Protein AF-A0AAV2VQ69-F1 (afdb_monomer)

pLDDT: mean 83.9, std 14.39, range [31.02, 98.5]

Nearest PDB structures (foldseek):
  5gvc-assembly2_B  TM=7.835E-01  e=7.889E-27  Homo sapiens
  9c9y-assembly1_A  TM=7.068E-01  e=3.568E-25  Homo sapiens
  9ca0-assembly1_A  TM=6.946E-01  e=4.489E-25  Homo sapiens
  9ca1-assembly1_A  TM=7.002E-01  e=1.026E-24  Homo sapiens
  8czq-assembly1_A  TM=6.747E-01  e=5.472E-20  Mycobacterium tuberculosis

Foldseek 3Di:
DEEEEAAPLLLVLLCVLVVQDDDDDAWTHDPVGYIYGHLPFAQWDKDAPCPPQDDLLALPSLLADGLDIDIDGDWDWDDDPNDTDTSVNSLVVVLVVLQVDQAYEQHYALALRSLLSVVVSNVVSVHPHFYWYFHCQFFRDSVSSVVSVVDIHRSLLFNLSNLLVVLVSLLFVLQVSLQSLLLNCLDVVVAFVLSYDDPDPLQSTPHAGLQLQQLLVVLAVLQVQQVPDDQQWFKWKWFWDDQPNDIWIWTWDQVVLVHDPVLRSDNVLRVVVLVVCVVDAQKKFWADKDKDKDKAAFDFFDALLVLLQVPQVDFSVLLVVLLVVCRSVRFKGRRFAPARAAEPVPDDLLVLLLQLVLQLPAPLEDDDPPPDRSNNLSVVSVVDPFFPSYDHDDPSHRHHMATDSDHDDPPNHDPSNSVSSRVNHNSSSRRRDGIFIWMKMKIKMWHPDDPDDSNRGPTTIIITIDIDHPPPCSSVPDDGGDMDGTPDIDIDIDGDPGSDADFSSNSSVVCVVLLRDGSVPRSVSSVSCVSNQQWDWDADPNTTGIHGDPNVLSSSQQAEPCSNHSVSSVVSVVLSVVSSNDSDPVVSNVSSSVSSVVSSVVSSVSSVCSSVVVRYPDDPLAFADPVLLVLLVVLCVQVVNDDDSVQRGGSVSSVSSCSSRPHDPPVVVVVVVVVVPDDDDPDDPDDVVVVNRCVRVPPPAQAADPVLVVLLVVLCVQQVHDQDPVLRRHNVSSVVSSVVSLFSHQADPVLLVQLVVLCVVVVHDDDPVLNGTNVSSVVSSVVSVVVVVVVVVD

Secondary structure (DSSP, 8-state):
-EEEESSHHHHHHHHHHHT--EEETTEEE-TTS-EEEE--S-SEEEEES-TTT--TT-GGGGGS----EEEEE---EEEETTEEEEHHHHHHHHHHHHHT-SEEEEES-SSHHHHHHHHHHHHHHT--PEEEE---TT--SHHHHHHHHHTPEETHHHHHHHHHHHHHHHHHHHHHHHHHHHHHHHHTT-S-GGGS---STTTSS----TTHHHHHHHHHHHHHHHHH----EEEEEEEEEEETTEEEEEEE-TTTTTS-GGGGG-HHHHHHHHHHHTTS--EEEEEEEEEEEEEEPPPPPB-HHHHHHH-TTS-HHHHHHHHHHHHHTTSBS-S-----SEETTT--HHHHHHHHHHHHT-TT------S--HHHHHHHHTTSPPPTTEE---TTSPPPB-B-SPPPPTT-S-HHHHHHHHHHHHHHHHHHSPPEEEEEEEEEEEESS-SS-SSSSSS--EEEEEEEETT-TTTTT--TT-EEE-SEEEEEEEEP----PPBTTTHHHHHHHTT-S-TTTHHHHHHHHHHTTSEEEEEETTEEEEEE-HHHHHHHHHS-GGGSSHHHHHHHHHHHHHHHH-S-HHHHHHHHHHHHHHHHHHHHHHHHHHHHT--SSS----B--HHHHHHHHHHHHHHT----GGG--BHHHHHHHHHHSPPPS-HHHHHHHHTTT----SS----HHHHHHHHHHT-S-PPPPHHHHHHHHHHHHHTT-PPPHHHHH-HHHHHHHHHHHHHTPPPPHHHHHHHHHHHHHTT----TTGGG-HHHHHHHHHHHHHHHHHHS--

Mean predicted aligned error: 14.91 Å

Sequence (794 aa):
MLIVSEKYRTAAIIAKALGFRHFIDDHFENDRGDIVCFASGHLFTTVHDQPDVYDWQSPDNFNNLPRELLMVPNKFNVFIRGENVPSTTLLQSIIEKMRASDMIVNACDFDREGERIFYDIFNAADTTAHIYRMDLSKGLTRRLVCESYSNLLDGTMTKSRSYASSARNCGDFAYALATQVATFHARSGKLHPALTGYKEAKSS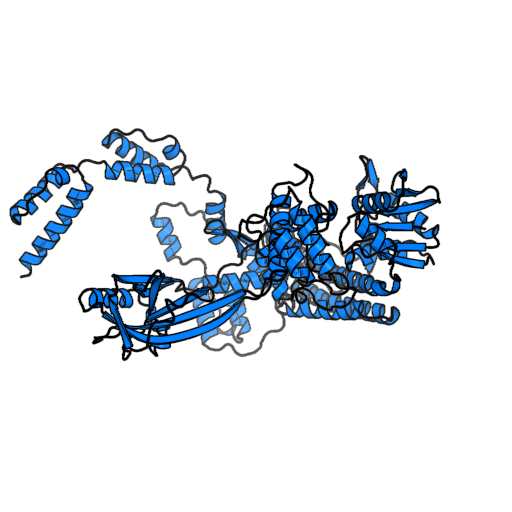TLSLGRVQIPVLRFIGLRCQEVEQYHVRSINVPQLSTKISRYRCDFVYSPEKSGTDPALLEHPRLAKQYVNVRQQMSRQVKVLDISVEHVVFSPPSPHNTASIQGVMENLTPKETMDAMQGLYMKGLISYPRSDNNTLSSDHYSNGRLASLLDSLSRNDGFSVKDDGESLSDLARSLEHSDTPDCVQTHGSLAHSAIVPTDASPNEGQLNEAEQAVYNEICSRFVDSVKGETYGQEVSIAVAFTEEAVALLGEERSIFTCTKTIGEGDNKLTSLSVGDTFEVSDISVSQIWRDVPQYYTLSSLPLVMQEAGLGTAATRDTVIDTLLKRKYVDIIHEGGVKHVIITQRGLALLTIIPLEFKTPELTAEWENKLNEIEQCSDMEVADKLRREFVSGVFDKVQYLCRLFNTGQMNPKTSTAPAGDSHKKQVSLRASQLNIKIDMSEFVTTQQCHDFLLANPLPFHSREKIALGSTGHIVDDETLRDTRQVAIRRNQNAKAAPPSPQQMLTANQLALTVKLKVPPAAKKSAQKCHEFIQLCMSKRAPSPNQLKTVKKLARELEHPIPKEVLRSRQKVIELTKTLRKIKNSRVKR

Organism: NCBI:txid1238450

InterPro domains:
  IPR000380 DNA topoisomerase, type IA [PTHR11390] (2-656)
  IPR003601 DNA topoisomerase, type IA, domain 2 [SM00436] (130-231)
  IPR003602 DNA topoisomerase, type IA, DNA-binding domain [SM00437] (290-556)
  IPR006171 TOPRIM domain [PF01751] (2-135)
  IPR006171 TOPRIM domain [PS50880] (1-141)
  IPR013497 DNA topoisomerase, type IA, central [PF01131] (196-581)
  IPR013497 DNA topoisomerase, type IA, central [PR00417] (104-117)
  IPR013497 DNA topoisomerase, type IA, central [PR00417] (206-224)
  IPR013497 DNA topoisomerase, type IA, central [PR00417] (329-338)
  IPR013497 DNA topoisomerase, type IA, central [PR00417] (420-436)
  IPR013497 DNA topoisomerase, type IA, central [PR00417] (515-529)
  IPR013497 DNA topoisomerase, type IA, central [PS52039] (158-600)
  IPR013824 DNA topoisomerase, type IA, central region, subdomain 1 [G3DSA:1.10.460.10] (199-581)
  IPR013825 DNA topoisomerase, type IA, central region, subdomain 2 [G3DSA:2.70.20.10] (230-499)
  IPR013826 DNA topoisomerase, type IA, central region, subdomain 3 [G3DSA:1.10.290.10] (300-434)
  IPR023405 DNA topoisomerase, type IA, core domain [SSF56712] (2-581)
  IPR023406 DNA topoisomerase, type IA, active site [PS00396] (324-338)

Structure (mmCIF, N/CA/C/O backbone):
data_AF-A0AAV2VQ69-F1
#
_entry.id   AF-A0AAV2VQ69-F1
#
loop_
_atom_site.group_PDB
_atom_site.id
_atom_site.type_symbol
_atom_site.label_atom_id
_atom_site.label_alt_id
_atom_site.label_comp_id
_atom_site.label_asym_id
_atom_site.label_entity_id
_atom_site.label_seq_id
_atom_site.pdbx_PDB_ins_code
_atom_site.Cartn_x
_atom_site.Cartn_y
_atom_site.Cartn_z
_atom_site.occupancy
_atom_site.B_iso_or_equiv
_atom_site.auth_seq_id
_atom_site.auth_comp_id
_atom_site.auth_asym_id
_atom_site.auth_atom_id
_atom_site.pdbx_PDB_model_num
ATOM 1 N N . MET A 1 1 ? 11.520 -8.947 -34.553 1.00 95.38 1 MET A N 1
ATOM 2 C CA . MET A 1 1 ? 10.767 -8.235 -33.486 1.00 95.38 1 MET A CA 1
ATOM 3 C C . MET A 1 1 ? 11.464 -8.444 -32.147 1.00 95.38 1 MET A C 1
ATOM 5 O O . MET A 1 1 ? 12.024 -9.513 -31.935 1.00 95.38 1 MET A O 1
ATOM 9 N N . LEU A 1 2 ? 11.379 -7.474 -31.232 1.00 98.31 2 LEU A N 1
ATOM 10 C CA . LEU A 1 2 ? 11.853 -7.599 -29.848 1.00 98.31 2 LEU A CA 1
ATOM 11 C C . LEU A 1 2 ? 10.705 -7.418 -28.845 1.00 98.31 2 LEU A C 1
ATOM 13 O O . LEU A 1 2 ? 9.941 -6.469 -28.955 1.00 98.31 2 LEU A O 1
ATOM 17 N N . ILE A 1 3 ? 10.613 -8.276 -27.831 1.00 98.50 3 ILE A N 1
ATOM 18 C CA . ILE A 1 3 ? 9.736 -8.100 -26.666 1.00 98.50 3 ILE A CA 1
ATOM 19 C C . ILE A 1 3 ? 10.611 -7.872 -25.433 1.00 98.50 3 ILE A C 1
ATOM 21 O O . ILE A 1 3 ? 11.485 -8.684 -25.135 1.00 98.50 3 ILE A O 1
ATOM 25 N N . VAL A 1 4 ? 10.372 -6.789 -24.696 1.00 98.38 4 VAL A N 1
ATOM 26 C CA . VAL A 1 4 ? 11.154 -6.425 -23.505 1.00 98.38 4 VAL A CA 1
ATOM 27 C C . VAL A 1 4 ? 10.260 -6.498 -22.280 1.00 98.38 4 VAL A C 1
ATOM 29 O O . VAL A 1 4 ? 9.284 -5.763 -22.182 1.00 98.38 4 VAL A O 1
ATOM 32 N N . SER A 1 5 ? 10.588 -7.376 -21.336 1.00 97.56 5 SER A N 1
ATOM 33 C CA . SER A 1 5 ? 9.862 -7.495 -20.064 1.00 97.56 5 SER A CA 1
ATOM 34 C C . SER A 1 5 ? 10.669 -6.959 -18.880 1.00 97.56 5 SER A C 1
ATOM 36 O O . SER A 1 5 ? 11.875 -6.726 -18.973 1.00 97.56 5 SER A O 1
ATOM 38 N N . GLU A 1 6 ? 10.032 -6.792 -17.722 1.00 95.12 6 GLU A N 1
ATOM 39 C CA . GLU A 1 6 ? 10.747 -6.276 -16.552 1.00 95.12 6 GLU A CA 1
ATOM 40 C C . GLU A 1 6 ? 11.666 -7.329 -15.917 1.00 95.12 6 GLU A C 1
ATOM 42 O O . GLU A 1 6 ? 12.788 -7.026 -15.511 1.00 95.12 6 GLU A O 1
ATOM 47 N N . LYS A 1 7 ? 11.207 -8.579 -15.800 1.00 92.62 7 LYS A N 1
ATOM 48 C CA . LYS A 1 7 ? 11.898 -9.649 -15.064 1.00 92.62 7 LYS A CA 1
ATOM 49 C C . LYS A 1 7 ? 12.103 -10.872 -15.947 1.00 92.62 7 LYS A C 1
ATOM 51 O O . LYS A 1 7 ? 11.219 -11.234 -16.717 1.00 92.62 7 LYS A O 1
ATOM 56 N N . TYR A 1 8 ? 13.205 -11.594 -15.719 1.00 93.69 8 TYR A N 1
ATOM 57 C CA . TYR A 1 8 ? 13.499 -12.875 -16.380 1.00 93.69 8 TYR A CA 1
ATOM 58 C C . TYR A 1 8 ? 12.316 -13.850 -16.346 1.00 93.69 8 TYR A C 1
ATOM 60 O O . TYR A 1 8 ? 11.998 -14.492 -17.341 1.00 93.69 8 TYR A O 1
ATOM 68 N N . ARG A 1 9 ? 11.633 -13.957 -15.201 1.00 91.56 9 ARG A N 1
ATOM 69 C CA . ARG A 1 9 ? 10.506 -14.882 -15.047 1.00 91.56 9 ARG A CA 1
ATOM 70 C C . ARG A 1 9 ? 9.328 -14.517 -15.954 1.00 91.56 9 ARG A C 1
ATOM 72 O O . ARG A 1 9 ? 8.731 -15.416 -16.537 1.00 91.56 9 ARG A O 1
ATOM 79 N N . THR A 1 10 ? 9.036 -13.228 -16.111 1.00 94.00 10 THR A N 1
ATOM 80 C CA . THR A 1 10 ? 8.013 -12.743 -17.045 1.00 94.00 10 THR A CA 1
ATOM 81 C C . THR A 1 10 ? 8.430 -13.027 -18.488 1.00 94.00 10 THR A C 1
ATOM 83 O O . THR A 1 10 ? 7.640 -13.611 -19.226 1.00 94.00 10 THR A O 1
ATOM 86 N N . ALA A 1 11 ? 9.686 -12.746 -18.864 1.00 96.38 11 ALA A N 1
ATOM 87 C CA . ALA A 1 11 ? 10.229 -13.126 -20.175 1.00 96.38 11 ALA A CA 1
ATOM 88 C C . ALA A 1 11 ? 10.072 -14.627 -20.450 1.00 96.38 11 ALA A C 1
ATOM 90 O O . ALA A 1 11 ? 9.606 -15.002 -21.518 1.00 96.38 11 ALA A O 1
ATOM 91 N N . ALA A 1 12 ? 10.393 -15.487 -19.480 1.00 95.44 12 ALA A N 1
ATOM 92 C CA . ALA A 1 12 ? 10.275 -16.936 -19.622 1.00 95.44 12 ALA A CA 1
ATOM 93 C C . ALA A 1 12 ? 8.818 -17.394 -19.820 1.00 95.44 12 ALA A C 1
ATOM 95 O O . ALA A 1 12 ? 8.556 -18.315 -20.597 1.00 95.44 12 ALA A O 1
ATOM 96 N N . ILE A 1 13 ? 7.860 -16.755 -19.139 1.00 95.44 13 ILE A N 1
ATOM 97 C CA . ILE A 1 13 ? 6.427 -17.030 -19.313 1.00 95.44 13 ILE A CA 1
ATOM 98 C C . ILE A 1 13 ? 5.966 -16.611 -20.713 1.00 95.44 13 ILE A C 1
ATOM 100 O O . ILE A 1 13 ? 5.328 -17.410 -21.400 1.00 95.44 13 ILE A O 1
ATOM 104 N N . ILE A 1 14 ? 6.329 -15.401 -21.156 1.00 97.25 14 ILE A N 1
ATOM 105 C CA . ILE A 1 14 ? 6.017 -14.894 -22.501 1.00 97.25 14 ILE A CA 1
ATOM 106 C C . ILE A 1 14 ? 6.625 -15.813 -23.564 1.00 97.25 14 ILE A C 1
ATOM 108 O O . ILE A 1 14 ? 5.917 -16.284 -24.454 1.00 97.25 14 ILE A O 1
ATOM 112 N N . ALA A 1 15 ? 7.911 -16.137 -23.425 1.00 97.25 15 ALA A N 1
ATOM 113 C CA . ALA A 1 15 ? 8.642 -17.024 -24.316 1.00 97.25 15 ALA A CA 1
ATOM 114 C C . ALA A 1 15 ? 7.944 -18.384 -24.448 1.00 97.25 15 ALA A C 1
ATOM 116 O O . ALA A 1 15 ? 7.650 -18.832 -25.556 1.00 97.25 15 ALA A O 1
ATOM 117 N N . LYS A 1 16 ? 7.577 -19.008 -23.321 1.00 95.88 16 LYS A N 1
ATOM 118 C CA . LYS A 1 16 ? 6.851 -20.284 -23.310 1.00 95.88 16 LYS A CA 1
ATOM 119 C C . LYS A 1 16 ? 5.468 -20.180 -23.960 1.00 95.88 16 LYS A C 1
ATOM 121 O O . LYS A 1 16 ? 5.073 -21.092 -24.685 1.00 95.88 16 LYS A O 1
ATOM 126 N N . ALA A 1 17 ? 4.718 -19.113 -23.688 1.00 95.69 17 ALA A N 1
ATOM 127 C CA . ALA A 1 17 ? 3.364 -18.940 -24.211 1.00 95.69 17 ALA A CA 1
ATOM 128 C C . ALA A 1 17 ? 3.353 -18.733 -25.733 1.00 95.69 17 ALA A C 1
ATOM 130 O O . ALA A 1 17 ? 2.520 -19.327 -26.424 1.00 95.69 17 ALA A O 1
ATOM 131 N N . LEU A 1 18 ? 4.303 -17.939 -26.235 1.00 96.19 18 LEU A N 1
ATOM 132 C CA . LEU A 1 18 ? 4.401 -17.528 -27.637 1.00 96.19 18 LEU A CA 1
ATOM 133 C C . LEU A 1 18 ? 5.330 -18.417 -28.485 1.00 96.19 18 LEU A C 1
ATOM 135 O O . LEU A 1 18 ? 5.371 -18.268 -29.702 1.00 96.19 18 LEU A O 1
ATOM 139 N N . GLY A 1 19 ? 6.038 -19.373 -27.876 1.00 94.81 19 GLY A N 1
ATOM 140 C CA . GLY A 1 19 ? 6.834 -20.372 -28.594 1.00 94.81 19 GLY A CA 1
ATOM 141 C C . GLY A 1 19 ? 8.279 -19.968 -28.909 1.00 94.81 19 GLY A C 1
ATOM 142 O O . GLY A 1 19 ? 8.834 -20.463 -29.885 1.00 94.81 19 GLY A O 1
ATOM 143 N N . PHE A 1 20 ? 8.904 -19.126 -28.086 1.00 96.62 20 PHE A N 1
ATOM 144 C CA . PHE A 1 20 ? 10.343 -18.840 -28.128 1.00 96.62 20 PHE A CA 1
ATOM 145 C C . PHE A 1 20 ? 11.077 -19.951 -27.369 1.00 96.62 20 PHE A C 1
ATOM 147 O O . PHE A 1 20 ? 10.997 -20.043 -26.142 1.00 96.62 20 PHE A O 1
ATOM 154 N N . ARG A 1 21 ? 11.691 -20.874 -28.116 1.00 92.31 21 ARG A N 1
ATOM 155 C CA . ARG A 1 21 ? 12.176 -22.164 -27.591 1.00 92.31 21 ARG A CA 1
ATOM 156 C C . ARG A 1 21 ? 13.642 -22.141 -27.181 1.00 92.31 21 ARG A C 1
ATOM 158 O O . ARG A 1 21 ? 14.039 -22.960 -26.353 1.00 92.31 21 ARG A O 1
ATOM 165 N N . HIS A 1 22 ? 14.423 -21.227 -27.742 1.00 93.38 22 HIS A N 1
ATOM 166 C CA . HIS A 1 22 ? 15.863 -21.163 -27.525 1.00 93.38 22 HIS A CA 1
ATOM 167 C C . HIS A 1 22 ? 16.158 -20.104 -26.475 1.00 93.38 22 HIS A C 1
ATOM 169 O O . HIS A 1 22 ? 15.577 -19.028 -26.520 1.00 93.38 22 HIS A O 1
ATOM 175 N N . PHE A 1 23 ? 17.029 -20.409 -25.516 1.00 94.62 23 PHE A N 1
ATOM 176 C CA . PHE A 1 23 ? 17.555 -19.422 -24.575 1.00 94.62 23 PHE A CA 1
ATOM 177 C C . PHE A 1 23 ? 19.050 -19.280 -24.826 1.00 94.62 23 PHE A C 1
ATOM 179 O O . PHE A 1 23 ? 19.774 -20.271 -24.700 1.00 94.62 23 PHE A O 1
ATOM 186 N N . ILE A 1 24 ? 19.484 -18.074 -25.177 1.00 91.31 24 ILE A N 1
ATOM 187 C CA . ILE A 1 24 ? 20.855 -17.756 -25.571 1.00 91.31 24 ILE A CA 1
ATOM 188 C C . ILE A 1 24 ? 21.345 -16.661 -24.631 1.00 91.31 24 ILE A C 1
ATOM 190 O O . ILE A 1 24 ? 20.898 -15.522 -24.739 1.00 91.31 24 ILE A O 1
ATOM 194 N N . ASP A 1 25 ? 22.225 -17.037 -23.699 1.00 86.19 25 ASP A N 1
ATOM 195 C CA . ASP A 1 25 ? 22.870 -16.209 -22.667 1.00 86.19 25 ASP A CA 1
ATOM 196 C C . ASP A 1 25 ? 21.914 -15.381 -21.784 1.00 86.19 25 ASP A C 1
ATOM 198 O O . ASP A 1 25 ? 21.730 -15.666 -20.599 1.00 86.19 25 ASP A O 1
ATOM 202 N N . ASP A 1 26 ? 21.279 -14.363 -22.359 1.00 91.19 26 ASP A N 1
ATOM 203 C CA . ASP A 1 26 ? 20.474 -13.344 -21.693 1.00 91.19 26 ASP A CA 1
ATOM 204 C C . ASP A 1 26 ? 19.090 -13.095 -22.325 1.00 91.19 26 ASP A C 1
ATOM 206 O O . ASP A 1 26 ? 18.357 -12.211 -21.876 1.00 91.19 26 ASP A O 1
ATOM 210 N N . HIS A 1 27 ? 18.689 -13.869 -23.337 1.00 95.50 27 HIS A N 1
ATOM 211 C CA . HIS A 1 27 ? 17.396 -13.711 -24.009 1.00 95.50 27 HIS A CA 1
ATOM 212 C C . HIS A 1 27 ? 16.826 -15.034 -24.530 1.00 95.50 27 HIS A C 1
ATOM 214 O O . HIS A 1 27 ? 17.504 -16.058 -24.588 1.00 95.50 27 HIS A O 1
ATOM 220 N N . PHE A 1 28 ? 15.547 -15.001 -24.903 1.00 97.62 28 PHE A N 1
ATOM 221 C CA . PHE A 1 28 ? 14.873 -16.081 -25.614 1.00 97.62 28 PHE A CA 1
ATOM 222 C C . PHE A 1 28 ? 14.717 -15.727 -27.092 1.00 97.62 28 PHE A C 1
ATOM 224 O O . PHE A 1 28 ? 14.423 -14.578 -27.409 1.00 97.62 28 PHE A O 1
ATOM 231 N N . GLU A 1 29 ? 14.839 -16.713 -27.973 1.00 96.81 29 GLU A N 1
ATOM 232 C CA . GLU A 1 29 ? 14.697 -16.559 -29.423 1.00 96.81 29 GLU A CA 1
ATOM 233 C C . GLU A 1 29 ? 13.766 -17.642 -30.001 1.00 96.81 29 GLU A C 1
ATOM 235 O O . GLU A 1 29 ? 13.642 -18.752 -29.460 1.00 96.81 29 GLU A O 1
ATOM 240 N N . ASN A 1 30 ? 13.069 -17.315 -31.090 1.00 95.12 30 ASN A N 1
ATOM 241 C CA . ASN A 1 30 ? 12.311 -18.272 -31.897 1.00 95.12 30 ASN A CA 1
ATOM 242 C C . ASN A 1 30 ? 13.016 -18.550 -33.240 1.00 95.12 30 ASN A C 1
ATOM 244 O O . ASN A 1 30 ? 13.931 -17.841 -33.635 1.00 95.12 30 ASN A O 1
ATOM 248 N N . ASP A 1 31 ? 12.553 -19.551 -33.991 1.00 92.38 31 ASP A N 1
ATOM 249 C CA . ASP A 1 31 ? 13.184 -19.933 -35.269 1.00 92.38 31 ASP A CA 1
ATOM 250 C C . ASP A 1 31 ? 13.089 -18.844 -36.367 1.00 92.38 31 ASP A C 1
ATOM 252 O O . ASP A 1 31 ? 13.664 -18.997 -37.443 1.00 92.38 31 ASP A O 1
ATOM 256 N N . ARG A 1 32 ? 12.339 -17.756 -36.128 1.00 91.56 32 ARG A N 1
ATOM 257 C CA . ARG A 1 32 ? 12.215 -16.602 -37.035 1.00 91.56 32 ARG A CA 1
ATOM 258 C C . ARG A 1 32 ? 13.212 -15.484 -36.714 1.00 91.56 32 ARG A C 1
ATOM 260 O O . ARG A 1 32 ? 13.251 -14.509 -37.458 1.00 91.56 32 ARG A O 1
ATOM 267 N N . GLY A 1 33 ? 13.977 -15.604 -35.629 1.00 90.38 33 GLY A N 1
ATOM 268 C CA . GLY A 1 33 ? 14.875 -14.554 -35.151 1.00 90.38 33 GLY A CA 1
ATOM 269 C C . GLY A 1 33 ? 14.191 -13.463 -34.323 1.00 90.38 33 GLY A C 1
ATOM 270 O O . GLY A 1 33 ? 14.782 -12.409 -34.097 1.00 90.38 33 GLY A O 1
ATOM 271 N N . ASP A 1 34 ? 12.946 -13.668 -33.872 1.00 95.94 34 ASP A N 1
ATOM 272 C CA . ASP A 1 34 ? 12.336 -12.760 -32.898 1.00 95.94 34 ASP A CA 1
ATOM 273 C C . ASP A 1 34 ? 12.871 -13.047 -31.497 1.00 95.94 34 ASP A C 1
ATOM 275 O O . ASP A 1 34 ? 13.116 -14.199 -31.132 1.00 95.94 34 ASP A O 1
ATOM 279 N N . ILE A 1 35 ? 12.944 -12.002 -30.674 1.00 97.75 35 ILE A N 1
ATOM 280 C CA . ILE A 1 35 ? 13.618 -12.036 -29.376 1.00 97.75 35 ILE A CA 1
ATOM 281 C C . ILE A 1 35 ? 12.659 -11.654 -28.240 1.00 97.75 35 ILE A C 1
ATOM 283 O O . ILE A 1 35 ? 11.879 -10.710 -28.369 1.00 97.75 35 ILE A O 1
ATOM 287 N N . VAL A 1 36 ? 12.772 -12.324 -27.088 1.00 98.25 36 VAL A N 1
ATOM 288 C CA . VAL A 1 36 ? 12.238 -11.865 -25.792 1.00 98.25 36 VAL A CA 1
ATOM 289 C C . VAL A 1 36 ? 13.390 -11.654 -24.809 1.00 98.25 36 VAL A C 1
ATOM 291 O O . VAL A 1 36 ? 14.099 -12.602 -24.475 1.00 98.25 36 VAL A O 1
ATOM 294 N N . CYS A 1 37 ? 13.556 -10.438 -24.291 1.00 97.00 37 CYS A N 1
ATOM 295 C CA . CYS A 1 37 ? 14.556 -10.107 -23.273 1.00 97.00 37 CYS A CA 1
ATOM 296 C C . CYS A 1 37 ? 13.922 -9.506 -22.002 1.00 97.00 37 CYS A C 1
ATOM 298 O O . CYS A 1 37 ? 12.694 -9.403 -21.865 1.00 97.00 37 CYS A O 1
ATOM 300 N N . PHE A 1 38 ? 14.761 -9.154 -21.025 1.00 97.12 38 PHE A N 1
ATOM 301 C CA . PHE A 1 38 ? 14.319 -8.618 -19.739 1.00 97.12 38 PHE A CA 1
ATOM 302 C C . PHE A 1 38 ? 15.310 -7.616 -19.136 1.00 97.12 38 PHE A C 1
ATOM 304 O O . PHE A 1 38 ? 16.516 -7.824 -19.192 1.00 97.12 38 PHE A O 1
ATOM 311 N N . ALA A 1 39 ? 14.799 -6.566 -18.488 1.00 94.81 39 ALA A N 1
ATOM 312 C CA . ALA A 1 39 ? 15.616 -5.511 -17.870 1.00 94.81 39 ALA A CA 1
ATOM 313 C C . ALA A 1 39 ? 16.156 -5.868 -16.468 1.00 94.81 39 ALA A C 1
ATOM 315 O O . ALA A 1 39 ? 17.121 -5.285 -15.987 1.00 94.81 39 ALA A O 1
ATOM 316 N N . SER A 1 40 ? 15.532 -6.829 -15.783 1.00 92.69 40 SER A N 1
ATOM 317 C CA . SER A 1 40 ? 15.770 -7.141 -14.367 1.00 92.69 40 SER A CA 1
ATOM 318 C C . SER A 1 40 ? 15.505 -5.964 -13.400 1.00 92.69 40 SER A C 1
ATOM 320 O O . SER A 1 40 ? 16.100 -5.883 -12.323 1.00 92.69 40 SER A O 1
ATOM 322 N N . GLY A 1 41 ? 14.535 -5.099 -13.715 1.00 92.44 41 GLY A N 1
ATOM 323 C CA . GLY A 1 41 ? 14.244 -3.858 -12.981 1.00 92.44 41 GLY A CA 1
ATOM 324 C C . GLY A 1 41 ? 14.975 -2.639 -13.559 1.00 92.44 41 GLY A C 1
ATOM 325 O O . GLY A 1 41 ? 15.302 -2.616 -14.740 1.00 92.44 41 GLY A O 1
ATOM 326 N N . HIS A 1 42 ? 15.232 -1.617 -12.734 1.00 93.38 42 HIS A N 1
ATOM 327 C CA . HIS A 1 42 ? 15.900 -0.391 -13.185 1.00 93.38 42 HIS A CA 1
ATOM 328 C C . HIS A 1 42 ? 17.395 -0.611 -13.473 1.00 93.38 42 HIS A C 1
ATOM 330 O O . HIS A 1 42 ? 18.200 -0.806 -12.557 1.00 93.38 42 HIS A O 1
ATOM 336 N N . LEU A 1 43 ? 17.771 -0.507 -14.750 1.00 95.56 43 LEU A N 1
ATOM 337 C CA . LEU A 1 43 ? 19.168 -0.490 -15.210 1.00 95.56 43 LEU A CA 1
ATOM 338 C C . LEU A 1 43 ? 19.791 0.912 -15.191 1.00 95.56 43 LEU A C 1
ATOM 340 O O . LEU A 1 43 ? 21.003 1.042 -15.341 1.00 95.56 43 LEU A O 1
ATOM 344 N N . PHE A 1 44 ? 18.983 1.944 -14.950 1.00 94.44 44 PHE A N 1
ATOM 345 C CA . PHE A 1 44 ? 19.415 3.328 -14.782 1.00 94.44 44 PHE A CA 1
ATOM 346 C C . PHE A 1 44 ? 19.127 3.819 -13.366 1.00 94.44 44 PHE A C 1
ATOM 348 O O . PHE A 1 44 ? 18.176 3.386 -12.716 1.00 94.44 44 PHE A O 1
ATOM 355 N N . THR A 1 45 ? 19.950 4.747 -12.892 1.00 91.38 45 THR A N 1
ATOM 356 C CA . THR A 1 45 ? 19.698 5.522 -11.679 1.00 91.38 45 THR A CA 1
ATOM 357 C C . THR A 1 45 ? 19.837 7.001 -11.982 1.00 91.38 45 THR A C 1
ATOM 359 O O . THR A 1 45 ? 20.607 7.411 -12.850 1.00 91.38 45 THR A O 1
ATOM 362 N N . THR A 1 46 ? 19.102 7.811 -11.236 1.00 89.62 46 THR A N 1
ATOM 363 C CA . THR A 1 46 ? 19.200 9.262 -11.319 1.00 89.62 46 THR A CA 1
ATOM 364 C C . THR A 1 46 ? 20.365 9.757 -10.495 1.00 89.62 46 THR A C 1
ATOM 366 O O . THR A 1 46 ? 20.511 9.388 -9.328 1.00 89.62 46 THR A O 1
ATOM 369 N N . VAL A 1 47 ? 21.186 10.594 -11.114 1.00 86.75 47 VAL A N 1
ATOM 370 C CA . VAL A 1 47 ? 22.276 11.317 -10.471 1.00 86.75 47 VAL A CA 1
ATOM 371 C C . VAL A 1 47 ? 22.236 12.775 -10.900 1.00 86.75 47 VAL A C 1
ATOM 373 O O . VAL A 1 47 ? 21.566 13.147 -11.859 1.00 86.75 47 VAL A O 1
ATOM 376 N N . HIS A 1 48 ? 22.967 13.601 -10.176 1.00 78.31 48 HIS A N 1
ATOM 377 C CA . HIS A 1 48 ? 23.268 14.962 -10.584 1.00 78.31 48 HIS A CA 1
ATOM 378 C C . HIS A 1 48 ? 24.457 14.973 -11.562 1.00 78.31 48 HIS A C 1
ATOM 380 O O . HIS A 1 48 ? 25.344 14.124 -11.471 1.00 78.31 48 HIS A O 1
ATOM 386 N N . ASP A 1 49 ? 24.460 15.931 -12.486 1.00 67.94 49 ASP A N 1
ATOM 387 C CA . ASP A 1 49 ? 25.483 16.159 -13.510 1.00 67.94 49 ASP A CA 1
ATOM 388 C C . ASP A 1 49 ? 26.867 16.607 -12.995 1.00 67.94 49 ASP A C 1
ATOM 390 O O . ASP A 1 49 ? 27.848 16.458 -13.721 1.00 67.94 49 ASP A O 1
ATOM 394 N N . GLN A 1 50 ? 26.996 17.089 -11.751 1.00 66.19 50 GLN A N 1
ATOM 395 C CA . GLN A 1 50 ? 28.272 17.556 -11.181 1.00 66.19 50 GLN A CA 1
ATOM 396 C C . GLN A 1 50 ? 28.603 16.822 -9.861 1.00 66.19 50 GLN A C 1
ATOM 398 O O . GLN A 1 50 ? 28.433 17.359 -8.765 1.00 66.19 50 GLN A O 1
ATOM 403 N N . PRO A 1 51 ? 29.103 15.574 -9.916 1.00 58.47 51 PRO A N 1
ATOM 404 C CA . PRO A 1 51 ? 29.325 14.747 -8.723 1.00 58.47 51 PRO A CA 1
ATOM 405 C C . PRO A 1 51 ? 30.240 15.389 -7.662 1.00 58.47 51 PRO A C 1
ATOM 407 O O . PRO A 1 51 ? 30.126 15.046 -6.487 1.00 58.47 51 PRO A O 1
ATOM 410 N N . ASP A 1 52 ? 31.084 16.345 -8.060 1.00 65.56 52 ASP A N 1
ATOM 411 C CA . ASP A 1 52 ? 32.065 17.017 -7.202 1.00 65.56 52 ASP A CA 1
ATOM 412 C C . ASP A 1 52 ? 31.556 18.323 -6.555 1.00 65.56 52 ASP A C 1
ATOM 414 O O . ASP A 1 52 ? 32.254 18.914 -5.731 1.00 65.56 52 ASP A O 1
ATOM 418 N N . VAL A 1 53 ? 30.350 18.797 -6.897 1.00 61.81 53 VAL A N 1
ATOM 419 C CA . VAL A 1 53 ? 29.808 20.072 -6.372 1.00 61.81 53 VAL A CA 1
ATOM 420 C C . VAL A 1 53 ? 29.242 19.933 -4.960 1.00 61.81 53 VAL A C 1
ATOM 422 O O . VAL A 1 53 ? 29.265 20.888 -4.176 1.00 61.81 53 VAL A O 1
ATOM 425 N N . TYR A 1 54 ? 28.804 18.728 -4.599 1.00 65.19 54 TYR A N 1
ATOM 426 C CA . TYR A 1 54 ? 28.294 18.422 -3.270 1.00 65.19 54 TYR A CA 1
ATOM 427 C C . TYR A 1 54 ? 29.318 17.633 -2.448 1.00 65.19 54 TYR A C 1
ATOM 429 O O . TYR A 1 54 ? 29.348 16.406 -2.464 1.00 65.19 54 TYR A O 1
ATOM 437 N N . ASP A 1 55 ? 30.152 18.354 -1.700 1.00 65.62 55 ASP A N 1
ATOM 438 C CA . ASP A 1 55 ? 30.959 17.797 -0.618 1.00 65.62 55 ASP A CA 1
ATOM 439 C C . ASP A 1 55 ? 30.068 17.357 0.550 1.00 65.62 55 ASP A C 1
ATOM 441 O O . ASP A 1 55 ? 29.378 18.144 1.195 1.00 65.62 55 ASP A O 1
ATOM 445 N N . TRP A 1 56 ? 30.128 16.068 0.852 1.00 66.25 56 TRP A N 1
ATOM 446 C CA . TRP A 1 56 ? 29.383 15.421 1.925 1.00 66.25 56 TRP A CA 1
ATOM 447 C C . TRP A 1 56 ? 29.934 15.728 3.326 1.00 66.25 56 TRP A C 1
ATOM 449 O O . TRP A 1 56 ? 29.328 15.321 4.323 1.00 66.25 56 TRP A O 1
ATOM 459 N N . GLN A 1 57 ? 31.075 16.420 3.417 1.00 66.06 57 GLN A N 1
ATOM 460 C CA . GLN A 1 57 ? 31.670 16.903 4.665 1.00 66.06 57 GLN A CA 1
ATOM 461 C C . GLN A 1 57 ? 31.170 18.302 5.063 1.00 66.06 57 GLN A C 1
ATOM 463 O O . GLN A 1 57 ? 31.236 18.636 6.249 1.00 66.06 57 GLN A O 1
ATOM 468 N N . SER A 1 58 ? 30.630 19.090 4.123 1.00 73.69 58 SER A N 1
ATOM 469 C CA . SER A 1 58 ? 30.048 20.412 4.390 1.00 73.69 58 SER A CA 1
ATOM 470 C C . SER A 1 58 ? 28.743 20.630 3.612 1.00 73.69 58 SER A C 1
ATOM 472 O O . SER A 1 58 ? 28.768 20.700 2.386 1.00 73.69 58 SER A O 1
ATOM 474 N N . PRO A 1 59 ? 27.592 20.796 4.289 1.00 77.38 59 PRO A N 1
ATOM 475 C CA . PRO A 1 59 ? 26.292 20.828 3.627 1.00 77.38 59 PRO A CA 1
ATOM 476 C C . PRO A 1 59 ? 25.917 22.194 3.011 1.00 77.38 59 PRO A C 1
ATOM 478 O O . PRO A 1 59 ? 24.808 22.341 2.497 1.00 77.38 59 PRO A O 1
ATOM 481 N N . ASP A 1 60 ? 26.785 23.210 3.051 1.00 76.06 60 ASP A N 1
ATOM 482 C CA . ASP A 1 60 ? 26.452 24.575 2.601 1.00 76.06 60 ASP A CA 1
ATOM 483 C C . ASP A 1 60 ? 26.174 24.675 1.091 1.00 76.06 60 ASP A C 1
ATOM 485 O O . ASP A 1 60 ? 25.365 25.497 0.650 1.00 76.06 60 ASP A O 1
ATOM 489 N N . ASN A 1 61 ? 26.781 23.798 0.292 1.00 77.38 61 ASN A N 1
ATOM 490 C CA . ASN A 1 61 ? 26.506 23.657 -1.143 1.00 77.38 61 ASN A CA 1
ATOM 491 C C . ASN A 1 61 ? 25.053 23.235 -1.438 1.00 77.38 61 ASN A C 1
ATOM 493 O O . ASN A 1 61 ? 24.515 23.635 -2.466 1.00 77.38 61 ASN A O 1
ATOM 497 N N . PHE A 1 62 ? 24.351 22.564 -0.514 1.00 82.31 62 PHE A N 1
ATOM 498 C CA . PHE A 1 62 ? 22.927 22.208 -0.660 1.00 82.31 62 PHE A CA 1
ATOM 499 C C . PHE A 1 62 ? 21.964 23.399 -0.559 1.00 82.31 62 PHE A C 1
ATOM 501 O O . PHE A 1 62 ? 20.752 23.227 -0.708 1.00 82.31 62 PHE A O 1
ATOM 508 N N . ASN A 1 63 ? 22.465 24.619 -0.333 1.00 83.81 63 ASN A N 1
ATOM 509 C CA . ASN A 1 63 ? 21.641 25.828 -0.382 1.00 83.81 63 ASN A CA 1
ATOM 510 C C . ASN A 1 63 ? 21.095 26.117 -1.790 1.00 83.81 63 ASN A C 1
ATOM 512 O O . ASN A 1 63 ? 20.096 26.831 -1.909 1.00 83.81 63 ASN A O 1
ATOM 516 N N . ASN A 1 64 ? 21.713 25.571 -2.838 1.00 85.44 64 ASN A N 1
ATOM 517 C CA . ASN A 1 64 ? 21.250 25.667 -4.218 1.00 85.44 64 ASN A CA 1
ATOM 518 C C . ASN A 1 64 ? 21.284 24.263 -4.821 1.00 85.44 64 ASN A C 1
ATOM 520 O O . ASN A 1 64 ? 22.357 23.802 -5.168 1.00 85.44 64 ASN A O 1
ATOM 524 N N . LEU A 1 65 ? 20.138 23.581 -4.895 1.00 85.56 65 LEU A N 1
ATOM 525 C CA . LEU A 1 65 ? 20.064 22.196 -5.370 1.00 85.56 65 LEU A CA 1
ATOM 526 C C . LEU A 1 65 ? 20.229 22.116 -6.895 1.00 85.56 65 LEU A C 1
ATOM 528 O O . LEU A 1 65 ? 19.773 23.025 -7.600 1.00 85.56 65 LEU A O 1
ATOM 532 N N . PRO A 1 66 ? 20.804 21.018 -7.422 1.00 77.81 66 PRO A N 1
ATOM 533 C CA . PRO A 1 66 ? 21.069 20.900 -8.845 1.00 77.81 66 PRO A CA 1
ATOM 534 C C . PRO A 1 66 ? 19.762 20.629 -9.583 1.00 77.81 66 PRO A C 1
ATOM 536 O O . PRO A 1 66 ? 18.967 19.800 -9.149 1.00 77.81 66 PRO A O 1
ATOM 539 N N . ARG A 1 67 ? 19.513 21.339 -10.684 1.00 79.00 67 ARG A N 1
ATOM 540 C CA . ARG A 1 67 ? 18.276 21.167 -11.470 1.00 79.00 67 ARG A CA 1
ATOM 541 C C . ARG A 1 67 ? 18.454 20.241 -12.662 1.00 79.00 67 ARG A C 1
ATOM 543 O O . ARG A 1 67 ? 17.470 19.704 -13.163 1.00 79.00 67 ARG A O 1
ATOM 550 N N . GLU A 1 68 ? 19.695 20.030 -13.076 1.00 81.31 68 GLU A N 1
ATOM 551 C CA . GLU A 1 68 ? 20.052 19.133 -14.163 1.00 81.31 68 GLU A CA 1
ATOM 552 C C . GLU A 1 68 ? 20.368 17.751 -13.584 1.00 81.31 68 GLU A C 1
ATOM 554 O O . GLU A 1 68 ? 21.223 17.580 -12.712 1.00 81.31 68 GLU A O 1
ATOM 559 N N . LEU A 1 69 ? 19.593 16.758 -14.020 1.00 85.75 69 LEU A N 1
ATOM 560 C CA . LEU A 1 69 ? 19.702 15.374 -13.573 1.00 85.75 69 LEU A CA 1
ATOM 561 C C . LEU A 1 69 ? 20.041 14.489 -14.768 1.00 85.75 69 LEU A C 1
ATOM 563 O O . LEU A 1 69 ? 19.442 14.620 -15.836 1.00 85.75 69 LEU A O 1
ATOM 567 N N . LEU A 1 70 ? 20.964 13.555 -14.563 1.00 85.69 70 LEU A N 1
ATOM 568 C CA . LEU A 1 70 ? 21.386 12.572 -15.551 1.00 85.69 70 LEU A CA 1
ATOM 569 C C . LEU A 1 70 ? 20.895 11.184 -15.153 1.00 85.69 70 LEU A C 1
ATOM 571 O O . LEU A 1 70 ? 20.951 10.796 -13.983 1.00 85.69 70 LEU A O 1
ATOM 575 N N . MET A 1 71 ? 20.446 10.414 -16.141 1.00 88.19 71 MET A N 1
ATOM 576 C CA . MET A 1 71 ? 20.264 8.975 -15.979 1.00 88.19 71 MET A CA 1
ATOM 577 C C . MET A 1 71 ? 21.587 8.293 -16.300 1.00 88.19 71 MET A C 1
ATOM 579 O O . MET A 1 71 ? 22.081 8.391 -17.421 1.00 88.19 71 MET A O 1
ATOM 583 N N . VAL A 1 72 ? 22.162 7.594 -15.326 1.00 90.69 72 VAL A N 1
ATOM 584 C CA . VAL A 1 72 ? 23.406 6.840 -15.518 1.00 90.69 72 VAL A CA 1
ATOM 585 C C . VAL A 1 72 ? 23.166 5.350 -15.315 1.00 90.69 72 VAL A C 1
ATOM 587 O O . VAL A 1 72 ? 22.343 4.979 -14.470 1.00 90.69 72 VAL A O 1
ATOM 590 N N . PRO A 1 73 ? 23.881 4.478 -16.049 1.00 92.75 73 PRO A N 1
ATOM 591 C CA . PRO A 1 73 ? 23.793 3.043 -15.838 1.00 92.75 73 PRO A CA 1
ATOM 592 C C . PRO A 1 73 ? 24.093 2.667 -14.385 1.00 92.75 73 PRO A C 1
ATOM 594 O O . PRO A 1 73 ? 25.138 3.016 -13.829 1.00 92.75 73 PRO A O 1
ATOM 597 N N . ASN A 1 74 ? 23.172 1.930 -13.774 1.00 91.31 74 ASN A N 1
ATOM 598 C CA . ASN A 1 74 ? 23.340 1.377 -12.442 1.00 91.31 74 ASN A CA 1
ATOM 599 C C . ASN A 1 74 ? 24.261 0.145 -12.502 1.00 91.31 74 ASN A C 1
ATOM 601 O O . ASN A 1 74 ? 24.216 -0.625 -13.464 1.00 91.31 74 ASN A O 1
ATOM 605 N N . LYS A 1 75 ? 25.099 -0.057 -11.478 1.00 91.88 75 LYS A N 1
ATOM 606 C CA . LYS A 1 75 ? 26.126 -1.113 -11.439 1.00 91.88 75 LYS A CA 1
ATOM 607 C C . LYS A 1 75 ? 25.810 -2.137 -10.354 1.00 91.88 75 LYS A C 1
ATOM 609 O O . LYS A 1 75 ? 26.014 -1.879 -9.170 1.00 91.88 75 LYS A O 1
ATOM 614 N N . PHE A 1 76 ? 25.339 -3.306 -10.764 1.00 92.88 76 PHE A N 1
ATOM 615 C CA . PHE A 1 76 ? 25.074 -4.450 -9.895 1.00 92.88 76 PHE A CA 1
ATOM 616 C C . PHE A 1 76 ? 25.163 -5.756 -10.696 1.00 92.88 76 PHE A C 1
ATOM 618 O O . PHE A 1 76 ? 25.232 -5.732 -11.922 1.00 92.88 76 PHE A O 1
ATOM 625 N N . ASN A 1 77 ? 25.166 -6.900 -10.011 1.00 92.12 77 ASN A N 1
ATOM 626 C CA . ASN A 1 77 ? 25.111 -8.205 -10.670 1.00 92.12 77 ASN A CA 1
ATOM 627 C C . ASN A 1 77 ? 23.666 -8.703 -10.724 1.00 92.12 77 ASN A C 1
ATOM 629 O O . ASN A 1 77 ? 22.959 -8.697 -9.714 1.00 92.12 77 ASN A O 1
ATOM 633 N N . VAL A 1 78 ? 23.252 -9.150 -11.904 1.00 90.31 78 VAL A N 1
ATOM 634 C CA . VAL A 1 78 ? 21.975 -9.807 -12.168 1.00 90.31 78 VAL A CA 1
ATOM 635 C C . VAL A 1 78 ? 22.208 -11.310 -12.186 1.00 90.31 78 VAL A C 1
ATOM 637 O O . VAL A 1 78 ? 23.131 -11.784 -12.839 1.00 90.31 78 VAL A O 1
ATOM 640 N N . PHE A 1 79 ? 21.371 -12.069 -11.485 1.00 88.69 79 PHE A N 1
ATOM 641 C CA . PHE A 1 79 ? 21.458 -13.526 -11.486 1.00 88.69 79 PHE A CA 1
ATOM 642 C C . PHE A 1 79 ? 20.508 -14.126 -12.527 1.00 88.69 79 PHE A C 1
ATOM 644 O O . PHE A 1 79 ? 19.289 -13.978 -12.411 1.00 88.69 79 PHE A O 1
ATOM 651 N N . ILE A 1 80 ? 21.055 -14.815 -13.530 1.00 89.38 80 ILE A N 1
ATOM 652 C CA . ILE A 1 80 ? 20.315 -15.404 -14.653 1.00 89.38 80 ILE A CA 1
ATOM 653 C C . ILE A 1 80 ? 20.721 -16.874 -14.768 1.00 89.38 80 ILE A C 1
ATOM 655 O O . ILE A 1 80 ? 21.877 -17.186 -15.012 1.00 89.38 80 ILE A O 1
ATOM 659 N N . ARG A 1 81 ? 19.772 -17.796 -14.555 1.00 87.88 81 ARG A N 1
ATOM 660 C CA . ARG A 1 81 ? 19.958 -19.257 -14.715 1.00 87.88 81 ARG A CA 1
ATOM 661 C C . ARG A 1 81 ? 21.216 -19.873 -14.062 1.00 87.88 81 ARG A C 1
ATOM 663 O O . ARG A 1 81 ? 21.684 -20.906 -14.524 1.00 87.88 81 ARG A O 1
ATOM 670 N N . GLY A 1 82 ? 21.714 -19.319 -12.958 1.00 85.50 82 GLY A N 1
ATOM 671 C CA . GLY A 1 82 ? 22.926 -19.831 -12.299 1.00 85.50 82 GLY A CA 1
ATOM 672 C C . GLY A 1 82 ? 24.152 -18.938 -12.460 1.00 85.50 82 GLY A C 1
ATOM 673 O O . GLY A 1 82 ? 25.134 -19.131 -11.748 1.00 85.50 82 GLY A O 1
ATOM 674 N N . GLU A 1 83 ? 24.084 -17.945 -13.341 1.00 87.69 83 GLU A N 1
ATOM 675 C CA . GLU A 1 83 ? 25.207 -17.089 -13.703 1.00 87.69 83 GLU A CA 1
ATOM 676 C C . GLU A 1 83 ? 24.992 -15.647 -13.245 1.00 87.69 83 GLU A C 1
ATOM 678 O O . GLU A 1 83 ? 23.866 -15.149 -13.182 1.00 87.69 83 GLU A O 1
ATOM 683 N N . ASN A 1 84 ? 26.091 -14.971 -12.906 1.00 91.38 84 ASN A N 1
ATOM 684 C CA . ASN A 1 84 ? 26.084 -13.553 -12.563 1.00 91.38 84 ASN A CA 1
ATOM 685 C C . ASN A 1 84 ? 26.461 -12.733 -13.795 1.00 91.38 84 ASN A C 1
ATOM 687 O O . ASN A 1 84 ? 27.601 -12.787 -14.250 1.00 91.38 84 ASN A O 1
ATOM 691 N N . VAL A 1 85 ? 25.522 -11.927 -14.276 1.00 92.50 85 VAL A N 1
ATOM 692 C CA . VAL A 1 85 ? 25.701 -11.024 -15.411 1.00 92.50 85 VAL A CA 1
ATOM 693 C C . VAL A 1 85 ? 25.754 -9.585 -14.895 1.00 92.50 85 VAL A C 1
ATOM 695 O O . VAL A 1 85 ? 24.825 -9.156 -14.205 1.00 92.50 85 VAL A O 1
ATOM 698 N N . PRO A 1 86 ? 26.807 -8.806 -15.191 1.00 95.25 86 PRO A N 1
ATOM 699 C CA . PRO A 1 86 ? 26.831 -7.390 -14.846 1.00 95.25 86 PRO A CA 1
ATOM 700 C C . PRO A 1 86 ? 25.660 -6.648 -15.503 1.00 95.25 86 PRO A C 1
ATOM 702 O O . PRO A 1 86 ? 25.418 -6.796 -16.702 1.00 95.25 86 PRO A O 1
ATOM 705 N N . SER A 1 87 ? 24.963 -5.802 -14.745 1.00 94.88 87 SER A N 1
ATOM 706 C CA . SER A 1 87 ? 23.830 -5.001 -15.235 1.00 94.88 87 SER A CA 1
ATOM 707 C C . SER A 1 87 ? 24.190 -4.152 -16.457 1.00 94.88 87 SER A C 1
ATOM 709 O O . SER A 1 87 ? 23.361 -3.962 -17.338 1.00 94.88 87 SER A O 1
ATOM 711 N N . THR A 1 88 ? 25.436 -3.680 -16.551 1.00 94.94 88 THR A N 1
ATOM 712 C CA . THR A 1 88 ? 25.947 -2.926 -17.704 1.00 94.94 88 THR A CA 1
ATOM 713 C C . THR A 1 88 ? 26.071 -3.781 -18.962 1.00 94.94 88 THR A C 1
ATOM 715 O O . THR A 1 88 ? 25.798 -3.291 -20.051 1.00 94.94 88 THR A O 1
ATOM 718 N N . THR A 1 89 ? 26.458 -5.052 -18.821 1.00 95.69 89 THR A N 1
ATOM 719 C CA . THR A 1 89 ? 26.530 -6.005 -19.939 1.00 95.69 89 THR A CA 1
ATOM 720 C C . THR A 1 89 ? 25.129 -6.338 -20.435 1.00 95.69 89 THR A C 1
ATOM 722 O O . THR A 1 89 ? 24.874 -6.263 -21.634 1.00 95.69 89 THR A O 1
ATOM 725 N N . LEU A 1 90 ? 24.202 -6.612 -19.509 1.00 96.12 90 LEU A N 1
ATOM 726 C CA . LEU A 1 90 ? 22.792 -6.833 -19.837 1.00 96.12 90 LEU A CA 1
ATOM 727 C C . LEU A 1 90 ? 22.181 -5.606 -20.535 1.00 96.12 90 LEU A C 1
ATOM 729 O O . LEU A 1 90 ? 21.537 -5.744 -21.569 1.00 96.12 90 LEU A O 1
ATOM 733 N N . LEU A 1 91 ? 22.421 -4.400 -20.009 1.00 97.25 91 LEU A N 1
ATOM 734 C CA . LEU A 1 91 ? 21.951 -3.150 -20.609 1.00 97.25 91 LEU A CA 1
ATOM 735 C C . LEU A 1 91 ? 22.454 -2.981 -22.046 1.00 97.25 91 LEU A C 1
ATOM 737 O O . LEU A 1 91 ? 21.660 -2.699 -22.940 1.00 97.25 91 LEU A O 1
ATOM 741 N N . GLN A 1 92 ? 23.757 -3.171 -22.266 1.00 97.25 92 GLN A N 1
ATOM 742 C CA . GLN A 1 92 ? 24.366 -3.042 -23.588 1.00 97.25 92 GLN A CA 1
ATOM 743 C C . GLN A 1 92 ? 23.754 -4.036 -24.584 1.00 97.25 92 GLN A C 1
ATOM 745 O O . GLN A 1 92 ? 23.378 -3.654 -25.690 1.00 97.25 92 GLN A O 1
ATOM 750 N N . SER A 1 93 ? 23.571 -5.282 -24.153 1.00 96.94 93 SER A N 1
ATOM 751 C CA . SER A 1 93 ? 22.928 -6.332 -24.940 1.00 96.94 93 SER A CA 1
ATOM 752 C C . SER A 1 93 ? 21.484 -5.984 -25.329 1.00 96.94 93 SER A C 1
ATOM 754 O O . SER A 1 93 ? 21.085 -6.176 -26.481 1.00 96.94 93 SER A O 1
ATOM 756 N N . ILE A 1 94 ? 20.690 -5.426 -24.407 1.00 97.62 94 ILE A N 1
ATOM 757 C CA . ILE A 1 94 ? 19.317 -4.984 -24.706 1.00 97.62 94 ILE A CA 1
ATOM 758 C C . ILE A 1 94 ? 19.332 -3.816 -25.701 1.00 97.62 94 ILE A C 1
ATOM 760 O O . ILE A 1 94 ? 18.556 -3.830 -26.654 1.00 97.62 94 ILE A O 1
ATOM 764 N N . ILE A 1 95 ? 20.220 -2.833 -25.516 1.00 98.00 95 ILE A N 1
ATOM 765 C CA . ILE A 1 95 ? 20.364 -1.678 -26.417 1.00 98.00 95 ILE A CA 1
ATOM 766 C C . ILE A 1 95 ? 20.691 -2.127 -27.847 1.00 98.00 95 ILE A C 1
ATOM 768 O O . ILE A 1 95 ? 20.077 -1.647 -28.799 1.00 98.00 95 ILE A O 1
ATOM 772 N N . GLU A 1 96 ? 21.623 -3.064 -28.012 1.00 97.38 96 GLU A N 1
ATOM 773 C CA . GLU A 1 96 ? 21.986 -3.609 -29.326 1.00 97.38 96 GLU A CA 1
ATOM 774 C C . GLU A 1 96 ? 20.794 -4.296 -30.000 1.00 97.38 96 GLU A C 1
ATOM 776 O O . GLU A 1 96 ? 20.506 -4.034 -31.168 1.00 97.38 96 GLU A O 1
ATOM 781 N N . LYS A 1 97 ? 20.034 -5.096 -29.245 1.00 97.19 97 LYS A N 1
ATOM 782 C CA . LYS A 1 97 ? 18.815 -5.754 -29.738 1.00 97.19 97 LYS A CA 1
ATOM 783 C C . LYS A 1 97 ? 17.715 -4.754 -30.107 1.00 97.19 97 LYS A C 1
ATOM 785 O O . LYS A 1 97 ? 17.015 -4.963 -31.096 1.00 97.19 97 LYS A O 1
ATOM 790 N N . MET A 1 98 ? 17.564 -3.667 -29.344 1.00 97.75 98 MET A N 1
ATOM 791 C CA . MET A 1 98 ? 16.618 -2.589 -29.660 1.00 97.75 98 MET A CA 1
ATOM 792 C C . MET A 1 98 ? 16.998 -1.869 -30.959 1.00 97.75 98 MET A C 1
ATOM 794 O O . MET A 1 98 ? 16.129 -1.608 -31.785 1.00 97.75 98 MET A O 1
ATOM 798 N N . ARG A 1 99 ? 18.288 -1.583 -31.174 1.00 97.44 99 ARG A N 1
ATOM 799 C CA . ARG A 1 99 ? 18.781 -0.961 -32.417 1.00 97.44 99 ARG A CA 1
ATOM 800 C C . ARG A 1 99 ? 18.616 -1.860 -33.640 1.00 97.44 99 ARG A C 1
ATOM 802 O O . ARG A 1 99 ? 18.420 -1.353 -34.735 1.00 97.44 99 ARG A O 1
ATOM 809 N N . ALA A 1 100 ? 18.693 -3.175 -33.452 1.00 95.94 100 ALA A N 1
ATOM 810 C CA . ALA A 1 100 ? 18.559 -4.160 -34.523 1.00 95.94 100 ALA A CA 1
ATOM 811 C C . ALA A 1 100 ? 17.101 -4.534 -34.865 1.00 95.94 100 ALA A C 1
ATOM 813 O O . ALA A 1 100 ? 16.887 -5.358 -35.750 1.00 95.94 100 ALA A O 1
ATOM 814 N N . SER A 1 101 ? 16.103 -3.987 -34.163 1.00 96.50 101 SER A N 1
ATOM 815 C CA . SER A 1 101 ? 14.695 -4.382 -34.310 1.00 96.50 101 SER A CA 1
ATOM 816 C C . SER A 1 101 ? 13.838 -3.259 -34.886 1.00 96.50 101 SER A C 1
ATOM 818 O O . SER A 1 101 ? 13.833 -2.163 -34.343 1.00 96.50 101 SER A O 1
ATOM 820 N N . ASP A 1 102 ? 13.014 -3.557 -35.894 1.00 94.31 102 ASP A N 1
ATOM 821 C CA . ASP A 1 102 ? 12.052 -2.587 -36.455 1.00 94.31 102 ASP A CA 1
ATOM 822 C C . ASP A 1 102 ? 10.800 -2.397 -35.577 1.00 94.31 102 ASP A C 1
ATOM 824 O O . ASP A 1 102 ? 10.131 -1.364 -35.617 1.00 94.31 102 ASP A O 1
ATOM 828 N N . MET A 1 103 ? 10.474 -3.417 -34.775 1.00 97.00 103 MET A N 1
ATOM 829 C CA . MET A 1 103 ? 9.302 -3.462 -33.902 1.00 97.00 103 MET A CA 1
ATOM 830 C C . MET A 1 103 ? 9.690 -3.939 -32.505 1.00 97.00 103 MET A C 1
ATOM 832 O O . MET A 1 103 ? 10.259 -5.029 -32.357 1.00 97.00 103 MET A O 1
ATOM 836 N N . ILE A 1 104 ? 9.337 -3.145 -31.491 1.00 98.38 104 ILE A N 1
ATOM 837 C CA . ILE A 1 104 ? 9.629 -3.405 -30.080 1.00 98.38 104 ILE A CA 1
ATOM 838 C C . ILE A 1 104 ? 8.324 -3.415 -29.277 1.00 98.38 104 ILE A C 1
ATOM 840 O O . ILE A 1 104 ? 7.526 -2.488 -29.352 1.00 98.38 104 ILE A O 1
ATOM 844 N N . VAL A 1 105 ? 8.115 -4.451 -28.472 1.00 98.44 105 VAL A N 1
ATOM 845 C CA . VAL A 1 105 ? 6.955 -4.597 -27.590 1.00 98.44 105 VAL A CA 1
ATOM 846 C C . VAL A 1 105 ? 7.391 -4.370 -26.143 1.00 98.44 105 VAL A C 1
ATOM 848 O O . VAL A 1 105 ? 8.179 -5.148 -25.598 1.00 98.44 105 VAL A O 1
ATOM 851 N N . ASN A 1 106 ? 6.859 -3.331 -25.501 1.00 98.31 106 ASN A N 1
ATOM 852 C CA . ASN A 1 106 ? 6.968 -3.128 -24.061 1.00 98.31 106 ASN A CA 1
ATOM 853 C C . ASN A 1 106 ? 6.040 -4.113 -23.328 1.00 98.31 106 ASN A C 1
ATOM 855 O O . ASN A 1 106 ? 4.813 -3.991 -23.375 1.00 98.31 106 ASN A O 1
ATOM 859 N N . ALA A 1 107 ? 6.635 -5.073 -22.629 1.00 97.75 107 ALA A N 1
ATOM 860 C CA . ALA A 1 107 ? 5.976 -6.063 -21.781 1.00 97.75 107 ALA A CA 1
ATOM 861 C C . ALA A 1 107 ? 6.446 -5.973 -20.312 1.00 97.75 107 ALA A C 1
ATOM 863 O O . ALA A 1 107 ? 6.383 -6.959 -19.573 1.00 97.75 107 ALA A O 1
ATOM 864 N N . CYS A 1 108 ? 6.951 -4.812 -19.876 1.00 96.50 108 CYS A N 1
ATOM 865 C CA . CYS A 1 108 ? 7.129 -4.509 -18.452 1.00 96.50 108 CYS A CA 1
ATOM 866 C C . CYS A 1 108 ? 5.769 -4.438 -17.735 1.00 96.50 108 CYS A C 1
ATOM 868 O O . CYS A 1 108 ? 4.724 -4.405 -18.391 1.00 96.50 108 CYS A O 1
ATOM 870 N N . ASP A 1 109 ? 5.762 -4.404 -16.400 1.00 92.25 109 ASP A N 1
ATOM 871 C CA . ASP A 1 109 ? 4.522 -4.290 -15.616 1.00 92.25 109 ASP A CA 1
ATOM 872 C C . ASP A 1 109 ? 3.665 -3.103 -16.107 1.00 92.25 109 ASP A C 1
ATOM 874 O O . ASP A 1 109 ? 4.203 -2.080 -16.531 1.00 92.25 109 ASP A O 1
ATOM 878 N N . PHE A 1 110 ? 2.332 -3.250 -16.132 1.00 91.31 110 PHE A N 1
ATOM 879 C CA . PHE A 1 110 ? 1.404 -2.290 -16.761 1.00 91.31 110 PHE A CA 1
ATOM 880 C C . PHE A 1 110 ? 1.137 -1.028 -15.917 1.00 91.31 110 PHE A C 1
ATOM 882 O O . PHE A 1 110 ? 0.017 -0.538 -15.847 1.00 91.31 110 PHE A O 1
ATOM 889 N N . ASP A 1 111 ? 2.172 -0.485 -15.282 1.00 89.38 111 ASP A N 1
ATOM 890 C CA . ASP A 1 111 ? 2.111 0.679 -14.401 1.00 89.38 111 ASP A CA 1
ATOM 891 C C . ASP A 1 111 ? 3.110 1.775 -14.832 1.00 89.38 111 ASP A C 1
ATOM 893 O O . ASP A 1 111 ? 3.811 1.661 -15.840 1.00 89.38 111 ASP A O 1
ATOM 897 N N . ARG A 1 112 ? 3.176 2.881 -14.077 1.00 91.62 112 ARG A N 1
ATOM 898 C CA . ARG A 1 112 ? 4.112 3.983 -14.368 1.00 91.62 112 ARG A CA 1
ATOM 899 C C . ARG A 1 112 ? 5.580 3.552 -14.309 1.00 91.62 112 ARG A C 1
ATOM 901 O O . ARG A 1 112 ? 6.395 4.088 -15.060 1.00 91.62 112 ARG A O 1
ATOM 908 N N . GLU A 1 113 ? 5.929 2.640 -13.403 1.00 91.12 113 GLU A N 1
ATOM 909 C CA . GLU A 1 113 ? 7.323 2.232 -13.203 1.00 91.12 113 GLU A CA 1
ATOM 910 C C . GLU A 1 113 ? 7.800 1.306 -14.319 1.00 91.12 113 GLU A C 1
ATOM 912 O O . GLU A 1 113 ? 8.887 1.518 -14.856 1.00 91.12 113 GLU A O 1
ATOM 917 N N . GLY A 1 114 ? 6.974 0.349 -14.744 1.00 94.62 114 GLY A N 1
ATOM 918 C CA . GLY A 1 114 ? 7.265 -0.523 -15.875 1.00 94.62 114 GLY A CA 1
ATOM 919 C C . GLY A 1 114 ? 7.450 0.257 -17.178 1.00 94.62 114 GLY A C 1
ATOM 920 O O . GLY A 1 114 ? 8.369 -0.040 -17.945 1.00 94.62 114 GLY A O 1
ATOM 921 N N . GLU A 1 115 ? 6.650 1.307 -17.399 1.00 95.94 115 GLU A N 1
ATOM 922 C CA . GLU A 1 115 ? 6.831 2.231 -18.528 1.00 95.94 115 GLU A CA 1
ATOM 923 C C . GLU A 1 115 ? 8.185 2.936 -18.467 1.00 95.94 115 GLU A C 1
ATOM 925 O O . GLU A 1 115 ? 8.928 2.939 -19.447 1.00 95.94 115 GLU A O 1
ATOM 930 N N . ARG A 1 116 ? 8.569 3.481 -17.309 1.00 95.69 116 ARG A N 1
ATOM 931 C CA . ARG A 1 116 ? 9.881 4.119 -17.162 1.00 95.69 116 ARG A CA 1
ATOM 932 C C . ARG A 1 116 ? 11.039 3.137 -17.344 1.00 95.69 116 ARG A C 1
ATOM 934 O O . ARG A 1 116 ? 11.992 3.481 -18.034 1.00 95.69 116 ARG A O 1
ATOM 941 N N . ILE A 1 117 ? 10.973 1.935 -16.766 1.00 96.69 117 ILE A N 1
ATOM 942 C CA . ILE A 1 117 ? 12.019 0.908 -16.928 1.00 96.69 117 ILE A CA 1
ATOM 943 C C . ILE A 1 117 ? 12.281 0.649 -18.413 1.00 96.69 117 ILE A C 1
ATOM 945 O O . ILE A 1 117 ? 13.436 0.594 -18.833 1.00 96.69 117 ILE A O 1
ATOM 949 N N . PHE A 1 118 ? 11.216 0.516 -19.204 1.00 97.81 118 PHE A N 1
ATOM 950 C CA . PHE A 1 118 ? 11.322 0.327 -20.644 1.00 97.81 118 PHE A CA 1
ATOM 951 C C . PHE A 1 118 ? 11.878 1.573 -21.351 1.00 97.81 118 PHE A C 1
ATOM 953 O O . PHE A 1 118 ? 12.856 1.471 -22.095 1.00 97.81 118 PHE A O 1
ATOM 960 N N . TYR A 1 119 ? 11.285 2.747 -21.110 1.00 96.69 119 TYR A N 1
ATOM 961 C CA . TYR A 1 119 ? 11.634 3.970 -21.833 1.00 96.69 119 TYR A CA 1
ATOM 962 C C . TYR A 1 119 ? 13.024 4.514 -21.490 1.00 96.69 119 TYR A C 1
ATOM 964 O O . TYR A 1 119 ? 13.667 5.072 -22.373 1.00 96.69 119 TYR A O 1
ATOM 972 N N . ASP A 1 120 ? 13.541 4.305 -20.276 1.00 96.00 120 ASP A N 1
ATOM 973 C CA . ASP A 1 120 ? 14.926 4.661 -19.932 1.00 96.00 120 ASP A CA 1
ATOM 974 C C . ASP A 1 120 ? 15.925 3.890 -20.826 1.00 96.00 120 ASP A C 1
ATOM 976 O O . ASP A 1 120 ? 16.895 4.467 -21.319 1.00 96.00 120 ASP A O 1
ATOM 980 N N . ILE A 1 121 ? 15.660 2.606 -21.106 1.00 97.19 121 ILE A N 1
ATOM 981 C CA . ILE A 1 121 ? 16.488 1.782 -22.004 1.00 97.19 121 ILE A CA 1
ATOM 982 C C . ILE A 1 121 ? 16.257 2.166 -23.468 1.00 97.19 121 ILE A C 1
ATOM 984 O O . ILE A 1 121 ? 17.222 2.331 -24.212 1.00 97.19 121 ILE A O 1
ATOM 988 N N . PHE A 1 122 ? 14.999 2.346 -23.875 1.00 96.44 122 PHE A N 1
ATOM 989 C CA . PHE A 1 122 ? 14.645 2.735 -25.243 1.00 96.44 122 PHE A CA 1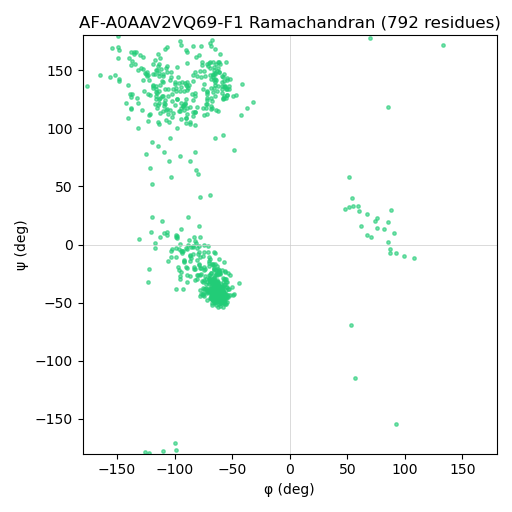
ATOM 990 C C . PHE A 1 122 ? 15.284 4.072 -25.643 1.00 96.44 122 PHE A C 1
ATOM 992 O O . PHE A 1 122 ? 15.885 4.177 -26.710 1.00 96.44 122 PHE A O 1
ATOM 999 N N . ASN A 1 123 ? 15.228 5.074 -24.761 1.00 94.81 123 ASN A N 1
ATOM 1000 C CA . ASN A 1 123 ? 15.838 6.382 -24.998 1.00 94.81 123 ASN A CA 1
ATOM 1001 C C . ASN A 1 123 ? 17.369 6.286 -25.101 1.00 94.81 123 ASN A C 1
ATOM 1003 O O . ASN A 1 123 ? 17.971 7.005 -25.890 1.00 94.81 123 ASN A O 1
ATOM 1007 N N . ALA A 1 124 ? 18.008 5.385 -24.345 1.00 95.88 124 ALA A N 1
ATOM 1008 C CA . ALA A 1 124 ? 19.446 5.133 -24.461 1.00 95.88 124 ALA A CA 1
ATOM 1009 C C . ALA A 1 124 ? 19.822 4.356 -25.738 1.00 95.88 124 ALA A C 1
ATOM 1011 O O . ALA A 1 124 ? 20.944 4.484 -26.239 1.00 95.88 124 ALA A O 1
ATOM 1012 N N . ALA A 1 125 ? 18.904 3.541 -26.267 1.00 96.56 125 ALA A N 1
ATOM 1013 C CA . ALA A 1 125 ? 19.104 2.839 -27.526 1.00 96.56 125 ALA A CA 1
ATOM 1014 C C . ALA A 1 125 ? 19.085 3.787 -28.732 1.00 96.56 125 ALA A C 1
ATOM 1016 O O . ALA A 1 125 ? 19.800 3.505 -29.694 1.00 96.56 125 ALA A O 1
ATOM 1017 N N . ASP A 1 126 ? 18.350 4.902 -28.644 1.00 95.31 126 ASP A N 1
ATOM 1018 C CA . ASP A 1 126 ? 18.246 5.940 -29.681 1.00 95.31 126 ASP A CA 1
ATOM 1019 C C . ASP A 1 126 ? 17.884 5.344 -31.054 1.00 95.31 126 ASP A C 1
ATOM 1021 O O . ASP A 1 126 ? 18.636 5.401 -32.026 1.00 95.31 126 ASP A O 1
ATOM 1025 N N . THR A 1 127 ? 16.741 4.655 -31.095 1.00 95.31 127 THR A N 1
ATOM 1026 C CA . THR A 1 127 ? 16.229 3.944 -32.276 1.00 95.31 127 THR A CA 1
ATOM 1027 C C . THR A 1 127 ? 14.901 4.535 -32.748 1.00 95.31 127 THR A C 1
ATOM 1029 O O . THR A 1 127 ? 14.173 5.169 -31.985 1.00 95.31 127 THR A O 1
ATOM 1032 N N . THR A 1 128 ? 14.562 4.297 -34.015 1.00 92.62 128 THR A N 1
ATOM 1033 C CA . THR A 1 128 ? 13.297 4.720 -34.646 1.00 92.62 128 THR A CA 1
ATOM 1034 C C . THR A 1 128 ? 12.239 3.613 -34.678 1.00 92.62 128 THR A C 1
ATOM 1036 O O . THR A 1 128 ? 11.181 3.789 -35.278 1.00 92.62 128 THR A O 1
ATOM 1039 N N . ALA A 1 129 ? 12.515 2.479 -34.026 1.00 95.56 129 ALA A N 1
ATOM 1040 C CA . ALA A 1 129 ? 11.634 1.320 -33.986 1.00 95.56 129 ALA A CA 1
ATOM 1041 C C . ALA A 1 129 ? 10.217 1.663 -33.496 1.00 95.56 129 ALA A C 1
ATOM 1043 O O . ALA A 1 129 ? 10.035 2.424 -32.540 1.00 95.56 129 ALA A O 1
ATOM 1044 N N . HIS A 1 130 ? 9.210 1.038 -34.108 1.00 96.38 130 HIS A N 1
ATOM 1045 C CA . HIS A 1 130 ? 7.823 1.192 -33.678 1.00 96.38 130 HIS A CA 1
ATOM 1046 C C . HIS A 1 130 ? 7.585 0.468 -32.351 1.00 96.38 130 HIS A C 1
ATOM 1048 O O . HIS A 1 130 ? 7.953 -0.701 -32.193 1.00 96.38 130 HIS A O 1
ATOM 1054 N N . ILE A 1 131 ? 6.951 1.163 -31.404 1.00 97.31 131 ILE A N 1
ATOM 1055 C CA . ILE A 1 131 ? 6.704 0.653 -30.055 1.00 97.31 131 ILE A CA 1
ATOM 1056 C C . ILE A 1 131 ? 5.255 0.200 -29.932 1.00 97.31 131 ILE A C 1
ATOM 1058 O O . ILE A 1 131 ? 4.330 0.969 -30.183 1.00 97.31 131 ILE A O 1
ATOM 1062 N N . TYR A 1 132 ? 5.074 -1.019 -29.445 1.00 98.00 132 TYR A N 1
ATOM 1063 C CA . TYR A 1 132 ? 3.791 -1.545 -29.004 1.00 98.00 132 TYR A CA 1
ATOM 1064 C C . TYR A 1 132 ? 3.799 -1.782 -27.501 1.00 98.00 132 TYR A C 1
ATOM 1066 O O . TYR A 1 132 ? 4.849 -2.029 -26.904 1.00 98.00 132 TYR A O 1
ATOM 1074 N N . ARG A 1 133 ? 2.621 -1.761 -26.886 1.00 97.19 133 ARG A N 1
ATOM 1075 C CA . ARG A 1 133 ? 2.436 -2.024 -25.465 1.00 97.19 133 ARG A CA 1
ATOM 1076 C C . ARG A 1 133 ? 1.598 -3.278 -25.244 1.00 97.19 133 ARG A C 1
ATOM 1078 O O . ARG A 1 133 ? 0.479 -3.387 -25.737 1.00 97.19 133 ARG A O 1
ATOM 1085 N N . MET A 1 134 ? 2.146 -4.216 -24.476 1.00 97.06 134 MET A N 1
ATOM 1086 C CA . MET A 1 134 ? 1.474 -5.445 -24.059 1.00 97.06 134 MET A CA 1
ATOM 1087 C C . MET A 1 134 ? 0.942 -5.301 -22.628 1.00 97.06 134 MET A C 1
ATOM 1089 O O . MET A 1 134 ? 1.724 -5.091 -21.701 1.00 97.06 134 MET A O 1
ATOM 1093 N N . ASP A 1 135 ? -0.373 -5.441 -22.445 1.00 93.94 135 ASP A N 1
ATOM 1094 C CA . ASP A 1 135 ? -1.018 -5.399 -21.128 1.00 93.94 135 ASP A CA 1
ATOM 1095 C C . ASP A 1 135 ? -1.092 -6.796 -20.492 1.00 93.94 135 ASP A C 1
ATOM 1097 O O . ASP A 1 135 ? -1.862 -7.656 -20.918 1.00 93.94 135 ASP A O 1
ATOM 1101 N N . LEU A 1 136 ? -0.289 -7.024 -19.452 1.00 92.81 136 LEU A N 1
ATOM 1102 C CA . LEU A 1 136 ? -0.257 -8.272 -18.679 1.00 92.81 136 LEU A CA 1
ATOM 1103 C C . LEU A 1 136 ? -1.056 -8.193 -17.365 1.00 92.81 136 LEU A C 1
ATOM 1105 O O . LEU A 1 136 ? -1.007 -9.124 -16.559 1.00 92.81 136 LEU A O 1
ATOM 1109 N N . SER A 1 137 ? -1.809 -7.113 -17.131 1.00 90.44 137 SER A N 1
ATOM 1110 C CA . SER A 1 137 ? -2.487 -6.860 -15.852 1.00 90.44 137 SER A CA 1
ATOM 1111 C C . SER A 1 137 ? -3.548 -7.910 -15.489 1.00 90.44 137 SER A C 1
ATOM 1113 O O . SER A 1 137 ? -3.804 -8.167 -14.309 1.00 90.44 137 SER A O 1
ATOM 1115 N N . LYS A 1 138 ? -4.119 -8.576 -16.500 1.00 88.12 138 LYS A N 1
ATOM 1116 C CA . LYS A 1 138 ? -5.129 -9.636 -16.347 1.00 88.12 138 LYS A CA 1
ATOM 1117 C C . LYS A 1 138 ? -4.581 -10.916 -15.708 1.00 88.12 138 LYS A C 1
ATOM 1119 O O . LYS A 1 138 ? -5.359 -11.685 -15.151 1.00 88.12 138 LYS A O 1
ATOM 1124 N N . GLY A 1 139 ? -3.276 -11.168 -15.802 1.00 91.19 139 GLY A N 1
ATOM 1125 C CA . GLY A 1 139 ? -2.638 -12.389 -15.309 1.00 91.19 139 GLY A CA 1
ATOM 1126 C C . GLY A 1 139 ? -1.672 -13.016 -16.315 1.00 91.19 139 GLY A C 1
ATOM 1127 O O . GLY A 1 139 ? -1.590 -12.620 -17.475 1.00 91.19 139 GLY A O 1
ATOM 1128 N N . LEU A 1 140 ? -0.935 -14.029 -15.853 1.00 93.94 140 LEU A N 1
ATOM 1129 C CA . LEU A 1 140 ? 0.197 -14.623 -16.578 1.00 93.94 140 LEU A CA 1
ATOM 1130 C C . LEU A 1 140 ? -0.060 -16.055 -17.084 1.00 93.94 140 LEU A C 1
ATOM 1132 O O . LEU A 1 140 ? 0.883 -16.796 -17.369 1.00 93.94 140 LEU A O 1
ATOM 1136 N N . THR A 1 141 ? -1.324 -16.473 -17.203 1.00 92.50 141 THR A N 1
ATOM 1137 C CA . THR A 1 141 ? -1.661 -17.775 -17.802 1.00 92.50 141 THR A CA 1
ATOM 1138 C C . THR A 1 141 ? -1.412 -17.752 -19.310 1.00 92.50 141 THR A C 1
ATOM 1140 O O . THR A 1 141 ? -1.472 -16.700 -19.947 1.00 92.50 141 THR A O 1
ATOM 1143 N N . ARG A 1 142 ? -1.141 -18.915 -19.926 1.00 94.00 142 ARG A N 1
ATOM 1144 C CA . ARG A 1 142 ? -0.848 -18.991 -21.372 1.00 94.00 142 ARG A CA 1
ATOM 1145 C C . ARG A 1 142 ? -1.939 -18.321 -22.211 1.00 94.00 142 ARG A C 1
ATOM 1147 O O . ARG A 1 142 ? -1.620 -17.597 -23.147 1.00 94.00 142 ARG A O 1
ATOM 1154 N N . ARG A 1 143 ? -3.209 -18.570 -21.876 1.00 92.94 143 ARG A N 1
ATOM 1155 C CA . ARG A 1 143 ? -4.361 -17.989 -22.574 1.00 92.94 143 ARG A CA 1
ATOM 1156 C C . ARG A 1 143 ? -4.329 -16.463 -22.507 1.00 92.94 143 ARG A C 1
ATOM 1158 O O . ARG A 1 143 ? -4.408 -15.830 -23.553 1.00 92.94 143 ARG A O 1
ATOM 1165 N N . LEU A 1 144 ? -4.154 -15.901 -21.308 1.00 92.69 144 LEU A N 1
ATOM 1166 C CA . LEU A 1 144 ? -4.123 -14.453 -21.087 1.00 92.69 144 LEU A CA 1
ATOM 1167 C C . LEU A 1 144 ? -2.926 -13.793 -21.777 1.00 92.69 144 LEU A C 1
ATOM 1169 O O . LEU A 1 144 ? -3.095 -12.779 -22.435 1.00 92.69 144 LEU A O 1
ATOM 1173 N N . VAL A 1 145 ? -1.741 -14.406 -21.731 1.00 96.25 145 VAL A N 1
ATOM 1174 C CA . VAL A 1 145 ? -0.554 -13.890 -22.433 1.00 96.25 145 VAL A CA 1
ATOM 1175 C C . VAL A 1 145 ? -0.762 -13.874 -23.952 1.00 96.25 145 VAL A C 1
ATOM 1177 O O . VAL A 1 145 ? -0.423 -12.889 -24.605 1.00 96.25 145 VAL A O 1
ATOM 1180 N N . CYS A 1 146 ? -1.339 -14.932 -24.531 1.00 96.44 146 CYS A N 1
ATOM 1181 C CA . CYS A 1 146 ? -1.663 -14.964 -25.961 1.00 96.44 146 CYS A CA 1
ATOM 1182 C C . CYS A 1 146 ? -2.751 -13.943 -26.338 1.00 96.44 146 CYS A C 1
ATOM 1184 O O . CYS A 1 146 ? -2.650 -13.312 -27.390 1.00 96.44 146 CYS A O 1
ATOM 1186 N N . GLU A 1 147 ? -3.768 -13.763 -25.488 1.00 93.81 147 GLU A N 1
ATOM 1187 C CA . GLU A 1 147 ? -4.811 -12.741 -25.652 1.00 93.81 147 GLU A CA 1
ATOM 1188 C C . GLU A 1 147 ? -4.195 -11.335 -25.653 1.00 93.81 147 GLU A C 1
ATOM 1190 O O . GLU A 1 147 ? -4.450 -10.560 -26.573 1.00 93.81 147 GLU A O 1
ATOM 1195 N N . SER A 1 148 ? -3.325 -11.027 -24.689 1.00 94.75 148 SER A N 1
ATOM 1196 C CA . SER A 1 148 ? -2.618 -9.745 -24.602 1.00 94.75 148 SER A CA 1
ATOM 1197 C C . SER A 1 148 ? -1.685 -9.503 -25.786 1.00 94.75 148 SER A C 1
ATOM 1199 O O . SER A 1 148 ? -1.598 -8.385 -26.280 1.00 94.75 148 SER A O 1
ATOM 1201 N N . TYR A 1 149 ? -1.006 -10.542 -26.279 1.00 96.38 149 TYR A N 1
ATOM 1202 C CA . TYR A 1 149 ? -0.129 -10.429 -27.448 1.00 96.38 149 TYR A CA 1
ATOM 1203 C C . TYR A 1 149 ? -0.912 -10.201 -28.746 1.00 96.38 149 TYR A C 1
ATOM 1205 O O . TYR A 1 149 ? -0.418 -9.560 -29.664 1.00 96.38 149 TYR A O 1
ATOM 1213 N N . SER A 1 150 ? -2.141 -10.713 -28.832 1.00 96.12 150 SER A N 1
ATOM 1214 C CA . SER A 1 150 ? -2.999 -10.507 -30.006 1.00 96.12 150 SER A CA 1
ATOM 1215 C C . SER A 1 150 ? -3.640 -9.115 -30.025 1.00 96.12 150 SER A C 1
ATOM 1217 O O . SER A 1 150 ? -4.059 -8.658 -31.083 1.00 96.12 150 SER A O 1
ATOM 1219 N N . ASN A 1 151 ? -3.703 -8.444 -28.870 1.00 93.94 151 ASN A N 1
ATOM 1220 C CA . ASN A 1 151 ? -4.346 -7.145 -28.673 1.00 93.94 151 ASN A CA 1
ATOM 1221 C C . ASN A 1 151 ? -3.331 -6.092 -28.193 1.00 93.94 151 ASN A C 1
ATOM 1223 O O . ASN A 1 151 ? -3.532 -5.446 -27.164 1.00 93.94 151 ASN A O 1
ATOM 1227 N N . LEU A 1 152 ? -2.213 -5.952 -28.910 1.00 96.44 152 LEU A N 1
ATOM 1228 C CA . LEU A 1 152 ? -1.203 -4.943 -28.588 1.00 96.44 152 LEU A CA 1
ATOM 1229 C C . LEU A 1 152 ? -1.761 -3.529 -28.767 1.00 96.44 152 LEU A C 1
ATOM 1231 O O . LEU A 1 152 ? -2.416 -3.226 -29.764 1.00 96.44 152 LEU A O 1
ATOM 1235 N N . LEU A 1 153 ? -1.441 -2.657 -27.816 1.00 94.94 153 LEU A N 1
ATOM 1236 C CA . LEU A 1 153 ? -1.742 -1.231 -27.888 1.00 94.94 153 LEU A CA 1
ATOM 1237 C C . LEU A 1 153 ? -0.594 -0.492 -28.582 1.00 94.94 153 LEU A C 1
ATOM 1239 O O . LEU A 1 153 ? 0.551 -0.950 -28.560 1.00 94.94 153 LEU A O 1
ATOM 1243 N N . ASP A 1 154 ? -0.873 0.676 -29.156 1.00 95.06 154 ASP A N 1
ATOM 1244 C CA . ASP A 1 154 ? 0.186 1.591 -29.586 1.00 95.06 154 ASP A CA 1
ATOM 1245 C C . ASP A 1 154 ? 0.953 2.087 -28.346 1.00 95.06 154 ASP A C 1
ATOM 1247 O O . ASP A 1 154 ? 0.350 2.563 -27.380 1.00 95.06 154 ASP A O 1
ATOM 1251 N N . GLY A 1 155 ? 2.284 1.963 -28.344 1.00 93.44 155 GLY A N 1
ATOM 1252 C CA . GLY A 1 155 ? 3.118 2.354 -27.204 1.00 93.44 155 GLY A CA 1
ATOM 1253 C C . GLY A 1 155 ? 3.022 3.841 -26.851 1.00 93.44 155 GLY A C 1
ATOM 1254 O O . GLY A 1 155 ? 3.228 4.224 -25.700 1.00 93.44 155 GLY A O 1
ATOM 1255 N N . THR A 1 156 ? 2.655 4.698 -27.806 1.00 89.81 156 THR A N 1
ATOM 1256 C CA . THR A 1 156 ? 2.452 6.132 -27.555 1.00 89.81 156 THR A CA 1
ATOM 1257 C C . THR A 1 156 ? 1.292 6.409 -26.599 1.00 89.81 156 THR A C 1
ATOM 1259 O O . THR A 1 156 ? 1.352 7.400 -25.871 1.00 89.81 156 THR A O 1
ATOM 1262 N N . MET A 1 157 ? 0.299 5.511 -26.512 1.00 91.69 157 MET A N 1
ATOM 1263 C CA . MET A 1 157 ? -0.854 5.654 -25.612 1.00 91.69 157 MET A CA 1
ATOM 1264 C C . MET A 1 157 ? -0.470 5.638 -24.132 1.00 91.69 157 MET A C 1
ATOM 1266 O O . MET A 1 157 ? -1.202 6.175 -23.304 1.00 91.69 157 MET A O 1
ATOM 1270 N N . THR A 1 158 ? 0.654 5.008 -23.783 1.00 93.06 158 THR A N 1
ATOM 1271 C CA . THR A 1 158 ? 1.111 4.881 -22.393 1.00 93.06 158 THR A CA 1
ATOM 1272 C C . THR A 1 158 ? 2.446 5.573 -22.136 1.00 93.06 158 THR A C 1
ATOM 1274 O O . THR A 1 158 ? 2.873 5.655 -20.985 1.00 93.06 158 THR A O 1
ATOM 1277 N N . LYS A 1 159 ? 3.090 6.149 -23.162 1.00 93.88 159 LYS A N 1
ATOM 1278 C CA . LYS A 1 159 ? 4.391 6.826 -23.041 1.00 93.88 159 LYS A CA 1
ATOM 1279 C C . LYS A 1 159 ? 4.399 7.939 -21.990 1.00 93.88 159 LYS A C 1
ATOM 1281 O O . LYS A 1 159 ? 5.369 8.057 -21.240 1.00 93.88 159 LYS A O 1
ATOM 1286 N N . SER A 1 160 ? 3.325 8.717 -21.880 1.00 95.19 160 SER A N 1
ATOM 1287 C CA . SER A 1 160 ? 3.158 9.780 -20.874 1.00 95.19 160 SER A CA 1
ATOM 1288 C C . SER A 1 160 ? 3.318 9.280 -19.428 1.00 95.19 160 SER A C 1
ATOM 1290 O O . SER A 1 160 ? 3.836 10.001 -18.571 1.00 95.19 160 SER A O 1
ATOM 1292 N N . ARG A 1 161 ? 2.982 8.013 -19.140 1.00 94.81 161 ARG A N 1
ATOM 1293 C CA . ARG A 1 161 ? 3.210 7.382 -17.825 1.00 94.81 161 ARG A CA 1
ATOM 1294 C C . ARG A 1 161 ? 4.686 7.335 -17.447 1.00 94.81 161 ARG A C 1
ATOM 1296 O O . ARG A 1 161 ? 5.017 7.522 -16.275 1.00 94.81 161 ARG A O 1
ATOM 1303 N N . SER A 1 162 ? 5.572 7.132 -18.425 1.00 95.50 162 SER A N 1
ATOM 1304 C CA . SER A 1 162 ? 7.022 7.166 -18.195 1.00 95.50 162 SER A CA 1
ATOM 1305 C C . SER A 1 162 ? 7.487 8.560 -17.767 1.00 95.50 162 SER A C 1
ATOM 1307 O O . SER A 1 162 ? 8.339 8.681 -16.888 1.00 95.50 162 SER A O 1
ATOM 1309 N N . TYR A 1 163 ? 6.879 9.625 -18.306 1.00 95.94 163 TYR A N 1
ATOM 1310 C CA . TYR A 1 163 ? 7.189 11.004 -17.923 1.00 95.94 163 TYR A CA 1
ATOM 1311 C C . TYR A 1 163 ? 6.703 11.297 -16.508 1.00 95.94 163 TYR A C 1
ATOM 1313 O O . TYR A 1 163 ? 7.442 11.910 -15.738 1.00 95.94 163 TYR A O 1
ATOM 1321 N N . ALA A 1 164 ? 5.521 10.802 -16.133 1.00 95.62 164 ALA A N 1
ATOM 1322 C CA . ALA A 1 164 ? 5.022 10.889 -14.765 1.00 95.62 164 ALA A CA 1
ATOM 1323 C C . ALA A 1 164 ? 5.938 10.135 -13.776 1.00 95.62 164 ALA A C 1
ATOM 1325 O O . ALA A 1 164 ? 6.340 10.705 -12.759 1.00 95.62 164 ALA A O 1
ATOM 1326 N N . SER A 1 165 ? 6.347 8.892 -14.070 1.00 94.25 165 SER A N 1
ATOM 1327 C CA . SER A 1 165 ? 7.315 8.170 -13.218 1.00 94.25 165 SER A CA 1
ATOM 1328 C C . SER A 1 165 ? 8.666 8.896 -13.146 1.00 94.25 165 SER A C 1
ATOM 1330 O O . SER A 1 165 ? 9.207 9.080 -12.055 1.00 94.25 165 SER A O 1
ATOM 1332 N N . SER A 1 166 ? 9.180 9.404 -14.272 1.00 94.06 166 SER A N 1
ATOM 1333 C CA . SER A 1 166 ? 10.415 10.198 -14.313 1.00 94.06 166 SER A CA 1
ATOM 1334 C C . SER A 1 166 ? 10.319 11.448 -13.428 1.00 94.06 166 SER A C 1
ATOM 1336 O O . SER A 1 166 ? 11.193 11.668 -12.588 1.00 94.06 166 SER A O 1
ATOM 1338 N N . ALA A 1 167 ? 9.233 12.226 -13.541 1.00 94.94 167 ALA A N 1
ATOM 1339 C CA . ALA A 1 167 ? 8.970 13.386 -12.688 1.00 94.94 167 ALA A CA 1
ATOM 1340 C C . ALA A 1 167 ? 8.974 13.005 -11.205 1.00 94.94 167 ALA A C 1
ATOM 1342 O O . ALA A 1 167 ? 9.692 13.626 -10.416 1.00 94.94 167 ALA A O 1
ATOM 1343 N N . ARG A 1 168 ? 8.214 11.966 -10.831 1.00 94.00 168 ARG A N 1
ATOM 1344 C CA . ARG A 1 168 ? 8.151 11.468 -9.452 1.00 94.00 168 ARG A CA 1
ATOM 1345 C C . ARG A 1 168 ? 9.539 11.119 -8.932 1.00 94.00 168 ARG A C 1
ATOM 1347 O O . ARG A 1 168 ? 9.927 11.598 -7.873 1.00 94.00 168 ARG A O 1
ATOM 1354 N N . ASN A 1 169 ? 10.291 10.329 -9.686 1.00 93.50 169 ASN A N 1
ATOM 1355 C CA . ASN A 1 169 ? 11.618 9.887 -9.293 1.00 93.50 169 ASN A CA 1
ATOM 1356 C C . ASN A 1 169 ? 12.605 11.056 -9.131 1.00 93.50 169 ASN A C 1
ATOM 1358 O O . ASN A 1 169 ? 13.374 11.071 -8.173 1.00 93.50 169 ASN A O 1
ATOM 1362 N N . CYS A 1 170 ? 12.563 12.058 -10.013 1.00 93.00 170 CYS A N 1
ATOM 1363 C CA . CYS A 1 170 ? 13.354 13.280 -9.850 1.00 93.00 170 CYS A CA 1
ATOM 1364 C C . CYS A 1 170 ? 12.948 14.048 -8.583 1.00 93.00 170 CYS A C 1
ATOM 1366 O O . CYS A 1 170 ? 13.806 14.524 -7.840 1.00 93.00 170 CYS A O 1
ATOM 1368 N N . GLY A 1 171 ? 11.648 14.138 -8.299 1.00 93.38 171 GLY A N 1
ATOM 1369 C CA . GLY A 1 171 ? 11.152 14.768 -7.080 1.00 93.38 171 GLY A CA 1
ATOM 1370 C C . GLY A 1 171 ? 11.577 14.028 -5.807 1.00 93.38 171 GLY A C 1
ATOM 1371 O O . GLY A 1 171 ? 12.037 14.652 -4.850 1.00 93.38 171 GLY A O 1
ATOM 1372 N N . ASP A 1 172 ? 11.489 12.700 -5.799 1.00 92.69 172 ASP A N 1
ATOM 1373 C CA . ASP A 1 172 ? 11.939 11.866 -4.681 1.00 92.69 172 ASP A CA 1
ATOM 1374 C C . ASP A 1 172 ? 13.473 11.926 -4.514 1.00 92.69 172 ASP A C 1
ATOM 1376 O O . ASP A 1 172 ? 13.972 11.928 -3.385 1.00 92.69 172 ASP A O 1
ATOM 1380 N N . PHE A 1 173 ? 14.235 12.087 -5.604 1.00 92.19 173 PHE A N 1
ATOM 1381 C CA . PHE A 1 173 ? 15.679 12.346 -5.546 1.00 92.19 173 PHE A CA 1
ATOM 1382 C C . PHE A 1 173 ? 16.003 13.655 -4.810 1.00 92.19 173 PHE A C 1
ATOM 1384 O O . PHE A 1 173 ? 16.931 13.683 -4.002 1.00 92.19 173 PHE A O 1
ATOM 1391 N N . ALA A 1 174 ? 15.208 14.717 -4.982 1.00 92.31 174 ALA A N 1
ATOM 1392 C CA . ALA A 1 174 ? 15.391 15.944 -4.204 1.00 92.31 174 ALA A CA 1
ATOM 1393 C C . ALA A 1 174 ? 15.278 15.675 -2.689 1.00 92.31 174 ALA A C 1
ATOM 1395 O O . ALA A 1 174 ? 16.119 16.129 -1.909 1.00 92.31 174 ALA A O 1
ATOM 1396 N N . TYR A 1 175 ? 14.299 14.871 -2.251 1.00 93.88 175 TYR A N 1
ATOM 1397 C CA . TYR A 1 175 ? 14.189 14.450 -0.844 1.00 93.88 175 TYR A CA 1
ATOM 1398 C C . TYR A 1 175 ? 15.379 13.600 -0.376 1.00 93.88 175 TYR A C 1
ATOM 1400 O O . TYR A 1 175 ? 15.756 13.669 0.800 1.00 93.88 175 TYR A O 1
ATOM 1408 N N . ALA A 1 176 ? 15.998 12.823 -1.269 1.00 91.19 176 ALA A N 1
ATOM 1409 C CA . ALA A 1 176 ? 17.234 12.108 -0.965 1.00 91.19 176 ALA A CA 1
ATOM 1410 C C . ALA A 1 176 ? 18.401 13.079 -0.689 1.00 91.19 176 ALA A C 1
ATOM 1412 O O . ALA A 1 176 ? 19.157 12.852 0.259 1.00 91.19 176 ALA A O 1
ATOM 1413 N N . LEU A 1 177 ? 18.489 14.203 -1.410 1.00 89.12 177 LEU A N 1
ATOM 1414 C CA . LEU A 1 177 ? 19.460 15.269 -1.118 1.00 89.12 177 LEU A CA 1
ATOM 1415 C C . LEU A 1 177 ? 19.188 15.919 0.249 1.00 89.12 177 LEU A C 1
ATOM 1417 O O . LEU A 1 177 ? 20.085 16.031 1.086 1.00 89.12 177 LEU A O 1
ATOM 1421 N N . ALA A 1 178 ? 17.930 16.259 0.547 1.00 92.06 178 ALA A N 1
ATOM 1422 C CA . ALA A 1 178 ? 17.564 16.807 1.858 1.00 92.06 178 ALA A CA 1
ATOM 1423 C C . ALA A 1 178 ? 17.826 15.823 3.009 1.00 92.06 178 ALA A C 1
ATOM 1425 O O . ALA A 1 178 ? 18.237 16.225 4.099 1.00 92.06 178 ALA A O 1
ATOM 1426 N N . THR A 1 179 ? 17.644 14.522 2.768 1.00 92.62 179 THR A N 1
ATOM 1427 C CA . THR A 1 179 ? 18.002 13.455 3.713 1.00 92.62 179 THR A CA 1
ATOM 1428 C C . THR A 1 179 ? 19.482 13.502 4.081 1.00 92.62 179 THR A C 1
ATOM 1430 O O . THR A 1 179 ? 19.831 13.279 5.243 1.00 92.62 179 THR A O 1
ATOM 1433 N N . GLN A 1 180 ? 20.366 13.778 3.122 1.00 88.25 180 GLN A N 1
ATOM 1434 C CA . GLN A 1 180 ? 21.807 13.844 3.368 1.00 88.25 180 GLN A CA 1
ATOM 1435 C C . GLN A 1 180 ? 22.150 15.036 4.268 1.00 88.25 180 GLN A C 1
ATOM 1437 O O . GLN A 1 180 ? 22.802 14.843 5.298 1.00 88.25 180 GLN A O 1
ATOM 1442 N N . VAL A 1 181 ? 21.607 16.220 3.966 1.00 90.62 181 VAL A N 1
ATOM 1443 C CA . VAL A 1 181 ? 21.755 17.433 4.792 1.00 90.62 181 VAL A CA 1
ATOM 1444 C C . VAL A 1 181 ? 21.239 17.199 6.215 1.00 90.62 181 VAL A C 1
ATOM 1446 O O . VAL A 1 181 ? 21.947 17.432 7.198 1.00 90.62 181 VAL A O 1
ATOM 1449 N N . ALA A 1 182 ? 20.023 16.665 6.345 1.00 91.12 182 ALA A N 1
ATOM 1450 C CA . ALA A 1 182 ? 19.411 16.388 7.639 1.00 91.12 182 ALA A CA 1
ATOM 1451 C C . ALA A 1 182 ? 20.213 15.343 8.433 1.00 91.12 182 ALA A C 1
ATOM 1453 O O . ALA A 1 182 ? 20.417 15.483 9.637 1.00 91.12 182 ALA A O 1
ATOM 1454 N N . THR A 1 183 ? 20.730 14.309 7.764 1.00 90.62 183 THR A N 1
ATOM 1455 C CA . THR A 1 183 ? 21.575 13.286 8.396 1.00 90.62 183 THR A CA 1
ATOM 1456 C C . THR A 1 183 ? 22.891 13.874 8.905 1.00 90.62 183 THR A C 1
ATOM 1458 O O . THR A 1 183 ? 23.313 13.529 10.011 1.00 90.62 183 THR A O 1
ATOM 1461 N N . PHE A 1 184 ? 23.531 14.763 8.143 1.00 88.94 184 PHE A N 1
ATOM 1462 C CA . PHE A 1 184 ? 24.762 15.438 8.556 1.00 88.94 184 PHE A CA 1
ATOM 1463 C C . PHE A 1 184 ? 24.552 16.262 9.835 1.00 88.94 184 PHE A C 1
ATOM 1465 O O . PHE A 1 184 ? 25.251 16.066 10.837 1.00 88.94 184 PHE A O 1
ATOM 1472 N N . HIS A 1 185 ? 23.544 17.137 9.845 1.00 86.44 185 HIS A N 1
ATOM 1473 C CA . HIS A 1 185 ? 23.247 17.969 11.016 1.00 86.44 185 HIS A CA 1
ATOM 1474 C C . HIS A 1 185 ? 22.786 17.127 12.213 1.00 86.44 185 HIS A C 1
ATOM 1476 O O . HIS A 1 185 ? 23.147 17.417 13.355 1.00 86.44 185 HIS A O 1
ATOM 1482 N N . ALA A 1 186 ? 22.047 16.036 11.973 1.00 85.31 186 ALA A N 1
ATOM 1483 C CA . ALA A 1 186 ? 21.654 15.105 13.029 1.00 85.31 186 ALA A CA 1
ATOM 1484 C C . ALA A 1 186 ? 22.871 14.442 13.678 1.00 85.31 186 ALA A C 1
ATOM 1486 O O . ALA A 1 186 ? 22.930 14.318 14.895 1.00 85.31 186 ALA A O 1
ATOM 1487 N N . ARG A 1 187 ? 23.852 14.004 12.881 1.00 84.38 187 ARG A N 1
ATOM 1488 C CA . ARG A 1 187 ? 25.059 13.330 13.385 1.00 84.38 187 ARG A CA 1
ATOM 1489 C C . ARG A 1 187 ? 26.011 14.282 14.101 1.00 84.38 187 ARG A C 1
ATOM 1491 O O . ARG A 1 187 ? 26.655 13.862 15.055 1.00 84.38 187 ARG A O 1
ATOM 1498 N N . SER A 1 188 ? 26.066 15.543 13.677 1.00 82.25 188 SER A N 1
ATOM 1499 C CA . SER A 1 188 ? 26.874 16.583 14.329 1.00 82.25 188 SER A CA 1
ATOM 1500 C C . SER A 1 188 ? 26.243 17.157 15.603 1.00 82.25 188 SER A C 1
ATOM 1502 O O . SER A 1 188 ? 26.857 18.001 16.248 1.00 82.25 188 SER A O 1
ATOM 1504 N N . GLY A 1 189 ? 25.040 16.714 15.992 1.00 78.31 189 GLY A N 1
ATOM 1505 C CA . GLY A 1 189 ? 24.369 17.211 17.199 1.00 78.31 189 GLY A CA 1
ATOM 1506 C C . GLY A 1 189 ? 23.755 18.600 17.054 1.00 78.31 189 GLY A C 1
ATOM 1507 O O . GLY A 1 189 ? 23.391 19.200 18.058 1.00 78.31 189 GLY A O 1
ATOM 1508 N N . LYS A 1 190 ? 23.626 19.105 15.821 1.00 81.00 190 LYS A N 1
ATOM 1509 C CA . LYS A 1 190 ? 23.043 20.421 15.522 1.00 81.00 190 LYS A CA 1
ATOM 1510 C C . LYS A 1 190 ? 21.515 20.396 15.389 1.00 81.00 190 LYS A C 1
ATOM 1512 O O . LYS A 1 190 ? 20.894 21.451 15.342 1.00 81.00 190 LYS A O 1
ATOM 1517 N N . LEU A 1 191 ? 20.912 19.205 15.320 1.00 81.25 191 LEU A N 1
ATOM 1518 C CA . LEU A 1 191 ? 19.456 19.007 15.370 1.00 81.25 191 LEU A CA 1
ATOM 1519 C C . LEU A 1 191 ? 18.998 18.586 16.771 1.00 81.25 191 LEU A C 1
ATOM 1521 O O . LEU A 1 191 ? 19.775 18.541 17.721 1.00 81.25 191 LEU A O 1
ATOM 1525 N N . HIS A 1 192 ? 17.725 18.204 16.886 1.00 80.62 192 HIS A N 1
ATOM 1526 C CA . HIS A 1 192 ? 17.153 17.688 18.122 1.00 80.62 192 HIS A CA 1
ATOM 1527 C C . HIS A 1 192 ? 17.977 16.505 18.703 1.00 80.62 192 HIS A C 1
ATOM 1529 O O . HIS A 1 192 ? 18.268 15.552 17.970 1.00 80.62 192 HIS A O 1
ATOM 1535 N N . PRO A 1 193 ? 18.287 16.477 20.020 1.00 73.12 193 PRO A N 1
ATOM 1536 C CA . PRO A 1 193 ? 19.159 15.463 20.631 1.00 73.12 193 PRO A CA 1
ATOM 1537 C C . PRO A 1 193 ? 18.730 14.010 20.382 1.00 73.12 193 PRO A C 1
ATOM 1539 O O . PRO A 1 193 ? 19.568 13.148 20.129 1.00 73.12 193 PRO A O 1
ATOM 1542 N N . ALA A 1 194 ? 17.421 13.734 20.364 1.00 73.94 194 ALA A N 1
ATOM 1543 C CA . ALA A 1 194 ? 16.871 12.400 20.072 1.00 73.94 194 ALA A CA 1
ATOM 1544 C C . ALA A 1 194 ? 17.113 11.890 18.631 1.00 73.94 194 ALA A C 1
ATOM 1546 O O . ALA A 1 194 ? 16.786 10.740 18.326 1.00 73.94 194 ALA A O 1
ATOM 1547 N N . LEU A 1 195 ? 17.671 12.718 17.741 1.00 78.69 195 LEU A N 1
ATOM 1548 C CA . LEU A 1 195 ? 18.063 12.340 16.379 1.00 78.69 195 LEU A CA 1
ATOM 1549 C C . LEU A 1 195 ? 19.526 11.862 16.297 1.00 78.69 195 LEU A C 1
ATOM 1551 O O . LEU A 1 195 ? 19.905 11.237 15.301 1.00 78.69 195 LEU A O 1
ATOM 1555 N N . THR A 1 196 ? 20.317 12.100 17.349 1.00 74.94 196 THR A N 1
ATOM 1556 C CA . THR A 1 196 ? 21.749 11.769 17.456 1.00 74.94 196 THR A CA 1
ATOM 1557 C C . THR A 1 196 ? 21.983 10.358 18.021 1.00 74.94 196 THR A C 1
ATOM 1559 O O . THR A 1 196 ? 21.074 9.735 18.564 1.00 74.94 196 THR A O 1
ATOM 1562 N N . GLY A 1 197 ? 23.207 9.826 17.898 1.00 73.25 197 GLY A N 1
ATOM 1563 C CA . GLY A 1 197 ? 23.623 8.592 18.592 1.00 73.25 197 GLY A CA 1
ATOM 1564 C C . GLY A 1 197 ? 23.285 7.264 17.897 1.00 73.25 197 GLY A C 1
ATOM 1565 O O . GLY A 1 197 ? 23.618 6.198 18.412 1.00 73.25 197 GLY A O 1
ATOM 1566 N N . TYR A 1 198 ? 22.684 7.299 16.706 1.00 77.31 198 TYR A N 1
ATOM 1567 C CA . TYR A 1 198 ? 22.327 6.100 15.941 1.00 77.31 198 TYR A CA 1
ATOM 1568 C C . TYR A 1 198 ? 23.504 5.641 15.078 1.00 77.31 198 TYR A C 1
ATOM 1570 O O . TYR A 1 198 ? 23.804 6.248 14.051 1.00 77.31 198 TYR A O 1
ATOM 1578 N N . LYS A 1 199 ? 24.169 4.560 15.501 1.00 73.88 199 LYS A N 1
ATOM 1579 C CA . LYS A 1 199 ? 25.362 4.008 14.831 1.00 73.88 199 LYS A CA 1
ATOM 1580 C C . LYS A 1 199 ? 25.063 2.852 13.874 1.00 73.88 199 LYS A C 1
ATOM 1582 O O . LYS A 1 199 ? 25.858 2.590 12.979 1.00 73.88 199 LYS A O 1
ATOM 1587 N N . GLU A 1 200 ? 23.933 2.164 14.036 1.00 77.31 200 GLU A N 1
ATOM 1588 C CA . GLU A 1 200 ? 23.555 1.070 13.134 1.00 77.31 200 GLU A CA 1
ATOM 1589 C C . GLU A 1 200 ? 23.291 1.605 11.724 1.00 77.31 200 GLU A C 1
ATOM 1591 O O . GLU A 1 200 ? 22.559 2.582 11.560 1.00 77.31 200 GLU A O 1
ATOM 1596 N N . ALA A 1 201 ? 23.824 0.940 10.693 1.00 75.00 201 ALA A N 1
ATOM 1597 C CA . ALA A 1 201 ? 23.704 1.386 9.301 1.00 75.00 201 ALA A CA 1
ATOM 1598 C C . ALA A 1 201 ? 22.250 1.728 8.913 1.00 75.00 201 ALA A C 1
ATOM 1600 O O . ALA A 1 201 ? 21.990 2.786 8.340 1.00 75.00 201 ALA A O 1
ATOM 1601 N N . LYS A 1 202 ? 21.288 0.889 9.324 1.00 74.38 202 LYS A N 1
ATOM 1602 C CA . LYS A 1 202 ? 19.856 1.060 9.028 1.00 74.38 202 LYS A CA 1
ATOM 1603 C C . LYS A 1 202 ? 19.209 2.255 9.740 1.00 74.38 202 LYS A C 1
ATOM 1605 O O . LYS A 1 202 ? 18.338 2.886 9.149 1.00 74.38 202 LYS A O 1
ATOM 1610 N N . SER A 1 203 ? 19.634 2.622 10.948 1.00 77.56 203 SER A N 1
ATOM 1611 C CA . SER A 1 203 ? 19.036 3.734 11.710 1.00 77.56 203 SER A CA 1
ATOM 1612 C C . SER A 1 203 ? 19.869 5.019 11.692 1.00 77.56 203 SER A C 1
ATOM 1614 O O . SER A 1 203 ? 19.397 6.062 12.131 1.00 77.56 203 SER A O 1
ATOM 1616 N N . SER A 1 204 ? 21.111 4.957 11.209 1.00 80.19 204 SER A N 1
ATOM 1617 C CA . SER A 1 204 ? 22.061 6.078 11.208 1.00 80.19 204 SER A CA 1
ATOM 1618 C C . SER A 1 204 ? 21.705 7.207 10.236 1.00 80.19 204 SER A C 1
ATOM 1620 O O . SER A 1 204 ? 22.270 8.297 10.338 1.00 80.19 204 SER A O 1
ATOM 1622 N N . THR A 1 205 ? 20.809 6.950 9.281 1.00 89.81 205 THR A N 1
ATOM 1623 C CA . THR A 1 205 ? 20.279 7.941 8.337 1.00 89.81 205 THR A CA 1
ATOM 1624 C C . THR A 1 205 ? 19.028 8.591 8.917 1.00 89.81 205 THR A C 1
ATOM 1626 O O . THR A 1 205 ? 18.157 7.902 9.463 1.00 89.81 205 THR A O 1
ATOM 1629 N N . LEU A 1 206 ? 18.918 9.909 8.769 1.00 91.38 206 LEU A N 1
ATOM 1630 C CA . LEU A 1 206 ? 17.696 10.655 9.029 1.00 91.38 206 LEU A CA 1
ATOM 1631 C C . LEU A 1 206 ? 16.926 10.842 7.708 1.00 91.38 206 LEU A C 1
ATOM 1633 O O . LEU A 1 206 ? 16.986 11.899 7.093 1.00 91.38 206 LEU A O 1
ATOM 1637 N N . SER A 1 207 ? 16.272 9.774 7.244 1.00 93.62 207 SER A N 1
ATOM 1638 C CA . SER A 1 207 ? 15.539 9.749 5.972 1.00 93.62 207 SER A CA 1
ATOM 1639 C C . SER A 1 207 ? 14.312 10.652 5.978 1.00 93.62 207 SER A C 1
ATOM 1641 O O . SER A 1 207 ? 13.468 10.555 6.870 1.00 93.62 207 SER A O 1
ATOM 1643 N N . LEU A 1 208 ? 14.197 11.453 4.930 1.00 94.81 208 LEU A N 1
ATOM 1644 C CA . LEU A 1 208 ? 13.068 12.307 4.6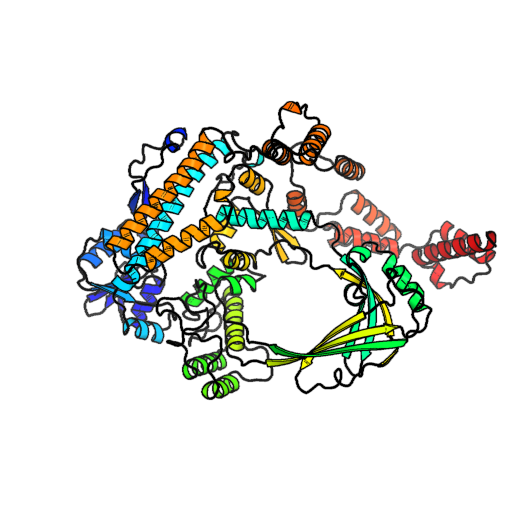12 1.00 94.81 208 LEU A CA 1
ATOM 1645 C C . LEU A 1 208 ? 12.411 11.790 3.333 1.00 94.81 208 LEU A C 1
ATOM 1647 O O . LEU A 1 208 ? 13.095 11.331 2.423 1.00 94.81 208 LEU A O 1
ATOM 1651 N N . GLY A 1 209 ? 11.091 11.905 3.243 1.00 93.38 209 GLY A N 1
ATOM 1652 C CA . GLY A 1 209 ? 10.361 11.525 2.040 1.00 93.38 209 GLY A CA 1
ATOM 1653 C C . GLY A 1 209 ? 8.952 12.088 2.051 1.00 93.38 209 GLY A C 1
ATOM 1654 O O . GLY A 1 209 ? 8.335 12.182 3.117 1.00 93.38 209 GLY A O 1
ATOM 1655 N N . ARG A 1 210 ? 8.441 12.436 0.864 1.00 92.81 210 ARG A N 1
ATOM 1656 C CA . ARG A 1 210 ? 7.129 13.080 0.696 1.00 92.81 210 ARG A CA 1
ATOM 1657 C C . ARG A 1 210 ? 5.977 12.275 1.296 1.00 92.81 210 ARG A C 1
ATOM 1659 O O . ARG A 1 210 ? 5.060 12.872 1.826 1.00 92.81 210 ARG A O 1
ATOM 1666 N N . VAL A 1 211 ? 6.046 10.939 1.238 1.00 93.62 211 VAL A N 1
ATOM 1667 C CA . VAL A 1 211 ? 5.044 10.026 1.821 1.00 93.62 211 VAL A CA 1
ATOM 1668 C C . VAL A 1 211 ? 5.447 9.634 3.243 1.00 93.62 211 VAL A C 1
ATOM 1670 O O . VAL A 1 211 ? 4.619 9.577 4.145 1.00 93.62 211 VAL A O 1
ATOM 1673 N N . GLN A 1 212 ? 6.745 9.420 3.473 1.00 94.75 212 GLN A N 1
ATOM 1674 C CA . GLN A 1 212 ? 7.279 8.973 4.758 1.00 94.75 212 GLN A CA 1
ATOM 1675 C C . GLN A 1 212 ? 6.940 9.933 5.910 1.00 94.75 212 GLN A C 1
ATOM 1677 O O . GLN A 1 212 ? 6.542 9.484 6.985 1.00 94.75 212 GLN A O 1
ATOM 1682 N N . ILE A 1 213 ? 7.100 11.244 5.702 1.00 94.88 213 ILE A N 1
ATOM 1683 C CA . ILE A 1 213 ? 6.898 12.248 6.756 1.00 94.88 213 ILE A CA 1
ATOM 1684 C C . ILE A 1 213 ? 5.406 12.417 7.098 1.00 94.88 213 ILE A C 1
ATOM 1686 O O . ILE A 1 213 ? 5.085 12.360 8.289 1.00 94.88 213 ILE A O 1
ATOM 1690 N N . PRO A 1 214 ? 4.473 12.568 6.132 1.00 93.00 214 PRO A N 1
ATOM 1691 C CA . PRO A 1 214 ? 3.048 12.603 6.443 1.00 93.00 214 PRO A CA 1
ATOM 1692 C C . PRO A 1 214 ? 2.552 11.342 7.140 1.00 93.00 214 PRO A C 1
ATOM 1694 O O . PRO A 1 214 ? 1.849 11.457 8.139 1.00 93.00 214 PRO A O 1
ATOM 1697 N N . VAL A 1 215 ? 2.975 10.148 6.710 1.00 95.44 215 VAL A N 1
ATOM 1698 C CA . VAL A 1 215 ? 2.592 8.887 7.375 1.00 95.44 215 VAL A CA 1
ATOM 1699 C C . VAL A 1 215 ? 3.080 8.865 8.823 1.00 95.44 215 VAL A C 1
ATOM 1701 O O . VAL A 1 215 ? 2.324 8.525 9.733 1.00 95.44 215 VAL A O 1
ATOM 1704 N N . LEU A 1 216 ? 4.321 9.301 9.069 1.00 96.31 216 LEU A N 1
ATOM 1705 C CA . LEU A 1 216 ? 4.849 9.445 10.425 1.00 96.31 216 LEU A CA 1
ATOM 1706 C C . LEU A 1 216 ? 4.004 10.416 11.266 1.00 96.31 216 LEU A C 1
ATOM 1708 O O . LEU A 1 216 ? 3.732 10.131 12.433 1.00 96.31 216 LEU A O 1
ATOM 1712 N N . ARG A 1 217 ? 3.548 11.535 10.685 1.00 92.12 217 ARG A N 1
ATOM 1713 C CA . ARG A 1 217 ? 2.635 12.471 11.360 1.00 92.12 217 ARG A CA 1
ATOM 1714 C C . ARG A 1 217 ? 1.270 11.850 11.635 1.00 92.12 217 ARG A C 1
ATOM 1716 O O . ARG A 1 217 ? 0.778 12.029 12.743 1.00 92.12 217 ARG A O 1
ATOM 1723 N N . PHE A 1 218 ? 0.685 11.110 10.695 1.00 88.88 218 PHE A N 1
ATOM 1724 C CA . PHE A 1 218 ? -0.582 10.397 10.898 1.00 88.88 218 PHE A CA 1
ATOM 1725 C C . PHE A 1 218 ? -0.502 9.430 12.083 1.00 88.88 218 PHE A C 1
ATOM 1727 O O . PHE A 1 218 ? -1.372 9.442 12.954 1.00 88.88 218 PHE A O 1
ATOM 1734 N N . ILE A 1 219 ? 0.578 8.647 12.165 1.00 93.94 219 ILE A N 1
ATOM 1735 C CA . ILE A 1 219 ? 0.832 7.747 13.298 1.00 93.94 219 ILE A CA 1
ATOM 1736 C C . ILE A 1 219 ? 1.014 8.553 14.590 1.00 93.94 219 ILE A C 1
ATOM 1738 O O . ILE A 1 219 ? 0.448 8.195 15.621 1.00 93.94 219 ILE A O 1
ATOM 1742 N N . GLY A 1 220 ? 1.768 9.655 14.546 1.00 88.19 220 GLY A N 1
ATOM 1743 C CA . GLY A 1 220 ? 1.998 10.521 15.703 1.00 88.19 220 GLY A CA 1
ATOM 1744 C C . GLY A 1 220 ? 0.723 11.156 16.261 1.00 88.19 220 GLY A C 1
ATOM 1745 O O . GLY A 1 220 ? 0.507 11.109 17.470 1.00 88.19 220 GLY A O 1
ATOM 1746 N N . LEU A 1 221 ? -0.141 11.685 15.389 1.00 84.25 221 LEU A N 1
ATOM 1747 C CA . LEU A 1 221 ? -1.440 12.250 15.764 1.00 84.25 221 LEU A CA 1
ATOM 1748 C C . LEU A 1 221 ? -2.347 11.185 16.380 1.00 84.25 221 LEU A C 1
ATOM 1750 O O . LEU A 1 221 ? -2.920 11.429 17.438 1.00 84.25 221 LEU A O 1
ATOM 1754 N N . ARG A 1 222 ? -2.408 9.985 15.785 1.00 86.38 222 ARG A N 1
ATOM 1755 C CA . ARG A 1 222 ? -3.178 8.875 16.358 1.00 86.38 222 ARG A CA 1
ATOM 1756 C C . ARG A 1 222 ? -2.647 8.469 17.731 1.00 86.38 222 ARG A C 1
ATOM 1758 O O . ARG A 1 222 ? -3.432 8.262 18.646 1.00 86.38 222 ARG A O 1
ATOM 1765 N N . CYS A 1 223 ? -1.326 8.397 17.906 1.00 85.81 223 CYS A N 1
ATOM 1766 C CA . CYS A 1 223 ? -0.743 8.093 19.214 1.00 85.81 223 CYS A CA 1
ATOM 1767 C C . CYS A 1 223 ? -1.130 9.142 20.261 1.00 85.81 223 CYS A C 1
ATOM 1769 O O . CYS A 1 223 ? -1.537 8.783 21.361 1.00 85.81 223 CYS A O 1
ATOM 1771 N N . GLN A 1 224 ? -1.042 10.425 19.904 1.00 79.44 224 GLN A N 1
ATOM 1772 C CA . GLN A 1 224 ? -1.441 11.517 20.785 1.00 79.44 224 GLN A CA 1
ATOM 1773 C C . GLN A 1 224 ? -2.924 11.414 21.170 1.00 79.44 224 GLN A C 1
ATOM 1775 O O . GLN A 1 224 ? -3.256 11.572 22.341 1.00 79.44 224 GLN A O 1
ATOM 1780 N N . GLU A 1 225 ? -3.798 11.123 20.208 1.00 76.31 225 GLU A N 1
ATOM 1781 C CA . GLU A 1 225 ? -5.236 10.951 20.423 1.00 76.31 225 GLU A CA 1
ATOM 1782 C C . GLU A 1 225 ? -5.528 9.814 21.422 1.00 76.31 225 GLU A C 1
ATOM 1784 O O . GLU A 1 225 ? -6.229 10.016 22.414 1.00 76.31 225 GLU A O 1
ATOM 1789 N N . VAL A 1 226 ? -4.908 8.644 21.221 1.00 76.38 226 VAL A N 1
ATOM 1790 C CA . VAL A 1 226 ? -5.030 7.459 22.095 1.00 76.38 226 VAL A CA 1
ATOM 1791 C C . VAL A 1 226 ? -4.537 7.746 23.521 1.00 76.38 226 VAL A C 1
ATOM 1793 O O . VAL A 1 226 ? -5.085 7.238 24.503 1.00 76.38 226 VAL A O 1
ATOM 1796 N N . GLU A 1 227 ? -3.477 8.544 23.651 1.00 73.31 227 GLU A N 1
ATOM 1797 C CA . GLU A 1 227 ? -2.818 8.853 24.927 1.00 73.31 227 GLU A CA 1
ATOM 1798 C C . GLU A 1 227 ? -3.509 9.964 25.713 1.00 73.31 227 GLU A C 1
ATOM 1800 O O . GLU A 1 227 ? -3.480 9.956 26.943 1.00 73.31 227 GLU A O 1
ATOM 1805 N N . GLN A 1 228 ? -4.143 10.909 25.020 1.00 65.25 228 GLN A N 1
ATOM 1806 C CA . GLN A 1 228 ? -4.952 11.964 25.630 1.00 65.25 228 GLN A CA 1
ATOM 1807 C C . GLN A 1 228 ? -6.338 11.461 26.050 1.00 65.25 228 GLN A C 1
ATOM 1809 O O . GLN A 1 228 ? -7.049 12.159 26.777 1.00 65.25 228 GLN A O 1
ATOM 1814 N N . TYR A 1 229 ? -6.728 10.252 25.642 1.00 59.97 229 TYR A N 1
ATOM 1815 C CA . TYR A 1 229 ? -8.012 9.669 25.999 1.00 59.97 229 TYR A CA 1
ATOM 1816 C C . TYR A 1 229 ? -7.971 8.972 27.369 1.00 59.97 229 TYR A C 1
ATOM 1818 O O . TYR A 1 229 ? -7.361 7.914 27.545 1.00 59.97 229 TYR A O 1
ATOM 1826 N N . HIS A 1 230 ? -8.653 9.557 28.359 1.00 53.97 230 HIS A N 1
ATOM 1827 C CA . HIS A 1 230 ? -8.561 9.128 29.762 1.00 53.97 230 HIS A CA 1
ATOM 1828 C C . HIS A 1 230 ? -9.666 8.141 30.195 1.00 53.97 230 HIS A C 1
ATOM 1830 O O . HIS A 1 230 ? -9.421 7.300 31.060 1.00 53.97 230 HIS A O 1
ATOM 1836 N N . VAL A 1 231 ? -10.870 8.196 29.606 1.00 57.81 231 VAL A N 1
ATOM 1837 C CA . VAL A 1 231 ? -12.038 7.400 30.052 1.00 57.81 231 VAL A CA 1
ATOM 1838 C C . VAL A 1 231 ? -12.375 6.305 29.047 1.00 57.81 231 VAL A C 1
ATOM 1840 O O . VAL A 1 231 ? -13.302 6.433 28.259 1.00 57.81 231 VAL A O 1
ATOM 1843 N N . ARG A 1 232 ? -11.634 5.194 29.072 1.00 61.84 232 ARG A N 1
ATOM 1844 C CA . ARG A 1 232 ? -11.765 4.142 28.045 1.00 61.84 232 ARG A CA 1
ATOM 1845 C C . ARG A 1 232 ? -13.028 3.287 28.136 1.00 61.84 232 ARG A C 1
ATOM 1847 O O . ARG A 1 232 ? -13.438 2.671 27.159 1.00 61.84 232 ARG A O 1
ATOM 1854 N N . SER A 1 233 ? -13.654 3.256 29.302 1.00 70.69 233 SER A N 1
ATOM 1855 C CA . SER A 1 233 ? -14.853 2.462 29.530 1.00 70.69 233 SER A CA 1
ATOM 1856 C C . SER A 1 233 ? -15.756 3.133 30.544 1.00 70.69 233 SER A C 1
ATOM 1858 O O . SER A 1 233 ? -15.272 3.623 31.568 1.00 70.69 233 SER A O 1
ATOM 1860 N N . ILE A 1 234 ? -17.053 3.068 30.295 1.00 74.00 234 ILE A N 1
ATOM 1861 C CA . ILE A 1 234 ? -18.094 3.510 31.214 1.00 74.00 234 ILE A CA 1
ATOM 1862 C C . ILE A 1 234 ? -18.841 2.291 31.743 1.00 74.00 234 ILE A C 1
ATOM 1864 O O . ILE A 1 234 ? -18.998 1.280 31.059 1.00 74.00 234 ILE A O 1
ATOM 1868 N N . ASN A 1 235 ? -19.282 2.375 32.993 1.00 82.25 235 ASN A N 1
ATOM 1869 C CA . ASN A 1 235 ? -20.177 1.372 33.546 1.00 82.25 235 ASN A CA 1
ATOM 1870 C C . ASN A 1 235 ? -21.601 1.818 33.267 1.00 82.25 235 ASN A C 1
ATOM 1872 O O . ASN A 1 235 ? -21.988 2.905 33.693 1.00 82.25 235 ASN A O 1
ATOM 1876 N N . VAL A 1 236 ? -22.375 0.957 32.624 1.00 88.25 236 VAL A N 1
ATOM 1877 C CA . VAL A 1 236 ? -23.783 1.203 32.338 1.00 88.25 236 VAL A CA 1
ATOM 1878 C C . VAL A 1 236 ? -24.641 0.067 32.879 1.00 88.25 236 VAL A C 1
ATOM 1880 O O . VAL A 1 236 ? -24.199 -1.085 32.925 1.00 88.25 236 VAL A O 1
ATOM 1883 N N . PRO A 1 237 ? -25.867 0.359 33.327 1.00 91.56 237 PRO A N 1
ATOM 1884 C CA . PRO A 1 237 ? -26.839 -0.684 33.608 1.00 91.56 237 PRO A CA 1
ATOM 1885 C C . PRO A 1 237 ? -27.176 -1.477 32.333 1.00 91.56 237 PRO A C 1
ATOM 1887 O O . PRO A 1 237 ? -27.393 -0.894 31.270 1.00 91.56 237 PRO A O 1
ATOM 1890 N N . GLN A 1 238 ? -27.236 -2.802 32.454 1.00 94.19 238 GLN A N 1
ATOM 1891 C CA . GLN A 1 238 ? -27.649 -3.733 31.405 1.00 94.19 238 GLN A CA 1
ATOM 1892 C C . GLN A 1 238 ? -28.747 -4.658 31.939 1.00 94.19 238 GLN A C 1
ATOM 1894 O O . GLN A 1 238 ? -28.699 -5.111 33.086 1.00 94.19 238 GLN A O 1
ATOM 1899 N N . LEU A 1 239 ? -29.725 -4.951 31.086 1.00 94.50 239 LEU A N 1
ATOM 1900 C CA . LEU A 1 239 ? -30.823 -5.877 31.340 1.00 94.50 239 LEU A CA 1
ATOM 1901 C C . LEU A 1 239 ? -30.697 -7.048 30.371 1.00 94.50 239 LEU A C 1
ATOM 1903 O O . LEU A 1 239 ? -30.564 -6.838 29.172 1.00 94.50 239 LEU A O 1
ATOM 1907 N N . SER A 1 240 ? -30.761 -8.279 30.865 1.00 93.31 240 SER A N 1
ATOM 1908 C CA . SER A 1 240 ? -30.736 -9.469 30.010 1.00 93.31 240 SER A CA 1
ATOM 1909 C C . SER A 1 240 ? -32.047 -10.228 30.138 1.00 93.31 240 SER A C 1
ATOM 1911 O O . SER A 1 240 ? -32.507 -10.523 31.248 1.00 93.31 240 SER A O 1
ATOM 1913 N N . THR A 1 241 ? -32.645 -10.594 29.011 1.00 93.50 241 THR A N 1
ATOM 1914 C CA . THR A 1 241 ? -33.797 -11.498 28.983 1.00 93.50 241 THR A CA 1
ATOM 1915 C C . THR A 1 241 ? -33.816 -12.331 27.705 1.00 93.50 241 THR A C 1
ATOM 1917 O O . THR A 1 241 ? -33.036 -12.107 26.774 1.00 93.50 241 THR A O 1
ATOM 1920 N N . LYS A 1 242 ? -34.695 -13.330 27.670 1.00 90.12 242 LYS A N 1
ATOM 1921 C CA . LYS A 1 242 ? -34.937 -14.143 26.484 1.00 90.12 242 LYS A CA 1
ATOM 1922 C C . LYS A 1 242 ? -36.293 -13.774 25.904 1.00 90.12 242 LYS A C 1
ATOM 1924 O O . LYS A 1 242 ? -37.315 -14.020 26.537 1.00 90.12 242 LYS A O 1
ATOM 1929 N N . ILE A 1 243 ? -36.293 -13.234 24.692 1.00 86.56 243 ILE A N 1
ATOM 1930 C CA . ILE A 1 243 ? -37.517 -12.984 23.934 1.00 86.56 243 ILE A CA 1
ATOM 1931 C C . ILE A 1 243 ? -37.587 -14.045 22.843 1.00 86.56 243 ILE A C 1
ATOM 1933 O O . ILE A 1 243 ? -36.756 -14.093 21.933 1.00 86.56 243 ILE A O 1
ATOM 1937 N N . SER A 1 244 ? -38.562 -14.949 22.960 1.00 83.62 244 SER A N 1
ATOM 1938 C CA . SER A 1 244 ? -38.685 -16.114 22.082 1.00 83.62 244 SER A CA 1
ATOM 1939 C C . SER A 1 244 ? -37.412 -16.983 22.102 1.00 83.62 244 SER A C 1
ATOM 1941 O O . SER A 1 244 ? -37.074 -17.556 23.141 1.00 83.62 244 SER A O 1
ATOM 1943 N N . ARG A 1 245 ? -36.682 -17.104 20.984 1.00 84.38 245 ARG A N 1
ATOM 1944 C CA . ARG A 1 245 ? -35.394 -17.819 20.912 1.00 84.38 245 ARG A CA 1
ATOM 1945 C C . ARG A 1 245 ? -34.172 -16.938 21.155 1.00 84.38 245 ARG A C 1
ATOM 1947 O O . ARG A 1 245 ? -33.094 -17.482 21.384 1.00 84.38 245 ARG A O 1
ATOM 1954 N N . TYR A 1 246 ? -34.324 -15.618 21.126 1.00 86.38 246 TYR A N 1
ATOM 1955 C CA . TYR A 1 246 ? -33.195 -14.702 21.167 1.00 86.38 246 TYR A CA 1
ATOM 1956 C C . TYR A 1 246 ? -32.852 -14.307 22.582 1.00 86.38 246 TYR A C 1
ATOM 1958 O O . TYR A 1 246 ? -33.716 -14.005 23.405 1.00 86.38 246 TYR A O 1
ATOM 1966 N N . ARG A 1 247 ? -31.551 -14.261 22.834 1.00 90.56 247 ARG A N 1
ATOM 1967 C CA . ARG A 1 247 ? -31.010 -13.544 23.972 1.00 90.56 247 ARG A CA 1
ATOM 1968 C C . ARG A 1 247 ? -30.929 -12.062 23.607 1.00 90.56 247 ARG A C 1
ATOM 1970 O O . ARG A 1 247 ? -30.215 -11.702 22.666 1.00 90.56 247 ARG A O 1
ATOM 1977 N N . CYS A 1 248 ? -31.658 -11.241 24.353 1.00 91.44 248 CYS A N 1
ATOM 1978 C CA . CYS A 1 248 ? -31.685 -9.793 24.205 1.00 91.44 248 CYS A CA 1
ATOM 1979 C C . CYS A 1 248 ? -30.996 -9.171 25.417 1.00 91.44 248 CYS A C 1
ATOM 1981 O O . CYS A 1 248 ? -31.459 -9.311 26.552 1.00 91.44 248 CYS A O 1
ATOM 1983 N N . ASP A 1 249 ? -29.876 -8.511 25.150 1.00 93.81 249 ASP A N 1
ATOM 1984 C CA . ASP A 1 249 ? -29.116 -7.755 26.131 1.00 93.81 249 ASP A CA 1
ATOM 1985 C C . ASP A 1 249 ? -29.401 -6.267 25.855 1.00 93.81 249 ASP A C 1
ATOM 1987 O O . ASP A 1 249 ? -28.967 -5.721 24.842 1.00 93.81 249 ASP A O 1
ATOM 1991 N N . PHE A 1 250 ? -30.212 -5.645 26.712 1.00 94.25 250 PHE A N 1
ATOM 1992 C CA . PHE A 1 250 ? -30.591 -4.239 26.624 1.00 94.25 250 PHE A CA 1
ATOM 1993 C C . PHE A 1 250 ? -29.629 -3.379 27.433 1.00 94.25 250 PHE A C 1
ATOM 1995 O O . PHE A 1 250 ? -29.368 -3.654 28.606 1.00 94.25 250 PHE A O 1
ATOM 2002 N N . VAL A 1 251 ? -29.144 -2.305 26.831 1.00 93.38 251 VAL A N 1
ATOM 2003 C CA . VAL A 1 251 ? -28.157 -1.400 27.419 1.00 93.38 251 VAL A CA 1
ATOM 2004 C C . VAL A 1 251 ? -28.801 -0.045 27.674 1.00 93.38 251 VAL A C 1
ATOM 2006 O O . VAL A 1 251 ? -29.543 0.449 26.831 1.00 93.38 251 VAL A O 1
ATOM 2009 N N . TYR A 1 252 ? -28.525 0.565 28.829 1.00 92.38 252 TYR A N 1
ATOM 2010 C CA . TYR A 1 252 ? -28.987 1.923 29.116 1.00 92.38 252 TYR A CA 1
ATOM 2011 C C . TYR A 1 252 ? -28.496 2.919 28.053 1.00 92.38 252 TYR A C 1
ATOM 2013 O O . TYR A 1 252 ? -27.294 3.004 27.793 1.00 92.38 252 TYR A O 1
ATOM 2021 N N . SER A 1 253 ? -29.421 3.688 27.479 1.00 90.62 253 SER A N 1
ATOM 2022 C CA . SER A 1 253 ? -29.161 4.699 26.455 1.00 90.62 253 SER A CA 1
ATOM 2023 C C . SER A 1 253 ? -29.450 6.098 27.019 1.00 90.62 253 SER A C 1
ATOM 2025 O O . SER A 1 253 ? -30.622 6.476 27.133 1.00 90.62 253 SER A O 1
ATOM 2027 N N . PRO A 1 254 ? -28.411 6.885 27.371 1.00 85.56 254 PRO A N 1
ATOM 2028 C CA . PRO A 1 254 ? -28.577 8.265 27.834 1.00 85.56 254 PRO A CA 1
ATOM 2029 C C . PRO A 1 254 ? -29.296 9.130 26.799 1.00 85.56 254 PRO A C 1
ATOM 2031 O O . PRO A 1 254 ? -30.244 9.834 27.124 1.00 85.56 254 PRO A O 1
ATOM 2034 N N . GLU A 1 255 ? -28.914 8.996 25.527 1.00 86.56 255 GLU A N 1
ATOM 2035 C CA . GLU A 1 255 ? -29.466 9.789 24.426 1.00 86.56 255 GLU A CA 1
ATOM 2036 C C . GLU A 1 255 ? -30.973 9.580 24.267 1.00 86.56 255 GLU A C 1
ATOM 2038 O O . GLU A 1 255 ? -31.728 10.550 24.233 1.00 86.56 255 GLU A O 1
ATOM 2043 N N . LYS A 1 256 ? -31.441 8.321 24.254 1.00 88.00 256 LYS A N 1
ATOM 2044 C CA . LYS A 1 256 ? -32.883 8.025 24.208 1.00 88.00 256 LYS A CA 1
ATOM 2045 C C . LYS A 1 256 ? -33.602 8.472 25.478 1.00 88.00 256 LYS A C 1
ATOM 2047 O O . LYS A 1 256 ? -34.777 8.807 25.406 1.00 88.00 256 LYS A O 1
ATOM 2052 N N . SER A 1 257 ? -32.893 8.515 26.605 1.00 85.38 257 SER A N 1
ATOM 2053 C CA . SER A 1 257 ? -33.385 9.027 27.888 1.00 85.38 257 SER A CA 1
ATOM 2054 C C . SER A 1 257 ? -33.351 10.564 27.992 1.00 85.38 257 SER A C 1
ATOM 2056 O O . SER A 1 257 ? -33.796 11.108 29.001 1.00 85.38 257 SER A O 1
ATOM 2058 N N . GLY A 1 258 ? -32.838 11.274 26.978 1.00 83.31 258 GLY A N 1
ATOM 2059 C CA . GLY A 1 258 ? -32.732 12.736 26.959 1.00 83.31 258 GLY A CA 1
ATOM 2060 C C . GLY A 1 258 ? -31.601 13.309 27.821 1.00 83.31 258 GLY A C 1
ATOM 2061 O O . GLY A 1 258 ? -31.681 14.465 28.235 1.00 83.31 258 GLY A O 1
ATOM 2062 N N . THR A 1 259 ? -30.565 12.522 28.124 1.00 81.88 259 THR A N 1
ATOM 2063 C CA . THR A 1 259 ? -29.446 12.912 28.997 1.00 81.88 259 THR A CA 1
ATOM 2064 C C . THR A 1 259 ? -28.101 12.893 28.281 1.00 81.88 259 THR A C 1
ATOM 2066 O O . THR A 1 259 ? -27.902 12.183 27.297 1.00 81.88 259 THR A O 1
ATOM 2069 N N . ASP A 1 260 ? -27.154 13.686 28.794 1.00 71.94 260 ASP A N 1
ATOM 2070 C CA . ASP A 1 260 ? -25.784 13.738 28.280 1.00 71.94 260 ASP A CA 1
ATOM 2071 C C . ASP A 1 260 ? -25.016 12.449 28.656 1.00 71.94 260 ASP A C 1
ATOM 2073 O O . ASP A 1 260 ? -24.845 12.164 29.851 1.00 71.94 260 ASP A O 1
ATOM 2077 N N . PRO A 1 261 ? -24.499 11.678 27.676 1.00 68.56 261 PRO A N 1
ATOM 2078 C CA . PRO A 1 261 ? -23.668 10.502 27.929 1.00 68.56 261 PRO A CA 1
ATOM 2079 C C . PRO A 1 261 ? -22.443 10.754 28.825 1.00 68.56 261 PRO A C 1
ATOM 2081 O O . PRO A 1 261 ? -21.959 9.816 29.466 1.00 68.56 261 PRO A O 1
ATOM 2084 N N . ALA A 1 262 ? -21.929 11.988 28.901 1.00 66.00 262 ALA A N 1
ATOM 2085 C CA . ALA A 1 262 ? -20.805 12.357 29.767 1.00 66.00 262 ALA A CA 1
ATOM 2086 C C . ALA A 1 262 ? -21.117 12.201 31.270 1.00 66.00 262 ALA A C 1
ATOM 2088 O O . ALA A 1 262 ? -20.215 12.004 32.084 1.00 66.00 262 ALA A O 1
ATOM 2089 N N . LEU A 1 263 ? -22.393 12.195 31.666 1.00 66.94 263 LEU A N 1
ATOM 2090 C CA . LEU A 1 263 ? -22.799 12.040 33.068 1.00 66.94 263 LEU A CA 1
ATOM 2091 C C . LEU A 1 263 ? -22.528 10.626 33.633 1.00 66.94 263 LEU A C 1
ATOM 2093 O O . LEU A 1 263 ? -22.541 10.427 34.850 1.00 66.94 263 LEU A O 1
ATOM 2097 N N . LEU A 1 264 ? -22.221 9.641 32.778 1.00 68.00 264 LEU A N 1
ATOM 2098 C CA . LEU A 1 264 ? -21.880 8.260 33.158 1.00 68.00 264 LEU A CA 1
ATOM 2099 C C . LEU A 1 264 ? -20.409 8.049 33.562 1.00 68.00 264 LEU A C 1
ATOM 2101 O O . LEU A 1 264 ? -19.988 6.916 33.814 1.00 68.00 264 LEU A O 1
ATOM 2105 N N . GLU A 1 265 ? -19.613 9.113 33.666 1.00 61.84 265 GLU A N 1
ATOM 2106 C CA . GLU A 1 265 ? -18.193 9.030 34.031 1.00 61.84 265 GLU A CA 1
ATOM 2107 C C . GLU A 1 265 ? -17.944 8.444 35.430 1.00 61.84 265 GLU A C 1
ATOM 2109 O O . GLU A 1 265 ? -16.863 7.919 35.708 1.00 61.84 265 GLU A O 1
ATOM 2114 N N . HIS A 1 266 ? -18.933 8.489 36.328 1.00 67.25 266 HIS A N 1
ATOM 2115 C CA . HIS A 1 266 ? -18.797 7.963 37.681 1.00 67.25 266 HIS A CA 1
ATOM 2116 C C . HIS A 1 266 ? -19.178 6.474 37.784 1.00 67.25 266 HIS A C 1
ATOM 2118 O O . HIS A 1 266 ? -20.364 6.135 37.800 1.00 67.25 266 HIS A O 1
ATOM 2124 N N . PRO A 1 267 ? -18.213 5.561 38.048 1.00 65.19 267 PRO A N 1
ATOM 2125 C CA . PRO A 1 267 ? -18.446 4.108 38.062 1.00 65.19 267 PRO A CA 1
ATOM 2126 C C . PRO A 1 267 ? -19.457 3.616 39.107 1.00 65.19 267 PRO A C 1
ATOM 2128 O O . PRO A 1 267 ? -19.803 2.432 39.126 1.00 65.19 267 PRO A O 1
ATOM 2131 N N . ARG A 1 268 ? -19.837 4.483 40.053 1.00 76.88 268 ARG A N 1
ATOM 2132 C CA . ARG A 1 268 ? -20.735 4.168 41.168 1.00 76.88 268 ARG A CA 1
ATOM 2133 C C . ARG A 1 268 ? -22.206 4.340 40.805 1.00 76.88 268 ARG A C 1
ATOM 2135 O O . ARG A 1 268 ? -23.004 3.616 41.389 1.00 76.88 268 ARG A O 1
ATOM 2142 N N . LEU A 1 269 ? -22.541 5.213 39.852 1.00 82.56 269 LEU A N 1
ATOM 2143 C CA . LEU A 1 269 ? -23.929 5.524 39.493 1.00 82.56 269 LEU A CA 1
ATOM 2144 C C . LEU A 1 269 ? -24.649 4.279 38.969 1.00 82.56 269 LEU A C 1
ATOM 2146 O O . LEU A 1 269 ? -25.622 3.831 39.570 1.00 82.56 269 LEU A O 1
ATOM 2150 N N . ALA A 1 270 ? -24.079 3.622 37.955 1.00 84.31 270 ALA A N 1
ATOM 2151 C CA . ALA A 1 270 ? -24.634 2.385 37.407 1.00 84.31 270 ALA A CA 1
ATOM 2152 C C . ALA A 1 270 ? -24.777 1.275 38.464 1.00 84.31 270 ALA A C 1
ATOM 2154 O O . ALA A 1 270 ? -25.789 0.582 38.511 1.00 84.31 270 ALA A O 1
ATOM 2155 N N . LYS A 1 271 ? -23.792 1.129 39.363 1.00 86.38 271 LYS A N 1
ATOM 2156 C CA . LYS A 1 271 ? -23.840 0.134 40.451 1.00 86.38 271 LYS A CA 1
ATOM 2157 C C . LYS A 1 271 ? -24.944 0.429 41.458 1.00 86.38 271 LYS A C 1
ATOM 2159 O O . LYS A 1 271 ? -25.606 -0.495 41.916 1.00 86.38 271 LYS A O 1
ATOM 2164 N N . GLN A 1 272 ? -25.121 1.693 41.832 1.00 87.00 272 GLN A N 1
ATOM 2165 C CA . GLN A 1 272 ? -26.180 2.102 42.751 1.00 87.00 272 GLN A CA 1
ATOM 2166 C C . GLN A 1 272 ? -27.554 1.866 42.131 1.00 87.00 272 GLN A C 1
ATOM 2168 O O . GLN A 1 272 ? -28.392 1.235 42.770 1.00 87.00 272 GLN A O 1
ATOM 2173 N N . TYR A 1 273 ? -27.741 2.276 40.879 1.00 88.25 273 TYR A N 1
ATOM 2174 C CA . TYR A 1 273 ? -28.980 2.055 40.143 1.00 88.25 273 TYR A CA 1
ATOM 2175 C C . TYR A 1 273 ? -29.325 0.565 40.018 1.00 88.25 273 TYR A C 1
ATOM 2177 O O . TYR A 1 273 ? -30.422 0.155 40.390 1.00 88.25 273 TYR A O 1
ATOM 2185 N N . VAL A 1 274 ? -28.369 -0.273 39.598 1.00 88.81 274 VAL A N 1
ATOM 2186 C CA . VAL A 1 274 ? -28.570 -1.730 39.501 1.00 88.81 274 VAL A CA 1
ATOM 2187 C C . VAL A 1 274 ? -28.914 -2.342 40.863 1.00 88.81 274 VAL A C 1
ATOM 2189 O O . VAL A 1 274 ? -29.839 -3.145 40.942 1.00 88.81 274 VAL A O 1
ATOM 2192 N N . ASN A 1 275 ? -28.243 -1.938 41.949 1.00 88.81 275 ASN A N 1
ATOM 2193 C CA . ASN A 1 275 ? -28.541 -2.445 43.295 1.00 88.81 275 ASN A CA 1
ATOM 2194 C C . ASN A 1 275 ? -29.964 -2.105 43.757 1.00 88.81 275 ASN A C 1
ATOM 2196 O O . ASN A 1 275 ? -30.607 -2.939 44.392 1.00 88.81 275 ASN A O 1
ATOM 2200 N N . VAL A 1 276 ? -30.445 -0.891 43.464 1.00 87.38 276 VAL A N 1
ATOM 2201 C CA . VAL A 1 276 ? -31.826 -0.484 43.767 1.00 87.38 276 VAL A CA 1
ATOM 2202 C C . VAL A 1 276 ? -32.797 -1.316 42.930 1.00 87.38 276 VAL A C 1
ATOM 2204 O O . VAL A 1 276 ? -33.704 -1.938 43.476 1.00 87.38 276 VAL A O 1
ATOM 2207 N N . ARG A 1 277 ? -32.560 -1.422 41.618 1.00 88.25 277 ARG A N 1
ATOM 2208 C CA . ARG A 1 277 ? -33.431 -2.160 40.693 1.00 88.25 277 ARG A CA 1
ATOM 2209 C C . ARG A 1 277 ? -33.515 -3.655 40.968 1.00 88.25 277 ARG A C 1
ATOM 2211 O O . ARG A 1 277 ? -34.584 -4.234 40.818 1.00 88.25 277 ARG A O 1
ATOM 2218 N N . GLN A 1 278 ? -32.439 -4.279 41.441 1.00 86.69 278 GLN A N 1
ATOM 2219 C CA . GLN A 1 278 ? -32.451 -5.691 41.837 1.00 86.69 278 GLN A CA 1
ATOM 2220 C C . GLN A 1 278 ? -33.405 -5.998 43.005 1.00 86.69 278 GLN A C 1
ATOM 2222 O O . GLN A 1 278 ? -33.770 -7.162 43.172 1.00 86.69 278 GLN A O 1
ATOM 2227 N N . GLN A 1 279 ? -33.783 -4.989 43.801 1.00 85.56 279 GLN A N 1
ATOM 2228 C CA . GLN A 1 279 ? -34.684 -5.105 44.956 1.00 85.56 279 GLN A CA 1
ATOM 2229 C C . GLN A 1 279 ? -36.135 -4.705 44.634 1.00 85.56 279 GLN A C 1
ATOM 2231 O O . GLN A 1 279 ? -36.994 -4.805 45.508 1.00 85.56 279 GLN A O 1
ATOM 2236 N N . MET A 1 280 ? -36.408 -4.249 43.408 1.00 85.62 280 MET A N 1
ATOM 2237 C CA . MET A 1 280 ? -37.728 -3.805 42.946 1.00 85.62 280 MET A CA 1
ATOM 2238 C C . MET A 1 280 ? -38.318 -4.785 41.918 1.00 85.62 280 MET A C 1
ATOM 2240 O O . MET A 1 280 ? -37.714 -5.814 41.604 1.00 85.62 280 MET A O 1
ATOM 2244 N N . SER A 1 281 ? -39.506 -4.466 41.390 1.00 77.69 281 SER A N 1
ATOM 2245 C CA . SER A 1 281 ? -40.101 -5.191 40.263 1.00 77.69 281 SER A CA 1
ATOM 2246 C C . SER A 1 281 ? -39.143 -5.225 39.066 1.00 77.69 281 SER A C 1
ATOM 2248 O O . SER A 1 281 ? -38.561 -4.207 38.687 1.00 77.69 281 SER A O 1
ATOM 2250 N N . ARG A 1 282 ? -38.987 -6.409 38.464 1.00 87.56 282 ARG A N 1
ATOM 2251 C CA . ARG A 1 282 ? -38.136 -6.647 37.283 1.00 87.56 282 ARG A CA 1
ATOM 2252 C C . ARG A 1 282 ? -38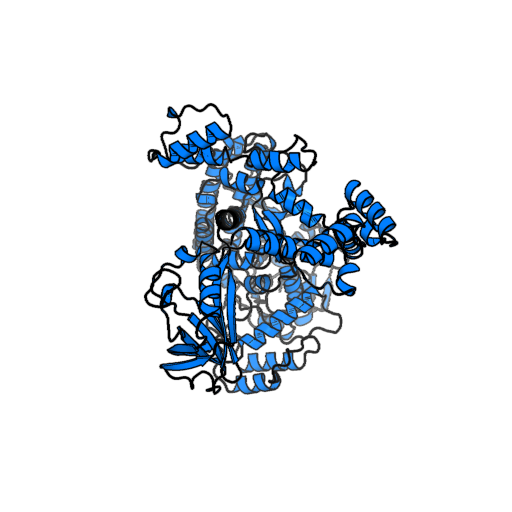.907 -6.568 35.968 1.00 87.56 282 ARG A C 1
ATOM 2254 O O . ARG A 1 282 ? -38.414 -7.025 34.939 1.00 87.56 282 ARG A O 1
ATOM 2261 N N . GLN A 1 283 ? -40.123 -6.037 36.009 1.00 92.19 283 GLN A N 1
ATOM 2262 C CA . GLN A 1 283 ? -40.970 -5.913 34.836 1.00 92.19 283 GLN A CA 1
ATOM 2263 C C . GLN A 1 283 ? -40.588 -4.666 34.036 1.00 92.19 283 GLN A C 1
ATOM 2265 O O . GLN A 1 283 ? -40.522 -3.555 34.569 1.00 92.19 283 GLN A O 1
ATOM 2270 N N . VAL A 1 284 ? -40.348 -4.855 32.743 1.00 93.50 284 VAL A N 1
ATOM 2271 C CA . VAL A 1 284 ? -40.121 -3.768 31.787 1.00 93.50 284 VAL A CA 1
ATOM 2272 C C . VAL A 1 284 ? -41.247 -3.723 30.768 1.00 93.50 284 VAL A C 1
ATOM 2274 O O . VAL A 1 284 ? -41.901 -4.733 30.506 1.00 93.50 284 VAL A O 1
ATOM 2277 N N . LYS A 1 285 ? -41.471 -2.537 30.211 1.00 94.81 285 LYS A N 1
ATOM 2278 C CA . LYS A 1 285 ? -42.449 -2.251 29.169 1.00 94.81 285 LYS A CA 1
ATOM 2279 C C . LYS A 1 285 ? -41.735 -1.799 27.904 1.00 94.81 285 LYS A C 1
ATOM 2281 O O . LYS A 1 285 ? -40.831 -0.964 27.974 1.00 94.81 285 LYS A O 1
ATOM 2286 N N . VAL A 1 286 ? -42.178 -2.315 26.765 1.00 95.12 286 VAL A N 1
ATOM 2287 C CA . VAL A 1 286 ? -41.761 -1.849 25.442 1.00 95.12 286 VAL A CA 1
ATOM 2288 C C . VAL A 1 286 ? -42.286 -0.436 25.215 1.00 95.12 286 VAL A C 1
ATOM 2290 O O . VAL A 1 286 ? -43.491 -0.192 25.306 1.00 95.12 286 VAL A O 1
ATOM 2293 N N . LEU A 1 287 ? -41.374 0.490 24.929 1.00 94.12 287 LEU A N 1
ATOM 2294 C CA . LEU A 1 287 ? -41.684 1.884 24.617 1.00 94.12 287 LEU A CA 1
ATOM 2295 C C . LEU A 1 287 ? -41.690 2.149 23.115 1.00 94.12 287 LEU A C 1
ATOM 2297 O O . LEU A 1 287 ? -42.524 2.915 22.647 1.00 94.12 287 LEU A O 1
ATOM 2301 N N . ASP A 1 288 ? -40.762 1.529 22.393 1.00 93.44 288 ASP A N 1
ATOM 2302 C CA . ASP A 1 288 ? -40.571 1.738 20.962 1.00 93.44 288 ASP A CA 1
ATOM 2303 C C . ASP A 1 288 ? -39.989 0.475 20.319 1.00 93.44 288 ASP A C 1
ATOM 2305 O O . ASP A 1 288 ? -39.201 -0.243 20.949 1.00 93.44 288 ASP A O 1
ATOM 2309 N N . ILE A 1 289 ? -40.394 0.213 19.079 1.00 92.50 289 ILE A N 1
ATOM 2310 C CA . ILE A 1 289 ? -39.859 -0.847 18.224 1.00 92.50 289 ILE A CA 1
ATOM 2311 C C . ILE A 1 289 ? -39.702 -0.257 16.828 1.00 92.50 289 ILE A C 1
ATOM 2313 O O . ILE A 1 289 ? -40.691 0.092 16.187 1.00 92.50 289 ILE A O 1
ATOM 2317 N N . SER A 1 290 ? -38.462 -0.212 16.353 1.00 91.94 290 SER A N 1
ATOM 2318 C CA . SER A 1 290 ? -38.139 0.089 14.963 1.00 91.94 290 SER A CA 1
ATOM 2319 C C . SER A 1 290 ? -37.713 -1.192 14.255 1.00 91.94 290 SER A C 1
ATOM 2321 O O . SER A 1 290 ? -36.924 -1.970 14.798 1.00 91.94 290 SER A O 1
ATOM 2323 N N . VAL A 1 291 ? -38.249 -1.410 13.056 1.00 90.94 291 VAL A N 1
ATOM 2324 C CA . VAL A 1 291 ? -37.836 -2.484 12.150 1.00 90.94 291 VAL A CA 1
ATOM 2325 C C . VAL A 1 291 ? -37.403 -1.830 10.852 1.00 90.94 291 VAL A C 1
ATOM 2327 O O . VAL A 1 291 ? -38.231 -1.282 10.125 1.00 90.94 291 VAL A O 1
ATOM 2330 N N . GLU A 1 292 ? -36.109 -1.894 10.568 1.00 91.06 292 GLU A N 1
ATOM 2331 C CA . GLU A 1 292 ? -35.539 -1.395 9.323 1.00 91.06 292 GLU A CA 1
ATOM 2332 C C . GLU A 1 292 ? -35.171 -2.582 8.435 1.00 91.06 292 GLU A C 1
ATOM 2334 O O . GLU A 1 292 ? -34.505 -3.523 8.868 1.00 91.06 292 GLU A O 1
ATOM 2339 N N . HIS A 1 293 ? -35.644 -2.562 7.188 1.00 89.19 293 HIS A N 1
ATOM 2340 C CA . HIS A 1 293 ? -35.182 -3.504 6.176 1.00 89.19 293 HIS A CA 1
ATOM 2341 C C . HIS A 1 293 ? -33.790 -3.066 5.730 1.00 89.19 293 HIS A C 1
ATOM 2343 O O . HIS A 1 293 ? -33.627 -1.964 5.207 1.00 89.19 293 HIS A O 1
ATOM 2349 N N . VAL A 1 294 ? -32.798 -3.923 5.963 1.00 88.62 294 VAL A N 1
ATOM 2350 C CA . VAL A 1 294 ? -31.399 -3.636 5.654 1.00 88.62 294 VAL A CA 1
ATOM 2351 C C . VAL A 1 294 ? -30.969 -4.510 4.489 1.00 88.62 294 VAL A C 1
ATOM 2353 O O . VAL A 1 294 ? -31.147 -5.730 4.505 1.00 88.62 294 VAL A O 1
ATOM 2356 N N . VAL A 1 295 ? -30.402 -3.858 3.481 1.00 86.94 295 VAL A N 1
ATOM 2357 C CA . VAL A 1 295 ? -29.753 -4.507 2.346 1.00 86.94 295 VAL A CA 1
ATOM 2358 C C . VAL A 1 295 ? -28.264 -4.602 2.660 1.00 86.94 295 VAL A C 1
ATOM 2360 O O . VAL A 1 295 ? -27.616 -3.590 2.928 1.00 86.94 295 VAL A O 1
ATOM 2363 N N . PHE A 1 296 ? -27.723 -5.815 2.659 1.00 84.69 296 PHE A N 1
ATOM 2364 C CA . PHE A 1 296 ? -26.296 -6.062 2.820 1.00 84.69 296 PHE A CA 1
ATOM 2365 C C . PHE A 1 296 ? -25.680 -6.260 1.441 1.00 84.69 296 PHE A C 1
ATOM 2367 O O . PHE A 1 296 ? -25.786 -7.340 0.848 1.00 84.69 296 PHE A O 1
ATOM 2374 N N . SER A 1 297 ? -25.040 -5.205 0.939 1.00 87.25 297 SER A N 1
ATOM 2375 C CA . SER A 1 297 ? -24.294 -5.266 -0.314 1.00 87.25 297 SER A CA 1
ATOM 2376 C C . SER A 1 297 ? -23.096 -6.216 -0.185 1.00 87.25 297 SER A C 1
ATOM 2378 O O . SER A 1 297 ? -22.441 -6.243 0.868 1.00 87.25 297 SER A O 1
ATOM 2380 N N . PRO A 1 298 ? -22.775 -6.979 -1.243 1.00 89.88 298 PRO A N 1
ATOM 2381 C CA . PRO A 1 298 ? -21.597 -7.831 -1.253 1.00 89.88 298 PRO A CA 1
ATOM 2382 C C . PRO A 1 298 ? -20.318 -6.991 -1.103 1.00 89.88 298 PRO A C 1
ATOM 2384 O O . PRO A 1 298 ? -20.251 -5.843 -1.558 1.00 89.88 298 PRO A O 1
ATOM 2387 N N . PRO A 1 299 ? -19.267 -7.531 -0.465 1.00 92.31 299 PRO A N 1
ATOM 2388 C CA . PRO A 1 299 ? -18.002 -6.822 -0.368 1.00 92.31 299 PRO A CA 1
ATOM 2389 C C . PRO A 1 299 ? -17.356 -6.671 -1.748 1.00 92.31 299 PRO A C 1
ATOM 2391 O O . PRO A 1 299 ? -17.370 -7.596 -2.550 1.00 92.31 299 PRO A O 1
ATOM 2394 N N . SER A 1 300 ? -16.679 -5.553 -2.008 1.00 93.69 300 SER A N 1
ATOM 2395 C CA . SER A 1 300 ? -15.876 -5.430 -3.229 1.00 93.69 300 SER A CA 1
ATOM 2396 C C . SER A 1 300 ? -14.685 -6.406 -3.226 1.00 93.69 300 SER A C 1
ATOM 2398 O O . SER A 1 300 ? -14.137 -6.694 -2.152 1.00 93.69 300 SER A O 1
ATOM 2400 N N . PRO A 1 301 ? -14.227 -6.871 -4.404 1.00 95.75 301 PRO A N 1
ATOM 2401 C CA . PRO A 1 301 ? -12.975 -7.603 -4.531 1.00 95.75 301 PRO A CA 1
ATOM 2402 C C . PRO A 1 301 ? -11.788 -6.822 -3.953 1.00 95.75 301 PRO A C 1
ATOM 2404 O O . PRO A 1 301 ? -11.802 -5.592 -3.845 1.00 95.75 301 PRO A O 1
ATOM 2407 N N . HIS A 1 302 ? -10.724 -7.537 -3.593 1.00 97.19 302 HIS A N 1
ATOM 2408 C CA . HIS A 1 302 ? -9.573 -6.905 -2.962 1.00 97.19 302 HIS A CA 1
ATOM 2409 C C . HIS A 1 302 ? -8.803 -5.993 -3.921 1.00 97.19 302 HIS A C 1
ATOM 2411 O O . HIS A 1 302 ? -8.442 -6.378 -5.027 1.00 97.19 302 HIS A O 1
ATOM 2417 N N . ASN A 1 303 ? -8.451 -4.806 -3.440 1.00 96.19 303 ASN A N 1
ATOM 2418 C CA . ASN A 1 303 ? -7.276 -4.067 -3.900 1.00 96.19 303 ASN A CA 1
ATOM 2419 C C . ASN A 1 303 ? -6.077 -4.353 -2.973 1.00 96.19 303 ASN A C 1
ATOM 2421 O O . ASN A 1 303 ? -6.231 -5.004 -1.933 1.00 96.19 303 ASN A O 1
ATOM 2425 N N . THR A 1 304 ? -4.891 -3.832 -3.297 1.00 96.50 304 THR A N 1
ATOM 2426 C CA . THR A 1 304 ? -3.656 -4.092 -2.538 1.00 96.50 304 THR A CA 1
ATOM 2427 C C . THR A 1 304 ? -3.774 -3.756 -1.049 1.00 96.50 304 THR A C 1
ATOM 2429 O O . THR A 1 304 ? -3.358 -4.550 -0.205 1.00 96.50 304 THR A O 1
ATOM 2432 N N . ALA A 1 305 ? -4.331 -2.593 -0.701 1.00 96.25 305 ALA A N 1
ATOM 2433 C CA . ALA A 1 305 ? -4.387 -2.160 0.692 1.00 96.25 305 ALA A CA 1
ATOM 2434 C C . ALA A 1 305 ? -5.423 -2.946 1.502 1.00 96.25 305 ALA A C 1
ATOM 2436 O O . ALA A 1 305 ? -5.165 -3.289 2.654 1.00 96.25 305 ALA A O 1
ATOM 2437 N N . SER A 1 306 ? -6.572 -3.266 0.899 1.00 96.62 306 SER A N 1
ATOM 2438 C CA . SER A 1 306 ? -7.633 -4.029 1.562 1.00 96.62 306 SER A CA 1
ATOM 2439 C C . SER A 1 306 ? -7.172 -5.437 1.938 1.00 96.62 306 SER A C 1
ATOM 2441 O O . SER A 1 306 ? -7.429 -5.872 3.059 1.00 96.62 306 SER A O 1
ATOM 2443 N N . ILE A 1 307 ? -6.420 -6.121 1.064 1.00 97.00 307 ILE A N 1
ATOM 2444 C CA . ILE A 1 307 ? -5.887 -7.441 1.405 1.00 97.00 307 ILE A CA 1
ATOM 2445 C C . ILE A 1 307 ? -4.752 -7.362 2.428 1.00 97.00 307 ILE A C 1
ATOM 2447 O O . ILE A 1 307 ? -4.693 -8.168 3.350 1.00 97.00 307 ILE A O 1
ATOM 2451 N N . GLN A 1 308 ? -3.880 -6.353 2.352 1.00 96.50 308 GLN A N 1
ATOM 2452 C CA . GLN A 1 308 ? -2.900 -6.111 3.419 1.00 96.50 308 GLN A CA 1
ATOM 2453 C C . GLN A 1 308 ? -3.580 -5.856 4.775 1.00 96.50 308 GLN A C 1
ATOM 2455 O O . GLN A 1 308 ? -3.078 -6.327 5.795 1.00 96.50 308 GLN A O 1
ATOM 2460 N N . GLY A 1 309 ? -4.735 -5.180 4.762 1.00 94.50 309 GLY A N 1
ATOM 2461 C CA . GLY A 1 309 ? -5.579 -4.884 5.919 1.00 94.50 309 GLY A CA 1
ATOM 2462 C C . GLY A 1 309 ? -6.073 -6.114 6.671 1.00 94.50 309 GLY A C 1
ATOM 2463 O O . GLY A 1 309 ? -5.991 -6.146 7.898 1.00 94.50 309 GLY A O 1
ATOM 2464 N N . VAL A 1 310 ? -6.555 -7.123 5.941 1.00 94.69 310 VAL A N 1
ATOM 2465 C CA . VAL A 1 310 ? -7.150 -8.341 6.525 1.00 94.69 310 VAL A CA 1
ATOM 2466 C C . VAL A 1 310 ? -6.111 -9.393 6.928 1.00 94.69 310 VAL A C 1
ATOM 2468 O O . VAL A 1 310 ? -6.377 -10.233 7.784 1.00 94.69 310 VAL A O 1
ATOM 2471 N N . MET A 1 311 ? -4.899 -9.342 6.365 1.00 94.44 311 MET A N 1
ATOM 2472 C CA . MET A 1 311 ? -3.832 -10.309 6.651 1.00 94.44 311 MET A CA 1
ATOM 2473 C C . MET A 1 311 ? -3.071 -9.984 7.950 1.00 94.44 311 MET A C 1
ATOM 2475 O O . MET A 1 311 ? -1.869 -9.734 7.927 1.00 94.44 311 MET A O 1
ATOM 2479 N N . GLU A 1 312 ? -3.741 -10.033 9.106 1.00 89.19 312 GLU A N 1
ATOM 2480 C CA . GLU A 1 312 ? -3.190 -9.631 10.421 1.00 89.19 312 GLU A CA 1
ATOM 2481 C C . GLU A 1 312 ? -1.902 -10.370 10.842 1.00 89.19 312 GLU A C 1
ATOM 2483 O O . GLU A 1 312 ? -1.049 -9.823 11.551 1.00 89.19 312 GLU A O 1
ATOM 2488 N N . ASN A 1 313 ? -1.740 -11.620 10.399 1.00 89.56 313 ASN A N 1
ATOM 2489 C CA . ASN A 1 313 ? -0.572 -12.442 10.728 1.00 89.56 313 ASN A CA 1
ATOM 2490 C C . ASN A 1 313 ? 0.679 -12.065 9.919 1.00 89.56 313 ASN A C 1
ATOM 2492 O O . ASN A 1 313 ? 1.798 -12.354 10.356 1.00 89.56 313 ASN A O 1
ATOM 2496 N N . LEU A 1 314 ? 0.505 -11.388 8.783 1.00 93.31 314 LEU A N 1
ATOM 2497 C CA . LEU A 1 314 ? 1.575 -10.970 7.884 1.00 93.31 314 LEU A CA 1
ATOM 2498 C C . LEU A 1 314 ? 1.806 -9.460 7.998 1.00 93.31 314 LEU A C 1
ATOM 2500 O O . LEU A 1 314 ? 0.906 -8.670 8.270 1.00 93.31 314 LEU A O 1
ATOM 2504 N N . THR A 1 315 ? 3.044 -9.026 7.800 1.00 94.00 315 THR A N 1
ATOM 2505 C CA . THR A 1 315 ? 3.314 -7.607 7.554 1.00 94.00 315 THR A CA 1
ATOM 2506 C C . THR A 1 315 ? 2.838 -7.214 6.150 1.00 94.00 315 THR A C 1
ATOM 2508 O O . THR A 1 315 ? 2.837 -8.059 5.254 1.00 94.00 315 THR A O 1
ATOM 2511 N N . PRO A 1 316 ? 2.525 -5.929 5.890 1.00 95.69 316 PRO A N 1
ATOM 2512 C CA . PRO A 1 316 ? 2.168 -5.465 4.546 1.00 95.69 316 PRO A CA 1
ATOM 2513 C C . PRO A 1 316 ? 3.168 -5.885 3.462 1.00 95.69 316 PRO A C 1
ATOM 2515 O O . PRO A 1 316 ? 2.772 -6.235 2.349 1.00 95.69 316 PRO A O 1
ATOM 2518 N N . LYS A 1 317 ? 4.463 -5.899 3.809 1.00 94.81 317 LYS A N 1
ATOM 2519 C CA . LYS A 1 317 ? 5.531 -6.344 2.918 1.00 94.81 317 LYS A CA 1
ATOM 2520 C C . LYS A 1 317 ? 5.470 -7.848 2.638 1.00 94.81 317 LYS A C 1
ATOM 2522 O O . LYS A 1 317 ? 5.569 -8.243 1.484 1.00 94.81 317 LYS A O 1
ATOM 2527 N N . GLU A 1 318 ? 5.290 -8.679 3.662 1.00 95.88 318 GLU A N 1
ATOM 2528 C CA . GLU A 1 318 ? 5.151 -10.132 3.484 1.00 95.88 318 GLU A CA 1
ATOM 2529 C C . GLU A 1 318 ? 3.911 -10.476 2.647 1.00 95.88 318 GLU A C 1
ATOM 2531 O O . GLU A 1 318 ? 3.998 -11.317 1.755 1.00 95.88 318 GLU A O 1
ATOM 2536 N N . THR A 1 319 ? 2.788 -9.781 2.863 1.00 97.06 319 THR A N 1
ATOM 2537 C CA . THR A 1 319 ? 1.581 -9.929 2.036 1.00 97.06 319 THR A CA 1
ATOM 2538 C C . THR A 1 319 ? 1.846 -9.536 0.580 1.00 97.06 319 THR A C 1
ATOM 2540 O O . THR A 1 319 ? 1.456 -10.266 -0.326 1.00 97.06 319 THR A O 1
ATOM 2543 N N . MET A 1 320 ? 2.549 -8.423 0.331 1.00 96.19 320 MET A N 1
ATOM 2544 C CA . MET A 1 320 ? 2.935 -8.004 -1.025 1.00 96.19 320 MET A CA 1
ATOM 2545 C C . MET A 1 320 ? 3.863 -9.021 -1.700 1.00 96.19 320 MET A C 1
ATOM 2547 O O . MET A 1 320 ? 3.643 -9.385 -2.854 1.00 96.19 320 MET A O 1
ATOM 2551 N N . ASP A 1 321 ? 4.870 -9.520 -0.982 1.00 96.19 321 ASP A N 1
ATOM 2552 C CA . ASP A 1 321 ? 5.802 -10.523 -1.499 1.00 96.19 321 ASP A CA 1
ATOM 2553 C C . ASP A 1 321 ? 5.061 -11.839 -1.842 1.00 96.19 321 ASP A C 1
ATOM 2555 O O . ASP A 1 321 ? 5.319 -12.437 -2.891 1.00 96.19 321 ASP A O 1
ATOM 2559 N N . ALA A 1 322 ? 4.083 -12.252 -1.022 1.00 97.50 322 ALA A N 1
ATOM 2560 C CA . ALA A 1 322 ? 3.220 -13.406 -1.291 1.00 97.50 322 ALA A CA 1
ATOM 2561 C C . ALA A 1 322 ? 2.318 -13.191 -2.520 1.00 97.50 322 ALA A C 1
ATOM 2563 O O . ALA A 1 322 ? 2.274 -14.046 -3.406 1.00 97.50 322 ALA A O 1
ATOM 2564 N N . MET A 1 323 ? 1.654 -12.034 -2.632 1.00 97.38 323 MET A N 1
ATOM 2565 C CA . MET A 1 323 ? 0.852 -11.692 -3.812 1.00 97.38 323 MET A CA 1
ATOM 2566 C C . MET A 1 323 ? 1.697 -11.667 -5.091 1.00 97.38 323 MET A C 1
ATOM 2568 O O . MET A 1 323 ? 1.301 -12.237 -6.107 1.00 97.38 323 MET A O 1
ATOM 2572 N N . GLN A 1 324 ? 2.897 -11.080 -5.046 1.00 94.44 324 GLN A N 1
ATOM 2573 C CA . GLN A 1 324 ? 3.823 -11.102 -6.179 1.00 94.44 324 GLN A CA 1
ATOM 2574 C C . GLN A 1 324 ? 4.197 -12.542 -6.557 1.00 94.44 324 GLN A C 1
ATOM 2576 O O . GLN A 1 324 ? 4.255 -12.877 -7.742 1.00 94.44 324 GLN A O 1
ATOM 2581 N N . GLY A 1 325 ? 4.421 -13.410 -5.566 1.00 95.25 325 GLY A N 1
ATOM 2582 C CA . GLY A 1 325 ? 4.664 -14.838 -5.765 1.00 95.25 325 GLY A CA 1
ATOM 2583 C C . GLY A 1 325 ? 3.512 -15.552 -6.478 1.00 95.25 325 GLY A C 1
ATOM 2584 O O . GLY A 1 325 ? 3.759 -16.306 -7.424 1.00 95.25 325 GLY A O 1
ATOM 2585 N N . LEU A 1 326 ? 2.267 -15.280 -6.077 1.00 96.25 326 LEU A N 1
ATOM 2586 C CA . LEU A 1 326 ? 1.049 -15.825 -6.689 1.00 96.25 326 LEU A CA 1
ATOM 2587 C C . LEU A 1 326 ? 0.848 -15.324 -8.127 1.00 96.25 326 LEU A C 1
ATOM 2589 O O . LEU A 1 326 ? 0.613 -16.130 -9.031 1.00 96.25 326 LEU A O 1
ATOM 2593 N N . TYR A 1 327 ? 1.019 -14.022 -8.366 1.00 95.19 327 TYR A N 1
ATOM 2594 C CA . TYR A 1 327 ? 0.949 -13.427 -9.705 1.00 95.19 327 TYR A CA 1
ATOM 2595 C C . TYR A 1 327 ? 1.993 -14.049 -10.642 1.00 95.19 327 TYR A C 1
ATOM 2597 O O . TYR A 1 327 ? 1.673 -14.481 -11.745 1.00 95.19 327 TYR A O 1
ATOM 2605 N N . MET A 1 328 ? 3.229 -14.229 -10.165 1.00 91.94 328 MET A N 1
ATOM 2606 C CA . MET A 1 328 ? 4.316 -14.890 -10.904 1.00 91.94 328 MET A CA 1
ATOM 2607 C C . MET A 1 328 ? 4.101 -16.394 -11.143 1.00 91.94 328 MET A C 1
ATOM 2609 O O . MET A 1 328 ? 4.808 -17.002 -11.956 1.00 91.94 328 MET A O 1
ATOM 2613 N N . LYS A 1 329 ? 3.184 -17.032 -10.410 1.00 92.50 329 LYS A N 1
ATOM 2614 C CA . LYS A 1 329 ? 2.697 -18.395 -10.686 1.00 92.50 329 LYS A CA 1
ATOM 2615 C C . LYS A 1 329 ? 1.489 -18.397 -11.631 1.00 92.50 329 LYS A C 1
ATOM 2617 O O . LYS A 1 329 ? 1.059 -19.470 -12.036 1.00 92.50 329 LYS A O 1
ATOM 2622 N N . GLY A 1 330 ? 0.989 -17.219 -12.003 1.00 93.06 330 GLY A N 1
ATOM 2623 C CA . GLY A 1 330 ? -0.174 -17.035 -12.858 1.00 93.06 330 GLY A CA 1
ATOM 2624 C C . GLY A 1 330 ? -1.493 -17.335 -12.160 1.00 93.06 330 GLY A C 1
ATOM 2625 O O . GLY A 1 330 ? -2.439 -17.617 -12.868 1.00 93.06 330 GLY A O 1
ATOM 2626 N N . LEU A 1 331 ? -1.548 -17.317 -10.821 1.00 94.69 331 LEU A N 1
ATOM 2627 C CA . LEU A 1 331 ? -2.729 -17.723 -10.045 1.00 94.69 331 LEU A CA 1
ATOM 2628 C C . LEU A 1 331 ? -3.703 -16.574 -9.767 1.00 94.69 331 LEU A C 1
ATOM 2630 O O . LEU A 1 331 ? -4.896 -16.821 -9.604 1.00 94.69 331 LEU A O 1
ATOM 2634 N N . ILE A 1 332 ? -3.207 -15.337 -9.731 1.00 96.19 332 ILE A N 1
ATOM 2635 C CA . ILE A 1 332 ? -3.995 -14.120 -9.493 1.00 96.19 332 ILE A CA 1
ATOM 2636 C C . ILE A 1 332 ? -3.693 -13.060 -10.561 1.00 96.19 332 ILE A C 1
ATOM 2638 O O . ILE A 1 332 ? -2.674 -13.153 -11.257 1.00 96.19 332 ILE A O 1
ATOM 2642 N N . SER A 1 333 ? -4.566 -12.059 -10.682 1.00 95.12 333 SER A N 1
ATOM 2643 C CA . SER A 1 333 ? -4.322 -10.846 -11.474 1.00 95.12 333 SER A CA 1
ATOM 2644 C C . SER A 1 333 ? -3.216 -9.967 -10.861 1.00 95.12 333 SER A C 1
ATOM 2646 O O . SER A 1 333 ? -2.645 -10.281 -9.812 1.00 95.12 333 SER A O 1
ATOM 2648 N N . TYR A 1 334 ? -2.854 -8.879 -11.544 1.00 93.88 334 TYR A N 1
ATOM 2649 C CA . TYR A 1 334 ? -1.760 -8.005 -11.120 1.00 93.88 334 TYR A CA 1
ATOM 2650 C C . TYR A 1 334 ? -1.966 -7.432 -9.698 1.00 93.88 334 TYR A C 1
ATOM 2652 O O . TYR A 1 334 ? -2.992 -6.804 -9.435 1.00 93.88 334 TYR A O 1
ATOM 2660 N N . PRO A 1 335 ? -0.998 -7.601 -8.770 1.00 94.31 335 PRO A N 1
ATOM 2661 C CA . PRO A 1 335 ? -1.245 -7.409 -7.340 1.00 94.31 335 PRO A CA 1
ATOM 2662 C C . PRO A 1 335 ? -1.011 -5.984 -6.822 1.00 94.31 335 PRO A C 1
ATOM 2664 O O . PRO A 1 335 ? -1.218 -5.735 -5.633 1.00 94.31 335 PRO A O 1
ATOM 2667 N N . ARG A 1 336 ? -0.547 -5.051 -7.666 1.00 92.56 336 ARG A N 1
ATOM 2668 C CA . ARG A 1 336 ? -0.325 -3.640 -7.302 1.00 92.56 336 ARG A CA 1
ATOM 2669 C C . ARG A 1 336 ? -1.428 -2.773 -7.900 1.00 92.56 336 ARG A C 1
ATOM 2671 O O . ARG A 1 336 ? -1.207 -2.031 -8.851 1.00 92.56 336 ARG A O 1
ATOM 2678 N N . SER A 1 337 ? -2.622 -2.892 -7.335 1.00 91.19 337 SER A N 1
ATOM 2679 C CA . SER A 1 337 ? -3.815 -2.184 -7.783 1.00 91.19 337 SER A CA 1
ATOM 2680 C C . SER A 1 337 ? -4.455 -1.440 -6.619 1.00 91.19 337 SER A C 1
ATOM 2682 O O . SER A 1 337 ? -4.660 -2.008 -5.547 1.00 91.19 337 SER A O 1
ATOM 2684 N N . ASP A 1 338 ? -4.779 -0.167 -6.838 1.00 90.19 338 ASP A N 1
ATOM 2685 C CA . ASP A 1 338 ? -5.590 0.632 -5.912 1.00 90.19 338 ASP A CA 1
ATOM 2686 C C . ASP A 1 338 ? -7.100 0.466 -6.184 1.00 90.19 338 ASP A C 1
ATOM 2688 O O . ASP A 1 338 ? -7.924 0.876 -5.364 1.00 90.19 338 ASP A O 1
ATOM 2692 N N . ASN A 1 339 ? -7.468 -0.182 -7.296 1.00 90.62 339 ASN A N 1
ATOM 2693 C CA . ASN A 1 339 ? -8.851 -0.373 -7.709 1.00 90.62 339 ASN A CA 1
ATOM 2694 C C . ASN A 1 339 ? -9.457 -1.641 -7.092 1.00 90.62 339 ASN A C 1
ATOM 2696 O O . ASN A 1 339 ? -8.810 -2.686 -7.046 1.00 90.62 339 ASN A O 1
ATOM 2700 N N . ASN A 1 340 ? -10.699 -1.544 -6.629 1.00 92.25 340 ASN A N 1
ATOM 2701 C CA . ASN A 1 340 ? -11.483 -2.629 -6.042 1.00 92.25 340 ASN A CA 1
ATOM 2702 C C . ASN A 1 340 ? -12.635 -3.087 -6.952 1.00 92.25 340 ASN A C 1
ATOM 2704 O O . ASN A 1 340 ? -13.456 -3.884 -6.516 1.00 92.25 340 ASN A O 1
ATOM 2708 N N . THR A 1 341 ? -12.695 -2.627 -8.203 1.00 92.62 341 THR A N 1
ATOM 2709 C CA . THR A 1 341 ? -13.720 -3.025 -9.179 1.00 92.62 341 THR A CA 1
ATOM 2710 C C . THR A 1 341 ? -13.138 -3.836 -10.337 1.00 92.62 341 THR A C 1
ATOM 2712 O O . THR A 1 341 ? -11.930 -3.834 -10.607 1.00 92.62 341 THR A O 1
ATOM 2715 N N . LEU A 1 342 ? -14.012 -4.566 -11.023 1.00 91.19 342 LEU A N 1
ATOM 2716 C CA . LEU A 1 342 ? -13.721 -5.347 -12.218 1.00 91.19 342 LEU A CA 1
ATOM 2717 C C . LEU A 1 342 ? -14.186 -4.583 -13.456 1.00 91.19 342 LEU A C 1
ATOM 2719 O O . LEU A 1 342 ? -15.300 -4.075 -13.480 1.00 91.19 342 LEU A O 1
ATOM 2723 N N . SER A 1 343 ? -13.356 -4.514 -14.498 1.00 88.00 343 SER A N 1
ATOM 2724 C CA . SER A 1 343 ? -13.755 -3.837 -15.741 1.00 88.00 343 SER A CA 1
ATOM 2725 C C . SER A 1 343 ? -14.807 -4.642 -16.508 1.00 88.00 343 SER A C 1
ATOM 2727 O O . SER A 1 343 ? -14.595 -5.825 -16.805 1.00 88.00 343 SER A O 1
ATOM 2729 N N . SER A 1 344 ? -15.899 -3.982 -16.895 1.00 87.19 344 SER A N 1
ATOM 2730 C CA . SER A 1 344 ? -16.946 -4.541 -17.760 1.00 87.19 344 SER A CA 1
ATOM 2731 C C . SER A 1 344 ? -16.432 -4.966 -19.146 1.00 87.19 344 SER A C 1
ATOM 2733 O O . SER A 1 344 ? -16.969 -5.910 -19.724 1.00 87.19 344 SER A O 1
ATOM 2735 N N . ASP A 1 345 ? -15.330 -4.382 -19.635 1.00 81.19 345 ASP A N 1
ATOM 2736 C CA . ASP A 1 345 ? -14.669 -4.785 -20.891 1.00 81.19 345 ASP A CA 1
ATOM 2737 C C . ASP A 1 345 ? -14.050 -6.189 -20.816 1.00 81.19 345 ASP A C 1
ATOM 2739 O O . ASP A 1 345 ? -13.675 -6.791 -21.829 1.00 81.19 345 ASP A O 1
ATOM 2743 N N . HIS A 1 346 ? -13.850 -6.705 -19.604 1.00 79.00 346 HIS A N 1
ATOM 2744 C CA . HIS A 1 346 ? -13.121 -7.946 -19.376 1.00 79.00 346 HIS A CA 1
ATOM 2745 C C . HIS A 1 346 ? -13.925 -8.983 -18.616 1.00 79.00 346 HIS A C 1
ATOM 2747 O O . HIS A 1 346 ? -13.731 -10.165 -18.894 1.00 79.00 346 HIS A O 1
ATOM 2753 N N . TYR A 1 347 ? -14.806 -8.578 -17.705 1.00 87.62 347 TYR A N 1
ATOM 2754 C CA . TYR A 1 347 ? -15.540 -9.466 -16.808 1.00 87.62 347 TYR A CA 1
ATOM 2755 C C . TYR A 1 347 ? -17.041 -9.437 -17.103 1.00 87.62 347 TYR A C 1
ATOM 2757 O O . TYR A 1 347 ? -17.801 -8.725 -16.460 1.00 87.62 347 TYR A O 1
ATOM 2765 N N . SER A 1 348 ? -17.469 -10.245 -18.073 1.00 89.94 348 SER A N 1
ATOM 2766 C CA . SER A 1 348 ? -18.886 -10.556 -18.286 1.00 89.94 348 SER A CA 1
ATOM 2767 C C . SER A 1 348 ? -19.366 -11.651 -17.328 1.00 89.94 348 SER A C 1
ATOM 2769 O O . SER A 1 348 ? -18.553 -12.442 -16.838 1.00 89.94 348 SER A O 1
ATOM 2771 N N . ASN A 1 349 ? -20.683 -11.776 -17.137 1.00 90.56 349 ASN A N 1
ATOM 2772 C CA . ASN A 1 349 ? -21.280 -12.836 -16.313 1.00 90.56 349 ASN A CA 1
ATOM 2773 C C . ASN A 1 349 ? -20.796 -14.233 -16.716 1.00 90.56 349 ASN A C 1
ATOM 2775 O O . ASN A 1 349 ? -20.388 -15.008 -15.859 1.00 90.56 349 ASN A O 1
ATOM 2779 N N . GLY A 1 350 ? -20.720 -14.528 -18.019 1.00 88.94 350 GLY A N 1
ATOM 2780 C CA . GLY A 1 350 ? -20.196 -15.812 -18.499 1.00 88.94 350 GLY A CA 1
ATOM 2781 C C . GLY A 1 350 ? -18.725 -16.051 -18.134 1.00 88.94 350 GLY A C 1
ATOM 2782 O O . GLY A 1 350 ? -18.336 -17.170 -17.802 1.00 88.94 350 GLY A O 1
ATOM 2783 N N . ARG A 1 351 ? -17.882 -15.007 -18.135 1.00 88.12 351 ARG A N 1
ATOM 2784 C CA . ARG A 1 351 ? -16.482 -15.144 -17.702 1.00 88.12 351 ARG A CA 1
ATOM 2785 C C . ARG A 1 351 ? -16.378 -15.332 -16.192 1.00 88.12 351 ARG A C 1
ATOM 2787 O O . ARG A 1 351 ? -15.575 -16.146 -15.748 1.00 88.12 351 ARG A O 1
ATOM 2794 N N . LEU A 1 352 ? -17.169 -14.595 -15.414 1.00 92.62 352 LEU A N 1
ATOM 2795 C CA . LEU A 1 352 ? -17.222 -14.751 -13.962 1.00 92.62 352 LEU A CA 1
ATOM 2796 C C . LEU A 1 352 ? -17.710 -16.155 -13.577 1.00 92.62 352 LEU A C 1
ATOM 2798 O O . LEU A 1 352 ? -17.075 -16.809 -12.753 1.00 92.62 352 LEU A O 1
ATOM 2802 N N . ALA A 1 353 ? -18.751 -16.658 -14.245 1.00 91.38 353 ALA A N 1
ATOM 2803 C CA . ALA A 1 353 ? -19.254 -18.019 -14.074 1.00 91.38 353 ALA A CA 1
ATOM 2804 C C . ALA A 1 353 ? -18.173 -19.062 -14.397 1.00 91.38 353 ALA A C 1
ATOM 2806 O O . ALA A 1 353 ? -17.943 -19.982 -13.616 1.00 91.38 353 ALA A O 1
ATOM 2807 N N . SER A 1 354 ? -17.423 -18.876 -15.489 1.00 90.00 354 SER A N 1
ATOM 2808 C CA . SER A 1 354 ? -16.295 -19.749 -15.841 1.00 90.00 354 SER A CA 1
ATOM 2809 C C . SER A 1 354 ? -15.161 -19.727 -14.804 1.00 90.00 354 SER A C 1
ATOM 2811 O O . SER A 1 354 ? -14.546 -20.767 -14.546 1.00 90.00 354 SER A O 1
ATOM 2813 N N . LEU A 1 355 ? -14.880 -18.575 -14.184 1.00 91.50 355 LEU A N 1
ATOM 2814 C CA . LEU A 1 355 ? -13.900 -18.476 -13.097 1.00 91.50 355 LEU A CA 1
ATOM 2815 C C . LEU A 1 355 ? -14.387 -19.195 -11.834 1.00 91.50 355 LEU A C 1
ATOM 2817 O O . LEU A 1 355 ? -13.619 -19.956 -11.250 1.00 91.50 355 LEU A O 1
ATOM 2821 N N . LEU A 1 356 ? -15.655 -19.022 -11.445 1.00 91.81 356 LEU A N 1
ATOM 2822 C CA . LEU A 1 356 ? -16.265 -19.752 -10.326 1.00 91.81 356 LEU A CA 1
ATOM 2823 C C . LEU A 1 356 ? -16.236 -21.268 -10.552 1.00 91.81 356 LEU A C 1
ATOM 2825 O O . LEU A 1 356 ? -15.865 -22.028 -9.659 1.00 91.81 356 LEU A O 1
ATOM 2829 N N . ASP A 1 357 ? -16.556 -21.709 -11.765 1.00 88.94 357 ASP A N 1
ATOM 2830 C CA . ASP A 1 357 ? -16.504 -23.114 -12.158 1.00 88.94 357 ASP A CA 1
ATOM 2831 C C . ASP A 1 357 ? -15.063 -23.663 -12.132 1.00 88.94 357 ASP A C 1
ATOM 2833 O O . ASP A 1 357 ? -14.827 -24.782 -11.673 1.00 88.94 357 ASP A O 1
ATOM 2837 N N . SER A 1 358 ? -14.071 -22.857 -12.525 1.00 88.62 358 SER A N 1
ATOM 2838 C CA . SER A 1 358 ? -12.646 -23.207 -12.396 1.00 88.62 358 SER A CA 1
ATOM 2839 C C . SER A 1 358 ? -12.216 -23.328 -10.929 1.00 88.62 358 SER A C 1
ATOM 2841 O O . SER A 1 358 ? -11.509 -24.270 -10.574 1.00 88.62 358 SER A O 1
ATOM 2843 N N . LEU A 1 359 ? -12.683 -22.425 -10.060 1.00 89.62 359 LEU A N 1
ATOM 2844 C CA . LEU A 1 359 ? -12.447 -22.489 -8.615 1.00 89.62 359 LEU A CA 1
ATOM 2845 C C . LEU A 1 359 ? -13.136 -23.693 -7.964 1.00 89.62 359 LEU A C 1
ATOM 2847 O O . LEU A 1 359 ? -12.573 -24.276 -7.046 1.00 89.62 359 LEU A O 1
ATOM 2851 N N . SER A 1 360 ? -14.309 -24.108 -8.450 1.00 87.19 360 SER A N 1
ATOM 2852 C CA . SER A 1 360 ? -15.030 -25.271 -7.907 1.00 87.19 360 SER A CA 1
ATOM 2853 C C . SER A 1 360 ? -14.260 -26.589 -8.063 1.00 87.19 360 SER A C 1
ATOM 2855 O O . SER A 1 360 ? -14.455 -27.522 -7.289 1.00 87.19 360 SER A O 1
ATOM 2857 N N . ARG A 1 361 ? -13.360 -26.653 -9.053 1.00 83.94 361 ARG A N 1
ATOM 2858 C CA . ARG A 1 361 ? -12.493 -27.807 -9.342 1.00 83.94 361 ARG A CA 1
ATOM 2859 C C . ARG A 1 361 ? -11.081 -27.647 -8.772 1.00 83.94 361 ARG A C 1
ATOM 2861 O O . ARG A 1 361 ? -10.199 -28.433 -9.105 1.00 83.94 361 ARG A O 1
ATOM 2868 N N . ASN A 1 362 ? -10.841 -26.593 -7.999 1.00 82.06 362 ASN A N 1
ATOM 2869 C CA . ASN A 1 362 ? -9.521 -26.241 -7.509 1.00 82.06 362 ASN A CA 1
ATOM 2870 C C . ASN A 1 362 ? -9.253 -26.908 -6.155 1.00 82.06 362 ASN A C 1
ATOM 2872 O O . ASN A 1 362 ? -9.713 -26.429 -5.125 1.00 82.06 362 ASN A O 1
ATOM 2876 N N . ASP A 1 363 ? -8.431 -27.956 -6.140 1.00 74.56 363 ASP A N 1
ATOM 2877 C CA . ASP A 1 363 ? -8.051 -28.656 -4.901 1.00 74.56 363 ASP A CA 1
ATOM 2878 C C . ASP A 1 363 ? -7.275 -27.765 -3.905 1.00 74.56 363 ASP A C 1
ATOM 2880 O O . ASP A 1 363 ? -7.180 -28.073 -2.717 1.00 74.56 363 ASP A O 1
ATOM 2884 N N . GLY A 1 364 ? -6.714 -26.644 -4.374 1.00 73.50 364 GLY A N 1
ATOM 2885 C CA . GLY A 1 364 ? -5.976 -25.679 -3.562 1.00 73.50 364 GLY A CA 1
ATOM 2886 C C . GLY A 1 364 ? -6.837 -24.625 -2.868 1.00 73.50 364 GLY A C 1
ATOM 2887 O O . GLY A 1 364 ? -6.280 -23.794 -2.151 1.00 73.50 364 GLY A O 1
ATOM 2888 N N . PHE A 1 365 ? -8.157 -24.630 -3.069 1.00 81.62 365 PHE A N 1
ATOM 2889 C CA . PHE A 1 365 ? -9.097 -23.738 -2.395 1.00 81.62 365 PHE A CA 1
ATOM 2890 C C . PHE A 1 365 ? -10.397 -24.481 -2.070 1.00 81.62 365 PHE A C 1
ATOM 2892 O O . PHE A 1 365 ? -11.093 -24.953 -2.959 1.00 81.62 365 PHE A O 1
ATOM 2899 N N . SER A 1 366 ? -10.760 -24.531 -0.788 1.00 69.75 366 SER A N 1
ATOM 2900 C CA . SER A 1 366 ? -12.080 -24.997 -0.357 1.00 69.75 366 SER A CA 1
ATOM 2901 C C . SER A 1 366 ? -12.860 -23.819 0.198 1.00 69.75 366 SER A C 1
ATOM 2903 O O . SER A 1 366 ? -12.386 -23.128 1.104 1.00 69.75 366 SER A O 1
ATOM 2905 N N . VAL A 1 367 ? -14.075 -23.624 -0.307 1.00 68.38 367 VAL A N 1
ATOM 2906 C CA . VAL A 1 367 ? -15.031 -22.678 0.278 1.00 68.38 367 VAL A CA 1
ATOM 2907 C C . VAL A 1 367 ? -15.386 -23.145 1.690 1.00 68.38 367 VAL A C 1
ATOM 2909 O O . VAL A 1 367 ? -15.356 -24.343 1.992 1.00 68.38 367 VAL A O 1
ATOM 2912 N N . LYS A 1 368 ? -15.682 -22.197 2.580 1.00 65.19 368 LYS A N 1
ATOM 2913 C CA . LYS A 1 368 ? -16.287 -22.513 3.878 1.00 65.19 368 LYS A CA 1
ATOM 2914 C C . LYS A 1 368 ? -17.701 -23.012 3.607 1.00 65.19 368 LYS A C 1
ATOM 2916 O O . LYS A 1 368 ? -18.429 -22.293 2.958 1.00 65.19 368 LYS A O 1
ATOM 2921 N N . ASP A 1 369 ? -18.071 -24.191 4.098 1.00 54.44 369 ASP A N 1
ATOM 2922 C CA . ASP A 1 369 ? -19.393 -24.793 3.868 1.00 54.44 369 ASP A CA 1
ATOM 2923 C C . ASP A 1 369 ? -20.530 -23.870 4.359 1.00 54.44 369 ASP A C 1
ATOM 2925 O O . ASP A 1 369 ? -20.861 -23.832 5.546 1.00 54.44 369 ASP A O 1
ATOM 2929 N N . ASP A 1 370 ? -21.067 -23.062 3.445 1.00 58.91 370 ASP A N 1
ATOM 2930 C CA . ASP A 1 370 ? -22.163 -22.108 3.621 1.00 58.91 370 ASP A CA 1
ATOM 2931 C C . ASP A 1 370 ? -23.469 -22.596 2.958 1.00 58.91 370 ASP A C 1
ATOM 2933 O O . ASP A 1 370 ? -24.481 -21.896 2.972 1.00 58.91 370 ASP A O 1
ATOM 2937 N N . GLY A 1 371 ? -23.488 -23.846 2.475 1.00 58.00 371 GLY A N 1
ATOM 2938 C CA . GLY A 1 371 ? -24.675 -24.533 1.958 1.00 58.00 371 GLY A CA 1
ATOM 2939 C C . GLY A 1 371 ? -24.978 -24.309 0.471 1.00 58.00 371 GLY A C 1
ATOM 2940 O O . GLY A 1 371 ? -25.851 -24.998 -0.057 1.00 58.00 371 GLY A O 1
ATOM 2941 N N . GLU A 1 372 ? -24.257 -23.416 -0.214 1.00 68.31 372 GLU A N 1
ATOM 2942 C CA . GLU A 1 372 ? -24.360 -23.185 -1.662 1.00 68.31 372 GLU A CA 1
ATOM 2943 C C . GLU A 1 372 ? -23.058 -23.602 -2.364 1.00 68.31 372 GLU A C 1
ATOM 2945 O O . GLU A 1 372 ? -21.967 -23.159 -2.011 1.00 68.31 372 GLU A O 1
ATOM 2950 N N . SER A 1 373 ? -23.151 -24.480 -3.367 1.00 83.75 373 SER A N 1
ATOM 2951 C CA . SER A 1 373 ? -21.975 -24.898 -4.137 1.00 83.75 373 SER A CA 1
ATOM 2952 C C . SER A 1 373 ? -21.520 -23.786 -5.087 1.00 83.75 373 SER A C 1
ATOM 2954 O O . SER A 1 373 ? -22.345 -23.123 -5.715 1.00 83.75 373 SER A O 1
ATOM 2956 N N . LEU A 1 374 ? -20.207 -23.642 -5.309 1.00 86.62 374 LEU A N 1
ATOM 2957 C CA . LEU A 1 374 ? -19.671 -22.721 -6.327 1.00 86.62 374 LEU A CA 1
ATOM 2958 C C . LEU A 1 374 ? -20.239 -22.985 -7.725 1.00 86.62 374 LEU A C 1
ATOM 2960 O O . LEU A 1 374 ? -20.409 -22.056 -8.510 1.00 86.62 374 LEU A O 1
ATOM 2964 N N . SER A 1 375 ? -20.546 -24.244 -8.038 1.00 85.69 375 SER A N 1
ATOM 2965 C CA . SER A 1 375 ? -21.168 -24.621 -9.309 1.00 85.69 375 SER A CA 1
ATOM 2966 C C . SER A 1 375 ? -22.619 -24.138 -9.417 1.00 85.69 375 SER A C 1
ATOM 2968 O O . SER A 1 375 ? -23.119 -23.937 -10.523 1.00 85.69 375 SER A O 1
ATOM 2970 N N . ASP A 1 376 ? -23.307 -23.960 -8.290 1.00 87.12 376 ASP A N 1
ATOM 2971 C CA . ASP A 1 376 ? -24.672 -23.432 -8.251 1.00 87.12 376 ASP A CA 1
ATOM 2972 C C . ASP A 1 376 ? -24.641 -21.914 -8.435 1.00 87.12 376 ASP A C 1
ATOM 2974 O O . ASP A 1 376 ? -25.357 -21.396 -9.295 1.00 87.12 376 ASP A O 1
ATOM 2978 N N . LEU A 1 377 ? -23.717 -21.240 -7.741 1.00 88.44 377 LEU A N 1
ATOM 2979 C CA . LEU A 1 377 ? -23.451 -19.810 -7.902 1.00 88.44 377 LEU A CA 1
ATOM 2980 C C . LEU A 1 377 ? -23.014 -19.459 -9.336 1.00 88.44 377 LEU A C 1
ATOM 2982 O O . LEU A 1 377 ? -23.452 -18.462 -9.898 1.00 88.44 377 LEU A O 1
ATOM 2986 N N . ALA A 1 378 ? -22.187 -20.293 -9.973 1.00 89.38 378 ALA A N 1
ATOM 2987 C CA . ALA A 1 378 ? -21.796 -20.090 -11.368 1.00 89.38 378 ALA A CA 1
ATOM 2988 C C . ALA A 1 378 ? -23.009 -20.121 -12.317 1.00 89.38 378 ALA A C 1
ATOM 2990 O O . ALA A 1 378 ? -23.128 -19.271 -13.197 1.00 89.38 378 ALA A O 1
ATOM 2991 N N . ARG A 1 379 ? -23.934 -21.074 -12.122 1.00 88.38 379 ARG A N 1
ATOM 2992 C CA . ARG A 1 379 ? -25.145 -21.209 -12.952 1.00 88.38 379 ARG A CA 1
ATOM 2993 C C . ARG A 1 379 ? -26.145 -20.081 -12.724 1.00 88.38 379 ARG A C 1
ATOM 2995 O O . ARG A 1 379 ? -26.793 -19.653 -13.681 1.00 88.38 379 ARG A O 1
ATOM 3002 N N . SER A 1 380 ? -26.299 -19.622 -11.480 1.00 87.62 380 SER A N 1
ATOM 3003 C CA . SER A 1 380 ? -27.176 -18.489 -11.174 1.00 87.62 380 SER A CA 1
ATOM 3004 C C . SER A 1 380 ? -26.647 -17.203 -11.811 1.00 87.62 380 SER A C 1
ATOM 3006 O O . SER A 1 380 ? -27.424 -16.477 -12.429 1.00 87.62 380 SER A O 1
ATOM 3008 N N . LEU A 1 381 ? -25.327 -16.994 -11.778 1.00 89.12 381 LEU A N 1
ATOM 3009 C CA . LEU A 1 381 ? -24.671 -15.809 -12.327 1.00 89.12 381 LEU A CA 1
ATOM 3010 C C . LEU A 1 381 ? -24.841 -15.651 -13.846 1.00 89.12 381 LEU A C 1
ATOM 3012 O O . LEU A 1 381 ? -24.948 -14.535 -14.349 1.00 89.12 381 LEU A O 1
ATOM 3016 N N . GLU A 1 382 ? -24.903 -16.753 -14.599 1.00 86.56 382 GLU A N 1
ATOM 3017 C CA . GLU A 1 382 ? -25.161 -16.711 -16.050 1.00 86.56 382 GLU A CA 1
ATOM 3018 C C . GLU A 1 382 ? -26.518 -16.082 -16.404 1.00 86.56 382 GLU A C 1
ATOM 3020 O O . GLU A 1 382 ? -26.679 -15.559 -17.508 1.00 86.56 382 GLU A O 1
ATOM 3025 N N . HIS A 1 383 ? -27.479 -16.128 -15.477 1.00 83.94 383 HIS A N 1
ATOM 3026 C CA . HIS A 1 383 ? -28.866 -15.711 -15.686 1.00 83.94 383 HIS A CA 1
ATOM 3027 C C . HIS A 1 383 ? -29.285 -14.531 -14.794 1.00 83.94 383 HIS A C 1
ATOM 3029 O O . HIS A 1 383 ? -30.445 -14.121 -14.848 1.00 83.94 383 HIS A O 1
ATOM 3035 N N . SER A 1 384 ? -28.377 -14.004 -13.968 1.00 85.56 384 SER A N 1
ATOM 3036 C CA . SER A 1 384 ? -28.623 -12.857 -13.092 1.00 85.56 384 SER A CA 1
ATOM 3037 C C . SER A 1 384 ? -28.181 -11.543 -13.734 1.00 85.56 384 SER A C 1
ATOM 3039 O O . SER A 1 384 ? -27.486 -11.527 -14.753 1.00 85.56 384 SER A O 1
ATOM 3041 N N . ASP A 1 385 ? -28.527 -10.431 -13.086 1.00 86.31 385 ASP A N 1
ATOM 3042 C C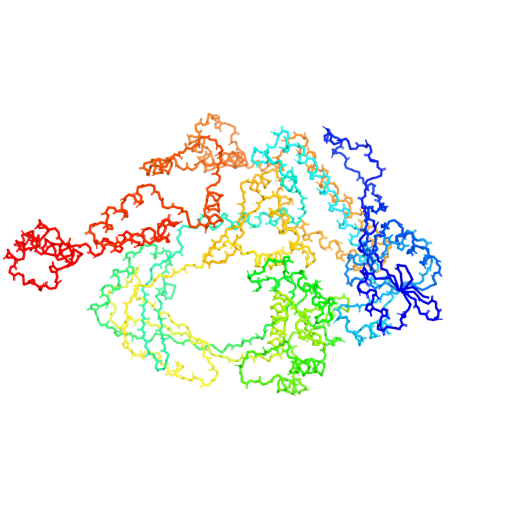A . ASP A 1 385 ? -27.898 -9.145 -13.369 1.00 86.31 385 ASP A CA 1
ATOM 3043 C C . ASP A 1 385 ? -26.388 -9.205 -13.093 1.00 86.31 385 ASP A C 1
ATOM 3045 O O . ASP A 1 385 ? -25.894 -10.053 -12.337 1.00 86.31 385 ASP A O 1
ATOM 3049 N N . THR A 1 386 ? -25.641 -8.328 -13.761 1.00 88.62 386 THR A N 1
ATOM 3050 C CA . THR A 1 386 ? -24.195 -8.205 -13.568 1.00 88.62 386 THR A CA 1
ATOM 3051 C C . THR A 1 386 ? -23.896 -7.758 -12.133 1.00 88.62 386 THR A C 1
ATOM 3053 O O . THR A 1 386 ? -24.498 -6.781 -11.690 1.00 88.62 386 THR A O 1
ATOM 3056 N N . PRO A 1 387 ? -22.957 -8.404 -11.416 1.00 90.44 387 PRO A N 1
ATOM 3057 C CA . PRO A 1 387 ? -22.599 -7.997 -10.059 1.00 90.44 387 PRO A CA 1
ATOM 3058 C C . PRO A 1 387 ? -22.108 -6.548 -9.969 1.00 90.44 387 PRO A C 1
ATOM 3060 O O . PRO A 1 387 ? -21.337 -6.104 -10.821 1.00 90.44 387 PRO A O 1
ATOM 3063 N N . ASP A 1 388 ? -22.438 -5.860 -8.872 1.00 89.81 388 ASP A N 1
ATOM 3064 C CA . ASP A 1 388 ? -22.061 -4.456 -8.608 1.00 89.81 388 ASP A CA 1
ATOM 3065 C C . ASP A 1 388 ? -20.546 -4.200 -8.586 1.00 89.81 388 ASP A C 1
ATOM 3067 O O . ASP A 1 388 ? -20.074 -3.069 -8.763 1.00 89.81 388 ASP A O 1
ATOM 3071 N N . CYS A 1 389 ? -19.755 -5.251 -8.350 1.00 90.69 389 CYS A N 1
ATOM 3072 C CA . CYS A 1 389 ? -18.302 -5.171 -8.410 1.00 90.69 389 CYS A CA 1
ATOM 3073 C C . CYS A 1 389 ? -17.768 -4.992 -9.840 1.00 90.69 389 CYS A C 1
ATOM 3075 O O . CYS A 1 389 ? -16.602 -4.624 -9.994 1.00 90.69 389 CYS A O 1
ATOM 3077 N N . VAL A 1 390 ? -18.588 -5.219 -10.872 1.00 91.50 390 VAL A N 1
ATOM 3078 C CA . VAL A 1 390 ? -18.252 -4.977 -12.278 1.00 91.50 390 VAL A CA 1
ATOM 3079 C C . VAL A 1 390 ? -18.706 -3.580 -12.680 1.00 91.50 390 VAL A C 1
ATOM 3081 O O . VAL A 1 390 ? -19.889 -3.255 -12.657 1.00 91.50 390 VAL A O 1
ATOM 3084 N N . GLN A 1 391 ? -17.760 -2.746 -13.093 1.00 88.12 391 GLN A N 1
ATOM 3085 C CA . GLN A 1 391 ? -18.003 -1.347 -13.418 1.00 88.12 391 GLN A CA 1
ATOM 3086 C C . GLN A 1 391 ? -17.253 -0.934 -14.683 1.00 88.12 391 GLN A C 1
ATOM 3088 O O . GLN A 1 391 ? -16.221 -1.500 -15.054 1.00 88.12 391 GLN A O 1
ATOM 3093 N N . THR A 1 392 ? -17.773 0.089 -15.355 1.00 81.44 392 THR A N 1
ATOM 3094 C CA . THR A 1 392 ? -17.114 0.687 -16.517 1.00 81.44 392 THR A CA 1
ATOM 3095 C C . THR A 1 392 ? -16.089 1.711 -16.044 1.00 81.44 392 THR A C 1
ATOM 3097 O O . THR A 1 392 ? -16.444 2.755 -15.494 1.00 81.44 392 THR A O 1
ATOM 3100 N N . HIS A 1 393 ? -14.811 1.438 -16.291 1.00 70.50 393 HIS A N 1
ATOM 3101 C CA . HIS A 1 393 ? -13.711 2.362 -16.019 1.00 70.50 393 HIS A CA 1
ATOM 3102 C C . HIS A 1 393 ? -12.749 2.405 -17.207 1.00 70.50 393 HIS A C 1
ATOM 3104 O O . HIS A 1 393 ? -12.792 1.538 -18.074 1.00 70.50 393 HIS A O 1
ATOM 3110 N N . GLY A 1 394 ? -11.893 3.430 -17.264 1.00 64.44 394 GLY A N 1
ATOM 3111 C CA . GLY A 1 394 ? -10.969 3.616 -18.385 1.00 64.44 394 GLY A CA 1
ATOM 3112 C C . GLY A 1 394 ? -10.110 2.374 -18.641 1.00 64.44 394 GLY A C 1
ATOM 3113 O O . GLY A 1 394 ? -9.529 1.823 -17.708 1.00 64.44 394 GLY A O 1
ATOM 3114 N N . SER A 1 395 ? -9.991 1.979 -19.909 1.00 59.91 395 SER A N 1
ATOM 3115 C CA . SER A 1 395 ? -9.335 0.742 -20.370 1.00 59.91 395 SER A CA 1
ATOM 3116 C C . SER A 1 395 ? -7.869 0.575 -19.946 1.00 59.91 395 SER A C 1
ATOM 3118 O O . SER A 1 395 ? -7.326 -0.521 -20.027 1.00 59.91 395 SER A O 1
ATOM 3120 N N . LEU A 1 396 ? -7.219 1.647 -19.486 1.00 66.38 396 LEU A N 1
ATOM 3121 C CA . LEU A 1 396 ? -5.832 1.640 -19.020 1.00 66.38 396 LEU A CA 1
ATOM 3122 C C . LEU A 1 396 ? -5.696 1.497 -17.491 1.00 66.38 396 LEU A C 1
ATOM 3124 O O . LEU A 1 396 ? -4.570 1.458 -16.987 1.00 66.38 396 LEU A O 1
ATOM 3128 N N . ALA A 1 397 ? -6.799 1.480 -16.738 1.00 68.81 397 ALA A N 1
ATOM 3129 C CA . ALA A 1 397 ? -6.783 1.320 -15.288 1.00 68.81 397 ALA A CA 1
ATOM 3130 C C . ALA A 1 397 ? -6.621 -0.154 -14.893 1.00 68.81 397 ALA A C 1
ATOM 3132 O O . ALA A 1 397 ? -7.159 -1.054 -15.535 1.00 68.81 397 ALA A O 1
ATOM 3133 N N . HIS A 1 398 ? -5.912 -0.408 -13.793 1.00 83.25 398 HIS A N 1
ATOM 3134 C CA . HIS A 1 398 ? -5.875 -1.747 -13.220 1.00 83.25 398 HIS A CA 1
ATOM 3135 C C . HIS A 1 398 ? -7.249 -2.152 -12.672 1.00 83.25 398 HIS A C 1
ATOM 3137 O O . HIS A 1 398 ? -8.006 -1.331 -12.151 1.00 83.25 398 HIS A O 1
ATOM 3143 N N . SER A 1 399 ? -7.540 -3.445 -12.776 1.00 90.25 399 SER A N 1
ATOM 3144 C CA . SER A 1 399 ? -8.689 -4.093 -12.143 1.00 90.25 399 SER A CA 1
ATOM 3145 C C . SER A 1 399 ? -8.355 -4.476 -10.698 1.00 90.25 399 SER A C 1
ATOM 3147 O O . SER A 1 399 ? -7.193 -4.429 -10.281 1.00 90.25 399 SER A O 1
ATOM 3149 N N . ALA A 1 400 ? -9.359 -4.901 -9.941 1.00 94.56 400 ALA A N 1
ATOM 3150 C CA . ALA A 1 400 ? -9.155 -5.545 -8.653 1.00 94.56 400 ALA A CA 1
ATOM 3151 C C . ALA A 1 400 ? -8.336 -6.849 -8.738 1.00 94.56 400 ALA A C 1
ATOM 3153 O O . ALA A 1 400 ? -8.168 -7.457 -9.805 1.00 94.56 400 ALA A O 1
ATOM 3154 N N . ILE A 1 401 ? -7.840 -7.280 -7.580 1.00 96.44 401 ILE A N 1
ATOM 3155 C CA . ILE A 1 401 ? -7.068 -8.504 -7.389 1.00 96.44 401 ILE A CA 1
ATOM 3156 C C . ILE A 1 401 ? -8.040 -9.680 -7.275 1.00 96.44 401 ILE A C 1
ATOM 3158 O O . ILE A 1 401 ? -8.803 -9.782 -6.315 1.00 96.44 401 ILE A O 1
ATOM 3162 N N . VAL A 1 402 ? -7.997 -10.575 -8.260 1.00 95.69 402 VAL A N 1
ATOM 3163 C CA . VAL A 1 402 ? -8.897 -11.731 -8.384 1.00 95.69 402 VAL A CA 1
ATOM 3164 C C . VAL A 1 402 ? -8.125 -12.983 -8.794 1.00 95.69 402 VAL A C 1
ATOM 3166 O O . VAL A 1 402 ? -7.023 -12.866 -9.347 1.00 95.69 402 VAL A O 1
ATOM 3169 N N . PRO A 1 403 ? -8.660 -14.189 -8.531 1.00 95.12 403 PRO A N 1
ATOM 3170 C CA . PRO A 1 403 ? -8.061 -15.411 -9.043 1.00 95.12 403 PRO A CA 1
ATOM 3171 C C . PRO A 1 403 ? -8.169 -15.492 -10.571 1.00 95.12 403 PRO A C 1
ATOM 3173 O O . PRO A 1 403 ? -9.022 -14.871 -11.206 1.00 95.12 403 PRO A O 1
ATOM 3176 N N . THR A 1 404 ? -7.282 -16.282 -11.163 1.00 93.56 404 THR A N 1
ATOM 3177 C CA . THR A 1 404 ? -7.315 -16.637 -12.589 1.00 93.56 404 THR A CA 1
ATOM 3178 C C . THR A 1 404 ? -7.949 -18.016 -12.797 1.00 93.56 404 THR A C 1
ATOM 3180 O O . THR A 1 404 ? -8.363 -18.674 -11.848 1.00 93.56 404 THR A O 1
ATOM 3183 N N . ASP A 1 405 ? -7.971 -18.480 -14.047 1.00 89.69 405 ASP A N 1
ATOM 3184 C CA . ASP A 1 405 ? -8.366 -19.839 -14.426 1.00 89.69 405 ASP A CA 1
ATOM 3185 C C . ASP A 1 405 ? -7.310 -20.914 -14.089 1.00 89.69 405 ASP A C 1
ATOM 3187 O O . ASP A 1 405 ? -7.529 -22.095 -14.353 1.00 89.69 405 ASP A O 1
ATOM 3191 N N . ALA A 1 406 ? -6.163 -20.537 -13.513 1.00 89.56 406 ALA A N 1
ATOM 3192 C CA . ALA A 1 406 ? -5.132 -21.479 -13.091 1.00 89.56 406 ALA A CA 1
ATOM 3193 C C . ALA A 1 406 ? -5.335 -21.963 -11.647 1.00 89.56 406 ALA A C 1
ATOM 3195 O O . ALA A 1 406 ? -5.604 -21.175 -10.738 1.00 89.56 406 ALA A O 1
ATOM 3196 N N . SER A 1 407 ? -5.090 -23.255 -11.429 1.00 86.94 407 SER A N 1
ATOM 3197 C CA . SER A 1 407 ? -5.080 -23.881 -10.104 1.00 86.94 407 SER A CA 1
ATOM 3198 C C . SER A 1 407 ? -3.644 -24.142 -9.631 1.00 86.94 407 SER A C 1
ATOM 3200 O O . SER A 1 407 ? -2.788 -24.506 -10.447 1.00 86.94 407 SER A O 1
ATOM 3202 N N . PRO A 1 408 ? -3.344 -23.961 -8.332 1.00 87.88 408 PRO A N 1
ATOM 3203 C CA . PRO A 1 408 ? -2.064 -24.360 -7.771 1.00 87.88 408 PRO A CA 1
ATOM 3204 C C . PRO A 1 408 ? -1.925 -25.889 -7.753 1.00 87.88 408 PRO A C 1
ATOM 3206 O O . PRO A 1 408 ? -2.871 -26.610 -7.451 1.00 87.88 408 PRO A O 1
ATOM 3209 N N . ASN A 1 409 ? -0.719 -26.386 -8.028 1.00 83.62 409 ASN A N 1
ATOM 3210 C CA . ASN A 1 409 ? -0.384 -27.794 -7.816 1.00 83.62 409 ASN A CA 1
ATOM 3211 C C . ASN A 1 409 ? -0.167 -28.082 -6.319 1.00 83.62 409 ASN A C 1
ATOM 3213 O O . ASN A 1 409 ? 0.220 -27.192 -5.554 1.00 83.62 409 ASN A O 1
ATOM 3217 N N . GLU A 1 410 ? -0.319 -29.346 -5.913 1.00 77.44 410 GLU A N 1
ATOM 3218 C CA . GLU A 1 410 ? -0.051 -29.783 -4.539 1.00 77.44 410 GLU A CA 1
ATOM 3219 C C . GLU A 1 410 ? 1.377 -29.400 -4.098 1.00 77.44 410 GLU A C 1
ATOM 3221 O O . GLU A 1 410 ? 2.358 -29.631 -4.810 1.00 77.44 410 GLU A O 1
ATOM 3226 N N . GLY A 1 411 ? 1.496 -28.747 -2.937 1.00 80.81 411 GLY A N 1
ATOM 3227 C CA . GLY A 1 411 ? 2.777 -28.286 -2.387 1.00 80.81 411 GLY A CA 1
ATOM 3228 C C . GLY A 1 411 ? 3.444 -27.117 -3.131 1.00 80.81 411 GLY A C 1
ATOM 3229 O O . GLY A 1 411 ? 4.574 -26.759 -2.799 1.00 80.81 411 GLY A O 1
ATOM 3230 N N . GLN A 1 412 ? 2.787 -26.501 -4.123 1.00 87.50 412 GLN A N 1
ATOM 3231 C CA . GLN A 1 412 ? 3.355 -25.378 -4.885 1.00 87.50 412 GLN A CA 1
ATOM 3232 C C . GLN A 1 412 ? 3.409 -24.065 -4.085 1.00 87.50 412 GLN A C 1
ATOM 3234 O O . GLN A 1 412 ? 4.257 -23.209 -4.366 1.00 87.50 412 GLN A O 1
ATOM 3239 N N . LEU A 1 413 ? 2.482 -23.878 -3.143 1.00 93.00 413 LEU A N 1
ATOM 3240 C CA . LEU A 1 413 ? 2.337 -22.656 -2.353 1.00 93.00 413 LEU A CA 1
ATOM 3241 C C . LEU A 1 413 ? 2.973 -22.819 -0.975 1.00 93.00 413 LEU A C 1
ATOM 3243 O O . LEU A 1 413 ? 2.813 -23.848 -0.321 1.00 93.00 413 LEU A O 1
ATOM 3247 N N . ASN A 1 414 ? 3.683 -21.785 -0.525 1.00 94.06 414 ASN A N 1
ATOM 3248 C CA . ASN A 1 414 ? 4.079 -21.701 0.879 1.00 94.06 414 ASN A CA 1
ATOM 3249 C C . ASN A 1 414 ? 2.891 -21.258 1.759 1.00 94.06 414 ASN A C 1
ATOM 3251 O O . ASN A 1 414 ? 1.855 -20.839 1.249 1.00 94.06 414 ASN A O 1
ATOM 3255 N N . GLU A 1 415 ? 3.046 -21.321 3.083 1.00 94.12 415 GLU A N 1
ATOM 3256 C CA . GLU A 1 415 ? 1.974 -20.999 4.041 1.00 94.12 415 GLU A CA 1
ATOM 3257 C C . GLU A 1 415 ? 1.395 -19.584 3.855 1.00 94.12 415 GLU A C 1
ATOM 3259 O O . GLU A 1 415 ? 0.177 -19.411 3.844 1.00 94.12 415 GLU A O 1
ATOM 3264 N N . ALA A 1 416 ? 2.252 -18.578 3.649 1.00 95.75 416 ALA A N 1
ATOM 3265 C CA . ALA A 1 416 ? 1.814 -17.199 3.439 1.00 95.75 416 ALA A CA 1
ATOM 3266 C C . ALA A 1 416 ? 1.079 -17.034 2.099 1.00 95.75 416 ALA A C 1
ATOM 3268 O O . ALA A 1 416 ? 0.024 -16.408 2.046 1.00 95.75 416 ALA A O 1
ATOM 3269 N N . GLU A 1 417 ? 1.600 -17.630 1.023 1.00 96.50 417 GLU A N 1
ATOM 3270 C CA . GLU A 1 417 ? 0.962 -17.631 -0.296 1.00 96.50 417 GLU A CA 1
ATOM 3271 C C . GLU A 1 417 ? -0.390 -18.347 -0.274 1.00 96.50 417 GLU A C 1
ATOM 3273 O O . GLU A 1 417 ? -1.341 -17.844 -0.861 1.00 96.50 417 GLU A O 1
ATOM 3278 N N . GLN A 1 418 ? -0.500 -19.477 0.426 1.00 94.88 418 GLN A N 1
ATOM 3279 C CA . GLN A 1 418 ? -1.756 -20.210 0.567 1.00 94.88 418 GLN A CA 1
ATOM 3280 C C . GLN A 1 418 ? -2.801 -19.386 1.328 1.00 94.88 418 GLN A C 1
ATOM 3282 O O . GLN A 1 418 ? -3.952 -19.312 0.905 1.00 94.88 418 GLN A O 1
ATOM 3287 N N . ALA A 1 419 ? -2.407 -18.738 2.429 1.00 94.94 419 ALA A N 1
ATOM 3288 C CA . ALA A 1 419 ? -3.310 -17.901 3.213 1.00 94.94 419 ALA A CA 1
ATOM 3289 C C . ALA A 1 419 ? -3.820 -16.697 2.402 1.00 94.94 419 ALA A C 1
ATOM 3291 O O . ALA A 1 419 ? -5.022 -16.439 2.376 1.00 94.94 419 ALA A O 1
ATOM 3292 N N . VAL A 1 420 ? -2.924 -16.008 1.685 1.00 97.00 420 VAL A N 1
ATOM 3293 C CA . VAL A 1 420 ? -3.283 -14.883 0.806 1.00 97.00 420 VAL A CA 1
ATOM 3294 C C . VAL A 1 420 ? -4.163 -15.345 -0.359 1.00 97.00 420 VAL A C 1
ATOM 3296 O O . VAL A 1 420 ? -5.156 -14.693 -0.665 1.00 97.00 420 VAL A O 1
ATOM 3299 N N . TYR A 1 421 ? -3.841 -16.471 -1.000 1.00 96.12 421 TYR A N 1
ATOM 3300 C CA . TYR A 1 421 ? -4.633 -17.001 -2.114 1.00 96.12 421 TYR A CA 1
ATOM 3301 C C . TYR A 1 421 ? -6.058 -17.366 -1.685 1.00 96.12 421 TYR A C 1
ATOM 3303 O O . TYR A 1 421 ? -7.011 -17.021 -2.384 1.00 96.12 421 TYR A O 1
ATOM 3311 N N . ASN A 1 422 ? -6.210 -17.995 -0.515 1.00 94.19 422 ASN A N 1
ATOM 3312 C CA . ASN A 1 422 ? -7.517 -18.336 0.041 1.00 94.19 422 ASN A CA 1
ATOM 3313 C C . ASN A 1 422 ? -8.365 -17.089 0.326 1.00 94.19 422 ASN A C 1
ATOM 3315 O O . ASN A 1 422 ? -9.553 -17.095 0.013 1.00 94.19 422 ASN A O 1
ATOM 3319 N N . GLU A 1 423 ? -7.772 -16.023 0.874 1.00 95.81 423 GLU A N 1
ATOM 3320 C CA . GLU A 1 423 ? -8.486 -14.759 1.111 1.00 95.81 423 GLU A CA 1
ATOM 3321 C C . GLU A 1 423 ? -8.925 -14.105 -0.208 1.00 95.81 423 GLU A C 1
ATOM 3323 O O . GLU A 1 423 ? -10.076 -13.695 -0.331 1.00 95.81 423 GLU A O 1
ATOM 3328 N N . ILE A 1 424 ? -8.057 -14.077 -1.231 1.00 96.44 424 ILE A N 1
ATOM 3329 C CA . ILE A 1 424 ? -8.404 -13.555 -2.567 1.00 96.44 424 ILE A CA 1
ATOM 3330 C C . ILE A 1 424 ? -9.576 -14.337 -3.168 1.00 96.44 424 ILE A C 1
ATOM 3332 O O . ILE A 1 424 ? -10.528 -13.732 -3.661 1.00 96.44 424 ILE A O 1
ATOM 3336 N N . CYS A 1 425 ? -9.524 -15.672 -3.123 1.00 94.94 425 CYS A N 1
ATOM 3337 C CA . CYS A 1 425 ? -10.581 -16.520 -3.672 1.00 94.94 425 CYS A CA 1
ATOM 3338 C C . CYS A 1 425 ? -11.894 -16.358 -2.898 1.00 94.94 425 CYS A C 1
ATOM 3340 O O . CYS A 1 425 ? -12.937 -16.175 -3.520 1.00 94.94 425 CYS A O 1
ATOM 3342 N N . SER A 1 426 ? -11.849 -16.359 -1.560 1.00 93.25 426 SER A N 1
ATOM 3343 C CA . SER A 1 426 ? -13.037 -16.167 -0.718 1.00 93.25 426 SER A CA 1
ATOM 3344 C C . SER A 1 426 ? -13.674 -14.804 -0.966 1.00 93.25 426 SER A C 1
ATOM 3346 O O . SER A 1 426 ? -14.873 -14.730 -1.214 1.00 93.25 426 SER A O 1
ATOM 3348 N N . ARG A 1 427 ? -12.873 -13.729 -0.978 1.00 94.75 427 ARG A N 1
ATOM 3349 C CA . ARG A 1 427 ? -13.371 -12.378 -1.248 1.00 94.75 427 ARG A CA 1
ATOM 3350 C C . ARG A 1 427 ? -13.983 -12.266 -2.637 1.00 94.75 427 ARG A C 1
ATOM 3352 O O . ARG A 1 427 ? -15.015 -11.622 -2.781 1.00 94.75 427 ARG A O 1
ATOM 3359 N N . PHE A 1 428 ? -13.354 -12.866 -3.648 1.00 94.50 428 PHE A N 1
ATOM 3360 C CA . PHE A 1 428 ? -13.893 -12.880 -5.005 1.00 94.50 428 PHE A CA 1
ATOM 3361 C C . PHE A 1 428 ? -15.260 -13.573 -5.053 1.00 94.50 428 PHE A C 1
ATOM 3363 O O . PHE A 1 428 ? -16.201 -12.992 -5.584 1.00 94.50 428 PHE A O 1
ATOM 3370 N N . VAL A 1 429 ? -15.390 -14.760 -4.449 1.00 92.75 429 VAL A N 1
ATOM 3371 C CA . VAL A 1 429 ? -16.669 -15.482 -4.361 1.00 92.75 429 VAL A CA 1
ATOM 3372 C C . VAL A 1 429 ? -17.728 -14.623 -3.670 1.00 92.75 429 VAL A C 1
ATOM 3374 O O . VAL A 1 429 ? -18.815 -14.456 -4.211 1.00 92.75 429 VAL A O 1
ATOM 3377 N N . ASP A 1 430 ? -17.402 -14.013 -2.530 1.00 91.06 430 ASP A N 1
ATOM 3378 C CA . ASP A 1 430 ? -18.348 -13.160 -1.805 1.00 91.06 430 ASP A CA 1
ATOM 3379 C C . ASP A 1 430 ? -18.730 -11.897 -2.590 1.00 91.06 430 ASP A C 1
ATOM 3381 O O . ASP A 1 430 ? -19.857 -11.427 -2.484 1.00 91.06 430 ASP A O 1
ATOM 3385 N N . SER A 1 431 ? -17.822 -11.368 -3.413 1.00 92.69 431 SER A N 1
ATOM 3386 C CA . SER A 1 431 ? -18.060 -10.156 -4.205 1.00 92.69 431 SER A CA 1
ATOM 3387 C C . SER A 1 431 ? -18.971 -10.334 -5.417 1.00 92.69 431 SER A C 1
ATOM 3389 O O . SER A 1 431 ? -19.471 -9.348 -5.958 1.00 92.69 431 SER A O 1
ATOM 3391 N N . VAL A 1 432 ? -19.143 -11.577 -5.871 1.00 91.75 432 VAL A N 1
ATOM 3392 C CA . VAL A 1 432 ? -20.033 -11.920 -6.989 1.00 91.75 432 VAL A CA 1
ATOM 3393 C C . VAL A 1 432 ? -21.348 -12.533 -6.512 1.00 91.75 432 VAL A C 1
ATOM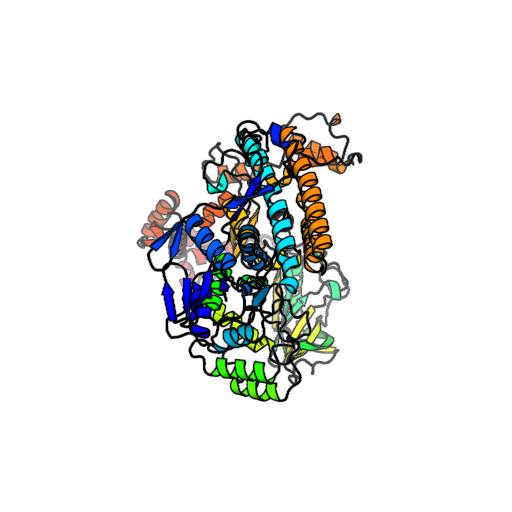 3395 O O . VAL A 1 432 ? -22.227 -12.785 -7.332 1.00 91.75 432 VAL A O 1
ATOM 3398 N N . LYS A 1 433 ? -21.500 -12.757 -5.199 1.00 86.25 433 LYS A N 1
ATOM 3399 C CA . LYS A 1 433 ? -22.802 -13.046 -4.594 1.00 86.25 433 LYS A CA 1
ATOM 3400 C C . LYS A 1 433 ? -23.692 -11.804 -4.713 1.00 86.25 433 LYS A C 1
ATOM 3402 O O . LYS A 1 433 ? -23.207 -10.675 -4.667 1.00 86.25 433 LYS A O 1
ATOM 3407 N N . GLY A 1 434 ? -24.993 -12.023 -4.884 1.00 79.81 434 GLY A N 1
ATOM 3408 C CA . GLY A 1 434 ? -25.980 -10.944 -4.888 1.00 79.81 434 GLY A CA 1
ATOM 3409 C C . GLY A 1 434 ? -26.155 -10.310 -3.507 1.00 79.81 434 GLY A C 1
ATOM 3410 O O . GLY A 1 434 ? -25.626 -10.798 -2.505 1.00 79.81 434 GLY A O 1
ATOM 3411 N N . GLU A 1 435 ? -26.929 -9.228 -3.455 1.00 84.56 435 GLU A N 1
ATOM 3412 C CA . GLU A 1 435 ? -27.351 -8.626 -2.192 1.00 84.56 435 GLU A CA 1
ATOM 3413 C C . GLU A 1 435 ? -28.034 -9.659 -1.292 1.00 84.56 435 GLU A C 1
ATOM 3415 O O . GLU A 1 435 ? -28.791 -10.520 -1.749 1.00 84.56 435 GLU A O 1
ATOM 3420 N N . THR A 1 436 ? -27.789 -9.547 0.012 1.00 82.38 436 THR A N 1
ATOM 3421 C CA . THR A 1 436 ? -28.551 -10.305 1.005 1.00 82.38 436 THR A CA 1
ATOM 3422 C C . THR A 1 436 ? -29.439 -9.364 1.797 1.00 82.38 436 THR A C 1
ATOM 3424 O O . THR A 1 436 ? -29.081 -8.217 2.064 1.00 82.38 436 THR A O 1
ATOM 3427 N N . TYR A 1 437 ? -30.616 -9.849 2.171 1.00 84.62 437 TYR A N 1
ATOM 3428 C CA . TYR A 1 437 ? -31.629 -9.048 2.841 1.00 84.62 437 TYR A CA 1
ATOM 3429 C C . TYR A 1 437 ? -31.792 -9.503 4.287 1.00 84.62 437 TYR A C 1
ATOM 3431 O O . TYR A 1 437 ? -31.771 -10.697 4.608 1.00 84.62 437 TYR A O 1
ATOM 3439 N N . GLY A 1 438 ? -31.972 -8.536 5.177 1.00 87.00 438 GLY A N 1
ATOM 3440 C CA . GLY A 1 438 ? -32.292 -8.797 6.569 1.00 87.00 438 GLY A CA 1
ATOM 3441 C C . GLY A 1 438 ? -33.137 -7.693 7.176 1.00 87.00 438 GLY A C 1
ATOM 3442 O O . GLY A 1 438 ? -33.499 -6.705 6.538 1.00 87.00 438 GLY A O 1
ATOM 3443 N N . GLN A 1 439 ? -33.463 -7.884 8.445 1.00 87.81 439 GLN A N 1
ATOM 3444 C CA . GLN A 1 439 ? -34.178 -6.903 9.245 1.00 87.81 439 GLN A CA 1
ATOM 3445 C C . GLN A 1 439 ? -33.322 -6.535 10.449 1.00 87.81 439 GLN A C 1
ATOM 3447 O O . GLN A 1 439 ? -32.864 -7.413 11.185 1.00 87.81 439 GLN A O 1
ATOM 3452 N N . GLU A 1 440 ? -33.118 -5.243 10.671 1.00 91.31 440 GLU A N 1
ATOM 3453 C CA . GLU A 1 440 ? -32.577 -4.732 11.920 1.00 91.31 440 GLU A CA 1
ATOM 3454 C C . GLU A 1 440 ? -33.734 -4.317 12.829 1.00 91.31 440 GLU A C 1
ATOM 3456 O O . GLU A 1 440 ? -34.502 -3.406 12.525 1.00 91.31 440 GLU A O 1
ATOM 3461 N N . VAL A 1 441 ? -33.876 -5.024 13.949 1.00 91.44 441 VAL A N 1
ATOM 3462 C CA . VAL A 1 441 ? -34.914 -4.765 14.947 1.00 91.44 441 VAL A CA 1
ATOM 3463 C C . VAL A 1 441 ? -34.285 -4.064 16.140 1.00 91.44 441 VAL A C 1
ATOM 3465 O O . VAL A 1 441 ? -33.463 -4.649 16.850 1.00 91.44 441 VAL A O 1
ATOM 3468 N N . SER A 1 442 ? -34.704 -2.824 16.377 1.00 93.56 442 SER A N 1
ATOM 3469 C CA . SER A 1 442 ? -34.295 -2.000 17.513 1.00 93.56 442 SER A CA 1
ATOM 3470 C C . SER A 1 442 ? -35.454 -1.851 18.494 1.00 93.56 442 SER A C 1
ATOM 3472 O O . SER A 1 442 ? -36.505 -1.318 18.151 1.00 93.56 442 SER A O 1
ATOM 3474 N N . ILE A 1 443 ? -35.266 -2.317 19.729 1.00 94.75 443 ILE A N 1
ATOM 3475 C CA . ILE A 1 443 ? -36.295 -2.331 20.779 1.00 94.75 443 ILE A CA 1
ATOM 3476 C C . ILE A 1 443 ? -35.847 -1.420 21.921 1.00 94.75 443 ILE A C 1
ATOM 3478 O O . ILE A 1 443 ? -34.757 -1.612 22.466 1.00 94.75 443 ILE A O 1
ATOM 3482 N N . ALA A 1 444 ? -36.702 -0.480 22.327 1.00 95.38 444 ALA A N 1
ATOM 3483 C CA . ALA A 1 444 ? -36.502 0.356 23.506 1.00 95.38 444 ALA A CA 1
ATOM 3484 C C . ALA A 1 444 ? -37.468 -0.034 24.632 1.00 95.38 444 ALA A C 1
ATOM 3486 O O . ALA A 1 444 ? -38.672 -0.193 24.416 1.00 95.38 444 ALA A O 1
ATOM 3487 N N . VAL A 1 445 ? -36.952 -0.153 25.855 1.00 95.12 445 VAL A N 1
ATOM 3488 C CA . VAL A 1 445 ? -37.723 -0.542 27.042 1.00 95.12 445 VAL A CA 1
ATOM 3489 C C . VAL A 1 445 ? -37.408 0.344 28.241 1.00 95.12 445 VAL A C 1
ATOM 3491 O O . VAL A 1 445 ? -36.316 0.899 28.348 1.00 95.12 445 VAL A O 1
ATOM 3494 N N . ALA A 1 446 ? -38.349 0.433 29.176 1.00 94.06 446 ALA A N 1
ATOM 3495 C CA . ALA A 1 446 ? -38.134 1.009 30.504 1.00 94.06 446 ALA A CA 1
ATOM 3496 C C . ALA A 1 446 ? -38.863 0.180 31.567 1.00 94.06 446 ALA A C 1
ATOM 3498 O O . ALA A 1 446 ? -39.786 -0.572 31.251 1.00 94.06 446 ALA A O 1
ATOM 3499 N N . PHE A 1 447 ? -38.467 0.302 32.833 1.00 92.94 447 PHE A N 1
ATOM 3500 C CA . PHE A 1 447 ? -39.187 -0.355 33.929 1.00 92.94 447 PHE A CA 1
ATOM 3501 C C . PHE A 1 447 ? -40.604 0.216 34.069 1.00 92.94 447 PHE A C 1
ATOM 3503 O O . PHE A 1 447 ? -40.797 1.424 33.957 1.00 92.94 447 PHE A O 1
ATOM 3510 N N . THR A 1 448 ? -41.596 -0.643 34.329 1.00 87.94 448 THR A N 1
ATOM 3511 C CA . THR A 1 448 ? -43.003 -0.218 34.490 1.00 87.94 448 THR A CA 1
ATOM 3512 C C . THR A 1 448 ? -43.201 0.713 35.685 1.00 87.94 448 THR A C 1
ATOM 3514 O O . THR A 1 448 ? -44.022 1.624 35.631 1.00 87.94 448 THR A O 1
ATOM 3517 N N . GLU A 1 449 ? -42.422 0.503 36.744 1.00 81.25 449 GLU A N 1
ATOM 3518 C CA . GLU A 1 449 ? -42.448 1.282 37.979 1.00 81.25 449 GLU A CA 1
ATOM 3519 C C . GLU A 1 449 ? -41.077 1.936 38.198 1.00 81.25 449 GLU A C 1
ATOM 3521 O O . GLU A 1 449 ? -40.171 1.359 38.809 1.00 81.25 449 GLU A O 1
ATOM 3526 N N . GLU A 1 450 ? -40.877 3.135 37.650 1.00 78.19 450 GLU A N 1
ATOM 3527 C CA . GLU A 1 450 ? -39.656 3.925 37.826 1.00 78.19 450 GLU A CA 1
ATOM 3528 C C . GLU A 1 450 ? -39.895 5.117 38.746 1.00 78.19 450 GLU A C 1
ATOM 3530 O O . GLU A 1 450 ? -40.547 6.083 38.376 1.00 78.19 450 GLU A O 1
ATOM 3535 N N . ALA A 1 451 ? -39.358 5.030 39.966 1.00 69.56 451 ALA A N 1
ATOM 3536 C CA . ALA A 1 451 ? -39.403 6.126 40.933 1.00 69.56 451 ALA A CA 1
ATOM 3537 C C . ALA A 1 451 ? -38.130 6.989 40.919 1.00 69.56 451 ALA A C 1
ATOM 3539 O O . ALA A 1 451 ? -38.177 8.156 41.298 1.00 69.56 451 ALA A O 1
ATOM 3540 N N . VAL A 1 452 ? -36.986 6.412 40.528 1.00 75.00 452 VAL A N 1
ATOM 3541 C CA . VAL A 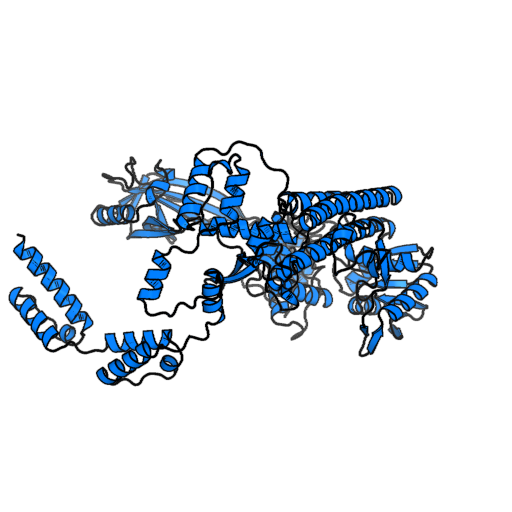1 452 ? -35.682 7.090 40.477 1.00 75.00 452 VAL A CA 1
ATOM 3542 C C . VAL A 1 452 ? -34.943 6.627 39.227 1.00 75.00 452 VAL A C 1
ATOM 3544 O O . VAL A 1 452 ? -34.494 5.480 39.169 1.00 75.00 452 VAL A O 1
ATOM 3547 N N . ALA A 1 453 ? -34.816 7.519 38.249 1.00 84.12 453 ALA A N 1
ATOM 3548 C CA . ALA A 1 453 ? -33.994 7.284 37.070 1.00 84.12 453 ALA A CA 1
ATOM 3549 C C . ALA A 1 453 ? -32.500 7.512 37.371 1.00 84.12 453 ALA A C 1
ATOM 3551 O O . ALA A 1 453 ? -32.134 8.116 38.384 1.00 84.12 453 ALA A O 1
ATOM 3552 N N . LEU A 1 454 ? -31.621 7.002 36.509 1.00 84.12 454 LEU A N 1
ATOM 3553 C CA . LEU A 1 454 ? -30.179 6.925 36.757 1.00 84.12 454 LEU A CA 1
ATOM 3554 C C . LEU A 1 454 ? -29.484 8.292 36.896 1.00 84.12 454 LEU A C 1
ATOM 3556 O O . LEU A 1 454 ? -28.620 8.440 37.763 1.00 84.12 454 LEU A O 1
ATOM 3560 N N . LEU A 1 455 ? -29.816 9.256 36.038 1.00 83.06 455 LEU A N 1
ATOM 3561 C CA . LEU A 1 455 ? -29.142 10.553 35.884 1.00 83.06 455 LEU A CA 1
ATOM 3562 C C . LEU A 1 455 ? -30.075 11.752 36.143 1.00 83.06 455 LEU A C 1
ATOM 3564 O O . LEU A 1 455 ? -29.688 12.893 35.897 1.00 83.06 455 LEU A O 1
ATOM 3568 N N . GLY A 1 456 ? -31.274 11.514 36.684 1.00 77.06 456 GLY A N 1
ATOM 3569 C CA . GLY A 1 456 ? -32.272 12.556 36.959 1.00 77.06 456 GLY A CA 1
ATOM 3570 C C . GLY A 1 456 ? -33.256 12.816 35.815 1.00 77.06 456 GLY A C 1
ATOM 3571 O O . GLY A 1 456 ? -34.006 13.787 35.870 1.00 77.06 456 GLY A O 1
ATOM 3572 N N . GLU A 1 457 ? -33.260 11.961 34.796 1.00 86.75 457 GLU A N 1
ATOM 3573 C CA . GLU A 1 457 ? -34.273 11.917 33.745 1.00 86.75 457 GLU A CA 1
ATOM 3574 C C . GLU A 1 457 ? -35.649 11.445 34.247 1.00 86.75 457 GLU A C 1
ATOM 3576 O O . GLU A 1 457 ? -35.790 10.963 35.371 1.00 86.75 457 GLU A O 1
ATOM 3581 N N . GLU A 1 458 ? -36.676 11.548 33.394 1.00 82.94 458 GLU A N 1
ATOM 3582 C CA . GLU A 1 458 ? -38.029 11.064 33.713 1.00 82.94 458 GLU A CA 1
ATOM 3583 C C . GLU A 1 458 ? -38.063 9.535 33.880 1.00 82.94 458 GLU A C 1
ATOM 3585 O O . GLU A 1 458 ? -38.727 9.018 34.778 1.00 82.94 458 GLU A O 1
ATOM 3590 N N . ARG A 1 459 ? -37.346 8.811 33.013 1.00 89.19 459 ARG A N 1
ATOM 3591 C CA . ARG A 1 459 ? -37.225 7.350 33.038 1.00 89.19 459 ARG A CA 1
ATOM 3592 C C . ARG A 1 459 ? -35.945 6.894 32.340 1.00 89.19 459 ARG A C 1
ATOM 3594 O O . ARG A 1 459 ? -35.563 7.477 31.328 1.00 89.19 459 ARG A O 1
ATOM 3601 N N . SER A 1 460 ? -35.314 5.837 32.833 1.00 91.19 460 SER A N 1
ATOM 3602 C CA . SER A 1 460 ? -34.129 5.249 32.227 1.00 91.19 460 SER A CA 1
ATOM 3603 C C . SER A 1 460 ? -34.519 4.303 31.089 1.00 91.19 460 SER A C 1
ATOM 3605 O O . SER A 1 460 ? -35.121 3.249 31.313 1.00 91.19 460 SER A O 1
ATOM 3607 N N . ILE A 1 461 ? -34.154 4.670 29.859 1.00 93.44 461 ILE A N 1
ATOM 3608 C CA . ILE A 1 461 ? -34.465 3.906 28.646 1.00 93.44 461 ILE A CA 1
ATOM 3609 C C . ILE A 1 461 ? -33.302 2.981 28.295 1.00 93.44 461 ILE A C 1
ATOM 3611 O O . ILE A 1 461 ? -32.135 3.373 28.309 1.00 93.44 461 ILE A O 1
ATOM 3615 N N . PHE A 1 462 ? -33.634 1.738 27.956 1.00 94.69 462 PHE A N 1
ATOM 3616 C CA . PHE A 1 462 ? -32.691 0.701 27.559 1.00 94.69 462 PHE A CA 1
ATOM 3617 C C . PHE A 1 462 ? -32.979 0.242 26.138 1.00 94.69 462 PHE A C 1
ATOM 3619 O O . PHE A 1 462 ? -34.135 -0.006 25.803 1.00 94.69 462 PHE A O 1
ATOM 3626 N N . THR A 1 463 ? -31.945 0.077 25.318 1.00 94.75 463 THR A N 1
ATOM 3627 C CA . THR A 1 463 ? -32.082 -0.322 23.914 1.00 94.75 463 THR A CA 1
ATOM 3628 C C . THR A 1 463 ? -31.378 -1.642 23.622 1.00 94.75 463 THR A C 1
ATOM 3630 O O . THR A 1 463 ? -30.354 -1.967 24.224 1.00 94.75 463 THR A O 1
ATOM 3633 N N . CYS A 1 464 ? -31.941 -2.424 22.703 1.00 93.56 464 CYS A N 1
ATOM 3634 C CA . CYS A 1 464 ? -31.334 -3.631 22.148 1.00 93.56 464 CYS A CA 1
ATOM 3635 C C . CYS A 1 464 ? -31.563 -3.653 20.636 1.00 93.56 464 CYS A C 1
ATOM 3637 O O . CYS A 1 464 ? -32.704 -3.509 20.201 1.00 93.56 464 CYS A O 1
ATOM 3639 N N . THR A 1 465 ? -30.497 -3.870 19.865 1.00 92.25 465 THR A N 1
ATOM 3640 C CA . THR A 1 465 ? -30.548 -3.980 18.402 1.00 92.25 465 THR A CA 1
ATOM 3641 C C . THR A 1 465 ? -30.124 -5.382 17.976 1.00 92.25 465 THR A C 1
ATOM 3643 O O . THR A 1 465 ? -29.145 -5.935 18.495 1.00 92.25 465 THR A O 1
ATOM 3646 N N . LYS A 1 466 ? -30.883 -5.992 17.062 1.00 89.69 466 LYS A N 1
ATOM 3647 C CA . LYS A 1 466 ? -30.615 -7.326 16.513 1.00 89.69 466 LYS A CA 1
ATOM 3648 C C . LYS A 1 466 ? -30.872 -7.362 15.016 1.00 89.69 466 LYS A C 1
ATOM 3650 O O . LYS A 1 466 ? -31.970 -7.044 14.578 1.00 89.69 466 LYS A O 1
ATOM 3655 N N . THR A 1 467 ? -29.897 -7.866 14.271 1.00 87.56 467 THR A N 1
ATOM 3656 C CA . THR A 1 467 ? -30.072 -8.255 12.871 1.00 87.56 467 THR A CA 1
ATOM 3657 C C . THR A 1 467 ? -30.615 -9.679 12.800 1.00 87.56 467 THR A C 1
ATOM 3659 O O . THR A 1 467 ? -30.075 -10.589 13.439 1.00 87.56 467 THR A O 1
ATOM 3662 N N . ILE A 1 468 ? -31.686 -9.876 12.041 1.00 85.06 468 ILE A N 1
ATOM 3663 C CA . ILE A 1 468 ? -32.323 -11.174 11.799 1.00 85.06 468 ILE A CA 1
ATOM 3664 C C . ILE A 1 468 ? -32.509 -11.390 10.294 1.00 85.06 468 ILE A C 1
ATOM 3666 O O . ILE A 1 468 ? -32.615 -10.429 9.535 1.00 85.06 468 ILE A O 1
ATOM 3670 N N . GLY A 1 469 ? -32.516 -12.653 9.859 1.00 79.12 469 GLY A N 1
ATOM 3671 C CA . GLY A 1 469 ? -32.758 -12.992 8.454 1.00 79.12 469 GLY A CA 1
ATOM 3672 C C . GLY A 1 469 ? -34.206 -12.722 8.038 1.00 79.12 469 GLY A C 1
ATOM 3673 O O . GLY A 1 469 ? -35.109 -12.710 8.881 1.00 79.12 469 GLY A O 1
ATOM 3674 N N . GLU A 1 470 ? -34.436 -12.533 6.739 1.00 67.06 470 GLU A N 1
ATOM 3675 C CA . GLU A 1 470 ? -35.790 -12.389 6.199 1.00 67.06 470 GLU A CA 1
ATOM 3676 C C . GLU A 1 470 ? -36.693 -13.583 6.560 1.00 67.06 470 GLU A C 1
ATOM 3678 O O . GLU A 1 470 ? -36.293 -14.747 6.511 1.00 67.06 470 GLU A O 1
ATOM 3683 N N . GLY A 1 471 ? -37.934 -13.282 6.959 1.00 63.94 471 GLY A N 1
ATOM 3684 C CA . GLY A 1 471 ? -38.938 -14.270 7.373 1.00 63.94 471 GLY A CA 1
ATOM 3685 C C . GLY A 1 471 ? -38.901 -14.658 8.857 1.00 63.94 471 GLY A C 1
ATOM 3686 O O . GLY A 1 471 ? -39.772 -15.398 9.326 1.00 63.94 471 GLY A O 1
ATOM 3687 N N . ASP A 1 472 ? -37.941 -14.151 9.631 1.00 71.44 472 ASP A N 1
ATOM 3688 C CA . ASP A 1 472 ? -37.832 -14.426 11.062 1.00 71.44 472 ASP A CA 1
ATOM 3689 C C . ASP A 1 472 ? -38.664 -13.467 11.932 1.00 71.44 472 ASP A C 1
ATOM 3691 O O . ASP A 1 472 ? -38.150 -12.623 12.658 1.00 71.44 472 ASP A O 1
ATOM 3695 N N . ASN A 1 473 ? -39.989 -13.611 11.912 1.00 74.00 473 ASN A N 1
ATOM 3696 C CA . ASN A 1 473 ? -40.884 -12.598 12.493 1.00 74.00 473 ASN A CA 1
ATOM 3697 C C . ASN A 1 473 ? -41.033 -12.632 14.032 1.00 74.00 473 ASN A C 1
ATOM 3699 O O . ASN A 1 473 ? -41.989 -12.097 14.591 1.00 74.00 473 ASN A O 1
ATOM 3703 N N . LYS A 1 474 ? -40.142 -13.315 14.760 1.00 76.44 474 LYS A N 1
ATOM 3704 C CA . LYS A 1 474 ? -40.333 -13.585 16.201 1.00 76.44 474 LYS A CA 1
ATOM 3705 C C . LYS A 1 474 ? -39.960 -12.419 17.117 1.00 76.44 474 LYS A C 1
ATOM 3707 O O . LYS A 1 474 ? -40.453 -12.364 18.239 1.00 76.44 474 LYS A O 1
ATOM 3712 N N . LEU A 1 475 ? -39.056 -11.542 16.681 1.00 76.81 475 LEU A N 1
ATOM 3713 C CA . LEU A 1 475 ? -38.749 -10.284 17.380 1.00 76.81 475 LEU A CA 1
ATOM 3714 C C . LEU A 1 475 ? -39.660 -9.149 16.907 1.00 76.81 475 LEU A C 1
ATOM 3716 O O . LEU A 1 475 ? -40.033 -8.298 17.707 1.00 76.81 475 LEU A O 1
ATOM 3720 N N . THR A 1 476 ? -40.068 -9.179 15.638 1.00 75.25 476 THR A N 1
ATOM 3721 C CA . THR A 1 476 ? -40.968 -8.189 15.033 1.00 75.25 476 THR A CA 1
ATOM 3722 C C . THR A 1 476 ? -42.431 -8.359 15.450 1.00 75.25 476 THR A C 1
ATOM 3724 O O . THR A 1 476 ? -43.239 -7.475 15.197 1.00 75.25 476 THR A O 1
ATOM 3727 N N . SER A 1 477 ? -42.787 -9.457 16.130 1.00 82.06 477 SER A N 1
ATOM 3728 C CA . SER A 1 477 ? -44.131 -9.674 16.681 1.00 82.06 477 SER A CA 1
ATOM 3729 C C . SER A 1 477 ? -44.409 -8.939 17.998 1.00 82.06 477 SER A C 1
ATOM 3731 O O . SER A 1 477 ? -45.534 -8.996 18.489 1.00 82.06 477 SER A O 1
ATOM 3733 N N . LEU A 1 478 ? -43.398 -8.322 18.617 1.00 86.31 478 LEU A N 1
ATOM 3734 C CA . LEU A 1 478 ? -43.593 -7.502 19.814 1.00 86.31 478 LEU A CA 1
ATOM 3735 C C . LEU A 1 478 ? -44.359 -6.219 19.462 1.00 86.31 478 LEU A C 1
ATOM 3737 O O . LEU A 1 478 ? -44.162 -5.642 18.396 1.00 86.31 478 LEU A O 1
ATOM 3741 N N . SER A 1 479 ? -45.193 -5.746 20.383 1.00 89.88 479 SER A N 1
ATOM 3742 C CA . SER A 1 479 ? -45.948 -4.499 20.251 1.00 89.88 479 SER A CA 1
ATOM 3743 C C . SER A 1 479 ? -45.538 -3.475 21.305 1.00 89.88 479 SER A C 1
ATOM 3745 O O . SER A 1 479 ? -45.159 -3.813 22.431 1.00 89.88 479 SER A O 1
ATOM 3747 N N . VAL A 1 480 ? -45.650 -2.188 20.957 1.00 93.06 480 VAL A N 1
ATOM 3748 C CA . VAL A 1 480 ? -45.485 -1.106 21.934 1.00 93.06 480 VAL A CA 1
ATOM 3749 C C . VAL A 1 480 ? -46.485 -1.309 23.067 1.00 93.06 480 VAL A C 1
ATOM 3751 O O . VAL A 1 480 ? -47.691 -1.420 22.859 1.00 93.06 480 VAL A O 1
ATOM 3754 N N . GLY A 1 481 ? -45.962 -1.343 24.287 1.00 91.50 481 GLY A N 1
ATOM 3755 C CA . GLY A 1 481 ? -46.728 -1.579 25.496 1.00 91.50 481 GLY A CA 1
ATOM 3756 C C . GLY A 1 481 ? -46.690 -3.003 26.039 1.00 91.50 481 GLY A C 1
ATOM 3757 O O . GLY A 1 481 ? -47.089 -3.178 27.193 1.00 91.50 481 GLY A O 1
ATOM 3758 N N . ASP A 1 482 ? -46.151 -3.966 25.290 1.00 93.56 482 ASP A N 1
ATOM 3759 C CA . ASP A 1 482 ? -45.888 -5.310 25.802 1.00 93.56 482 ASP A CA 1
ATOM 3760 C C . ASP A 1 482 ? -44.982 -5.251 27.034 1.00 93.56 482 ASP A C 1
ATOM 3762 O O . ASP A 1 482 ? -44.107 -4.386 27.155 1.00 93.56 482 ASP A O 1
ATOM 3766 N N . THR A 1 483 ? -45.191 -6.183 27.963 1.00 93.31 483 THR A N 1
ATOM 3767 C CA . THR A 1 483 ? -44.387 -6.278 29.184 1.00 93.31 483 THR A CA 1
ATOM 3768 C C . THR A 1 483 ? -43.762 -7.651 29.321 1.00 93.31 483 THR A C 1
ATOM 3770 O O . THR A 1 483 ? -44.360 -8.663 28.959 1.00 93.31 483 THR A O 1
ATOM 3773 N N . PHE A 1 484 ? -42.553 -7.690 29.868 1.00 92.12 484 PHE A N 1
ATOM 3774 C CA . PHE A 1 484 ? -41.856 -8.936 30.154 1.00 92.12 484 PHE A CA 1
ATOM 3775 C C . PHE A 1 484 ? -40.940 -8.792 31.365 1.00 92.12 484 PHE A C 1
ATOM 3777 O O . PHE A 1 484 ? -40.578 -7.689 31.782 1.00 92.12 484 PHE A O 1
ATOM 3784 N N . GLU A 1 485 ? -40.586 -9.933 31.949 1.00 91.81 485 GLU A N 1
ATOM 3785 C CA . GLU A 1 485 ? -39.712 -9.996 33.113 1.00 91.81 485 GLU A CA 1
ATOM 3786 C C . GLU A 1 485 ? -38.239 -10.068 32.687 1.00 91.81 485 GLU A C 1
ATOM 3788 O O . GLU A 1 485 ? -37.849 -10.813 31.779 1.00 91.81 485 GLU A O 1
ATOM 3793 N N . VAL A 1 486 ? -37.402 -9.270 33.347 1.00 92.88 486 VAL A N 1
ATOM 3794 C CA . VAL A 1 486 ? -35.955 -9.273 33.142 1.00 92.88 486 VAL A CA 1
ATOM 3795 C C . VAL A 1 486 ? -35.317 -10.380 33.980 1.00 92.88 486 VAL A C 1
ATOM 3797 O O . VAL A 1 486 ? -35.455 -10.415 35.204 1.00 92.88 486 VAL A O 1
ATOM 3800 N N . SER A 1 487 ? -34.561 -11.263 33.323 1.00 92.00 487 SER A N 1
ATOM 3801 C CA . SER A 1 487 ? -33.892 -12.385 33.994 1.00 92.00 487 SER A CA 1
ATOM 3802 C C . SER A 1 487 ? -32.672 -11.951 34.815 1.00 92.00 487 SER A C 1
ATOM 3804 O O . SER A 1 487 ? -32.472 -12.443 35.927 1.00 92.00 487 SER A O 1
ATOM 3806 N N . ASP A 1 488 ? -31.894 -10.991 34.308 1.00 92.50 488 ASP A N 1
ATOM 3807 C CA . ASP A 1 488 ? -30.710 -10.456 34.980 1.00 92.50 488 ASP A CA 1
ATOM 3808 C C . ASP A 1 488 ? -30.599 -8.939 34.803 1.00 92.50 488 ASP A C 1
ATOM 3810 O O . ASP A 1 488 ? -30.809 -8.414 33.710 1.00 92.50 488 ASP A O 1
ATOM 3814 N N . ILE A 1 489 ? -30.246 -8.251 35.889 1.00 93.00 489 ILE A N 1
ATOM 3815 C CA . ILE A 1 489 ? -29.942 -6.818 35.911 1.00 93.00 489 ILE A CA 1
ATOM 3816 C C . ILE A 1 489 ? -28.519 -6.704 36.431 1.00 93.00 489 ILE A C 1
ATOM 3818 O O . ILE A 1 489 ? -28.256 -6.994 37.604 1.00 93.00 489 ILE A O 1
ATOM 3822 N N . SER A 1 490 ? -27.607 -6.270 35.579 1.00 92.69 490 SER A N 1
ATOM 3823 C CA . SER A 1 490 ? -26.188 -6.208 35.899 1.00 92.69 490 SER A CA 1
ATOM 3824 C C . SER A 1 490 ? -25.579 -4.889 35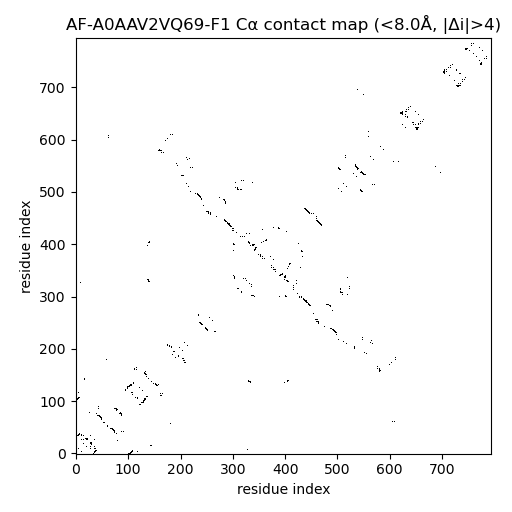.451 1.00 92.69 490 SER A C 1
ATOM 3826 O O . SER A 1 490 ? -26.177 -4.091 34.731 1.00 92.69 490 SER A O 1
ATOM 3828 N N . VAL A 1 491 ? -24.383 -4.614 35.962 1.00 90.19 491 VAL A N 1
ATOM 3829 C CA . VAL A 1 491 ? -23.563 -3.524 35.445 1.00 90.19 491 VAL A CA 1
ATOM 3830 C C . VAL A 1 491 ? -22.683 -4.108 34.361 1.00 90.19 491 VAL A C 1
ATOM 3832 O O . VAL A 1 491 ? -21.893 -5.012 34.635 1.00 90.19 491 VAL A O 1
ATOM 3835 N N . SER A 1 492 ? -22.811 -3.560 33.164 1.00 87.25 492 SER A N 1
ATOM 3836 C CA . SER A 1 492 ? -21.941 -3.859 32.043 1.00 87.25 492 SER A CA 1
ATOM 3837 C C . SER A 1 492 ? -20.896 -2.768 31.902 1.00 87.25 492 SER A C 1
ATOM 3839 O O . SER A 1 492 ? -21.175 -1.583 32.100 1.00 87.25 492 SER A O 1
ATOM 3841 N N . GLN A 1 493 ? -19.671 -3.177 31.602 1.00 83.31 493 GLN A N 1
ATOM 3842 C CA . GLN A 1 493 ? -18.601 -2.254 31.272 1.00 83.31 493 GLN A CA 1
ATOM 3843 C C . GLN A 1 493 ? -18.568 -2.133 29.755 1.00 83.31 493 GLN A C 1
ATOM 3845 O O . GLN A 1 493 ? -18.164 -3.068 29.065 1.00 83.31 493 GLN A O 1
ATOM 3850 N N . ILE A 1 494 ? -18.998 -0.983 29.251 1.00 77.44 494 ILE A N 1
ATOM 3851 C CA . ILE A 1 494 ? -18.959 -0.694 27.825 1.00 77.44 494 ILE A CA 1
ATOM 3852 C C . ILE A 1 494 ? -17.714 0.123 27.549 1.00 77.44 494 ILE A C 1
ATOM 3854 O O . ILE A 1 494 ? -17.464 1.160 28.171 1.00 77.44 494 ILE A O 1
ATOM 3858 N N . TRP A 1 495 ? -16.911 -0.381 26.623 1.00 71.00 495 TRP A N 1
ATOM 3859 C CA . TRP A 1 495 ? -15.818 0.379 26.050 1.00 71.00 495 TRP A CA 1
ATOM 3860 C C . TRP A 1 495 ? -16.429 1.426 25.141 1.00 71.00 495 TRP A C 1
ATOM 3862 O O . TRP A 1 495 ? -17.252 1.100 24.287 1.00 71.00 495 TRP A O 1
ATOM 3872 N N . ARG A 1 496 ? -16.065 2.690 25.360 1.00 66.81 496 ARG A N 1
ATOM 3873 C CA . ARG A 1 496 ? -16.395 3.704 24.359 1.00 66.81 496 ARG A CA 1
ATOM 3874 C C . ARG A 1 496 ? -15.624 3.344 23.097 1.00 66.81 496 ARG A C 1
ATOM 3876 O O . ARG A 1 496 ? -14.588 2.680 23.190 1.00 66.81 496 ARG A O 1
ATOM 3883 N N . ASP A 1 497 ? -16.126 3.778 21.951 1.00 64.75 497 ASP A N 1
ATOM 3884 C CA . ASP A 1 497 ? -15.328 3.736 20.737 1.00 64.75 497 ASP A CA 1
ATOM 3885 C C . ASP A 1 497 ? -14.143 4.687 20.940 1.00 64.75 497 ASP A C 1
ATOM 3887 O O . ASP A 1 497 ? -14.256 5.912 20.847 1.00 64.75 497 ASP A O 1
ATOM 3891 N N . VAL A 1 498 ? -13.052 4.119 21.448 1.00 67.25 498 VAL A N 1
ATOM 3892 C CA . VAL A 1 498 ? -11.849 4.852 21.794 1.00 67.25 498 VAL A CA 1
ATOM 3893 C C . VAL A 1 498 ? -10.894 4.755 20.628 1.00 67.25 498 VAL A C 1
ATOM 3895 O O . VAL A 1 498 ? -10.707 3.662 20.088 1.00 67.25 498 VAL A O 1
ATOM 3898 N N . PRO A 1 499 ? -10.217 5.858 20.286 1.00 71.88 499 PRO A N 1
ATOM 3899 C CA . PRO A 1 499 ? -9.117 5.813 19.346 1.00 71.88 499 PRO A CA 1
ATOM 3900 C C . PRO A 1 499 ? -8.148 4.697 19.740 1.00 71.88 499 PRO A C 1
ATOM 3902 O O . PRO A 1 499 ? -7.704 4.624 20.891 1.00 71.88 499 PRO A O 1
ATOM 3905 N N . GLN A 1 500 ? -7.835 3.821 18.788 1.00 80.00 500 GLN A N 1
ATOM 3906 C CA . GLN A 1 500 ? -6.821 2.784 18.942 1.00 80.00 500 GLN A CA 1
ATOM 3907 C C . GLN A 1 500 ? -5.588 3.135 18.118 1.00 80.00 500 GLN A C 1
ATOM 3909 O O . GLN A 1 500 ? -5.671 3.805 17.087 1.00 80.00 500 GLN A O 1
ATOM 3914 N N . TYR A 1 501 ? -4.422 2.665 18.558 1.00 88.88 501 TYR A N 1
ATOM 3915 C CA . TYR A 1 501 ? -3.232 2.727 17.720 1.00 88.88 501 TYR A CA 1
ATOM 3916 C C . TYR A 1 501 ? -3.483 1.961 16.419 1.00 88.88 501 TYR A C 1
ATOM 3918 O O . TYR A 1 501 ? -4.054 0.868 16.448 1.00 88.88 501 TYR A O 1
ATOM 3926 N N . TYR A 1 502 ? -3.006 2.493 15.293 1.00 92.94 502 TYR A N 1
ATOM 3927 C CA . TYR A 1 502 ? -3.098 1.778 14.024 1.00 92.94 502 TYR A CA 1
ATOM 3928 C C . TYR A 1 502 ? -2.419 0.418 14.128 1.00 92.94 502 TYR A C 1
ATOM 3930 O O . TYR A 1 502 ? -1.323 0.299 14.681 1.00 92.94 502 TYR A O 1
ATOM 3938 N N . THR A 1 503 ? -3.065 -0.607 13.584 1.00 93.56 503 THR A N 1
ATOM 3939 C CA . THR A 1 503 ? -2.422 -1.908 13.428 1.00 93.56 503 THR A CA 1
ATOM 3940 C C . THR A 1 503 ? -1.454 -1.857 12.250 1.00 93.56 503 THR A C 1
ATOM 3942 O O . THR A 1 503 ? -1.596 -1.040 11.337 1.00 93.56 503 THR A O 1
ATOM 3945 N N . LEU A 1 504 ? -0.440 -2.718 12.266 1.00 94.56 504 LEU A N 1
ATOM 3946 C CA . LEU A 1 504 ? 0.520 -2.804 11.172 1.00 94.56 504 LEU A CA 1
ATOM 3947 C C . LEU A 1 504 ? -0.150 -3.248 9.862 1.00 94.56 504 LEU A C 1
ATOM 3949 O O . LEU A 1 504 ? 0.223 -2.739 8.807 1.00 94.56 504 LEU A O 1
ATOM 3953 N N . SER A 1 505 ? -1.123 -4.162 9.933 1.00 93.12 505 SER A N 1
ATOM 3954 C CA . SER A 1 505 ? -1.875 -4.665 8.778 1.00 93.12 505 SER A CA 1
ATOM 3955 C C . SER A 1 505 ? -2.840 -3.621 8.223 1.00 93.12 505 SER A C 1
ATOM 3957 O O . SER A 1 505 ? -2.905 -3.462 7.012 1.00 93.12 505 SER A O 1
ATOM 3959 N N . SER A 1 506 ? -3.527 -2.844 9.071 1.00 92.81 506 SER A N 1
ATOM 3960 C CA . SER A 1 506 ? -4.501 -1.833 8.623 1.00 92.81 506 SER A CA 1
ATOM 3961 C C . SER A 1 506 ? -3.872 -0.530 8.114 1.00 92.81 506 SER A C 1
ATOM 3963 O O . SER A 1 506 ? -4.537 0.254 7.440 1.00 92.81 506 SER A O 1
ATOM 3965 N N . LEU A 1 507 ? -2.603 -0.258 8.433 1.00 94.88 507 LEU A N 1
ATOM 3966 C CA . LEU A 1 507 ? -1.945 1.007 8.090 1.00 94.88 507 LEU A CA 1
ATOM 3967 C C . LEU A 1 507 ? -1.908 1.321 6.575 1.00 94.88 507 LEU A C 1
ATOM 3969 O O . LEU A 1 507 ? -2.155 2.475 6.233 1.00 94.88 507 LEU A O 1
ATOM 3973 N N . PRO A 1 508 ? -1.669 0.368 5.649 1.00 95.50 508 PRO A N 1
ATOM 3974 C CA . PRO A 1 508 ? -1.787 0.615 4.211 1.00 95.50 508 PRO A CA 1
ATOM 3975 C C . PRO A 1 508 ? -3.170 1.105 3.774 1.00 95.50 508 PRO A C 1
ATOM 3977 O O . PRO A 1 508 ? -3.242 1.955 2.888 1.00 95.50 508 PRO A O 1
ATOM 3980 N N . LEU A 1 509 ? -4.249 0.610 4.392 1.00 92.81 509 LEU A N 1
ATOM 3981 C CA . LEU A 1 509 ? -5.616 1.047 4.089 1.00 92.81 509 LEU A CA 1
ATOM 3982 C C . LEU A 1 509 ? -5.830 2.495 4.537 1.00 92.81 509 LEU A C 1
ATOM 3984 O O . LEU A 1 509 ? -6.243 3.326 3.738 1.00 92.81 509 LEU A O 1
ATOM 3988 N N . VAL A 1 510 ? -5.403 2.825 5.760 1.00 92.50 510 VAL A N 1
ATOM 3989 C CA . VAL A 1 510 ? -5.421 4.205 6.280 1.00 92.50 510 VAL A CA 1
ATOM 3990 C C . VAL A 1 510 ? -4.608 5.145 5.386 1.00 92.50 510 VAL A C 1
ATOM 3992 O O . VAL A 1 510 ? -5.005 6.278 5.125 1.00 92.50 510 VAL A O 1
ATOM 3995 N N . MET A 1 511 ? -3.452 4.687 4.899 1.00 93.62 511 MET A N 1
ATOM 3996 C CA . MET A 1 511 ? -2.632 5.450 3.960 1.00 93.62 511 MET A CA 1
ATOM 3997 C C . MET A 1 511 ? -3.358 5.672 2.631 1.00 93.62 511 MET A C 1
ATOM 3999 O O . MET A 1 511 ? -3.321 6.784 2.117 1.00 93.62 511 MET A O 1
ATOM 4003 N N . GLN A 1 512 ? -4.029 4.654 2.087 1.00 90.81 512 GLN A N 1
ATOM 4004 C CA . GLN A 1 512 ? -4.806 4.781 0.855 1.00 90.81 512 GLN A CA 1
ATOM 4005 C C . GLN A 1 512 ? -5.962 5.778 1.008 1.00 90.81 512 GLN A C 1
ATOM 4007 O O . GLN A 1 512 ? -6.098 6.667 0.172 1.00 90.81 512 GLN A O 1
ATOM 4012 N N . GLU A 1 513 ? -6.742 5.677 2.085 1.00 88.19 513 GLU A N 1
ATOM 4013 C CA . GLU A 1 513 ? -7.847 6.599 2.393 1.00 88.19 513 GLU A CA 1
ATOM 4014 C C . GLU A 1 513 ? -7.364 8.048 2.554 1.00 88.19 513 GLU A C 1
ATOM 4016 O O . GLU A 1 513 ? -8.042 8.988 2.148 1.00 88.19 513 GLU A O 1
ATOM 4021 N N . ALA A 1 514 ? -6.154 8.235 3.089 1.00 84.88 514 ALA A N 1
ATOM 4022 C CA . ALA A 1 514 ? -5.510 9.540 3.210 1.00 84.88 514 ALA A CA 1
ATOM 4023 C C . ALA A 1 514 ? -4.822 10.028 1.915 1.00 84.88 514 ALA A C 1
ATOM 4025 O O . ALA A 1 514 ? -4.183 11.083 1.934 1.00 84.88 514 ALA A O 1
ATOM 4026 N N . GLY A 1 515 ? -4.884 9.269 0.814 1.00 84.12 515 GLY A N 1
ATOM 4027 C CA . GLY A 1 515 ? -4.202 9.598 -0.443 1.00 84.12 515 GLY A CA 1
ATOM 4028 C C . GLY A 1 515 ? -2.670 9.543 -0.355 1.00 84.12 515 GLY A C 1
ATOM 4029 O O . GLY A 1 515 ? -1.975 10.250 -1.082 1.00 84.12 515 GLY A O 1
ATOM 4030 N N . LEU A 1 516 ? -2.118 8.742 0.562 1.00 87.12 516 LEU A N 1
ATOM 4031 C CA . LEU A 1 516 ? -0.687 8.640 0.844 1.00 87.12 516 LEU A CA 1
ATOM 4032 C C . LEU A 1 516 ? -0.056 7.403 0.195 1.00 87.12 516 LEU A C 1
ATOM 4034 O O . LEU A 1 516 ? -0.278 6.260 0.604 1.00 87.12 516 LEU A O 1
ATOM 4038 N N . GLY A 1 517 ? 0.823 7.654 -0.776 1.00 85.56 517 GLY A N 1
ATOM 4039 C CA . GLY A 1 517 ? 1.520 6.604 -1.518 1.00 85.56 517 GLY A CA 1
ATOM 4040 C C 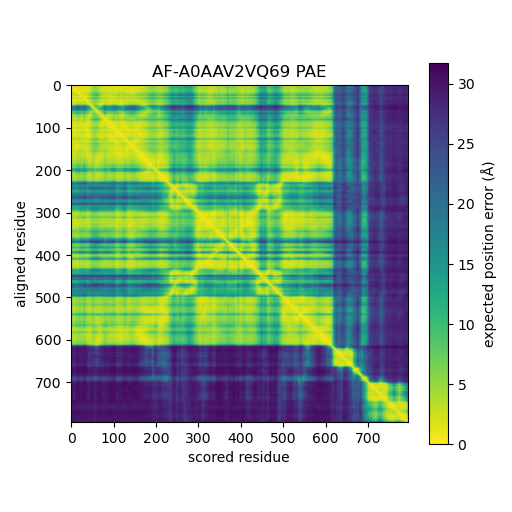. GLY A 1 517 ? 0.598 5.818 -2.455 1.00 85.56 517 GLY A C 1
ATOM 4041 O O . GLY A 1 517 ? -0.610 6.033 -2.509 1.00 85.56 517 GLY A O 1
ATOM 4042 N N . THR A 1 518 ? 1.186 4.886 -3.196 1.00 85.50 518 THR A N 1
ATOM 4043 C CA . THR A 1 518 ? 0.494 4.016 -4.163 1.00 85.50 518 THR A CA 1
ATOM 4044 C C . THR A 1 518 ? 0.541 2.562 -3.713 1.00 85.50 518 THR A C 1
ATOM 4046 O O . THR A 1 518 ? 1.404 2.203 -2.904 1.00 85.50 518 THR A O 1
ATOM 4049 N N . ALA A 1 519 ? -0.298 1.701 -4.293 1.00 87.38 519 ALA A N 1
ATOM 4050 C CA . ALA A 1 519 ? -0.238 0.248 -4.087 1.00 87.38 519 ALA A CA 1
ATOM 4051 C C . ALA A 1 519 ? 1.192 -0.343 -4.139 1.00 87.38 519 ALA A C 1
ATOM 4053 O O . ALA A 1 519 ? 1.510 -1.269 -3.400 1.00 87.38 519 ALA A O 1
ATOM 4054 N N . ALA A 1 520 ? 2.080 0.226 -4.962 1.00 83.19 520 ALA A N 1
ATOM 4055 C CA . ALA A 1 520 ? 3.464 -0.225 -5.123 1.00 83.19 520 ALA A CA 1
ATOM 4056 C C . ALA A 1 520 ? 4.445 0.219 -4.019 1.00 83.19 520 ALA A C 1
ATOM 4058 O O . ALA A 1 520 ? 5.551 -0.310 -3.949 1.00 83.19 520 ALA A O 1
ATOM 4059 N N . THR A 1 521 ? 4.104 1.226 -3.207 1.00 88.38 521 THR A N 1
ATOM 4060 C CA . THR A 1 521 ? 5.078 1.902 -2.324 1.00 88.38 521 THR A CA 1
ATOM 4061 C C . THR A 1 521 ? 4.718 1.878 -0.841 1.00 88.38 521 THR A C 1
ATOM 4063 O O . THR A 1 521 ? 5.613 2.036 -0.007 1.00 88.38 521 THR A O 1
ATOM 4066 N N . ARG A 1 522 ? 3.448 1.671 -0.467 1.00 93.81 522 ARG A N 1
ATOM 4067 C CA . ARG A 1 522 ? 3.004 1.805 0.936 1.00 93.81 522 ARG A CA 1
ATOM 4068 C C . ARG A 1 522 ? 3.723 0.853 1.895 1.00 93.81 522 ARG A C 1
ATOM 4070 O O . ARG A 1 522 ? 4.171 1.287 2.956 1.00 93.81 522 ARG A O 1
ATOM 4077 N N . ASP A 1 523 ? 3.898 -0.409 1.516 1.00 93.75 523 ASP A N 1
ATOM 4078 C CA . ASP A 1 523 ? 4.605 -1.408 2.323 1.00 93.75 523 ASP A CA 1
ATOM 4079 C C . ASP A 1 523 ? 6.074 -1.013 2.559 1.00 93.75 523 ASP A C 1
ATOM 4081 O O . ASP A 1 523 ? 6.562 -1.065 3.691 1.00 93.75 523 ASP A O 1
ATOM 4085 N N . THR A 1 524 ? 6.757 -0.524 1.518 1.00 92.94 524 THR A N 1
ATOM 4086 C CA . THR A 1 524 ? 8.156 -0.078 1.613 1.00 92.94 524 THR A CA 1
ATOM 4087 C C . THR A 1 524 ? 8.318 1.175 2.476 1.00 92.94 524 THR A C 1
ATOM 4089 O O . THR A 1 524 ? 9.312 1.302 3.201 1.00 92.94 524 THR A O 1
ATOM 4092 N N . VAL A 1 525 ? 7.338 2.087 2.464 1.00 95.19 525 VAL A N 1
ATOM 4093 C CA . VAL A 1 525 ? 7.320 3.271 3.336 1.00 95.19 525 VAL A CA 1
ATOM 4094 C C . VAL A 1 525 ? 7.204 2.848 4.800 1.00 95.19 525 VAL A C 1
ATOM 4096 O O . VAL A 1 525 ? 7.997 3.305 5.627 1.00 95.19 525 VAL A O 1
ATOM 4099 N N . ILE A 1 526 ? 6.275 1.942 5.122 1.00 95.94 526 ILE A N 1
ATOM 4100 C CA . ILE A 1 526 ? 6.083 1.423 6.486 1.00 95.94 526 ILE A CA 1
ATOM 4101 C C . ILE A 1 526 ? 7.354 0.717 6.980 1.00 95.94 526 ILE A C 1
ATOM 4103 O O . ILE A 1 526 ? 7.856 1.012 8.069 1.00 95.94 526 ILE A O 1
ATOM 4107 N N . ASP A 1 527 ? 7.927 -0.164 6.160 1.00 94.00 527 ASP A N 1
ATOM 4108 C CA . ASP A 1 527 ? 9.175 -0.867 6.467 1.00 94.00 527 ASP A CA 1
ATOM 4109 C C . ASP A 1 527 ? 10.352 0.110 6.665 1.00 94.00 527 ASP A C 1
ATOM 4111 O O . ASP A 1 527 ? 11.172 -0.048 7.576 1.00 94.00 527 ASP A O 1
ATOM 4115 N N . THR A 1 528 ? 10.402 1.195 5.888 1.00 94.75 528 THR A N 1
ATOM 4116 C CA . THR A 1 528 ? 11.401 2.259 6.064 1.00 94.75 528 THR A CA 1
ATOM 4117 C C . THR A 1 528 ? 11.227 2.986 7.398 1.00 94.75 528 THR A C 1
ATOM 4119 O O . THR A 1 528 ? 12.217 3.176 8.109 1.00 94.75 528 THR A O 1
ATOM 4122 N N . LEU A 1 529 ? 10.004 3.352 7.796 1.00 95.94 529 LEU A N 1
ATOM 4123 C CA . LEU A 1 529 ? 9.741 3.990 9.096 1.00 95.94 529 LEU A CA 1
ATOM 4124 C C . LEU A 1 529 ? 10.235 3.127 10.271 1.00 95.94 529 LEU A C 1
ATOM 4126 O O . LEU A 1 529 ? 10.859 3.651 11.204 1.00 95.94 529 LEU A O 1
ATOM 4130 N N . LEU A 1 530 ? 10.017 1.810 10.195 1.00 93.25 530 LEU A N 1
ATOM 4131 C CA . LEU A 1 530 ? 10.482 0.831 11.183 1.00 93.25 530 LEU A CA 1
ATOM 4132 C C . LEU A 1 530 ? 12.013 0.711 11.192 1.00 93.25 530 LEU A C 1
ATOM 4134 O O . LEU A 1 530 ? 12.648 0.833 12.245 1.00 93.25 530 LEU A O 1
ATOM 4138 N N . LYS A 1 531 ? 12.640 0.533 10.020 1.00 92.62 531 LYS A N 1
ATOM 4139 C CA . LYS A 1 531 ? 14.107 0.433 9.870 1.00 92.62 531 LYS A CA 1
ATOM 4140 C C . LYS A 1 531 ? 14.833 1.676 10.386 1.00 92.62 531 LYS A C 1
ATOM 4142 O O . LYS A 1 531 ? 15.908 1.563 10.976 1.00 92.62 531 LYS A O 1
ATOM 4147 N N . ARG A 1 532 ? 14.235 2.854 10.194 1.00 92.31 532 ARG A N 1
ATOM 4148 C CA . ARG A 1 532 ? 14.778 4.159 10.608 1.00 92.31 532 ARG A CA 1
ATOM 4149 C C . ARG A 1 532 ? 14.482 4.501 12.068 1.00 92.31 532 ARG A C 1
ATOM 4151 O O . ARG A 1 532 ? 14.949 5.536 12.545 1.00 92.31 532 ARG A O 1
ATOM 4158 N N . LYS A 1 533 ? 13.766 3.621 12.782 1.00 90.50 533 LYS A N 1
ATOM 4159 C CA . LYS A 1 533 ? 13.366 3.768 14.189 1.00 90.50 533 LYS A CA 1
ATOM 4160 C C . LYS A 1 533 ? 12.505 5.005 14.448 1.00 90.50 533 LYS A C 1
ATOM 4162 O O . LYS A 1 533 ? 12.552 5.562 15.542 1.00 90.50 533 LYS A O 1
ATOM 4167 N N . TYR A 1 534 ? 11.734 5.449 13.457 1.00 94.62 534 TYR A N 1
ATOM 4168 C CA . TYR A 1 534 ? 10.754 6.528 13.635 1.00 94.62 534 TYR A CA 1
ATOM 4169 C C . TYR A 1 534 ? 9.456 6.029 14.253 1.00 94.62 534 TYR A C 1
ATOM 4171 O O . TYR A 1 534 ? 8.800 6.762 14.991 1.00 94.62 534 TYR A O 1
ATOM 4179 N N . VAL A 1 535 ? 9.129 4.770 13.987 1.00 94.94 535 VAL A N 1
ATOM 4180 C CA . VAL A 1 535 ? 8.020 4.051 14.606 1.00 94.94 535 VAL A CA 1
ATOM 4181 C C . VAL A 1 535 ? 8.527 2.729 15.174 1.00 94.94 535 VAL A C 1
ATOM 4183 O O . VAL A 1 535 ? 9.612 2.262 14.813 1.00 94.94 535 VAL A O 1
ATOM 4186 N N . ASP A 1 536 ? 7.759 2.154 16.087 1.00 91.62 536 ASP A N 1
ATOM 4187 C CA . ASP A 1 536 ? 8.014 0.851 16.696 1.00 91.62 536 ASP A CA 1
ATOM 4188 C C . ASP A 1 536 ? 6.704 0.061 16.795 1.00 91.62 536 ASP A C 1
ATOM 4190 O O . ASP A 1 536 ? 5.618 0.623 16.632 1.00 91.62 536 ASP A O 1
ATOM 4194 N N . ILE A 1 537 ? 6.809 -1.243 17.045 1.00 90.00 537 ILE A N 1
ATOM 4195 C CA . ILE A 1 537 ? 5.662 -2.148 17.138 1.00 90.00 537 ILE A CA 1
ATOM 4196 C C . ILE A 1 537 ? 5.455 -2.561 18.594 1.00 90.00 537 ILE A C 1
ATOM 4198 O O . ILE A 1 537 ? 6.321 -3.195 19.208 1.00 90.00 537 ILE A O 1
ATOM 4202 N N . ILE A 1 538 ? 4.271 -2.267 19.128 1.00 84.56 538 ILE A N 1
ATOM 4203 C CA . ILE A 1 538 ? 3.776 -2.855 20.377 1.00 84.56 538 ILE A CA 1
ATOM 4204 C C . ILE A 1 538 ? 2.841 -4.021 20.062 1.00 84.56 538 ILE A C 1
ATOM 4206 O O . ILE A 1 538 ? 2.210 -4.063 19.011 1.00 84.56 538 ILE A O 1
ATOM 4210 N N . HIS A 1 539 ? 2.768 -4.975 20.986 1.00 83.31 539 HIS A N 1
ATOM 4211 C CA . HIS A 1 539 ? 1.850 -6.104 20.894 1.00 83.31 539 HIS A CA 1
ATOM 4212 C C . HIS A 1 539 ? 0.816 -5.986 22.007 1.00 83.31 539 HIS A C 1
ATOM 4214 O O . HIS A 1 539 ? 1.189 -5.953 23.184 1.00 83.31 539 HIS A O 1
ATOM 4220 N N . GLU A 1 540 ? -0.458 -5.938 21.637 1.00 74.25 540 GLU A N 1
ATOM 4221 C CA . GLU A 1 540 ? -1.591 -5.898 22.560 1.00 74.25 540 GLU A CA 1
ATOM 4222 C C . GLU A 1 540 ? -2.611 -6.945 22.107 1.00 74.25 540 GLU A C 1
ATOM 4224 O O . GLU A 1 540 ? -3.002 -6.976 20.949 1.00 74.25 540 GLU A O 1
ATOM 4229 N N . GLY A 1 541 ? -2.952 -7.902 22.976 1.00 72.56 541 GLY A N 1
ATOM 4230 C CA . GLY A 1 541 ? -3.891 -8.977 22.619 1.00 72.56 541 GLY A CA 1
ATOM 4231 C C . GLY A 1 541 ? -3.452 -9.895 21.464 1.00 72.56 541 GLY A C 1
ATOM 4232 O O . GLY A 1 541 ? -4.283 -10.612 20.927 1.00 72.56 541 GLY A O 1
ATOM 4233 N N . GLY A 1 542 ? -2.169 -9.890 21.082 1.00 78.75 542 GLY A N 1
ATOM 4234 C CA . GLY A 1 542 ? -1.664 -10.604 19.897 1.00 78.75 542 GLY A CA 1
ATOM 4235 C C . GLY A 1 542 ? -1.626 -9.754 18.622 1.00 78.75 542 GLY A C 1
ATOM 4236 O O . GLY A 1 542 ? -1.013 -10.169 17.643 1.00 78.75 542 GLY A O 1
ATOM 4237 N N . VAL A 1 543 ? -2.181 -8.541 18.657 1.00 82.06 543 VAL A N 1
ATOM 4238 C CA . VAL A 1 543 ? -2.222 -7.600 17.534 1.00 82.06 543 VAL A CA 1
ATOM 4239 C C . VAL A 1 543 ? -0.982 -6.707 17.541 1.00 82.06 543 VAL A C 1
ATOM 4241 O O . VAL A 1 543 ? -0.544 -6.219 18.587 1.00 82.06 543 VAL A O 1
ATOM 4244 N N . LYS A 1 544 ? -0.394 -6.498 16.358 1.00 89.31 544 LYS A N 1
ATOM 4245 C CA . LYS A 1 544 ? 0.774 -5.631 16.145 1.00 89.31 544 LYS A CA 1
ATOM 4246 C C . LYS A 1 544 ? 0.304 -4.196 15.909 1.00 89.31 544 LYS A C 1
ATOM 4248 O O . LYS A 1 544 ? -0.131 -3.881 14.804 1.00 89.31 544 LYS A O 1
ATOM 4253 N N . HIS A 1 545 ? 0.435 -3.319 16.899 1.00 88.75 545 HIS A N 1
ATOM 4254 C CA . HIS A 1 545 ? 0.149 -1.891 16.730 1.00 88.75 545 HIS A CA 1
ATOM 4255 C C . HIS A 1 545 ? 1.418 -1.089 16.460 1.00 88.75 545 HIS A C 1
ATOM 4257 O O . HIS A 1 545 ? 2.476 -1.365 17.028 1.00 88.75 545 HIS A O 1
ATOM 4263 N N . VAL A 1 546 ? 1.299 -0.066 15.619 1.00 93.62 546 VAL A N 1
ATOM 4264 C CA . VAL A 1 546 ? 2.383 0.842 15.247 1.00 93.62 546 VAL A CA 1
ATOM 4265 C C . VAL A 1 546 ? 2.291 2.109 16.087 1.00 93.62 546 VAL A C 1
ATOM 4267 O O . VAL A 1 546 ? 1.268 2.793 16.089 1.00 93.62 546 VAL A O 1
ATOM 4270 N N . ILE A 1 547 ? 3.382 2.444 16.772 1.00 93.19 547 ILE A N 1
ATOM 4271 C CA . ILE A 1 547 ? 3.483 3.649 17.596 1.00 93.19 547 ILE A CA 1
ATOM 4272 C C . ILE A 1 547 ? 4.664 4.519 17.186 1.00 93.19 547 ILE A C 1
ATOM 4274 O O . ILE A 1 547 ? 5.703 4.023 16.751 1.00 93.19 547 ILE A O 1
ATOM 4278 N N . ILE A 1 548 ? 4.527 5.833 17.354 1.00 92.88 548 ILE A N 1
ATOM 4279 C CA . ILE A 1 548 ? 5.622 6.770 17.099 1.00 92.88 548 ILE A CA 1
ATOM 4280 C C . ILE A 1 548 ? 6.676 6.701 18.215 1.00 92.88 548 ILE A C 1
ATOM 4282 O O . ILE A 1 548 ? 6.340 6.638 19.402 1.00 92.88 548 ILE A O 1
ATOM 4286 N N . THR A 1 549 ? 7.957 6.740 17.841 1.00 87.88 549 THR A N 1
ATOM 4287 C CA . THR A 1 549 ? 9.077 6.811 18.793 1.00 87.88 549 THR A CA 1
ATOM 4288 C C . THR A 1 549 ? 9.448 8.257 19.112 1.00 87.88 549 THR A C 1
ATOM 4290 O O . THR A 1 549 ? 9.106 9.188 18.378 1.00 87.88 549 THR A O 1
ATOM 4293 N N . GLN A 1 550 ? 10.266 8.461 20.147 1.00 80.00 550 GLN A N 1
ATOM 4294 C CA . GLN A 1 550 ? 10.863 9.772 20.421 1.00 80.00 550 GLN A CA 1
ATOM 4295 C C . GLN A 1 550 ? 11.705 10.319 19.249 1.00 80.00 550 GLN A C 1
ATOM 4297 O O . GLN A 1 550 ? 11.724 11.528 19.024 1.00 80.00 550 GLN A O 1
ATOM 4302 N N . ARG A 1 551 ? 12.362 9.450 18.464 1.00 86.06 551 ARG A N 1
ATOM 4303 C CA . ARG A 1 551 ? 13.081 9.851 17.238 1.00 86.06 551 ARG A CA 1
ATOM 4304 C C . ARG A 1 551 ? 12.112 10.349 16.171 1.00 86.06 551 ARG A C 1
ATOM 4306 O O . ARG A 1 551 ? 12.389 11.354 15.528 1.00 86.06 551 ARG A O 1
ATOM 4313 N N . GLY A 1 552 ? 10.991 9.650 15.988 1.00 90.75 552 GLY A N 1
ATOM 4314 C CA . GLY A 1 552 ? 9.941 10.054 15.056 1.00 90.75 552 GLY A CA 1
ATOM 4315 C C . GLY A 1 552 ? 9.325 11.400 15.436 1.00 90.75 552 GLY A C 1
ATOM 4316 O O . GLY A 1 552 ? 9.233 12.289 14.596 1.00 90.75 552 GLY A O 1
ATOM 4317 N N . LEU A 1 553 ? 8.995 11.588 16.717 1.00 86.44 553 LEU A N 1
ATOM 4318 C CA . LEU A 1 553 ? 8.495 12.864 17.241 1.00 86.44 553 LEU A CA 1
ATOM 4319 C C . LEU A 1 553 ? 9.500 14.002 17.025 1.00 86.44 553 LEU A C 1
ATOM 4321 O O . LEU A 1 553 ? 9.134 15.045 16.495 1.00 86.44 553 LEU A O 1
ATOM 4325 N N . ALA A 1 554 ? 10.773 13.779 17.357 1.00 83.00 554 ALA A N 1
ATOM 4326 C CA . ALA A 1 554 ? 11.840 14.756 17.153 1.00 83.00 554 ALA A CA 1
ATOM 4327 C C . ALA A 1 554 ? 12.064 15.115 15.676 1.00 83.00 554 ALA A C 1
ATOM 4329 O O . ALA A 1 554 ? 12.431 16.244 15.354 1.00 83.00 554 ALA A O 1
ATOM 4330 N N . LEU A 1 555 ? 11.845 14.170 14.757 1.00 90.94 555 LEU A N 1
ATOM 4331 C CA . LEU A 1 555 ? 11.868 14.479 13.332 1.00 90.94 555 LEU A CA 1
ATOM 4332 C C . LEU A 1 555 ? 10.690 15.393 12.981 1.00 90.94 555 LEU A C 1
ATOM 4334 O O . LEU A 1 555 ? 10.873 16.426 12.345 1.00 90.94 555 LEU A O 1
ATOM 4338 N N . LEU A 1 556 ? 9.484 15.059 13.441 1.00 88.62 556 LEU A N 1
ATOM 4339 C CA . LEU A 1 556 ? 8.309 15.888 13.193 1.00 88.62 556 LEU A CA 1
ATOM 4340 C C . LEU A 1 556 ? 8.433 17.295 13.785 1.00 88.62 556 LEU A C 1
ATOM 4342 O O . LEU A 1 556 ? 7.786 18.188 13.257 1.00 88.62 556 LEU A O 1
ATOM 4346 N N . THR A 1 557 ? 9.236 17.548 14.820 1.00 83.12 557 THR A N 1
ATOM 4347 C CA . THR A 1 557 ? 9.412 18.914 15.348 1.00 83.12 557 THR A CA 1
ATOM 4348 C C . THR A 1 557 ? 10.281 19.800 14.459 1.00 83.12 557 THR A C 1
ATOM 4350 O O . THR A 1 557 ? 10.050 20.999 14.420 1.00 83.12 557 THR A O 1
ATOM 4353 N N . ILE A 1 558 ? 11.252 19.236 13.732 1.00 84.69 558 ILE A N 1
ATOM 4354 C CA . ILE A 1 558 ? 12.210 20.027 12.933 1.00 84.69 558 ILE A CA 1
ATOM 4355 C C . ILE A 1 558 ? 11.773 20.254 11.480 1.00 84.69 558 ILE A C 1
ATOM 4357 O O . ILE A 1 558 ? 12.346 21.080 10.776 1.00 84.69 558 ILE A O 1
ATOM 4361 N N . ILE A 1 559 ? 10.788 19.490 11.005 1.00 88.75 559 ILE A N 1
ATOM 4362 C CA . ILE A 1 559 ? 10.261 19.625 9.646 1.00 88.75 559 ILE A CA 1
ATOM 4363 C C . ILE A 1 559 ? 9.205 20.752 9.614 1.00 88.75 559 ILE A C 1
ATOM 4365 O O . ILE A 1 559 ? 8.469 20.916 10.585 1.00 88.75 559 ILE A O 1
ATOM 4369 N N . PRO A 1 560 ? 9.064 21.536 8.536 1.00 84.44 560 PRO A N 1
ATOM 4370 C CA . PRO A 1 560 ? 7.949 22.473 8.372 1.00 84.44 560 PRO A CA 1
ATOM 4371 C C . PRO A 1 560 ? 6.597 21.786 8.159 1.00 84.44 560 PRO A C 1
ATOM 4373 O O . PRO A 1 560 ? 6.541 20.679 7.630 1.00 84.44 560 PRO A O 1
ATOM 4376 N N . LEU A 1 561 ? 5.491 22.426 8.560 1.00 81.19 561 LEU A N 1
ATOM 4377 C CA . LEU A 1 561 ? 4.151 21.825 8.466 1.00 81.19 561 LEU A CA 1
ATOM 4378 C C . LEU A 1 561 ? 3.815 21.367 7.039 1.00 81.19 561 LEU A C 1
ATOM 4380 O O . LEU A 1 561 ? 3.343 20.247 6.885 1.00 81.19 561 LEU A O 1
ATOM 4384 N N . GLU A 1 562 ? 4.146 22.166 6.024 1.00 81.12 562 GLU A N 1
ATOM 4385 C CA . GLU A 1 562 ? 3.891 21.879 4.601 1.00 81.12 562 GLU A CA 1
ATOM 4386 C C . GLU A 1 562 ? 4.482 20.546 4.094 1.00 81.12 562 GLU A C 1
ATOM 4388 O O . GLU A 1 562 ? 3.967 19.975 3.140 1.00 81.12 562 GLU A O 1
ATOM 4393 N N . PHE A 1 563 ? 5.520 20.005 4.745 1.00 86.88 563 PHE A N 1
ATOM 4394 C CA . PHE A 1 563 ? 6.119 18.703 4.401 1.00 86.88 563 PHE A CA 1
ATOM 4395 C C . PHE A 1 563 ? 5.538 17.530 5.203 1.00 86.88 563 PHE A C 1
ATOM 4397 O O . PHE A 1 563 ? 5.894 16.378 4.956 1.00 86.88 563 PHE A O 1
ATOM 4404 N N . LYS A 1 564 ? 4.690 17.800 6.203 1.00 84.25 564 LYS A N 1
ATOM 4405 C CA . LYS A 1 564 ? 4.091 16.777 7.077 1.00 84.25 564 LYS A CA 1
ATOM 4406 C C . LYS A 1 564 ? 2.647 16.470 6.721 1.00 84.25 564 LYS A C 1
ATOM 4408 O O . LYS A 1 564 ? 2.024 15.646 7.388 1.00 84.25 564 LYS A O 1
ATOM 4413 N N . THR A 1 565 ? 2.060 17.195 5.786 1.00 76.69 565 THR A N 1
ATOM 4414 C CA . THR A 1 565 ? 0.631 17.109 5.530 1.00 76.69 565 THR A CA 1
ATOM 4415 C C . THR A 1 565 ? 0.362 16.279 4.264 1.00 76.69 565 THR A C 1
ATOM 4417 O O . THR A 1 565 ? 1.223 16.217 3.379 1.00 76.69 565 THR A O 1
ATOM 4420 N N . PRO A 1 566 ? -0.773 15.558 4.184 1.00 77.62 566 PRO A N 1
ATOM 4421 C CA . PRO A 1 566 ? -1.096 14.743 3.012 1.00 77.62 566 PRO A CA 1
ATOM 4422 C C . PRO A 1 566 ? -1.331 15.579 1.749 1.00 77.62 566 PRO A C 1
ATOM 4424 O O . PRO A 1 566 ? -1.142 15.072 0.648 1.00 77.62 566 PRO A O 1
ATOM 4427 N N . GLU A 1 567 ? -1.659 16.864 1.883 1.00 77.88 567 GLU A N 1
ATOM 4428 C CA . GLU A 1 567 ? -1.975 17.770 0.776 1.00 77.88 567 GLU A CA 1
ATOM 4429 C C . GLU A 1 567 ? -0.807 17.915 -0.200 1.00 77.88 567 GLU A C 1
ATOM 4431 O O . GLU A 1 567 ? -1.036 17.949 -1.403 1.00 77.88 567 GLU A O 1
ATOM 4436 N N . LEU A 1 568 ? 0.445 17.924 0.276 1.00 79.88 568 LEU A N 1
ATOM 4437 C CA . LEU A 1 568 ? 1.604 17.945 -0.623 1.00 79.88 568 LEU A CA 1
ATOM 4438 C C . LEU A 1 568 ? 1.686 16.660 -1.457 1.00 79.88 568 LEU A C 1
ATOM 4440 O O . LEU A 1 568 ? 2.013 16.706 -2.639 1.00 79.88 568 LEU A O 1
ATOM 4444 N N . THR A 1 569 ? 1.379 15.511 -0.850 1.00 81.69 569 THR A N 1
ATOM 4445 C CA . THR A 1 569 ? 1.345 14.232 -1.568 1.00 81.69 569 THR A CA 1
ATOM 4446 C C . THR A 1 569 ? 0.201 14.211 -2.579 1.00 81.69 569 THR A C 1
ATOM 4448 O O . THR A 1 569 ? 0.430 13.819 -3.719 1.00 81.69 569 THR A O 1
ATOM 4451 N N . ALA A 1 570 ? -0.981 14.708 -2.211 1.00 79.69 570 ALA A N 1
ATOM 4452 C CA . ALA A 1 570 ? -2.123 14.826 -3.114 1.00 79.69 570 ALA A CA 1
ATOM 4453 C C . ALA A 1 570 ? -1.849 15.791 -4.284 1.00 79.69 570 ALA A C 1
ATOM 4455 O O . ALA A 1 570 ? -2.134 15.457 -5.431 1.00 79.69 570 ALA A O 1
ATOM 4456 N N . GLU A 1 571 ? -1.225 16.949 -4.028 1.00 84.38 571 GLU A N 1
ATOM 4457 C CA . GLU A 1 571 ? -0.802 17.901 -5.068 1.00 84.38 571 GLU A CA 1
ATOM 4458 C C . GLU A 1 571 ? 0.134 17.225 -6.078 1.00 84.38 571 GLU A C 1
ATOM 4460 O O . GLU A 1 571 ? 0.003 17.433 -7.285 1.00 84.38 571 GLU A O 1
ATOM 4465 N N . TRP A 1 572 ? 1.067 16.398 -5.595 1.00 89.38 572 TRP A N 1
ATOM 4466 C CA . TRP A 1 572 ? 1.952 15.646 -6.477 1.00 89.38 572 TRP A CA 1
ATOM 4467 C C . TRP A 1 572 ? 1.182 14.639 -7.312 1.00 89.38 572 TRP A C 1
ATOM 4469 O O . TRP A 1 572 ? 1.357 14.622 -8.523 1.00 89.38 572 TRP A O 1
ATOM 4479 N N . GLU A 1 573 ? 0.334 13.814 -6.698 1.00 87.25 573 GLU A N 1
ATOM 4480 C CA . GLU A 1 573 ? -0.408 12.798 -7.446 1.00 87.25 573 GLU A CA 1
ATOM 4481 C C . GLU A 1 573 ? -1.332 13.417 -8.502 1.00 87.25 573 GLU A C 1
ATOM 4483 O O . GLU A 1 573 ? -1.389 12.899 -9.614 1.00 87.25 573 GLU A O 1
ATOM 4488 N N . ASN A 1 574 ? -1.941 14.574 -8.224 1.00 88.00 574 ASN A N 1
ATOM 4489 C CA . ASN A 1 574 ? -2.721 15.319 -9.214 1.00 88.00 574 ASN A CA 1
ATOM 4490 C C . ASN A 1 574 ? -1.862 15.766 -10.406 1.00 88.00 574 ASN A C 1
ATOM 4492 O O . ASN A 1 574 ? -2.192 15.446 -11.544 1.00 88.00 574 ASN A O 1
ATOM 4496 N N . LYS A 1 575 ? -0.714 16.415 -10.168 1.00 93.31 575 LYS A N 1
ATOM 4497 C CA . LYS A 1 575 ? 0.191 16.843 -11.255 1.00 93.31 575 LYS A CA 1
ATOM 4498 C C . LYS A 1 575 ? 0.768 15.664 -12.040 1.00 93.31 575 LYS A C 1
ATOM 4500 O O . LYS A 1 575 ? 0.945 15.743 -13.250 1.00 93.31 575 LYS A O 1
ATOM 4505 N N . LEU A 1 576 ? 1.063 14.553 -11.366 1.00 93.19 576 LEU A N 1
ATOM 4506 C CA . LEU A 1 576 ? 1.529 13.329 -12.018 1.00 93.19 576 LEU A CA 1
ATOM 4507 C C . LEU A 1 576 ? 0.426 12.690 -12.878 1.00 93.19 576 LEU A C 1
ATOM 4509 O O . LEU A 1 576 ? 0.729 12.196 -13.962 1.00 93.19 576 LEU A O 1
ATOM 4513 N N . ASN A 1 577 ? -0.833 12.728 -12.427 1.00 91.12 577 ASN A N 1
ATOM 4514 C CA . ASN A 1 577 ? -1.992 12.311 -13.222 1.00 91.12 577 ASN A CA 1
ATOM 4515 C C . ASN A 1 577 ? -2.179 13.214 -14.452 1.00 91.12 577 ASN A C 1
ATOM 4517 O O . ASN A 1 577 ? -2.426 12.698 -15.536 1.00 91.12 577 ASN A O 1
ATOM 4521 N N . GLU A 1 578 ? -2.019 14.534 -14.310 1.00 94.19 578 GLU A N 1
ATOM 4522 C CA . GLU A 1 578 ? -2.082 15.484 -15.434 1.00 94.19 578 GLU A CA 1
ATOM 4523 C C . GLU A 1 578 ? -1.012 15.183 -16.495 1.00 94.19 578 GLU A C 1
ATOM 4525 O O . GLU A 1 578 ? -1.312 15.175 -17.688 1.00 94.19 578 GLU A O 1
ATOM 4530 N N . ILE A 1 579 ? 0.222 14.872 -16.071 1.00 95.75 579 ILE A N 1
ATOM 4531 C CA . ILE A 1 579 ? 1.294 14.436 -16.981 1.00 95.75 579 ILE A CA 1
ATOM 4532 C C . ILE A 1 579 ? 0.902 13.128 -17.682 1.00 95.75 579 ILE A C 1
ATOM 4534 O O . ILE A 1 579 ? 1.074 13.012 -18.892 1.00 95.75 579 ILE A O 1
ATOM 4538 N N . GLU A 1 580 ? 0.374 12.150 -16.941 1.00 93.12 580 GLU A N 1
ATOM 4539 C CA . GLU A 1 580 ? -0.018 10.839 -17.474 1.00 93.12 580 GLU A CA 1
ATOM 4540 C C . GLU A 1 580 ? -1.172 10.919 -18.483 1.00 93.12 580 GLU A C 1
ATOM 4542 O O . GLU A 1 580 ? -1.154 10.212 -19.487 1.00 93.12 580 GLU A O 1
ATOM 4547 N N . GLN A 1 581 ? -2.174 11.762 -18.245 1.00 90.50 581 GLN A N 1
ATOM 4548 C CA . GLN A 1 581 ? -3.348 11.876 -19.118 1.00 90.50 581 GLN A CA 1
ATOM 4549 C C . GLN A 1 581 ? -3.085 12.710 -20.378 1.00 90.50 581 GLN A C 1
ATOM 4551 O O . GLN A 1 581 ? -3.947 12.802 -21.253 1.00 90.50 581 GLN A O 1
ATOM 4556 N N . CYS A 1 582 ? -1.910 13.330 -20.483 1.00 92.06 582 CYS A N 1
ATOM 4557 C CA . CYS A 1 582 ? -1.570 14.175 -21.610 1.00 92.06 582 CYS A CA 1
ATOM 4558 C C . CYS A 1 582 ? -1.302 13.336 -22.871 1.00 92.06 582 CYS A C 1
ATOM 4560 O O . CYS A 1 582 ? -0.400 12.499 -22.901 1.00 92.06 582 CYS A O 1
ATOM 4562 N N . SER A 1 583 ? -2.074 13.587 -23.930 1.00 88.50 583 SER A N 1
ATOM 4563 C CA . SER A 1 583 ? -1.893 12.941 -25.235 1.00 88.50 583 SER A CA 1
ATOM 4564 C C . SER A 1 583 ? -0.736 13.539 -26.043 1.00 88.50 583 SER A C 1
ATOM 4566 O O . SER A 1 583 ? -0.167 12.863 -26.895 1.00 88.50 583 SER A O 1
ATOM 4568 N N . ASP A 1 584 ? -0.397 14.806 -25.794 1.00 93.56 584 ASP A N 1
ATOM 4569 C CA . ASP A 1 584 ? 0.698 15.511 -26.459 1.00 93.56 584 ASP A CA 1
ATOM 4570 C C . ASP A 1 584 ? 1.991 15.365 -25.644 1.00 93.56 584 ASP A C 1
ATOM 4572 O O . ASP A 1 584 ? 2.101 15.839 -24.511 1.00 93.56 584 ASP A O 1
ATOM 4576 N N . MET A 1 585 ? 2.992 14.707 -26.229 1.00 92.56 585 MET A N 1
ATOM 4577 C CA . MET A 1 585 ? 4.248 14.411 -25.541 1.00 92.56 585 MET A CA 1
ATOM 4578 C C . MET A 1 585 ? 5.112 15.656 -25.289 1.00 92.56 585 MET A C 1
ATOM 4580 O O . MET A 1 585 ? 5.890 15.655 -24.334 1.00 92.56 585 MET A O 1
ATOM 4584 N N . GLU A 1 586 ? 4.994 16.722 -26.083 1.00 94.81 586 GLU A N 1
ATOM 4585 C CA . GLU A 1 586 ? 5.716 17.975 -25.818 1.00 94.81 586 GLU A CA 1
ATOM 4586 C C . GLU A 1 586 ? 5.122 18.691 -24.603 1.00 94.81 586 GLU A C 1
ATOM 4588 O O . GLU A 1 586 ? 5.851 19.166 -23.724 1.00 94.81 586 GLU A O 1
ATOM 4593 N N . VAL A 1 587 ? 3.789 18.705 -24.508 1.00 96.00 587 VAL A N 1
ATOM 4594 C CA . VAL A 1 587 ? 3.073 19.253 -23.350 1.00 96.00 587 VAL A CA 1
ATOM 4595 C C . VAL A 1 587 ? 3.357 18.418 -22.100 1.00 96.00 587 VAL A C 1
ATOM 4597 O O . VAL A 1 587 ? 3.669 18.986 -21.051 1.00 96.00 587 VAL A O 1
ATOM 4600 N N . ALA A 1 588 ? 3.342 17.086 -22.209 1.00 95.62 588 ALA A N 1
ATOM 4601 C CA . ALA A 1 588 ? 3.671 16.185 -21.107 1.00 95.62 588 ALA A CA 1
ATOM 4602 C C . ALA A 1 588 ? 5.095 16.426 -20.566 1.00 95.62 588 ALA A C 1
ATOM 4604 O O . ALA A 1 588 ? 5.293 16.476 -19.349 1.00 95.62 588 ALA A O 1
ATOM 4605 N N . ASP A 1 589 ? 6.095 16.616 -21.439 1.00 94.38 589 ASP A N 1
ATOM 4606 C CA . ASP A 1 589 ? 7.465 16.924 -21.002 1.00 94.38 589 ASP A CA 1
ATOM 4607 C C . ASP A 1 589 ? 7.572 18.310 -20.351 1.00 94.38 589 ASP A C 1
ATOM 4609 O O . ASP A 1 589 ? 8.280 18.479 -19.353 1.00 94.38 589 ASP A O 1
ATOM 4613 N N . LYS A 1 590 ? 6.850 19.309 -20.869 1.00 96.19 590 LYS A N 1
ATOM 4614 C CA . LYS A 1 590 ? 6.799 20.638 -20.250 1.00 96.19 590 LYS A CA 1
ATOM 4615 C C . LYS A 1 590 ? 6.240 20.563 -18.824 1.00 96.19 590 LYS A C 1
ATOM 4617 O O . LYS A 1 590 ? 6.891 21.052 -17.900 1.00 96.19 590 LYS A O 1
ATOM 4622 N N . LEU A 1 591 ? 5.100 19.894 -18.634 1.00 96.69 591 LEU A N 1
ATOM 4623 C CA . LEU A 1 591 ? 4.490 19.678 -17.314 1.00 96.69 591 LEU A CA 1
ATOM 4624 C C . LEU A 1 591 ? 5.433 18.915 -16.374 1.00 96.69 591 LEU A C 1
ATOM 4626 O O . LEU A 1 591 ? 5.594 19.288 -15.211 1.00 96.69 591 LEU A O 1
ATOM 4630 N N . ARG A 1 592 ? 6.123 17.888 -16.889 1.00 95.25 592 ARG A N 1
ATOM 4631 C CA . ARG A 1 592 ? 7.158 17.148 -16.155 1.00 95.25 592 ARG A CA 1
ATOM 4632 C C . ARG A 1 592 ? 8.260 18.083 -15.647 1.00 95.25 592 ARG A C 1
ATOM 4634 O O . ARG A 1 592 ? 8.606 18.023 -14.468 1.00 95.25 592 ARG A O 1
ATOM 4641 N N . ARG A 1 593 ? 8.806 18.957 -16.499 1.00 93.62 593 ARG A N 1
ATOM 4642 C CA . ARG A 1 593 ? 9.865 19.912 -16.119 1.00 93.62 593 ARG A CA 1
ATOM 4643 C C . ARG A 1 593 ? 9.391 20.942 -15.093 1.00 93.62 593 ARG A C 1
ATOM 4645 O O . ARG A 1 593 ? 10.105 21.191 -14.121 1.00 93.62 593 ARG A O 1
ATOM 4652 N N . GLU A 1 594 ? 8.196 21.498 -15.271 1.00 95.25 594 GLU A N 1
ATOM 4653 C CA . GLU A 1 594 ? 7.588 22.443 -14.323 1.00 95.25 594 GLU A CA 1
ATOM 4654 C C . GLU A 1 594 ? 7.371 21.800 -12.947 1.00 95.25 594 GLU A C 1
ATOM 4656 O O . GLU A 1 594 ? 7.723 22.384 -11.917 1.00 95.25 594 GLU A O 1
ATOM 4661 N N . PHE A 1 595 ? 6.873 20.561 -12.927 1.00 95.12 595 PHE A N 1
ATOM 4662 C CA . PHE A 1 595 ? 6.730 19.775 -11.708 1.00 95.12 595 PHE A CA 1
ATOM 4663 C C . PHE A 1 595 ? 8.072 19.594 -10.987 1.00 95.12 595 PHE A C 1
ATOM 4665 O O . PHE A 1 595 ? 8.184 19.947 -9.811 1.00 95.12 595 PHE A O 1
ATOM 4672 N N . VAL A 1 596 ? 9.100 19.086 -11.682 1.00 94.00 596 VAL A N 1
ATOM 4673 C CA . VAL A 1 596 ? 10.424 18.851 -11.078 1.00 94.00 596 VAL A CA 1
ATOM 4674 C C . VAL A 1 596 ? 11.005 20.157 -10.534 1.00 94.00 596 VAL A C 1
ATOM 4676 O O . VAL A 1 596 ? 11.478 20.190 -9.398 1.00 94.00 596 VAL A O 1
ATOM 4679 N N . SER A 1 597 ? 10.920 21.250 -11.296 1.00 93.19 597 SER A N 1
ATOM 4680 C CA . SER A 1 597 ? 11.404 22.564 -10.863 1.00 93.19 597 SER A CA 1
ATOM 4681 C C . SER A 1 597 ? 10.741 23.018 -9.557 1.00 93.19 597 SER A C 1
ATOM 4683 O O . SER A 1 597 ? 11.451 23.321 -8.594 1.00 93.19 597 SER A O 1
ATOM 4685 N N . GLY A 1 598 ? 9.408 22.962 -9.473 1.00 93.62 598 GLY A N 1
ATOM 4686 C CA . GLY A 1 598 ? 8.677 23.361 -8.268 1.00 93.62 598 GLY A CA 1
ATOM 4687 C C . GLY A 1 598 ? 8.970 22.478 -7.050 1.00 93.62 598 GLY A C 1
ATOM 4688 O O . GLY A 1 598 ? 9.037 22.971 -5.922 1.00 93.62 598 GLY A O 1
ATOM 4689 N N . VAL A 1 599 ? 9.194 21.175 -7.252 1.00 93.56 599 VAL A N 1
ATOM 4690 C CA . VAL A 1 599 ? 9.607 20.268 -6.171 1.00 93.56 599 VAL A CA 1
ATOM 4691 C C . VAL A 1 599 ? 10.981 20.642 -5.632 1.00 93.56 599 VAL A C 1
ATOM 4693 O O . VAL A 1 599 ? 11.151 20.777 -4.418 1.00 93.56 599 VAL A O 1
ATOM 4696 N N . PHE A 1 600 ? 11.958 20.832 -6.516 1.00 93.31 600 PHE A N 1
ATOM 4697 C CA . PHE A 1 600 ? 13.305 21.196 -6.099 1.00 93.31 600 PHE A CA 1
ATOM 4698 C C . PHE A 1 600 ? 13.338 22.556 -5.387 1.00 93.31 600 PHE A C 1
ATOM 4700 O O . PHE A 1 600 ? 14.115 22.706 -4.451 1.00 93.31 600 PHE A O 1
ATOM 4707 N N . ASP A 1 601 ? 12.474 23.513 -5.744 1.00 92.69 601 ASP A N 1
ATOM 4708 C CA . ASP A 1 601 ? 12.361 24.791 -5.021 1.00 92.69 601 ASP A CA 1
ATOM 4709 C C . ASP A 1 601 ? 11.928 24.592 -3.567 1.00 92.69 601 ASP A C 1
ATOM 4711 O O . ASP A 1 601 ? 12.569 25.115 -2.649 1.00 92.69 601 ASP A O 1
ATOM 4715 N N . LYS A 1 602 ? 10.883 23.781 -3.346 1.00 91.62 602 LYS A N 1
ATOM 4716 C CA . LYS A 1 602 ? 10.407 23.435 -1.999 1.00 91.62 602 LYS A CA 1
ATOM 4717 C C . LYS A 1 602 ? 11.503 22.713 -1.209 1.00 91.62 602 LYS A C 1
ATOM 4719 O O . LYS A 1 602 ? 11.815 23.088 -0.081 1.00 91.62 602 LYS A O 1
ATOM 4724 N N . VAL A 1 603 ? 12.138 21.697 -1.791 1.00 93.06 603 VAL A N 1
ATOM 4725 C CA . VAL A 1 603 ? 13.152 20.912 -1.071 1.00 93.06 603 VAL A CA 1
ATOM 4726 C C . VAL A 1 603 ? 14.434 21.716 -0.816 1.00 93.06 603 VAL A C 1
ATOM 4728 O O . VAL A 1 603 ? 15.034 21.594 0.249 1.00 93.06 603 VAL A O 1
ATOM 4731 N N . GLN A 1 604 ? 14.820 22.609 -1.725 1.00 92.62 604 GLN A N 1
ATOM 4732 C CA . GLN A 1 604 ? 15.933 23.535 -1.516 1.00 92.62 604 GLN A CA 1
ATOM 4733 C C . GLN A 1 604 ? 15.662 24.484 -0.346 1.00 92.62 604 GLN A C 1
ATOM 4735 O O . GLN A 1 604 ? 16.565 24.755 0.447 1.00 92.62 604 GLN A O 1
ATOM 4740 N N . TYR A 1 605 ? 14.424 24.969 -0.202 1.00 91.19 605 TYR A N 1
ATOM 4741 C CA . TYR A 1 605 ? 14.022 25.726 0.982 1.00 91.19 605 TYR A CA 1
ATOM 4742 C C . TYR A 1 605 ? 14.236 24.906 2.262 1.00 91.19 605 TYR A C 1
ATOM 4744 O O . TYR A 1 605 ? 14.869 25.399 3.195 1.00 91.19 605 TYR A O 1
ATOM 4752 N N . LEU A 1 606 ? 13.826 23.634 2.278 1.00 91.00 606 LEU A N 1
ATOM 4753 C CA . LEU A 1 606 ? 14.056 22.740 3.415 1.00 91.00 606 LEU A CA 1
ATOM 4754 C C . LEU A 1 606 ? 15.553 22.554 3.734 1.00 91.00 606 LEU A C 1
ATOM 4756 O O . LEU A 1 606 ? 15.946 22.654 4.897 1.00 91.00 606 LEU A O 1
ATOM 4760 N N . CYS A 1 607 ? 16.404 22.353 2.723 1.00 91.38 607 CYS A N 1
ATOM 4761 C CA . CYS A 1 607 ? 17.859 22.269 2.905 1.00 91.38 607 CYS A CA 1
ATOM 4762 C C . CYS A 1 607 ? 18.440 23.545 3.534 1.00 91.38 607 CYS A C 1
ATOM 4764 O O . CYS A 1 607 ? 19.235 23.463 4.471 1.00 91.38 607 CYS A O 1
ATOM 4766 N N . ARG A 1 608 ? 17.999 24.728 3.080 1.00 90.19 608 ARG A N 1
ATOM 4767 C CA . ARG A 1 608 ? 18.421 26.018 3.652 1.00 90.19 608 ARG A CA 1
ATOM 4768 C C . ARG A 1 608 ? 18.018 26.158 5.118 1.00 90.19 608 ARG A C 1
ATOM 4770 O O . ARG A 1 608 ? 18.815 26.658 5.911 1.00 90.19 608 ARG A O 1
ATOM 4777 N N . LEU A 1 609 ? 16.825 25.700 5.506 1.00 87.06 609 LEU A N 1
ATOM 4778 C CA . LEU A 1 609 ? 16.410 25.700 6.917 1.00 87.06 609 LEU A CA 1
ATOM 4779 C C . LEU A 1 609 ? 17.337 24.828 7.768 1.00 87.06 609 LEU A C 1
ATOM 4781 O O . LEU A 1 609 ? 17.732 25.236 8.861 1.00 87.06 609 LEU A O 1
ATOM 4785 N N . PHE A 1 610 ? 17.732 23.657 7.257 1.00 88.19 610 PHE A N 1
ATOM 4786 C CA . PHE A 1 610 ? 18.678 22.797 7.961 1.00 88.19 610 PHE A CA 1
ATOM 4787 C C . PHE A 1 610 ? 20.059 23.435 8.108 1.00 88.19 610 PHE A C 1
ATOM 4789 O O . PHE A 1 610 ? 20.611 23.436 9.205 1.00 88.19 610 PHE A O 1
ATOM 4796 N N . ASN A 1 611 ? 20.590 24.019 7.034 1.00 86.44 611 ASN A N 1
ATOM 4797 C CA . ASN A 1 611 ? 21.914 24.641 7.029 1.00 86.44 611 ASN A CA 1
ATOM 4798 C C . ASN A 1 611 ? 22.006 25.886 7.910 1.00 86.44 611 ASN A C 1
ATOM 4800 O O . ASN A 1 611 ? 23.004 26.086 8.597 1.00 86.44 611 ASN A O 1
ATOM 4804 N N . THR A 1 612 ? 20.957 26.703 7.927 1.00 82.56 612 THR A N 1
ATOM 4805 C CA . THR A 1 612 ? 20.918 27.939 8.723 1.00 82.56 612 THR A CA 1
ATOM 4806 C C . THR A 1 612 ? 20.499 27.711 10.176 1.00 82.56 612 THR A C 1
ATOM 4808 O O . THR A 1 612 ? 20.540 28.644 10.974 1.00 82.56 612 THR A O 1
ATOM 4811 N N . GLY A 1 613 ? 20.061 26.497 10.532 1.00 73.06 613 GLY A N 1
ATOM 4812 C CA . GLY A 1 613 ? 19.488 26.200 11.846 1.00 73.06 613 GLY A CA 1
ATOM 4813 C C . GLY A 1 613 ? 18.137 26.880 12.104 1.00 73.06 613 GLY A C 1
ATOM 4814 O O . GLY A 1 613 ? 17.626 26.810 13.220 1.00 73.06 613 GLY A O 1
ATOM 4815 N N . GLN A 1 614 ? 17.533 27.515 11.094 1.00 66.62 614 GLN A N 1
ATOM 4816 C CA . GLN A 1 614 ? 16.218 28.157 11.172 1.00 66.62 614 GLN A CA 1
ATOM 4817 C C . GLN A 1 614 ? 15.104 27.112 11.049 1.00 66.62 614 GLN A C 1
ATOM 4819 O O . GLN A 1 614 ? 14.313 27.126 10.112 1.00 66.62 614 GLN A O 1
ATOM 4824 N N . MET A 1 615 ? 15.047 26.152 11.969 1.00 63.62 615 MET A N 1
ATOM 4825 C CA . MET A 1 615 ? 14.057 25.073 11.902 1.00 63.62 615 MET A CA 1
ATOM 4826 C C . MET A 1 615 ? 12.719 25.529 12.472 1.00 63.62 615 MET A C 1
ATOM 4828 O O . MET A 1 615 ? 12.413 25.266 13.628 1.00 63.62 615 MET A O 1
ATOM 4832 N N . ASN A 1 616 ? 11.966 26.264 11.649 1.00 50.22 616 ASN A N 1
ATOM 4833 C CA . ASN A 1 616 ? 10.510 26.426 11.689 1.00 50.22 616 ASN A CA 1
ATOM 4834 C C . ASN A 1 616 ? 10.058 27.286 10.481 1.00 50.22 616 ASN A C 1
ATOM 4836 O O . ASN A 1 616 ? 10.684 28.311 10.201 1.00 50.22 616 ASN A O 1
ATOM 4840 N N . PRO A 1 617 ? 8.977 26.931 9.757 1.00 37.62 617 PRO A N 1
ATOM 4841 C CA . PRO A 1 617 ? 8.358 27.830 8.788 1.00 37.62 617 PRO A CA 1
ATOM 4842 C C . PRO A 1 617 ? 7.755 29.030 9.519 1.00 37.62 617 PRO A C 1
ATOM 4844 O O . PRO A 1 617 ? 7.381 28.934 10.687 1.00 37.62 617 PRO A O 1
ATOM 4847 N N . LYS A 1 618 ? 7.676 30.159 8.811 1.00 35.81 618 LYS A N 1
ATOM 4848 C CA . LYS A 1 618 ? 7.237 31.470 9.304 1.00 35.81 618 LYS A CA 1
ATOM 4849 C C . LYS A 1 618 ? 6.169 31.395 10.403 1.00 35.81 618 LYS A C 1
ATOM 4851 O O . LYS A 1 618 ? 5.076 30.861 10.231 1.00 35.81 618 LYS A O 1
ATOM 4856 N N . THR A 1 619 ? 6.552 32.002 11.513 1.00 39.34 619 THR A N 1
ATOM 4857 C CA . THR A 1 619 ? 5.815 32.267 12.738 1.00 39.34 619 THR A CA 1
ATOM 4858 C C . THR A 1 619 ? 4.423 32.836 12.478 1.00 39.34 619 THR A C 1
ATOM 4860 O O . THR A 1 619 ? 4.261 33.869 11.830 1.00 39.34 619 THR A O 1
ATOM 4863 N N . SER A 1 620 ? 3.403 32.229 13.087 1.00 42.12 620 SER A N 1
ATOM 4864 C CA . SER A 1 620 ? 2.235 33.017 13.470 1.00 42.12 620 SER A CA 1
ATOM 4865 C C . SER A 1 620 ? 2.704 34.060 14.484 1.00 42.12 620 SER A C 1
ATOM 4867 O O . SER A 1 620 ? 3.152 33.718 15.580 1.00 42.12 620 SER A O 1
ATOM 4869 N N . THR A 1 621 ? 2.622 35.337 14.115 1.00 44.62 621 THR A N 1
ATOM 4870 C CA . THR A 1 621 ? 2.872 36.475 15.013 1.00 44.62 621 THR A CA 1
ATOM 4871 C C . THR A 1 621 ? 1.686 36.750 15.936 1.00 44.62 621 THR A C 1
ATOM 4873 O O . THR A 1 621 ? 1.703 37.735 16.673 1.00 44.62 621 THR A O 1
ATOM 4876 N N . ALA A 1 622 ? 0.656 35.891 15.922 1.00 58.66 622 ALA A N 1
ATOM 4877 C CA . ALA A 1 622 ? -0.503 36.051 16.782 1.00 58.66 622 ALA A CA 1
ATOM 4878 C C . ALA A 1 622 ? -0.052 36.074 18.254 1.00 58.66 622 ALA A C 1
ATOM 4880 O O . ALA A 1 622 ? 0.632 35.137 18.699 1.00 58.66 622 ALA A O 1
ATOM 4881 N N . PRO A 1 623 ? -0.415 37.124 19.012 1.00 69.31 623 PRO A N 1
ATOM 4882 C CA . PRO A 1 623 ? 0.004 37.257 20.395 1.00 69.31 623 PRO A CA 1
ATOM 4883 C C . PRO A 1 623 ? -0.423 36.029 21.201 1.00 69.31 623 PRO A C 1
ATOM 4885 O O . PRO A 1 623 ? -1.535 35.520 21.056 1.00 69.31 623 PRO A O 1
ATOM 4888 N N . ALA A 1 624 ? 0.482 35.521 22.032 1.00 73.19 624 ALA A N 1
ATOM 4889 C CA . ALA A 1 624 ? 0.195 34.405 22.916 1.00 73.19 624 ALA A CA 1
ATOM 4890 C C . ALA A 1 624 ? -0.876 34.815 23.927 1.00 73.19 624 ALA A C 1
ATOM 4892 O O . ALA A 1 624 ? -0.640 35.673 24.781 1.00 73.19 624 ALA A O 1
ATOM 4893 N N . GLY A 1 625 ? -2.038 34.164 23.849 1.00 75.50 625 GLY A N 1
ATOM 4894 C CA . GLY A 1 625 ? -3.063 34.268 24.882 1.00 75.50 625 GLY A CA 1
ATOM 4895 C C . GLY A 1 625 ? -2.571 33.733 26.232 1.00 75.50 625 GLY A C 1
ATOM 4896 O O . GLY A 1 625 ? -1.676 32.883 26.294 1.00 75.50 625 GLY A O 1
ATOM 4897 N N . ASP A 1 626 ? -3.197 34.183 27.319 1.00 73.50 626 ASP A N 1
ATOM 4898 C CA . ASP A 1 626 ? -2.791 33.859 28.697 1.00 73.50 626 ASP A CA 1
ATOM 4899 C C . ASP A 1 626 ? -2.710 32.356 28.986 1.00 73.50 626 ASP A C 1
ATOM 4901 O O . ASP A 1 626 ? -1.889 31.918 29.790 1.00 73.50 626 ASP A O 1
ATOM 4905 N N . SER A 1 627 ? -3.529 31.549 28.308 1.00 59.97 627 SER A N 1
ATOM 4906 C CA . SER A 1 627 ? -3.495 30.086 28.421 1.00 59.97 627 SER A CA 1
ATOM 4907 C C . SER A 1 627 ? -2.139 29.502 27.996 1.00 59.97 627 SER A C 1
ATOM 4909 O O . SER A 1 627 ? -1.539 28.718 28.732 1.00 59.97 627 SER A O 1
ATOM 4911 N N . HIS A 1 628 ? -1.597 29.947 26.860 1.00 68.12 628 HIS A N 1
ATOM 4912 C CA . HIS A 1 628 ? -0.323 29.458 26.328 1.00 68.12 628 HIS A CA 1
ATOM 4913 C C . HIS A 1 628 ? 0.863 29.891 27.201 1.00 68.12 628 HIS A C 1
ATOM 4915 O O . HIS A 1 628 ? 1.733 29.079 27.519 1.00 68.12 628 HIS A O 1
ATOM 4921 N N . LYS A 1 629 ? 0.859 31.140 27.682 1.00 79.44 629 LYS A N 1
ATOM 4922 C CA . LYS A 1 629 ? 1.889 31.647 28.605 1.00 79.44 629 LYS A CA 1
ATOM 4923 C C . LYS A 1 629 ? 1.859 30.931 29.957 1.00 79.44 629 LYS A C 1
ATOM 4925 O O . LYS A 1 629 ? 2.914 30.608 30.502 1.00 79.44 629 LYS A O 1
ATOM 4930 N N . LYS A 1 630 ? 0.667 30.616 30.483 1.00 80.06 630 LYS A N 1
ATOM 4931 C CA . LYS A 1 630 ? 0.518 29.809 31.708 1.00 80.06 630 LYS A CA 1
ATOM 4932 C C . LYS A 1 630 ? 1.099 28.409 31.540 1.00 80.06 630 LYS A C 1
ATOM 4934 O O . LYS A 1 630 ? 1.784 27.934 32.442 1.00 80.06 630 LYS A O 1
ATOM 4939 N N . GLN A 1 631 ? 0.873 27.767 30.395 1.00 69.00 631 GLN A N 1
ATOM 4940 C CA . GLN A 1 631 ? 1.448 26.450 30.110 1.00 69.00 631 GLN A CA 1
ATOM 4941 C C . GLN A 1 631 ? 2.980 26.496 30.061 1.00 69.00 631 GLN A C 1
ATOM 4943 O O . GLN A 1 631 ? 3.625 25.635 30.656 1.00 69.00 631 GLN A O 1
ATOM 4948 N N . VAL A 1 632 ? 3.566 27.503 29.407 1.00 77.50 632 VAL A N 1
ATOM 4949 C CA . VAL A 1 632 ? 5.026 27.711 29.337 1.00 77.50 632 VAL A CA 1
ATOM 4950 C C . VAL A 1 632 ? 5.629 27.922 30.722 1.00 77.50 632 VAL A C 1
ATOM 4952 O O . VAL A 1 632 ? 6.567 27.221 31.095 1.00 77.50 632 VAL A O 1
ATOM 4955 N N . SER A 1 633 ? 5.051 28.831 31.511 1.00 80.94 633 SER A N 1
ATOM 4956 C CA . SER A 1 633 ? 5.503 29.124 32.875 1.00 80.94 633 SER A CA 1
ATOM 4957 C C . SER A 1 633 ? 5.448 27.882 33.768 1.00 80.94 633 SER A C 1
ATOM 4959 O O . SER A 1 633 ? 6.412 27.566 34.471 1.00 80.94 633 SER A O 1
ATOM 4961 N N . LEU A 1 634 ? 4.352 27.121 33.679 1.00 69.62 634 LEU A N 1
ATOM 4962 C CA . LEU A 1 634 ? 4.198 25.865 34.403 1.00 69.62 634 LEU A CA 1
ATOM 4963 C C . LEU A 1 634 ? 5.248 24.835 33.965 1.00 69.62 634 LEU A C 1
ATOM 4965 O O . LEU A 1 634 ? 5.877 24.207 34.815 1.00 69.62 634 LEU A O 1
ATOM 4969 N N . ARG A 1 635 ? 5.481 24.695 32.654 1.00 75.75 635 ARG A N 1
ATOM 4970 C CA . ARG A 1 635 ? 6.452 23.744 32.099 1.00 75.75 635 ARG A CA 1
ATOM 4971 C C . ARG A 1 635 ? 7.885 24.081 32.506 1.00 75.75 635 ARG A C 1
ATOM 4973 O O . ARG A 1 635 ? 8.627 23.187 32.903 1.00 75.75 635 ARG A O 1
ATOM 4980 N N . ALA A 1 636 ? 8.254 25.357 32.460 1.00 71.50 636 ALA A N 1
ATOM 4981 C CA . ALA A 1 636 ? 9.567 25.836 32.872 1.00 71.50 636 ALA A CA 1
ATOM 4982 C C . ALA A 1 636 ? 9.809 25.632 34.371 1.00 71.50 636 ALA A C 1
ATOM 4984 O O . ALA A 1 636 ? 10.868 25.146 34.763 1.00 71.50 636 ALA A O 1
ATOM 4985 N N . SER A 1 637 ? 8.796 25.909 35.201 1.00 72.06 637 SER A N 1
ATOM 4986 C CA . SER A 1 637 ? 8.838 25.635 36.639 1.00 72.06 637 SER A CA 1
ATOM 4987 C C . SER A 1 637 ? 9.011 24.140 36.932 1.00 72.06 637 SER A C 1
ATOM 4989 O O . SER A 1 637 ? 9.848 23.768 37.752 1.00 72.06 637 SER A O 1
ATOM 4991 N N . GLN A 1 638 ? 8.280 23.272 36.228 1.00 53.34 638 GLN A N 1
ATOM 4992 C CA . GLN A 1 638 ? 8.360 21.816 36.399 1.00 53.34 638 GLN A CA 1
ATOM 4993 C C . GLN A 1 638 ? 9.709 21.226 35.965 1.00 53.34 638 GLN A C 1
ATOM 4995 O O . GLN A 1 638 ? 10.140 20.217 36.522 1.00 53.34 638 GLN A O 1
ATOM 5000 N N . LEU A 1 639 ? 10.374 21.854 34.995 1.00 47.94 639 LEU A N 1
ATOM 5001 C CA . LEU A 1 639 ? 11.683 21.455 34.474 1.00 47.94 639 LEU A CA 1
ATOM 5002 C C . LEU A 1 639 ? 12.862 22.194 35.119 1.00 47.94 639 LEU A C 1
ATOM 5004 O O . LEU A 1 639 ? 14.011 21.931 34.773 1.00 47.94 639 LEU A O 1
ATOM 5008 N N . ASN A 1 640 ? 12.583 23.098 36.062 1.00 67.62 640 ASN A N 1
ATOM 5009 C CA . ASN A 1 640 ? 13.564 23.964 36.714 1.00 67.62 640 ASN A CA 1
ATOM 5010 C C . ASN A 1 640 ? 14.401 24.802 35.721 1.00 67.62 640 ASN A C 1
ATOM 5012 O O . ASN A 1 640 ? 15.579 25.078 35.952 1.00 67.62 640 ASN A O 1
ATOM 5016 N N . ILE A 1 641 ? 13.787 25.202 34.603 1.00 65.50 641 ILE A N 1
ATOM 5017 C CA . ILE A 1 641 ? 14.392 26.049 33.572 1.00 65.50 641 ILE A CA 1
ATOM 5018 C C . ILE A 1 641 ? 14.080 27.499 33.931 1.00 65.50 641 ILE A C 1
ATOM 5020 O O . ILE A 1 641 ? 12.914 27.885 34.035 1.00 65.50 641 ILE A O 1
ATOM 5024 N N . LYS A 1 642 ? 15.118 28.318 34.119 1.00 77.12 642 LYS A N 1
ATOM 5025 C CA . LYS A 1 642 ? 14.936 29.767 34.237 1.00 77.12 642 LYS A CA 1
ATOM 5026 C C . LYS A 1 642 ? 14.598 30.317 32.861 1.00 77.12 642 LYS A C 1
ATOM 5028 O O . LYS A 1 642 ? 15.412 30.218 31.951 1.00 77.12 642 LYS A O 1
ATOM 5033 N N . ILE A 1 643 ? 13.406 30.880 32.741 1.00 72.50 643 ILE A N 1
ATOM 5034 C CA . ILE A 1 643 ? 12.935 31.522 31.520 1.00 72.50 643 ILE A CA 1
ATOM 5035 C C . ILE A 1 643 ? 12.540 32.960 31.825 1.00 72.50 643 ILE A C 1
ATOM 5037 O O . ILE A 1 643 ? 12.022 33.241 32.909 1.00 72.50 643 ILE A O 1
ATOM 5041 N N . ASP A 1 644 ? 12.761 33.856 30.871 1.00 84.25 644 ASP A N 1
ATOM 5042 C CA . ASP A 1 644 ? 12.137 35.169 30.895 1.00 84.25 644 ASP A CA 1
ATOM 5043 C C . ASP A 1 644 ? 10.792 35.085 30.161 1.00 84.25 644 ASP A C 1
ATOM 5045 O O . ASP A 1 644 ? 10.719 34.781 28.973 1.00 84.25 644 ASP A O 1
ATOM 5049 N N . MET A 1 645 ? 9.695 35.342 30.879 1.00 79.06 645 MET A N 1
ATOM 5050 C CA . MET A 1 645 ? 8.353 35.310 30.292 1.00 79.06 645 MET A CA 1
ATOM 5051 C C . MET A 1 645 ? 8.142 36.401 29.231 1.00 79.06 645 MET A C 1
ATOM 5053 O O . MET A 1 645 ? 7.204 36.290 28.437 1.00 79.06 645 MET A O 1
ATOM 5057 N N . SER A 1 646 ? 9.001 37.427 29.200 1.00 78.12 646 SER A N 1
ATOM 5058 C CA . SER A 1 646 ? 8.986 38.481 28.184 1.00 78.12 646 SER A CA 1
ATOM 5059 C C . SER A 1 646 ? 9.337 37.961 26.780 1.00 78.12 646 SER A C 1
ATOM 5061 O O . SER A 1 646 ? 8.919 38.557 25.789 1.00 78.12 646 SER A O 1
ATOM 5063 N N . GLU A 1 647 ? 9.997 36.800 26.682 1.00 72.12 647 GLU A N 1
ATOM 5064 C CA . GLU A 1 647 ? 10.409 36.177 25.418 1.00 72.12 647 GLU A CA 1
ATOM 5065 C C . GLU A 1 647 ? 9.271 35.409 24.710 1.00 72.12 647 GLU A C 1
ATOM 5067 O O . GLU A 1 647 ? 9.378 35.089 23.527 1.00 72.12 647 GLU A O 1
ATOM 5072 N N . PHE A 1 648 ? 8.144 35.147 25.388 1.00 79.69 648 PHE A N 1
ATOM 5073 C CA . PHE A 1 648 ? 7.021 34.346 24.869 1.00 79.69 648 PHE A CA 1
ATOM 5074 C C . PHE A 1 648 ? 5.844 35.215 24.422 1.00 79.69 648 PHE A C 1
ATOM 5076 O O . PHE A 1 648 ? 4.726 35.109 24.931 1.00 79.69 648 PHE A O 1
ATOM 5083 N N . VAL A 1 649 ? 6.101 36.116 23.477 1.00 80.25 649 VAL A N 1
ATOM 5084 C CA . VAL A 1 649 ? 5.133 37.112 22.992 1.00 80.25 649 VAL A CA 1
ATOM 5085 C C . VAL A 1 649 ? 4.079 36.493 22.072 1.00 80.25 649 VAL A C 1
ATOM 5087 O O . VAL A 1 649 ? 2.929 36.928 22.085 1.00 80.25 649 VAL A O 1
ATOM 5090 N N . THR A 1 650 ? 4.437 35.460 21.311 1.00 76.06 650 THR A N 1
ATOM 5091 C CA . THR A 1 650 ? 3.598 34.838 20.274 1.00 76.06 650 THR A CA 1
ATOM 5092 C C . THR A 1 650 ? 3.169 33.422 20.646 1.00 76.06 650 THR A C 1
ATOM 5094 O O . THR A 1 650 ? 3.882 32.703 21.350 1.00 76.06 650 THR A O 1
ATOM 5097 N N . THR A 1 651 ? 2.004 32.990 20.151 1.00 68.50 651 THR A N 1
ATOM 5098 C CA . THR A 1 651 ? 1.493 31.623 20.384 1.00 68.50 651 THR A CA 1
ATOM 5099 C C . THR A 1 651 ? 2.501 30.566 19.923 1.00 68.50 651 THR A C 1
ATOM 5101 O O . THR A 1 651 ? 2.661 29.536 20.578 1.00 68.50 651 THR A O 1
ATOM 5104 N N . GLN A 1 652 ? 3.243 30.860 18.853 1.00 61.00 652 GLN A N 1
ATOM 5105 C CA . GLN A 1 652 ? 4.286 29.987 18.330 1.00 61.00 652 GLN A CA 1
ATOM 5106 C C . GLN A 1 652 ? 5.460 29.832 19.302 1.00 61.00 652 GLN A C 1
ATOM 5108 O O . GLN A 1 652 ? 5.847 28.706 19.582 1.00 61.00 652 GLN A O 1
ATOM 5113 N N . GLN A 1 653 ? 5.969 30.920 19.894 1.00 67.19 653 GLN A N 1
ATOM 5114 C CA . GLN A 1 653 ? 7.043 30.843 20.897 1.00 67.19 653 GLN A CA 1
ATOM 5115 C C . GLN A 1 653 ? 6.629 29.996 22.103 1.00 67.19 653 GLN A C 1
ATOM 5117 O O . GLN A 1 653 ? 7.429 29.222 22.630 1.00 67.19 653 GLN A O 1
ATOM 5122 N N . CYS A 1 654 ? 5.366 30.103 22.530 1.00 71.94 654 CYS A N 1
ATOM 5123 C CA . CYS A 1 654 ? 4.852 29.239 23.584 1.00 71.94 654 CYS A CA 1
ATOM 5124 C C . CYS A 1 654 ? 4.795 27.770 23.151 1.00 71.94 654 CYS A C 1
ATOM 5126 O O . CYS A 1 654 ? 5.188 26.890 23.914 1.00 71.94 654 CYS A O 1
ATOM 5128 N N . HIS A 1 655 ? 4.310 27.500 21.941 1.00 60.69 655 HIS A N 1
ATOM 5129 C CA . HIS A 1 655 ? 4.204 26.146 21.408 1.00 60.69 655 HIS A CA 1
ATOM 5130 C C . HIS A 1 655 ? 5.582 25.492 21.224 1.00 60.69 655 HIS A C 1
ATOM 5132 O O . HIS A 1 655 ? 5.792 24.368 21.677 1.00 60.69 655 HIS A O 1
ATOM 5138 N N . ASP A 1 656 ? 6.540 26.226 20.659 1.00 56.00 656 ASP A N 1
ATOM 5139 C CA . ASP A 1 656 ? 7.921 25.792 20.451 1.00 56.00 656 ASP A CA 1
ATOM 5140 C C . ASP A 1 656 ? 8.601 25.456 21.780 1.00 56.00 656 ASP A C 1
ATOM 5142 O O . ASP A 1 656 ? 9.214 24.397 21.912 1.00 56.00 656 ASP A O 1
ATOM 5146 N N . PHE A 1 657 ? 8.423 26.294 22.808 1.00 73.12 657 PHE A N 1
ATOM 5147 C CA . PHE A 1 657 ? 8.938 26.004 24.144 1.00 73.12 657 PHE A CA 1
ATOM 5148 C C . PHE A 1 657 ? 8.338 24.733 24.737 1.00 73.12 657 PHE A C 1
ATOM 5150 O O . PHE A 1 657 ? 9.060 23.913 25.301 1.00 73.12 657 PHE A O 1
ATOM 5157 N N . LEU A 1 658 ? 7.024 24.549 24.614 1.00 63.25 658 LEU A N 1
ATOM 5158 C CA . LEU A 1 658 ? 6.321 23.391 25.164 1.00 63.25 658 LEU A CA 1
ATOM 5159 C C . LEU A 1 658 ? 6.673 22.085 24.443 1.00 63.25 658 LEU A C 1
ATOM 5161 O O . LEU A 1 658 ? 6.671 21.031 25.084 1.00 63.25 658 LEU A O 1
ATOM 5165 N N . LEU A 1 659 ? 6.970 22.146 23.146 1.00 49.50 659 LEU A N 1
ATOM 5166 C CA . LEU A 1 659 ? 7.436 21.007 22.357 1.00 49.50 659 LEU A CA 1
ATOM 5167 C C . LEU A 1 659 ? 8.909 20.684 22.621 1.00 49.50 659 LEU A C 1
ATOM 5169 O O . LEU A 1 659 ? 9.247 19.514 22.781 1.00 49.50 659 LEU A O 1
ATOM 5173 N N . ALA A 1 660 ? 9.770 21.702 22.703 1.00 49.50 660 ALA A N 1
ATOM 5174 C CA . ALA A 1 660 ? 11.197 21.538 22.986 1.00 49.50 660 ALA A CA 1
ATOM 5175 C C . ALA A 1 660 ? 11.461 21.057 24.421 1.00 49.50 660 ALA A C 1
ATOM 5177 O O . ALA A 1 660 ? 12.478 20.423 24.693 1.00 49.50 660 ALA A O 1
ATOM 5178 N N . ASN A 1 661 ? 10.528 21.334 25.333 1.00 53.47 661 ASN A N 1
ATOM 5179 C CA . ASN A 1 661 ? 10.637 21.010 26.747 1.00 53.47 661 ASN A CA 1
ATOM 5180 C C . ASN A 1 661 ? 9.468 20.113 27.175 1.00 53.47 661 ASN A C 1
ATOM 5182 O O . ASN A 1 661 ? 8.611 20.560 27.942 1.00 53.47 661 ASN A O 1
ATOM 5186 N N . PRO A 1 662 ? 9.365 18.866 26.671 1.00 46.84 662 PRO A N 1
ATOM 5187 C CA . PRO A 1 662 ? 8.322 17.936 27.089 1.00 46.84 662 PRO A CA 1
ATOM 5188 C C . PRO A 1 662 ? 8.456 17.628 28.586 1.00 46.84 662 PRO A C 1
ATOM 5190 O O . PRO A 1 662 ? 9.547 17.689 29.153 1.00 46.84 662 PRO A O 1
ATOM 5193 N N . LEU A 1 663 ? 7.344 17.297 29.248 1.00 46.25 663 LEU A N 1
ATOM 5194 C CA . LEU A 1 663 ? 7.397 16.874 30.648 1.00 46.25 663 LEU A CA 1
ATOM 5195 C C . LEU A 1 663 ? 8.297 15.635 30.779 1.00 46.25 663 LEU A C 1
ATOM 5197 O O . LEU A 1 663 ? 8.077 14.658 30.059 1.00 46.25 663 LEU A O 1
ATOM 5201 N N . PRO A 1 664 ? 9.259 15.608 31.716 1.00 41.59 664 PRO A N 1
ATOM 5202 C CA . PRO A 1 664 ? 9.788 14.348 32.196 1.00 41.59 664 PRO A CA 1
ATOM 5203 C C . PRO A 1 664 ? 8.640 13.641 32.914 1.00 41.59 664 PRO A C 1
ATOM 5205 O O . PRO A 1 664 ? 7.795 14.297 33.530 1.00 41.59 664 PRO A O 1
ATOM 5208 N N . PHE A 1 665 ? 8.619 12.309 32.869 1.00 42.84 665 PHE A N 1
ATOM 5209 C CA . PHE A 1 665 ? 7.720 11.514 33.707 1.00 42.84 665 PHE A CA 1
ATOM 5210 C C . PHE A 1 665 ? 7.651 12.081 35.125 1.00 42.84 665 PHE A C 1
ATOM 5212 O O . PHE A 1 665 ? 8.668 12.496 35.693 1.00 42.84 665 PHE A O 1
ATOM 5219 N N . HIS A 1 666 ? 6.439 12.121 35.680 1.00 39.78 666 HIS A N 1
ATOM 5220 C CA . HIS A 1 666 ? 6.188 12.762 36.959 1.00 39.78 666 HIS A CA 1
ATOM 5221 C C . HIS A 1 666 ? 7.127 12.167 38.018 1.00 39.78 666 HIS A C 1
ATOM 5223 O O . HIS A 1 666 ? 7.193 10.957 38.221 1.00 39.78 666 HIS A O 1
ATOM 5229 N N . SER A 1 667 ? 7.837 13.020 38.752 1.00 40.25 667 SER A N 1
ATOM 5230 C CA . SER A 1 667 ? 8.727 12.636 39.857 1.00 40.25 667 SER A CA 1
ATOM 5231 C C . SER A 1 667 ? 8.052 11.728 40.901 1.00 40.25 667 SER A C 1
ATOM 5233 O O . SER A 1 667 ? 8.715 10.892 41.510 1.00 40.25 667 SER A O 1
ATOM 5235 N N . ARG A 1 668 ? 6.721 11.803 41.047 1.00 39.94 668 ARG A N 1
ATOM 5236 C CA . ARG A 1 668 ? 5.922 10.867 41.859 1.00 39.94 668 ARG A CA 1
ATOM 5237 C C . ARG A 1 668 ? 5.946 9.425 41.340 1.00 39.94 668 ARG A C 1
ATOM 5239 O O . ARG A 1 668 ? 5.968 8.508 42.153 1.00 39.94 668 ARG A O 1
ATOM 5246 N N . GLU A 1 669 ? 6.003 9.213 40.030 1.00 41.94 669 GLU A N 1
ATOM 5247 C CA . GLU A 1 669 ? 6.106 7.886 39.406 1.00 41.94 669 GLU A CA 1
ATOM 5248 C C . GLU A 1 669 ? 7.529 7.321 39.543 1.00 41.94 669 GLU A C 1
ATOM 5250 O O . GLU A 1 669 ? 7.692 6.143 39.858 1.00 41.94 669 GLU A O 1
ATOM 5255 N N . LYS A 1 670 ? 8.565 8.173 39.443 1.00 39.59 670 LYS A N 1
ATOM 5256 C CA . LYS A 1 670 ? 9.974 7.812 39.719 1.00 39.59 670 LYS A CA 1
ATOM 5257 C C . LYS A 1 670 ? 10.177 7.384 41.184 1.00 39.59 670 LYS A C 1
ATOM 5259 O O . LYS A 1 670 ? 10.852 6.392 41.453 1.00 39.59 670 LYS A O 1
ATOM 5264 N N . ILE A 1 671 ? 9.535 8.079 42.127 1.00 46.81 671 ILE A N 1
ATOM 5265 C CA . ILE A 1 671 ? 9.555 7.753 43.567 1.00 46.81 671 ILE A CA 1
ATOM 5266 C C . ILE A 1 671 ? 8.727 6.488 43.872 1.00 46.81 671 ILE A C 1
ATOM 5268 O O . ILE A 1 671 ? 9.151 5.650 44.672 1.00 46.81 671 ILE A O 1
ATOM 5272 N N . ALA A 1 672 ? 7.583 6.294 43.207 1.00 46.34 672 ALA A N 1
ATOM 5273 C CA . ALA A 1 672 ? 6.773 5.077 43.324 1.00 46.34 672 ALA A CA 1
ATOM 5274 C C . ALA A 1 672 ? 7.509 3.827 42.801 1.00 46.34 672 ALA A C 1
ATOM 5276 O O . ALA A 1 672 ? 7.388 2.754 43.380 1.00 46.34 672 ALA A O 1
ATOM 5277 N N . LEU A 1 673 ? 8.328 3.962 41.754 1.00 41.72 673 LEU A N 1
ATOM 5278 C CA . LEU A 1 673 ? 9.168 2.880 41.226 1.00 41.72 673 LEU A CA 1
ATOM 5279 C C . LEU A 1 673 ? 10.395 2.600 42.107 1.00 41.72 673 LEU A C 1
ATOM 5281 O O . LEU A 1 673 ? 10.668 1.439 42.414 1.00 41.72 673 LEU A O 1
ATOM 5285 N N . GLY A 1 674 ? 11.089 3.636 42.589 1.00 42.25 674 GLY A N 1
ATOM 5286 C CA . GLY A 1 674 ? 12.218 3.474 43.515 1.00 42.25 674 GLY A CA 1
ATOM 5287 C C . GLY A 1 674 ? 11.815 2.830 44.850 1.00 42.25 674 GLY A C 1
ATOM 5288 O O . GLY A 1 674 ? 12.522 1.966 45.367 1.00 42.25 674 GLY A O 1
ATOM 5289 N N . SER A 1 675 ? 10.623 3.153 45.364 1.00 38.72 675 SER A N 1
ATOM 5290 C CA . SER A 1 675 ? 10.069 2.553 46.592 1.00 38.72 675 SER A CA 1
ATOM 5291 C C . SER A 1 675 ? 9.641 1.083 46.451 1.00 38.72 675 SER A C 1
ATOM 5293 O O . SER A 1 675 ? 9.351 0.437 47.457 1.00 38.72 675 SER A O 1
ATOM 5295 N N . THR A 1 676 ? 9.669 0.521 45.235 1.00 40.62 676 THR A N 1
ATOM 5296 C CA . THR A 1 676 ? 9.439 -0.916 44.974 1.00 40.62 676 THR A CA 1
ATOM 5297 C C . THR A 1 676 ? 10.728 -1.736 44.816 1.00 40.62 676 THR A C 1
ATOM 5299 O O . THR A 1 676 ? 10.659 -2.935 44.554 1.00 40.62 676 THR A O 1
ATOM 5302 N N . GLY A 1 677 ? 11.904 -1.130 45.031 1.00 31.02 677 GLY A N 1
ATOM 5303 C CA . GLY A 1 677 ? 13.192 -1.838 45.066 1.00 31.02 677 GLY A CA 1
ATOM 5304 C C . GLY A 1 677 ? 13.857 -2.057 43.703 1.00 31.02 677 GLY A C 1
ATOM 5305 O O . GLY A 1 677 ? 14.718 -2.927 43.574 1.00 31.02 677 GLY A O 1
ATOM 5306 N N . HIS A 1 678 ? 13.479 -1.287 42.682 1.00 35.38 678 HIS A N 1
ATOM 5307 C CA . HIS A 1 678 ? 14.155 -1.287 41.385 1.00 35.38 678 HIS A CA 1
ATOM 5308 C C . HIS A 1 678 ? 15.294 -0.255 41.356 1.00 35.38 678 HIS A C 1
ATOM 5310 O O . HIS A 1 678 ? 15.101 0.894 41.746 1.00 35.38 678 HIS A O 1
ATOM 5316 N N . ILE A 1 679 ? 16.474 -0.664 40.872 1.00 31.53 679 ILE A N 1
ATOM 5317 C CA . ILE A 1 679 ? 17.606 0.239 40.617 1.00 31.53 679 ILE A CA 1
ATOM 5318 C C . ILE A 1 679 ? 17.263 1.088 39.390 1.00 31.53 679 ILE A C 1
ATOM 5320 O O . ILE A 1 679 ? 16.939 0.548 38.331 1.00 31.53 679 ILE A O 1
ATOM 5324 N N . VAL A 1 680 ? 17.311 2.408 39.552 1.00 39.34 680 VAL A N 1
ATOM 5325 C CA . VAL A 1 680 ? 17.126 3.379 38.472 1.00 39.34 680 VAL A CA 1
ATOM 5326 C C . VAL A 1 680 ? 18.518 3.872 38.098 1.00 39.34 680 VAL A C 1
ATOM 5328 O O . VAL A 1 680 ? 19.163 4.524 38.910 1.00 39.34 680 VAL A O 1
ATOM 5331 N N . ASP A 1 681 ? 18.996 3.477 36.922 1.00 34.66 681 ASP A N 1
ATOM 5332 C CA . ASP A 1 681 ? 20.276 3.932 36.376 1.00 34.66 681 ASP A CA 1
ATOM 5333 C C . ASP A 1 681 ? 20.085 5.279 35.655 1.00 34.66 681 ASP A C 1
ATOM 5335 O O . ASP A 1 681 ? 19.055 5.487 35.005 1.00 34.66 681 ASP A O 1
ATOM 5339 N N . ASP A 1 682 ? 21.047 6.189 35.812 1.00 35.03 682 ASP A N 1
ATOM 5340 C CA . ASP A 1 682 ? 20.961 7.617 35.452 1.00 35.03 682 ASP A CA 1
ATOM 5341 C C . ASP A 1 682 ? 21.359 7.913 33.992 1.00 35.03 682 ASP A C 1
ATOM 5343 O O . ASP A 1 682 ? 21.336 9.064 33.553 1.00 35.03 682 ASP A O 1
ATOM 5347 N N . GLU A 1 683 ? 21.662 6.891 33.189 1.00 32.81 683 GLU A N 1
ATOM 5348 C CA . GLU A 1 683 ? 21.994 7.074 31.778 1.00 32.81 683 GLU A CA 1
ATOM 5349 C C . GLU A 1 683 ? 20.832 6.705 30.847 1.00 32.81 683 GLU A C 1
ATOM 5351 O O . GLU A 1 683 ? 20.356 5.570 30.806 1.00 32.81 683 GLU A O 1
ATOM 5356 N N . THR A 1 684 ? 20.453 7.680 30.014 1.00 33.84 684 THR A N 1
ATOM 5357 C CA . THR A 1 684 ? 19.409 7.724 28.971 1.00 33.84 684 THR A CA 1
ATOM 5358 C C . THR A 1 684 ? 17.985 8.074 29.426 1.00 33.84 684 THR A C 1
ATOM 5360 O O . THR A 1 684 ? 17.319 7.328 30.137 1.00 33.84 684 THR A O 1
ATOM 5363 N N . LEU A 1 685 ? 17.487 9.198 28.883 1.00 35.34 685 LEU A N 1
ATOM 5364 C CA . LEU A 1 685 ? 16.075 9.471 28.594 1.00 35.34 685 LEU A CA 1
ATOM 5365 C C . LEU A 1 685 ? 15.478 8.262 27.850 1.00 35.34 685 LEU A C 1
ATOM 5367 O O . LEU A 1 685 ? 15.439 8.230 26.623 1.00 35.34 685 LEU A O 1
ATOM 5371 N N . ARG A 1 686 ? 15.096 7.207 28.573 1.00 37.91 686 ARG A N 1
ATOM 5372 C CA . ARG A 1 686 ? 14.452 6.034 27.982 1.00 37.91 686 ARG A CA 1
ATOM 5373 C C . ARG A 1 686 ? 12.955 6.256 27.997 1.00 37.91 686 ARG A C 1
ATOM 5375 O O . ARG A 1 686 ? 12.322 6.214 29.047 1.00 37.91 686 ARG A O 1
ATOM 5382 N N . ASP A 1 687 ? 12.431 6.473 26.798 1.00 45.56 687 ASP A N 1
ATOM 5383 C CA . ASP A 1 687 ? 11.024 6.363 26.437 1.00 45.56 687 ASP A CA 1
ATOM 5384 C C . ASP A 1 687 ? 10.367 5.180 27.182 1.00 45.56 687 ASP A C 1
ATOM 5386 O O . ASP A 1 687 ? 10.768 4.020 27.019 1.00 45.56 687 ASP A O 1
ATOM 5390 N N . THR A 1 688 ? 9.374 5.458 28.034 1.00 42.25 688 THR A N 1
ATOM 5391 C CA . THR A 1 688 ? 8.651 4.413 28.779 1.00 42.25 688 THR A CA 1
ATOM 5392 C C . THR A 1 688 ? 7.939 3.443 27.845 1.00 42.25 688 THR A C 1
ATOM 5394 O O . THR A 1 688 ? 7.772 2.279 28.221 1.00 42.25 688 THR A O 1
ATOM 5397 N N . ARG A 1 689 ? 7.617 3.857 26.607 1.00 45.31 689 ARG A N 1
ATOM 5398 C CA . ARG A 1 689 ? 7.120 2.969 25.552 1.00 45.31 689 ARG A CA 1
ATOM 5399 C C . ARG A 1 689 ? 8.198 1.989 25.137 1.00 45.31 689 ARG A C 1
ATOM 5401 O O . ARG A 1 689 ? 7.916 0.803 25.130 1.00 45.31 689 ARG A O 1
ATOM 5408 N N . GLN A 1 690 ? 9.447 2.409 24.912 1.00 37.59 690 GLN A N 1
ATOM 5409 C CA . GLN A 1 690 ? 10.541 1.461 24.641 1.00 37.59 690 GLN A CA 1
ATOM 5410 C C . GLN A 1 690 ? 10.813 0.517 25.817 1.00 37.59 690 GLN A C 1
ATOM 5412 O O . GLN A 1 690 ? 11.189 -0.633 25.603 1.00 37.59 690 GLN A O 1
ATOM 5417 N N . VAL A 1 691 ? 10.620 0.961 27.061 1.00 40.47 691 VAL A N 1
ATOM 5418 C CA . VAL A 1 691 ? 10.738 0.086 28.240 1.00 40.47 691 VAL A CA 1
ATOM 5419 C C . VAL A 1 691 ? 9.593 -0.936 28.285 1.00 40.47 691 VAL A C 1
ATOM 5421 O O . VAL A 1 691 ? 9.841 -2.105 28.581 1.00 40.47 691 VAL A O 1
ATOM 5424 N N . ALA A 1 692 ? 8.365 -0.541 27.938 1.00 45.25 692 ALA A N 1
ATOM 5425 C CA . ALA A 1 692 ? 7.222 -1.445 27.792 1.00 45.25 692 ALA A CA 1
ATOM 5426 C C . ALA A 1 692 ? 7.383 -2.402 26.590 1.00 45.25 692 ALA A C 1
ATOM 5428 O O . ALA A 1 692 ? 7.172 -3.605 26.730 1.00 45.25 692 ALA A O 1
ATOM 5429 N N . ILE A 1 693 ? 7.869 -1.904 25.449 1.00 38.97 693 ILE A N 1
ATOM 5430 C CA . ILE A 1 693 ? 8.190 -2.662 24.231 1.00 38.97 693 ILE A CA 1
ATOM 5431 C C . ILE A 1 693 ? 9.290 -3.680 24.510 1.00 38.97 693 ILE A C 1
ATOM 5433 O O . ILE A 1 693 ? 9.115 -4.849 24.195 1.00 38.97 693 ILE A O 1
ATOM 5437 N N . ARG A 1 694 ? 10.397 -3.295 25.159 1.00 41.03 694 ARG A N 1
ATOM 5438 C CA . ARG A 1 694 ? 11.467 -4.234 25.541 1.00 41.03 694 ARG A CA 1
ATOM 5439 C C . ARG A 1 694 ? 10.987 -5.263 26.558 1.00 41.03 694 ARG A C 1
ATOM 5441 O O . ARG A 1 694 ? 11.495 -6.379 26.540 1.00 41.03 694 ARG A O 1
ATOM 5448 N N . ARG A 1 695 ? 10.026 -4.925 27.427 1.00 43.97 695 ARG A N 1
ATOM 5449 C CA . ARG A 1 695 ? 9.370 -5.892 28.326 1.00 43.97 695 ARG A CA 1
ATOM 5450 C C . ARG A 1 695 ? 8.489 -6.884 27.556 1.00 43.97 695 ARG A C 1
ATOM 5452 O O . ARG A 1 695 ? 8.523 -8.062 27.896 1.00 43.97 695 ARG A O 1
ATOM 5459 N N . ASN A 1 696 ? 7.786 -6.442 26.511 1.00 45.88 696 ASN A N 1
ATOM 5460 C CA . ASN A 1 696 ? 6.946 -7.303 25.667 1.00 45.88 696 ASN A CA 1
ATOM 5461 C C . ASN A 1 696 ? 7.757 -8.133 24.651 1.00 45.88 696 ASN A C 1
ATOM 5463 O O . ASN A 1 696 ? 7.482 -9.314 24.474 1.00 45.88 696 ASN A O 1
ATOM 5467 N N . GLN A 1 697 ? 8.801 -7.571 24.034 1.00 38.84 697 GLN A N 1
ATOM 5468 C CA . GLN A 1 697 ? 9.686 -8.265 23.084 1.00 38.84 697 GLN A CA 1
ATOM 5469 C C . GLN A 1 697 ? 10.618 -9.268 23.783 1.00 38.84 697 GLN A C 1
ATOM 5471 O O . GLN A 1 697 ? 10.890 -10.336 23.242 1.00 38.84 697 GLN A O 1
ATOM 5476 N N . ASN A 1 698 ? 11.063 -8.978 25.014 1.00 39.16 698 ASN A N 1
ATOM 5477 C CA . ASN A 1 698 ? 11.813 -9.930 25.841 1.00 39.16 698 ASN A CA 1
ATOM 5478 C C . ASN A 1 698 ? 10.911 -10.816 26.703 1.00 39.16 698 ASN A C 1
ATOM 5480 O O . ASN A 1 698 ? 11.387 -11.366 27.696 1.00 39.16 698 ASN A O 1
ATOM 5484 N N . ALA A 1 699 ? 9.647 -11.027 26.331 1.00 42.94 699 ALA A N 1
ATOM 5485 C CA . ALA A 1 699 ? 8.787 -12.016 26.974 1.00 42.94 699 ALA A CA 1
ATOM 5486 C C . ALA A 1 699 ? 9.222 -13.474 26.678 1.00 42.94 699 ALA A C 1
ATOM 5488 O O . ALA A 1 699 ? 8.399 -14.366 26.511 1.00 42.94 699 ALA A O 1
ATOM 5489 N N . LYS A 1 700 ? 10.526 -13.780 26.720 1.00 46.69 700 LYS A N 1
ATOM 5490 C CA . LYS A 1 700 ? 10.943 -14.997 27.418 1.00 46.69 700 LYS A CA 1
ATOM 5491 C C . LYS A 1 700 ? 10.659 -14.721 28.881 1.00 46.69 700 LYS A C 1
ATOM 5493 O O . LYS A 1 700 ? 11.212 -13.776 29.433 1.00 46.69 700 LYS A O 1
ATOM 5498 N N . ALA A 1 701 ? 9.759 -15.498 29.474 1.00 53.97 701 ALA A N 1
ATOM 5499 C CA . ALA A 1 701 ? 9.323 -15.287 30.844 1.00 53.97 701 ALA A CA 1
ATOM 5500 C C . ALA A 1 701 ? 10.520 -14.962 31.748 1.00 53.97 701 ALA A C 1
ATOM 5502 O O . ALA A 1 701 ? 11.393 -15.807 31.937 1.00 53.97 701 ALA A O 1
ATOM 5503 N N . ALA A 1 702 ? 10.590 -13.717 32.232 1.00 60.09 702 ALA A N 1
ATOM 5504 C CA . ALA A 1 702 ? 11.718 -13.264 33.033 1.00 60.09 702 ALA A CA 1
ATOM 5505 C C . ALA A 1 702 ? 11.917 -14.248 34.196 1.00 60.09 702 ALA A C 1
ATOM 5507 O O . ALA A 1 702 ? 10.915 -14.678 34.780 1.00 60.09 702 ALA A O 1
ATOM 5508 N N . PRO A 1 703 ? 13.152 -14.656 34.532 1.00 70.50 703 PRO A N 1
ATOM 5509 C CA . PRO A 1 703 ? 13.363 -15.552 35.654 1.00 70.50 703 PRO A CA 1
ATOM 5510 C C . PRO A 1 703 ? 12.817 -14.903 36.938 1.00 70.50 703 PRO A C 1
ATOM 5512 O O . PRO A 1 703 ? 12.869 -13.679 37.087 1.00 70.50 703 PRO A O 1
ATOM 5515 N N . PRO A 1 704 ? 12.255 -15.696 37.861 1.00 79.94 704 PRO A N 1
ATOM 5516 C CA . PRO A 1 704 ? 11.761 -15.178 39.130 1.00 79.94 704 PRO A CA 1
ATOM 5517 C C . PRO A 1 704 ? 12.871 -14.459 39.900 1.00 79.94 704 PRO A C 1
ATOM 5519 O O . PRO A 1 704 ? 14.012 -14.922 39.935 1.00 79.94 704 PRO A O 1
ATOM 5522 N N . SER A 1 705 ? 12.533 -13.348 40.555 1.00 76.25 705 SER A N 1
ATOM 5523 C CA . SER A 1 705 ? 13.502 -12.620 41.379 1.00 76.25 705 SER A CA 1
ATOM 5524 C C . SER A 1 705 ? 14.025 -13.498 42.532 1.00 76.25 705 SER A C 1
ATOM 5526 O O . SER A 1 705 ? 13.326 -14.423 42.968 1.00 76.25 705 SER A O 1
ATOM 5528 N N . PRO A 1 706 ? 15.212 -13.209 43.101 1.00 82.06 706 PRO A N 1
ATOM 5529 C CA . PRO A 1 706 ? 15.728 -13.942 44.259 1.00 82.06 706 PRO A CA 1
ATOM 5530 C C . PRO A 1 706 ? 14.732 -13.991 45.428 1.00 82.06 706 PRO A C 1
ATOM 5532 O O . PRO A 1 706 ? 14.557 -15.038 46.047 1.00 82.06 706 PRO A O 1
ATOM 5535 N N . GLN A 1 707 ? 14.003 -12.895 45.677 1.00 77.69 707 GLN A N 1
ATOM 5536 C CA . GLN A 1 707 ? 12.939 -12.848 46.687 1.00 77.69 707 GLN A CA 1
ATOM 5537 C C . GLN A 1 707 ? 11.733 -13.725 46.328 1.00 77.69 707 GLN A C 1
ATOM 5539 O O . GLN A 1 707 ? 11.200 -14.408 47.207 1.00 77.69 707 GLN A O 1
ATOM 5544 N N . GLN A 1 708 ? 11.304 -13.749 45.061 1.00 79.06 708 GLN A N 1
ATOM 5545 C CA . GLN A 1 708 ? 10.223 -14.633 44.608 1.00 79.06 708 GLN A CA 1
ATOM 5546 C C . GLN A 1 708 ? 10.617 -16.104 44.769 1.00 79.06 708 GLN A C 1
ATOM 5548 O O . GLN A 1 708 ? 9.846 -16.883 45.323 1.00 79.06 708 GLN A O 1
ATOM 5553 N N . MET A 1 709 ? 11.838 -16.481 44.382 1.00 91.19 709 MET A N 1
ATOM 5554 C CA . MET A 1 709 ? 12.343 -17.845 44.566 1.00 91.19 709 MET A CA 1
ATOM 5555 C C . MET A 1 709 ? 12.483 -18.235 46.035 1.00 91.19 709 MET A C 1
ATOM 5557 O O . MET A 1 709 ? 12.130 -19.353 46.409 1.00 91.19 709 MET A O 1
ATOM 5561 N N . LEU A 1 710 ? 12.960 -17.324 46.883 1.00 88.88 710 LEU A N 1
ATOM 5562 C CA . LEU A 1 710 ? 13.077 -17.557 48.320 1.00 88.88 710 LEU A CA 1
ATOM 5563 C C . LEU A 1 710 ? 11.693 -17.757 48.956 1.00 88.88 710 LEU A C 1
ATOM 5565 O O . LEU A 1 710 ? 11.487 -18.720 49.695 1.00 88.88 710 LEU A O 1
ATOM 5569 N N . THR A 1 711 ? 10.717 -16.932 48.571 1.00 87.81 711 THR A N 1
ATOM 5570 C CA . THR A 1 711 ? 9.316 -17.053 49.004 1.00 87.81 711 THR A CA 1
ATOM 5571 C C . THR A 1 711 ? 8.687 -18.362 48.519 1.00 87.81 711 THR A C 1
ATOM 5573 O O . THR A 1 711 ? 8.061 -19.076 49.304 1.00 87.81 711 THR A O 1
ATOM 5576 N N . ALA A 1 712 ? 8.889 -18.724 47.248 1.00 89.56 712 ALA A N 1
ATOM 5577 C CA . ALA A 1 712 ? 8.407 -19.975 46.670 1.00 89.56 712 ALA A CA 1
ATOM 5578 C C . ALA A 1 712 ? 9.003 -21.196 47.380 1.00 89.56 712 ALA A C 1
ATOM 5580 O O . ALA A 1 712 ? 8.256 -22.100 47.739 1.00 89.56 712 ALA A O 1
ATOM 5581 N N . ASN A 1 713 ? 10.313 -21.210 47.648 1.00 89.88 713 ASN A N 1
ATOM 5582 C CA . ASN A 1 713 ? 10.986 -22.300 48.358 1.00 89.88 713 ASN A CA 1
ATOM 5583 C C . ASN A 1 713 ? 10.491 -22.437 49.808 1.00 89.88 713 ASN A C 1
ATOM 5585 O O . ASN A 1 713 ? 10.184 -23.542 50.254 1.00 89.88 713 ASN A O 1
ATOM 5589 N N . GLN A 1 714 ? 10.353 -21.327 50.540 1.00 88.12 714 GLN A N 1
ATOM 5590 C CA . GLN A 1 714 ? 9.853 -21.342 51.920 1.00 88.12 714 GLN A CA 1
ATOM 5591 C C . GLN A 1 714 ? 8.403 -21.837 52.006 1.00 88.12 714 GLN A C 1
ATOM 5593 O O . GLN A 1 714 ? 8.052 -22.650 52.870 1.00 88.12 714 GLN A O 1
ATOM 5598 N N . LEU A 1 715 ? 7.542 -21.368 51.101 1.00 86.38 715 LEU A N 1
ATOM 5599 C CA . LEU A 1 715 ? 6.147 -21.795 51.059 1.00 86.38 715 LEU A CA 1
ATOM 5600 C C . LEU A 1 715 ? 6.016 -23.248 50.600 1.00 86.38 715 LEU A C 1
ATOM 5602 O O . LEU A 1 715 ? 5.254 -23.991 51.215 1.00 86.38 715 LEU A O 1
ATOM 5606 N N . ALA A 1 716 ? 6.797 -23.673 49.605 1.00 89.75 716 ALA A N 1
ATOM 5607 C CA . ALA A 1 716 ? 6.865 -25.052 49.128 1.00 89.75 716 ALA A CA 1
ATOM 5608 C C . ALA A 1 716 ? 7.217 -26.036 50.252 1.00 89.75 716 ALA A C 1
ATOM 5610 O O . ALA A 1 716 ? 6.528 -27.043 50.416 1.00 89.75 716 ALA A O 1
ATOM 5611 N N . LEU A 1 717 ? 8.212 -25.698 51.084 1.00 86.31 717 LEU A N 1
ATOM 5612 C CA . LEU A 1 717 ? 8.566 -26.463 52.286 1.00 86.31 717 LEU A CA 1
ATOM 5613 C C . LEU A 1 717 ? 7.402 -26.526 53.282 1.00 86.31 717 LEU A C 1
ATOM 5615 O O . LEU A 1 717 ? 7.099 -27.587 53.824 1.00 86.31 717 LEU A O 1
ATOM 5619 N N . THR A 1 718 ? 6.707 -25.404 53.476 1.00 81.25 718 THR A N 1
ATOM 5620 C CA . THR A 1 718 ? 5.578 -25.309 54.414 1.00 81.25 718 THR A CA 1
ATOM 5621 C C . THR A 1 718 ? 4.393 -26.190 53.997 1.00 81.25 718 THR A C 1
ATOM 5623 O O . THR A 1 718 ? 3.705 -26.728 54.862 1.00 81.25 718 THR A O 1
ATOM 5626 N N . VAL A 1 719 ? 4.138 -26.348 52.692 1.00 86.06 719 VAL A N 1
ATOM 5627 C CA . VAL A 1 719 ? 3.018 -27.155 52.163 1.00 86.06 719 VAL A CA 1
ATOM 5628 C C . VAL A 1 719 ? 3.441 -28.494 51.547 1.00 86.06 719 VAL A C 1
ATOM 5630 O O . VAL A 1 719 ? 2.618 -29.159 50.922 1.00 86.06 719 VAL A O 1
ATOM 5633 N N . LYS A 1 720 ? 4.703 -28.905 51.734 1.00 87.75 720 LYS A N 1
ATOM 5634 C CA . LYS A 1 720 ? 5.292 -30.152 51.207 1.00 87.75 720 LYS A CA 1
ATOM 5635 C C . LYS A 1 720 ? 5.142 -30.329 49.684 1.00 87.75 720 LYS A C 1
ATOM 5637 O O . LYS A 1 720 ? 4.901 -31.434 49.204 1.00 87.75 720 LYS A O 1
ATOM 5642 N N . LEU A 1 721 ? 5.300 -29.253 48.914 1.00 86.25 721 LEU A N 1
ATOM 5643 C CA . LEU A 1 721 ? 5.354 -29.295 47.446 1.00 86.25 721 LEU A CA 1
ATOM 5644 C C . LEU A 1 721 ? 6.786 -29.067 46.954 1.00 86.25 721 LEU A C 1
ATOM 5646 O O . LEU A 1 721 ? 7.581 -28.417 47.624 1.00 86.25 721 LEU A O 1
ATOM 5650 N N . LYS A 1 722 ? 7.129 -29.586 45.771 1.00 89.69 722 LYS A N 1
ATOM 5651 C CA . LYS A 1 722 ? 8.389 -29.253 45.086 1.00 89.69 722 LYS A CA 1
ATOM 5652 C C . LYS A 1 722 ? 8.150 -28.097 44.120 1.00 89.69 722 LYS A C 1
ATOM 5654 O O . LYS A 1 722 ? 7.134 -28.088 43.433 1.00 89.69 722 LYS A O 1
ATOM 5659 N N . VAL A 1 723 ? 9.096 -27.158 44.038 1.00 90.44 723 VAL A N 1
ATOM 5660 C CA . VAL A 1 723 ? 9.036 -26.055 43.064 1.00 90.44 723 VAL A CA 1
ATOM 5661 C C . VAL A 1 723 ? 9.197 -26.621 41.643 1.00 90.44 723 VAL A C 1
ATOM 5663 O O . VAL A 1 723 ? 10.257 -27.191 41.354 1.00 90.44 723 VAL A O 1
ATOM 5666 N N . PRO A 1 724 ? 8.198 -26.481 40.749 1.00 89.31 724 PRO A N 1
ATOM 5667 C CA . PRO A 1 724 ? 8.263 -27.008 39.389 1.00 89.31 724 PRO A CA 1
ATOM 5668 C C . PRO A 1 724 ? 9.414 -26.383 38.584 1.00 89.31 724 PRO A C 1
ATOM 5670 O O . PRO A 1 724 ? 9.706 -25.199 38.768 1.00 89.31 724 PRO A O 1
ATOM 5673 N N . PRO A 1 725 ? 10.029 -27.107 37.630 1.00 85.06 725 PRO A N 1
ATOM 5674 C CA . PRO A 1 725 ? 11.084 -26.557 36.773 1.00 85.06 725 PRO A CA 1
ATOM 5675 C C . PRO A 1 725 ? 10.659 -25.282 36.029 1.00 85.06 725 PRO A C 1
ATOM 5677 O O . PRO A 1 725 ? 11.447 -24.348 35.907 1.00 85.06 725 PRO A O 1
ATOM 5680 N N . ALA A 1 726 ? 9.394 -25.205 35.603 1.00 78.75 726 ALA A N 1
ATOM 5681 C CA . ALA A 1 726 ? 8.823 -24.022 34.961 1.00 78.75 726 ALA A CA 1
ATOM 5682 C C . ALA A 1 726 ? 8.765 -22.801 35.902 1.00 78.75 726 ALA A C 1
ATOM 5684 O O . ALA A 1 726 ? 9.070 -21.688 35.484 1.00 78.75 726 ALA A O 1
ATOM 5685 N N . ALA A 1 727 ? 8.464 -23.010 37.190 1.00 83.50 727 ALA A N 1
ATOM 5686 C CA . ALA A 1 727 ? 8.439 -21.956 38.206 1.00 83.50 727 ALA A CA 1
ATOM 5687 C C . ALA A 1 727 ? 9.838 -21.421 38.551 1.00 83.50 727 ALA A C 1
ATOM 5689 O O . ALA A 1 727 ? 9.949 -20.323 39.072 1.00 83.50 727 ALA A O 1
ATOM 5690 N N . LYS A 1 728 ? 10.911 -22.158 38.229 1.00 85.06 728 LYS A N 1
ATOM 5691 C CA . LYS A 1 728 ? 12.300 -21.681 38.367 1.00 85.06 728 LYS A CA 1
ATOM 5692 C C . LYS A 1 728 ? 12.768 -20.836 37.181 1.00 85.06 728 LYS A C 1
ATOM 5694 O O . LYS A 1 728 ? 13.756 -20.123 37.300 1.00 85.06 728 LYS A O 1
ATOM 5699 N N . LYS A 1 729 ? 12.084 -20.945 36.039 1.00 77.44 729 LYS A N 1
ATOM 5700 C CA . LYS A 1 729 ? 12.458 -20.294 34.774 1.00 77.44 729 LYS A CA 1
ATOM 5701 C C . LYS A 1 729 ? 11.572 -19.096 34.421 1.00 77.44 729 LYS A C 1
ATOM 5703 O O . LYS A 1 729 ? 11.945 -18.340 33.544 1.00 77.44 729 LYS A O 1
ATOM 5708 N N . SER A 1 730 ? 10.425 -18.930 35.086 1.00 82.62 730 SER A N 1
ATOM 5709 C CA . SER A 1 730 ? 9.426 -17.895 34.794 1.00 82.62 730 SER A CA 1
ATOM 5710 C C . SER A 1 730 ? 8.884 -17.264 36.078 1.00 82.62 730 SER A C 1
ATOM 5712 O O . SER A 1 730 ? 8.375 -17.968 36.951 1.00 82.62 730 SER A O 1
ATOM 5714 N N . ALA A 1 731 ? 8.938 -15.936 36.177 1.00 77.50 731 ALA A N 1
ATOM 5715 C CA . ALA A 1 731 ? 8.394 -15.153 37.283 1.00 77.50 731 ALA A CA 1
ATOM 5716 C C . ALA A 1 731 ? 6.875 -15.324 37.408 1.00 77.50 731 ALA A C 1
ATOM 5718 O O . ALA A 1 731 ? 6.363 -15.461 38.518 1.00 77.50 731 ALA A O 1
ATOM 5719 N N . GLN A 1 732 ? 6.163 -15.408 36.278 1.00 78.69 732 GLN A N 1
ATOM 5720 C CA . GLN A 1 732 ? 4.724 -15.673 36.247 1.00 78.69 732 GLN A CA 1
ATOM 5721 C C . GLN A 1 732 ? 4.406 -17.068 36.800 1.00 78.69 732 GLN A C 1
ATOM 5723 O O . GLN A 1 732 ? 3.589 -17.198 37.708 1.00 78.69 732 GLN A O 1
ATOM 5728 N N . LYS A 1 733 ? 5.117 -18.110 36.343 1.00 81.44 733 LYS A N 1
ATOM 5729 C CA . LYS A 1 733 ? 4.930 -19.481 36.855 1.00 81.44 733 LYS A CA 1
ATOM 5730 C C . LYS A 1 733 ? 5.362 -19.626 38.316 1.00 81.44 733 LYS A C 1
ATOM 5732 O O . LYS A 1 733 ? 4.772 -20.414 39.052 1.00 81.44 733 LYS A O 1
ATOM 5737 N N . CYS A 1 734 ? 6.357 -18.857 38.758 1.00 87.00 734 CYS A N 1
ATOM 5738 C CA . CYS A 1 734 ? 6.743 -18.766 40.165 1.00 87.00 734 CYS A CA 1
ATOM 5739 C C . CYS A 1 734 ? 5.641 -18.119 41.010 1.00 87.00 734 CYS A C 1
ATOM 5741 O O . CYS A 1 734 ? 5.299 -18.642 42.068 1.00 87.00 734 CYS A O 1
ATOM 5743 N N . HIS A 1 735 ? 5.027 -17.038 40.521 1.00 82.38 735 HIS A N 1
ATOM 5744 C CA . HIS A 1 735 ? 3.903 -16.383 41.186 1.00 82.38 735 HIS A CA 1
ATOM 5745 C C . HIS A 1 735 ? 2.673 -17.300 41.280 1.00 82.38 735 HIS A C 1
ATOM 5747 O O . HIS A 1 735 ? 2.121 -17.460 42.366 1.00 82.38 735 HIS A O 1
ATOM 5753 N N . GLU A 1 736 ? 2.289 -17.967 40.187 1.00 81.75 736 GLU A N 1
ATOM 5754 C CA . GLU A 1 736 ? 1.210 -18.970 40.174 1.00 81.75 736 GLU A CA 1
ATOM 5755 C C . GLU A 1 736 ? 1.470 -20.085 41.203 1.00 81.75 736 GLU A C 1
ATOM 5757 O O . GLU A 1 736 ? 0.584 -20.466 41.971 1.00 81.75 736 GLU A O 1
ATOM 5762 N N . PHE A 1 737 ? 2.713 -20.568 41.286 1.00 89.75 737 PHE A N 1
ATOM 5763 C CA . PHE A 1 737 ? 3.108 -21.584 42.258 1.00 89.75 737 PHE A CA 1
ATOM 5764 C C . PHE A 1 737 ? 3.106 -21.069 43.711 1.00 89.75 737 PHE A C 1
ATOM 5766 O O . PHE A 1 737 ? 2.697 -21.795 44.622 1.00 89.75 737 PHE A O 1
ATOM 5773 N N . ILE A 1 738 ? 3.503 -19.814 43.950 1.00 87.56 738 ILE A N 1
ATOM 5774 C CA . ILE A 1 738 ? 3.385 -19.154 45.259 1.00 87.56 738 ILE A CA 1
ATOM 5775 C C . ILE A 1 738 ? 1.914 -19.081 45.678 1.00 87.56 738 ILE A C 1
ATOM 5777 O O . ILE A 1 738 ? 1.593 -19.489 46.794 1.00 87.56 738 ILE A O 1
ATOM 5781 N N . GLN A 1 739 ? 1.012 -18.647 44.791 1.00 81.56 739 GLN A N 1
ATOM 5782 C CA . GLN A 1 739 ? -0.428 -18.587 45.073 1.00 81.56 739 GLN A CA 1
ATOM 5783 C C . GLN A 1 739 ? -1.007 -19.974 45.373 1.00 81.56 739 GLN A C 1
ATOM 5785 O O . GLN A 1 739 ? -1.744 -20.147 46.349 1.00 81.56 739 GLN A O 1
ATOM 5790 N N . LEU A 1 740 ? -0.594 -20.998 44.619 1.00 84.06 740 LEU A N 1
ATOM 5791 C CA . LEU A 1 740 ? -0.954 -22.388 44.896 1.00 84.06 740 LEU A CA 1
ATOM 5792 C C . LEU A 1 740 ? -0.506 -22.813 46.303 1.00 84.06 740 LEU A C 1
ATOM 5794 O O . LEU A 1 740 ? -1.302 -23.375 47.058 1.00 84.06 740 LEU A O 1
ATOM 5798 N N . CYS A 1 741 ? 0.733 -22.509 46.696 1.00 84.44 741 CYS A N 1
ATOM 5799 C CA . CYS A 1 741 ? 1.226 -22.823 48.038 1.00 84.44 741 CYS A CA 1
ATOM 5800 C C . CYS A 1 741 ? 0.491 -22.031 49.130 1.00 84.44 741 CYS A C 1
ATOM 5802 O O . CYS A 1 741 ? 0.201 -22.572 50.196 1.00 84.44 741 CYS A O 1
ATOM 5804 N N . MET A 1 742 ? 0.141 -20.768 48.877 1.00 79.38 742 MET A N 1
ATOM 5805 C CA . MET A 1 742 ? -0.637 -19.956 49.815 1.00 79.38 742 MET A CA 1
ATOM 5806 C C . MET A 1 742 ? -2.054 -20.508 50.008 1.00 79.38 742 MET A C 1
ATOM 5808 O O . MET A 1 742 ? -2.523 -20.561 51.148 1.00 79.38 742 MET A O 1
ATOM 5812 N N . SER A 1 743 ? -2.694 -20.991 48.938 1.00 74.12 743 SER A N 1
ATOM 5813 C CA . SER A 1 743 ? -4.032 -21.599 48.987 1.00 74.12 743 SER A CA 1
ATOM 5814 C C . SER A 1 743 ? -4.064 -22.932 49.754 1.00 74.12 743 SER A C 1
ATOM 5816 O O . SER A 1 743 ? -5.040 -23.231 50.442 1.00 74.12 743 SER A O 1
ATOM 5818 N N . LYS A 1 744 ? -2.970 -23.709 49.708 1.00 76.94 744 LYS A N 1
ATOM 5819 C CA . LYS A 1 744 ? -2.831 -25.018 50.378 1.00 76.94 744 LYS A CA 1
ATOM 5820 C C . LYS A 1 744 ? -2.313 -24.934 51.815 1.00 76.94 744 LYS A C 1
ATOM 5822 O O . LYS A 1 744 ? -2.158 -25.956 52.483 1.00 76.94 744 LYS A O 1
ATOM 5827 N N . ARG A 1 745 ? -2.026 -23.731 52.315 1.00 78.69 745 ARG A N 1
ATOM 5828 C CA . ARG A 1 745 ? -1.484 -23.540 53.660 1.00 78.69 745 ARG A CA 1
ATOM 5829 C C . ARG A 1 745 ? -2.561 -23.808 54.710 1.00 78.69 745 ARG A C 1
ATOM 5831 O O . ARG A 1 745 ? -3.653 -23.245 54.647 1.00 78.69 745 ARG A O 1
ATOM 5838 N N . ALA A 1 746 ? -2.233 -24.610 55.721 1.00 79.38 746 ALA A N 1
ATOM 5839 C CA . ALA A 1 746 ? -3.114 -24.797 56.868 1.00 79.38 746 ALA A CA 1
ATOM 5840 C C . ALA A 1 746 ? -3.274 -23.476 57.662 1.00 79.38 746 ALA A C 1
ATOM 5842 O O . ALA A 1 746 ? -2.333 -22.666 57.726 1.00 79.38 746 ALA A O 1
ATOM 5843 N N . PRO A 1 747 ? -4.452 -23.216 58.259 1.00 81.56 747 PRO A N 1
ATOM 5844 C CA . PRO A 1 747 ? -4.638 -22.073 59.147 1.00 81.56 747 PRO A CA 1
ATOM 5845 C C . PRO A 1 747 ? -3.752 -22.210 60.390 1.00 81.56 747 PRO A C 1
ATOM 5847 O O . PRO A 1 747 ? -3.579 -23.305 60.922 1.00 81.56 747 PRO A O 1
ATOM 5850 N N . SER A 1 748 ? -3.181 -21.102 60.868 1.00 81.06 748 SER A N 1
ATOM 5851 C CA . SER A 1 748 ? -2.314 -21.151 62.051 1.00 81.06 748 SER A CA 1
ATOM 5852 C C . SER A 1 748 ? -3.114 -21.445 63.333 1.00 81.06 748 SER A C 1
ATOM 5854 O O . SER A 1 748 ? -4.303 -21.112 63.401 1.00 81.06 748 SER A O 1
ATOM 5856 N N . PRO A 1 749 ? -2.480 -21.987 64.394 1.00 82.12 749 PRO A N 1
ATOM 5857 C CA . PRO A 1 749 ? -3.140 -22.207 65.684 1.00 82.12 749 PRO A CA 1
ATOM 5858 C C . PRO A 1 749 ? -3.805 -20.939 66.238 1.00 82.12 749 PRO A C 1
ATOM 5860 O O . PRO A 1 749 ? -4.924 -20.996 66.745 1.00 82.12 749 PRO A O 1
ATOM 5863 N N . ASN A 1 750 ? -3.170 -19.775 66.056 1.00 81.88 750 ASN A N 1
ATOM 5864 C CA . ASN A 1 750 ? -3.736 -18.486 66.453 1.00 81.88 750 ASN A CA 1
ATOM 5865 C C . ASN A 1 750 ? -4.965 -18.111 65.620 1.00 81.88 750 ASN A C 1
ATOM 5867 O O . ASN A 1 750 ? -5.966 -17.693 66.191 1.00 81.88 750 ASN A O 1
ATOM 5871 N N . GLN A 1 751 ? -4.942 -18.314 64.298 1.00 84.19 751 GLN A N 1
ATOM 5872 C CA . GLN A 1 751 ? -6.108 -18.061 63.440 1.00 84.19 751 GLN A CA 1
ATOM 5873 C C . GLN A 1 751 ? -7.295 -18.956 63.823 1.00 84.19 751 GLN A C 1
ATOM 5875 O O . GLN A 1 751 ? -8.423 -18.473 63.928 1.00 84.19 751 GLN A O 1
ATOM 5880 N N . LEU A 1 752 ? -7.038 -20.235 64.113 1.00 88.31 752 LEU A N 1
ATOM 5881 C CA . LEU A 1 752 ? -8.054 -21.169 64.600 1.00 88.31 752 LEU A CA 1
ATOM 5882 C C . LEU A 1 752 ? -8.594 -20.764 65.976 1.00 88.31 752 LEU A C 1
ATOM 5884 O O . LEU A 1 752 ? -9.801 -20.831 66.203 1.00 88.31 752 LEU A O 1
ATOM 5888 N N . LYS A 1 753 ? -7.727 -20.312 66.890 1.00 88.38 753 LYS A N 1
ATOM 5889 C CA . LYS A 1 753 ? -8.129 -19.818 68.214 1.00 88.38 753 LYS A CA 1
ATOM 5890 C C . LYS A 1 753 ? -8.996 -18.562 68.094 1.00 88.38 753 LYS A C 1
ATOM 5892 O O . LYS A 1 753 ? -10.036 -18.482 68.741 1.00 88.38 753 LYS A O 1
ATOM 5897 N N . THR A 1 754 ? -8.614 -17.615 67.235 1.00 88.56 754 THR A N 1
ATOM 5898 C CA . THR A 1 754 ? -9.361 -16.372 66.999 1.00 88.56 754 THR A CA 1
ATOM 5899 C C . THR A 1 754 ? -10.734 -16.636 66.387 1.00 88.56 754 THR A C 1
ATOM 5901 O O . THR A 1 754 ? -11.717 -16.105 66.901 1.00 88.56 754 THR A O 1
ATOM 5904 N N . VAL A 1 755 ? -10.833 -17.468 65.342 1.00 91.12 755 VAL A N 1
ATOM 5905 C CA . VAL A 1 755 ? -12.128 -17.744 64.695 1.00 91.12 755 VAL A CA 1
ATOM 5906 C C . VAL A 1 755 ? -13.062 -18.529 65.617 1.00 91.12 755 VAL A C 1
ATOM 5908 O O . VAL A 1 755 ? -14.235 -18.191 65.711 1.00 91.12 755 VAL A O 1
ATOM 5911 N N . LYS A 1 756 ? -12.543 -19.510 66.377 1.00 90.31 756 LYS A N 1
ATOM 5912 C CA . LYS A 1 756 ? -13.335 -20.271 67.360 1.00 90.31 756 LYS A CA 1
ATOM 5913 C C . LYS A 1 756 ? -13.815 -19.394 68.515 1.00 90.31 756 LYS A C 1
ATOM 5915 O O . LYS A 1 756 ? -14.937 -19.578 68.972 1.00 90.31 756 LYS A O 1
ATOM 5920 N N . LYS A 1 757 ? -12.991 -18.446 68.981 1.00 90.81 757 LYS A N 1
ATOM 5921 C CA . LYS A 1 757 ? -13.382 -17.483 70.021 1.00 90.81 757 LYS A CA 1
ATOM 5922 C C . LYS A 1 757 ? -14.511 -16.575 69.528 1.00 90.81 757 LYS A C 1
ATOM 5924 O O . LYS A 1 757 ? -15.546 -16.511 70.174 1.00 90.81 757 LYS A O 1
ATOM 5929 N N . LEU A 1 758 ? -14.336 -15.948 68.363 1.00 90.06 758 LEU A N 1
ATOM 5930 C CA . LEU A 1 758 ? -15.349 -15.069 67.764 1.00 90.06 758 LEU A CA 1
ATOM 5931 C C . LEU A 1 758 ? -16.657 -15.803 67.453 1.00 90.06 758 LEU A C 1
ATOM 5933 O O . LEU A 1 758 ? -17.727 -15.249 67.658 1.00 90.06 758 LEU A O 1
ATOM 5937 N N . ALA A 1 759 ? -16.575 -17.044 66.977 1.00 89.06 759 ALA A N 1
ATOM 5938 C CA . ALA A 1 759 ? -17.754 -17.849 66.689 1.00 89.06 759 ALA A CA 1
ATOM 5939 C C . ALA A 1 759 ? -18.528 -18.226 67.959 1.00 89.06 759 ALA A C 1
ATOM 5941 O O . ALA A 1 759 ? -19.750 -18.163 67.942 1.00 89.06 759 ALA A O 1
ATOM 5942 N N . ARG A 1 760 ? -17.842 -18.543 69.071 1.00 89.50 760 ARG A N 1
ATOM 5943 C CA . ARG A 1 760 ? -18.498 -18.762 70.375 1.00 89.50 760 ARG A CA 1
ATOM 5944 C C . ARG A 1 760 ? -19.172 -17.499 70.900 1.00 89.50 760 ARG A C 1
ATOM 5946 O O . ARG A 1 760 ? -20.300 -17.576 71.351 1.00 89.50 760 ARG A O 1
ATOM 5953 N N . GLU A 1 761 ? -18.497 -16.353 70.815 1.00 88.06 761 GLU A N 1
ATOM 5954 C CA . GLU A 1 761 ? -19.043 -15.060 71.263 1.00 88.06 761 GLU A CA 1
ATOM 5955 C C . GLU A 1 761 ? -20.297 -14.629 70.482 1.00 88.06 761 GLU A C 1
ATOM 5957 O O . GLU A 1 761 ? -21.066 -13.805 70.963 1.00 88.06 761 GLU A O 1
ATOM 5962 N N . LEU A 1 762 ? -20.486 -15.152 69.269 1.00 87.69 762 LEU A N 1
ATOM 5963 C CA . LEU A 1 762 ? -21.603 -14.816 68.385 1.00 87.69 762 LEU A CA 1
ATOM 5964 C C . LEU A 1 762 ? -22.580 -15.978 68.177 1.00 87.69 762 LEU A C 1
ATOM 5966 O O . LEU A 1 762 ? -23.459 -15.857 67.328 1.00 87.69 762 LEU A O 1
ATOM 5970 N N . GLU A 1 763 ? -22.400 -17.089 68.900 1.00 88.38 763 GLU A N 1
ATOM 5971 C CA . GLU A 1 763 ? -23.176 -18.333 68.755 1.00 88.38 763 GLU A CA 1
ATOM 5972 C C . GLU A 1 763 ? -23.253 -18.849 67.303 1.00 88.38 763 GLU A C 1
ATOM 5974 O O . GLU A 1 763 ? -24.227 -19.463 66.876 1.00 88.38 763 GLU A O 1
ATOM 5979 N N . HIS A 1 764 ? -22.199 -18.615 66.517 1.00 84.38 764 HIS A N 1
ATOM 5980 C CA . HIS A 1 764 ? -22.157 -18.990 65.108 1.00 84.38 764 HIS A CA 1
ATOM 5981 C C . HIS A 1 764 ? -21.544 -20.393 64.938 1.00 84.38 764 HIS A C 1
ATOM 5983 O O . HIS A 1 764 ? -20.371 -20.592 65.276 1.00 84.38 764 HIS A O 1
ATOM 5989 N N . PRO A 1 765 ? -22.259 -21.378 64.365 1.00 84.75 765 PRO A N 1
ATOM 5990 C CA . PRO A 1 765 ? -21.700 -22.705 64.122 1.00 84.75 765 PRO A CA 1
ATOM 5991 C C . PRO A 1 765 ? -20.563 -22.637 63.089 1.00 84.75 765 PRO A C 1
ATOM 5993 O O . PRO A 1 765 ? -20.639 -21.887 62.115 1.00 84.75 765 PRO A O 1
ATOM 5996 N N . ILE A 1 766 ? -19.493 -23.417 63.288 1.00 84.62 766 ILE A N 1
ATOM 5997 C CA . ILE A 1 766 ? -18.386 -23.521 62.323 1.00 84.62 766 ILE A CA 1
ATOM 5998 C C . ILE A 1 766 ? -18.373 -24.931 61.718 1.00 84.62 766 ILE A C 1
ATOM 6000 O O . ILE A 1 766 ? -18.033 -25.884 62.427 1.00 84.62 766 ILE A O 1
ATOM 6004 N N . PRO A 1 767 ? -18.656 -25.088 60.413 1.00 83.62 767 PRO A N 1
ATOM 6005 C CA . PRO A 1 767 ? -18.491 -26.366 59.729 1.00 83.62 767 PRO A CA 1
ATOM 6006 C C . PRO A 1 767 ? -17.041 -26.867 59.818 1.00 83.62 767 PRO A C 1
ATOM 6008 O O . PRO A 1 767 ? -16.092 -26.105 59.606 1.00 83.62 767 PRO A O 1
ATOM 6011 N N . LYS A 1 768 ? -16.841 -28.164 60.098 1.00 78.44 768 LYS A N 1
ATOM 6012 C CA . LYS A 1 768 ? -15.498 -28.762 60.271 1.00 78.44 768 LYS A CA 1
ATOM 6013 C C . LYS A 1 768 ? -14.595 -28.580 59.041 1.00 78.44 768 LYS A C 1
ATOM 6015 O O . LYS A 1 768 ? -13.379 -28.473 59.186 1.00 78.44 768 LYS A O 1
ATOM 6020 N N . GLU A 1 769 ? -15.180 -28.494 57.850 1.00 76.88 769 GLU A N 1
ATOM 6021 C CA . GLU A 1 769 ? -14.473 -28.284 56.581 1.00 76.88 769 GLU A CA 1
ATOM 6022 C C . GLU A 1 769 ? -13.861 -26.884 56.453 1.00 76.88 769 GLU A C 1
ATOM 6024 O O . GLU A 1 769 ? -12.788 -26.720 55.870 1.00 76.88 769 GLU A O 1
ATOM 6029 N N . VAL A 1 770 ? -14.489 -25.871 57.059 1.00 78.94 770 VAL A N 1
ATOM 6030 C CA . VAL A 1 770 ? -13.997 -24.485 57.043 1.00 78.94 770 VAL A CA 1
ATOM 6031 C C . VAL A 1 770 ? -12.683 -24.373 57.810 1.00 78.94 770 VAL A C 1
ATOM 6033 O O . VAL A 1 770 ? -11.774 -23.673 57.376 1.00 78.94 770 VAL A O 1
ATOM 6036 N N . LEU A 1 771 ? -12.535 -25.129 58.901 1.00 80.38 771 LEU A N 1
ATOM 6037 C CA . LEU A 1 771 ? -11.336 -25.125 59.746 1.00 80.38 771 LEU A CA 1
ATOM 6038 C C . LEU A 1 771 ? -10.102 -25.752 59.077 1.00 80.38 771 LEU A C 1
ATOM 6040 O O . LEU A 1 771 ? -9.004 -25.629 59.615 1.00 80.38 771 LEU A O 1
ATOM 6044 N N . ARG A 1 772 ? -10.257 -26.417 57.924 1.00 77.44 772 ARG A N 1
ATOM 6045 C CA . ARG A 1 772 ? -9.148 -27.036 57.179 1.00 77.44 772 ARG A CA 1
ATOM 6046 C C . ARG A 1 772 ? -8.510 -26.096 56.151 1.00 77.44 772 ARG A C 1
ATOM 6048 O O . ARG A 1 772 ? -7.366 -26.319 55.772 1.00 77.44 772 ARG A O 1
ATOM 6055 N N . SER A 1 773 ? -9.201 -25.030 55.735 1.00 80.25 773 SER A N 1
ATOM 6056 C CA . SER A 1 773 ? -8.695 -24.056 54.757 1.00 80.25 773 SER A CA 1
ATOM 6057 C C . SER A 1 773 ? -8.384 -22.719 55.423 1.00 80.25 773 SER A C 1
ATOM 6059 O O . SER A 1 773 ? -9.262 -22.068 55.988 1.00 80.25 773 SER A O 1
ATOM 6061 N N . ARG A 1 774 ? -7.131 -22.259 55.321 1.00 81.62 774 ARG A N 1
ATOM 6062 C CA . ARG A 1 774 ? -6.719 -20.957 55.867 1.00 81.62 774 ARG A CA 1
ATOM 6063 C C . ARG A 1 774 ? -7.515 -19.797 55.279 1.00 81.62 774 ARG A C 1
ATOM 6065 O O . ARG A 1 774 ? -7.841 -18.865 56.009 1.00 81.62 774 ARG A O 1
ATOM 6072 N N . GLN A 1 775 ? -7.831 -19.859 53.990 1.00 79.12 775 GLN A N 1
ATOM 6073 C CA . GLN A 1 775 ? -8.580 -18.813 53.300 1.00 79.12 775 GLN A CA 1
ATOM 6074 C C . GLN A 1 775 ? -10.016 -18.727 53.828 1.00 79.12 775 GLN A C 1
ATOM 6076 O O . GLN A 1 775 ? -10.431 -17.656 54.272 1.00 79.12 775 GLN A O 1
ATOM 6081 N N . LYS A 1 776 ? -10.701 -19.875 53.951 1.00 82.00 776 LYS A N 1
ATOM 6082 C CA . LYS A 1 776 ? -12.044 -19.943 54.549 1.00 82.00 776 LYS A CA 1
ATOM 6083 C C . LYS A 1 776 ? -12.050 -19.496 56.022 1.00 82.00 776 LYS A C 1
ATOM 6085 O O . LYS A 1 776 ? -12.965 -18.797 56.447 1.00 82.00 776 LYS A O 1
ATOM 6090 N N . VAL A 1 777 ? -11.006 -19.814 56.803 1.00 86.06 777 VAL A N 1
ATOM 6091 C CA . VAL A 1 777 ? -10.854 -19.319 58.191 1.00 86.06 777 VAL A CA 1
ATOM 6092 C C . VAL A 1 777 ? -10.705 -17.793 58.245 1.00 86.06 777 VAL A C 1
ATOM 6094 O O . VAL A 1 777 ? -11.294 -17.156 59.121 1.00 86.06 777 VAL A O 1
ATOM 6097 N N . ILE A 1 778 ? -9.941 -17.182 57.334 1.00 83.75 778 ILE A N 1
ATOM 6098 C CA . ILE A 1 778 ? -9.754 -15.721 57.285 1.00 83.75 778 ILE A CA 1
ATOM 6099 C C . ILE A 1 778 ? -11.058 -15.014 56.896 1.00 83.75 778 ILE A C 1
ATOM 6101 O O . ILE A 1 778 ? -11.424 -14.029 57.540 1.00 83.75 778 ILE A O 1
ATOM 6105 N N . GLU A 1 779 ? -11.766 -15.512 55.884 1.00 85.25 779 GLU A N 1
ATOM 6106 C CA . GLU A 1 779 ? -13.054 -14.961 55.441 1.00 85.25 779 GLU A CA 1
ATOM 6107 C C . GLU A 1 779 ? -14.124 -15.059 56.528 1.00 85.25 779 GLU A C 1
ATOM 6109 O O . GLU A 1 779 ? -14.776 -14.058 56.844 1.00 85.25 779 GLU A O 1
ATOM 6114 N N . LEU A 1 780 ? -14.235 -16.216 57.189 1.00 87.31 780 LEU A N 1
ATOM 6115 C CA . LEU A 1 780 ? -15.151 -16.384 58.313 1.00 87.31 780 LEU A CA 1
ATOM 6116 C C . LEU A 1 780 ? -14.786 -15.441 59.469 1.00 87.31 780 LEU A C 1
ATOM 6118 O O . LEU A 1 780 ? -15.654 -14.774 60.021 1.00 87.31 780 LEU A O 1
ATOM 6122 N N . THR A 1 781 ? -13.497 -15.299 59.794 1.00 88.69 781 THR A N 1
ATOM 6123 C CA . THR A 1 781 ? -13.042 -14.369 60.844 1.00 88.69 781 THR A CA 1
ATOM 6124 C C . THR A 1 781 ? -13.407 -12.915 60.520 1.00 88.69 781 THR A C 1
ATOM 6126 O O . THR A 1 781 ? -13.837 -12.181 61.411 1.00 88.69 781 THR A O 1
ATOM 6129 N N . LYS A 1 782 ? -13.257 -12.477 59.261 1.00 88.50 782 LYS A N 1
ATOM 6130 C CA . LYS A 1 782 ? -13.656 -11.127 58.821 1.00 88.50 782 LYS A CA 1
ATOM 6131 C C . LYS A 1 782 ? -15.168 -10.925 58.934 1.00 88.50 782 LYS A C 1
ATOM 6133 O O . LYS A 1 782 ? -15.599 -9.881 59.419 1.00 88.50 782 LYS A O 1
ATOM 6138 N N . THR A 1 783 ? -15.947 -11.923 58.531 1.00 87.88 783 THR A N 1
ATOM 6139 C CA . THR A 1 783 ? -17.415 -11.899 58.589 1.00 87.88 783 THR A CA 1
ATOM 6140 C C . THR A 1 783 ? -17.905 -11.809 60.034 1.00 87.88 783 THR A C 1
ATOM 6142 O O . THR A 1 783 ? -18.653 -10.897 60.374 1.00 87.88 783 THR A O 1
ATOM 6145 N N . LEU A 1 784 ? -17.379 -12.654 60.925 1.00 88.75 784 LEU A N 1
ATOM 6146 C CA . LEU A 1 784 ? -17.708 -12.631 62.352 1.00 88.75 784 LEU A CA 1
ATOM 6147 C C . LEU A 1 784 ? -17.312 -11.304 63.020 1.00 88.75 784 LEU A C 1
ATOM 6149 O O . LEU A 1 784 ? -18.077 -10.761 63.809 1.00 88.75 784 LEU A O 1
ATOM 6153 N N . ARG A 1 785 ? -16.158 -10.716 62.674 1.00 90.12 785 ARG A N 1
ATOM 6154 C CA . ARG A 1 785 ? -15.777 -9.380 63.179 1.00 90.12 785 ARG A CA 1
ATOM 6155 C C . ARG A 1 785 ? -16.743 -8.286 62.731 1.00 90.12 785 ARG A C 1
ATOM 6157 O O . ARG A 1 785 ? -17.067 -7.416 63.534 1.00 90.12 785 ARG A O 1
ATOM 6164 N N . LYS A 1 786 ? -17.214 -8.328 61.480 1.00 86.12 786 LYS A N 1
ATOM 6165 C CA . LYS A 1 786 ? -18.235 -7.389 60.991 1.00 86.12 786 LYS A CA 1
ATOM 6166 C C . LYS A 1 786 ? -19.544 -7.544 61.767 1.00 86.12 786 LYS A C 1
ATOM 6168 O O . LYS A 1 786 ? -20.056 -6.537 62.241 1.00 86.12 786 LYS A O 1
ATOM 6173 N N . ILE A 1 787 ? -20.012 -8.779 61.975 1.00 84.12 787 ILE A N 1
ATOM 6174 C CA . ILE A 1 787 ? -21.234 -9.079 62.746 1.00 84.12 787 ILE A CA 1
ATOM 6175 C C . ILE A 1 787 ? -21.115 -8.578 64.193 1.00 84.12 787 ILE A C 1
ATOM 6177 O O . ILE A 1 787 ? -22.026 -7.924 64.706 1.00 84.12 787 ILE A O 1
ATOM 6181 N N . LYS A 1 788 ? -19.971 -8.825 64.843 1.00 83.25 788 LYS A N 1
ATOM 6182 C CA . LYS A 1 788 ? -19.695 -8.328 66.197 1.00 83.25 788 LYS A CA 1
ATOM 6183 C C . LYS A 1 788 ? -19.740 -6.801 66.254 1.00 83.25 788 LYS A C 1
ATOM 6185 O O . LYS A 1 788 ? -20.414 -6.246 67.112 1.00 83.25 788 LYS A O 1
ATOM 6190 N N . ASN A 1 789 ? -19.088 -6.125 65.311 1.00 80.56 789 ASN A N 1
ATOM 6191 C CA . ASN A 1 789 ? -19.066 -4.662 65.264 1.00 80.56 789 ASN A CA 1
ATOM 6192 C C . ASN A 1 789 ? -20.442 -4.052 64.949 1.00 80.56 789 ASN A C 1
ATOM 6194 O O . ASN A 1 789 ? -20.722 -2.950 65.409 1.00 80.56 789 ASN A O 1
ATOM 6198 N N . SER A 1 790 ? -21.310 -4.744 64.201 1.00 72.38 790 SER A N 1
ATOM 6199 C CA . SER A 1 790 ? -22.693 -4.299 63.977 1.00 72.38 790 SER A CA 1
ATOM 6200 C C . SER A 1 790 ? -23.612 -4.530 65.181 1.00 72.38 790 SER A C 1
ATOM 6202 O O . SER A 1 790 ? -24.507 -3.724 65.396 1.00 72.38 790 SER A O 1
ATOM 6204 N N . ARG A 1 791 ? -23.383 -5.579 65.989 1.00 66.56 791 ARG A N 1
ATOM 6205 C CA . ARG A 1 791 ? -24.134 -5.831 67.239 1.00 66.56 791 ARG A CA 1
ATOM 6206 C C . ARG A 1 791 ? -23.753 -4.895 68.388 1.00 66.56 791 ARG A C 1
ATOM 6208 O O . ARG A 1 791 ? -24.535 -4.758 69.305 1.00 66.56 791 ARG A O 1
ATOM 6215 N N . VAL A 1 792 ? -22.566 -4.289 68.347 1.00 59.06 792 VAL A N 1
ATOM 6216 C CA . VAL A 1 792 ? -22.103 -3.302 69.345 1.00 59.06 792 VAL A CA 1
ATOM 6217 C C . VAL A 1 792 ? -22.561 -1.872 68.995 1.00 59.06 792 VAL A C 1
ATOM 6219 O O . VAL A 1 792 ? -22.459 -0.974 69.820 1.00 59.06 792 VAL A O 1
ATOM 6222 N N . LYS A 1 793 ? -23.039 -1.641 67.762 1.00 48.78 793 LYS A N 1
ATOM 6223 C CA . LYS A 1 793 ? -23.542 -0.339 67.278 1.00 48.78 793 LYS A CA 1
ATOM 6224 C C . LYS A 1 793 ? -25.074 -0.198 67.306 1.00 48.78 793 LYS A C 1
ATOM 6226 O O . LYS A 1 793 ? -25.560 0.900 67.053 1.00 48.78 793 LYS A O 1
ATOM 6231 N N . ARG A 1 794 ? -25.805 -1.287 67.546 1.00 41.09 794 ARG A N 1
ATOM 6232 C CA . ARG A 1 794 ? -27.216 -1.288 67.959 1.00 41.09 794 ARG A CA 1
ATOM 6233 C C . ARG A 1 794 ? -27.248 -1.480 69.462 1.00 41.09 794 ARG A C 1
ATOM 6235 O O . ARG A 1 794 ? -28.187 -0.941 70.075 1.00 41.09 794 ARG A O 1
#

Radius of gyration: 34.59 Å; Cα contacts (8 Å, |Δi|>4): 1295; chains: 1; bounding box: 79×69×108 Å

Solvent-accessible surface area (backbone atoms only — not comparable to full-atom values): 42907 Å² total; per-residue (Å²): 76,34,34,40,16,34,34,61,68,57,26,52,48,51,25,62,57,76,59,31,78,44,76,60,103,74,35,29,31,30,102,83,70,32,38,33,29,47,58,69,46,72,50,55,40,83,41,65,76,57,78,81,66,62,50,92,89,50,62,70,54,46,56,63,62,83,86,60,71,38,78,40,80,36,87,51,75,41,82,54,100,92,40,78,44,48,35,59,58,54,49,50,53,52,28,53,52,51,58,75,22,68,35,38,32,45,46,22,57,76,48,37,62,27,36,28,48,49,47,62,48,49,63,72,35,71,57,90,45,48,52,29,30,35,59,53,52,80,22,58,37,56,68,48,46,52,53,21,67,73,59,57,39,63,28,75,82,51,46,28,25,20,45,24,37,49,28,50,52,54,38,53,47,40,30,51,54,36,17,51,48,47,21,52,38,19,69,72,60,76,42,59,71,63,59,34,90,48,77,51,83,66,38,45,50,48,82,50,40,69,52,50,38,18,52,52,43,54,40,38,53,40,43,50,53,37,68,71,56,82,76,60,57,38,39,36,39,30,39,33,33,72,58,86,91,42,80,44,64,25,36,60,35,40,66,84,32,76,43,68,67,76,75,42,74,50,69,59,53,26,51,52,46,34,60,55,48,73,76,50,83,51,43,30,26,32,70,42,74,47,77,43,83,42,77,46,70,46,53,60,27,35,19,34,32,58,50,21,32,71,39,70,92,38,51,38,51,56,44,49,53,28,43,50,53,37,25,76,71,16,35,22,17,42,57,66,13,81,30,38,38,36,40,49,94,73,51,43,44,64,52,50,19,51,38,35,43,44,48,62,71,22,92,76,49,77,80,77,92,78,86,71,54,47,62,53,53,19,58,50,37,62,77,48,79,76,44,85,34,46,41,87,66,67,92,82,59,67,38,27,33,34,65,41,82,49,68,69,58,91,87,69,60,54,74,65,36,45,54,51,51,45,50,36,46,52,38,40,56,48,19,62,42,71,72,45,65,29,34,38,38,36,40,31,32,31,57,74,81,66,91,74,34,82,87,76,43,88,48,55,30,24,40,33,78,46,80,41,57,72,90,64,58,73,72,73,67,67,51,74,64,45,69,50,70,51,76,42,72,42,69,39,78,43,66,52,97,59,70,63,59,49,35,54,17,40,41,44,35,57,28,50,78,56,51,41,62,49,57,84,43,38,41,61,44,55,52,46,37,46,51,39,46,27,30,48,73,42,76,57,100,85,42,52,26,43,39,57,29,68,36,28,52,45,50,62,64,54,49,43,70,76,57,37,37,49,62,54,40,43,54,48,53,51,55,36,47,54,18,35,72,34,87,49,66,70,59,22,50,50,51,30,50,54,50,34,52,55,44,43,53,55,41,22,52,53,30,37,26,62,69,71,66,54,59,62,64,85,72,60,77,54,65,35,50,70,69,47,50,50,51,38,54,50,47,28,60,76,68,71,48,92,74,67,76,83,74,42,56,20,42,47,50,27,48,52,50,47,65,77,50,61,82,71,81,57,68,68,57,57,50,58,45,47,75,71,74,52,89,82,76,94,77,71,96,69,55,66,62,59,54,51,34,51,53,60,75,53,61,61,56,54,58,38,50,73,66,54,49,50,51,34,53,56,38,20,62,73,55,75,48,80,84,51,75,62,28,66,48,13,34,68,46,28,49,54,50,37,52,52,31,61,64,64,30,67,51,48,74,65,56,52,51,52,36,54,51,51,25,61,78,65,74,47,87,75,63,76,72,43,72,60,32,27,65,52,41,51,53,52,38,54,51,48,52,51,53,52,57,54,63,74,74,108